Protein AF-0000000076605198 (afdb_homodimer)

Radius of gyration: 36.1 Å; Cα contacts (8 Å, |Δi|>4): 2608; chains: 2; bounding box: 58×107×82 Å

pLDDT: mean 95.4, std 4.05, range [66.5, 98.88]

Solvent-accessible surface area (backbone atoms only — not comparable to full-atom values): 48923 Å² total; per-residue (Å²): 120,60,28,26,26,6,28,26,37,46,79,50,32,22,36,22,32,28,27,44,79,84,66,52,74,64,22,66,31,68,34,76,53,76,68,43,54,91,47,92,53,37,30,31,40,56,64,63,64,55,47,53,24,47,30,49,16,46,24,45,19,47,61,69,48,69,58,60,44,84,32,40,55,19,33,8,30,16,9,59,59,31,22,36,20,32,36,14,27,87,85,66,45,73,68,51,56,20,40,33,35,79,16,48,74,18,51,68,42,37,52,46,43,69,73,73,43,64,61,68,57,43,22,69,41,19,23,26,59,87,45,34,42,28,5,46,29,38,43,48,36,40,50,76,74,34,54,76,51,51,75,48,51,38,32,45,34,45,66,28,32,45,48,48,21,70,32,35,73,40,81,46,39,24,42,20,47,48,25,40,23,30,68,37,20,23,59,82,78,68,42,75,27,62,66,41,16,58,76,69,70,42,67,60,69,32,51,73,82,46,68,38,51,17,46,37,70,67,36,27,28,28,70,71,34,17,72,58,22,61,44,41,67,55,32,34,32,22,37,20,20,30,32,64,51,22,26,39,36,41,69,51,40,82,45,75,14,31,33,37,36,40,27,34,55,30,28,42,35,36,35,29,31,75,70,76,62,61,34,66,51,35,47,35,24,30,17,38,63,63,30,87,64,28,30,30,38,32,31,30,37,57,32,38,45,44,54,54,51,45,41,37,69,44,40,34,42,51,38,47,52,44,19,75,73,69,74,43,59,34,65,57,55,50,38,62,55,23,65,81,55,57,81,54,31,74,30,36,46,34,46,54,18,39,69,8,33,35,37,57,74,63,32,77,52,41,38,12,30,41,38,41,42,40,80,81,63,45,53,24,36,51,54,43,20,50,52,49,17,38,31,47,51,51,35,54,37,61,54,57,39,62,94,45,90,68,58,69,49,73,53,37,35,35,39,56,63,47,52,72,42,89,51,46,47,54,48,40,6,16,59,59,63,30,31,30,35,36,53,70,62,92,72,46,32,21,61,24,12,17,50,32,17,21,42,47,63,58,73,30,89,54,78,67,56,44,56,73,70,60,50,66,50,78,72,39,68,43,48,69,71,44,24,56,54,39,54,56,52,45,56,49,52,56,48,50,47,73,53,38,50,68,56,35,42,51,38,50,55,58,56,75,103,121,59,26,24,27,5,27,25,37,49,81,50,31,21,36,22,31,26,25,44,78,84,65,51,73,64,22,66,31,70,32,76,54,76,68,44,54,92,46,94,53,36,31,30,41,55,64,62,64,56,46,52,24,48,30,49,16,47,24,47,19,46,60,70,47,67,58,61,44,84,32,40,55,17,35,7,29,16,9,59,62,26,24,35,20,33,35,15,27,89,84,66,45,74,68,51,56,20,41,32,34,79,16,48,74,17,52,68,42,36,52,47,42,69,73,72,44,66,60,68,58,41,23,68,41,16,22,26,58,88,46,35,42,28,5,45,30,39,45,49,35,40,49,74,74,33,51,76,52,52,74,47,50,39,30,46,33,44,65,31,33,46,48,48,21,71,32,35,74,40,80,48,39,22,41,20,46,49,25,39,22,30,66,37,20,22,59,82,78,68,40,74,28,60,67,40,16,58,75,68,70,42,69,60,70,31,51,74,83,46,67,40,50,16,44,36,70,68,36,27,28,28,68,70,34,18,71,58,22,63,44,39,66,55,32,36,33,20,37,22,20,29,31,66,52,22,25,39,37,42,71,50,40,82,44,73,14,31,34,37,35,41,27,35,56,30,28,41,36,37,33,29,33,75,69,78,63,63,33,67,51,36,46,36,22,29,18,38,63,63,28,88,64,28,31,30,38,34,29,30,37,58,33,38,45,45,55,55,50,45,41,37,68,44,41,33,42,52,39,47,50,44,19,74,73,69,73,43,59,34,66,58,53,49,39,64,57,22,64,81,56,57,80,52,30,75,30,36,46,34,45,55,18,37,72,8,32,35,36,59,72,62,31,77,53,40,38,12,32,43,38,41,42,38,78,84,63,44,53,24,37,53,52,44,18,50,52,49,17,38,32,47,52,50,36,56,37,60,54,54,40,61,94,46,89,68,56,71,48,74,52,36,36,37,39,55,64,46,54,70,42,88,51,45,47,53,49,41,6,15,57,61,62,29,31,29,35,36,54,70,62,92,70,46,31,20,61,24,12,18,49,32,17,21,43,47,62,58,74,31,86,56,78,67,56,44,56,74,70,59,50,67,51,78,72,39,67,44,46,68,71,45,25,59,54,39,54,56,51,45,56,47,54,56,48,51,49,72,53,38,49,67,56,35,43,50,36,50,53,58,55,75,104

Secondary structure (DSSP, 8-state):
--EEEEEEE-SSEEEEEEE-TTS-EEEEEEEE-PPB--STT--EE-HHHHHHHHHHHHHHHHHHHT--GGGEEEEEEEE--SB--EEE-TT--B-S-EEBTT---THHHHHHHHHHS-HHHHHHHHS----TTSHHHHHHHHHHH-HHHHTT-SEEE-HHHHHHHHHHS---EEHHHHHHH-SSEETTTTEE-HHHHHHHT--GGGS-S-EE-TTSEEEE--HHHHHHH-PPTT-EEEEEEEHHHHHHHHTT--STT-EEEEESSSEEEEEEES-----TTSEEEE-SSSTTT-EEEEEEES-SHHHHHHHHHHT-HHHHHHHHHH---HHHHHHHHHTTSPTTGGG-EEE--BTBB-TTT-BTT--EEEEEE-TT--HHHHHHHHHHHHHHHHHHHHGGGTTSS----S-EEEESGGGGSSSHHHHHHHHH-S-EEEBSS---HHHHHHHHHHHHHTSSS-TTHHHHH--BPPPBPPPHHHHHHHHHHHHHHHHHHHHHHHHHHHHHHHHT-/--EEEEEEE-SSEEEEEEE-TT--EEEEEEEE-PPB--STT--EE-HHHHHHHHHHHHHHHHHHHT--GGGEEEEEEEE--S---EEE-TT--B-S-EE-TT---THHHHHHHHHHS-HHHHHHHHS----TTSHHHHHHHHHHH-HHHHTT-SEEE-HHHHHHHHHHS---EEHHHHHHH-SSEETTTTEE-HHHHHHHT--GGGS-S-EE-TTSEEEE--HHHHHHH-PPTT-EEEEEEEHHHHHHHHTT--STT-EEEEESSSEEEEEEES-----TTSEEEE-SSSTTT-EEEEEEES-SHHHHHHHHHHT-HHHHHHHHHH---HHHHHHHHHTTSPTTGGG-EEE--BTBB-TTT-BTT--EEEEEE-TT--HHHHHHHHHHHHHHHHHHHHGGGTTSS----S-EEEESGGGGSSSHHHHHHHHH-S-EEEBSS---HHHHHHHHHHHHHTSSS-TTHHHHH--BPPPBPPPHHHHHHHHHHHHHHHHHHHHHHHHHHHHHHHHT-

Organism: NCBI:txid33932

Sequence (1026 aa):
MEYLIGVDIGTQGTKAVLIDPKGKVLAHSYKGYDVETPKPSWAQQWPGPWEEATNFTIRSVVEKSNVDPEQIKGVAISSLYGGSGIPVDKNMKPLAPCLIWMDRRAEEEVKWVKENIDLDKLFHVTGNSVNSYFGFTKMLWIKNNLPKVWEQIEYFLPPAPYIVYTLTGEVAVDYSSAGNVGGVFDLKERKWSEEMCENLGIPFKFMPERLVECTDIVGGITEEASEKTGLKVGTPVICGGVDAPVATMGAGALAEGNHVAMLGTSMCWGFITEKPNLSPNLVSMPHCVDSSDIIYTFGGAATAGAILRWFRDVIGTEELEVEEKLDINAYTLLDLKAKDIPAGSNGLLVLPYFMGERSPIWDSNARGLILGLSLVHTKGHLYKAFMEGVAYSLRHNMEMVLGTEAKLDKELIIVGGGSKSMNWPQIYADVTGYPVRIIKNDVEAPLGDAVLAGIATGVISDPNVLKDWLEFDEVIQPNVENKLKYDQYYEQYINLYENTQQIMKTVTAIENKMEYLIGVDIGTQGTKAVLIDPKGKVLAHSYKGYDVETPKPSWAQQWPGPWEEATNFTIRSVVEKSNVDPEQIKGVAISSLYGGSGIPVDKNMKPLAPCLIWMDRRAEEEVKWVKENIDLDKLFHVTGNSVNSYFGFTKMLWIKNNLPKVWEQIEYFLPPAPYIVYTLTGEVAVDYSSAGNVGGVFDLKERKWSEEMCENLGIPFKFMPERLVECTDIVGGITEEASEKTGLKVGTPVICGGVDAPVATMGAGALAEGNHVAMLGTSMCWGFITEKPNLSPNLVSMPHCVDSSDIIYTFGGAATAGAILRWFRDVIGTEELEVEEKLDINAYTLLDLKAKDIPAGSNGLLVLPYFMGERSPIWDSNARGLILGLSLVHTKGHLYKAFMEGVAYSLRHNMEMVLGTEAKLDKELIIVGGGSKSMNWPQIYADVTGYPVRIIKNDVEAPLGDAVLAGIATGVISDPNVLKDWLEFDEVIQPNVENKLKYDQYYEQYINLYENTQQIMKTVTAIENK

Structure (mmCIF, N/CA/C/O backbone):
data_AF-0000000076605198-model_v1
#
loop_
_entity.id
_entity.type
_entity.pdbx_description
1 polymer Xylulokinase
#
loop_
_atom_site.group_PDB
_atom_site.id
_atom_site.type_symbol
_atom_site.label_atom_id
_atom_site.label_alt_id
_atom_site.label_comp_id
_atom_site.label_asym_id
_atom_site.label_entity_id
_atom_site.label_seq_id
_atom_site.pdbx_PDB_ins_code
_atom_site.Cartn_x
_atom_site.Cartn_y
_atom_site.Cartn_z
_atom_site.occupancy
_atom_site.B_iso_or_equiv
_atom_site.auth_seq_id
_atom_site.auth_comp_id
_atom_site.auth_asym_id
_atom_site.auth_atom_id
_atom_site.pdbx_PDB_model_num
ATOM 1 N N . MET A 1 1 ? 10.203 40.969 40.531 1 86.19 1 MET A N 1
ATOM 2 C CA . MET A 1 1 ? 10.516 40.281 39.281 1 86.19 1 MET A CA 1
ATOM 3 C C . MET A 1 1 ? 9.414 40.5 38.25 1 86.19 1 MET A C 1
ATOM 5 O O . MET A 1 1 ? 8.312 40.938 38.594 1 86.19 1 MET A O 1
ATOM 9 N N . GLU A 1 2 ? 9.711 40.562 36.906 1 96.38 2 GLU A N 1
ATOM 10 C CA . GLU A 1 2 ? 8.773 40.812 35.812 1 96.38 2 GLU A CA 1
ATOM 11 C C . GLU A 1 2 ? 8.445 39.562 35.031 1 96.38 2 GLU A C 1
ATOM 13 O O . GLU A 1 2 ? 9.25 39.094 34.219 1 96.38 2 GLU A O 1
ATOM 18 N N . TYR A 1 3 ? 7.266 39.062 35.281 1 98.19 3 TYR A N 1
ATOM 19 C CA . TYR A 1 3 ? 6.883 37.781 34.688 1 98.19 3 TYR A CA 1
ATOM 20 C C . TYR A 1 3 ? 6.031 38 33.438 1 98.19 3 TYR A C 1
ATOM 22 O O . TYR A 1 3 ? 5.465 39.094 33.25 1 98.19 3 TYR A O 1
ATOM 30 N N . LEU A 1 4 ? 6.051 37.031 32.625 1 98.44 4 LEU A N 1
ATOM 31 C CA . LEU A 1 4 ? 5.309 37.062 31.375 1 98.44 4 LEU A CA 1
ATOM 32 C C . LEU A 1 4 ? 4.508 35.781 31.188 1 98.44 4 LEU A C 1
ATOM 34 O O . LEU A 1 4 ? 4.961 34.688 31.562 1 98.44 4 LEU A O 1
ATOM 38 N N . ILE A 1 5 ? 3.336 35.906 30.562 1 98.62 5 ILE A N 1
ATOM 39 C CA . ILE A 1 5 ? 2.512 34.719 30.266 1 98.62 5 ILE A CA 1
ATOM 40 C C . ILE A 1 5 ? 2.318 34.594 28.75 1 98.62 5 ILE A C 1
ATOM 42 O O . ILE A 1 5 ? 2.053 35.594 28.078 1 98.62 5 ILE A O 1
ATOM 46 N N . GLY A 1 6 ? 2.551 33.438 28.234 1 98.44 6 GLY A N 1
ATOM 47 C CA . GLY A 1 6 ? 2.199 33.094 26.875 1 98.44 6 GLY A CA 1
ATOM 48 C C . GLY A 1 6 ? 1.084 32.062 26.797 1 98.44 6 GLY A C 1
ATOM 49 O O . GLY A 1 6 ? 1.073 31.094 27.562 1 98.44 6 GLY A O 1
ATOM 50 N N . VAL A 1 7 ? 0.078 32.281 25.875 1 98.5 7 VAL A N 1
ATOM 51 C CA . VAL A 1 7 ? -1.073 31.406 25.719 1 98.5 7 VAL A CA 1
ATOM 52 C C . VAL A 1 7 ? -1.227 31.031 24.234 1 98.5 7 VAL A C 1
ATOM 54 O O . VAL A 1 7 ? -1.158 31.891 23.359 1 98.5 7 VAL A O 1
ATOM 57 N N . ASP A 1 8 ? -1.41 29.766 23.969 1 97.75 8 ASP A N 1
ATOM 58 C CA . ASP A 1 8 ? -1.65 29.281 22.609 1 97.75 8 ASP A CA 1
ATOM 59 C C . ASP A 1 8 ? -2.977 28.531 22.516 1 97.75 8 ASP A C 1
ATOM 61 O O . ASP A 1 8 ? -3.139 27.469 23.141 1 97.75 8 ASP A O 1
ATOM 65 N N . ILE A 1 9 ? -3.918 29.078 21.75 1 97.31 9 ILE A N 1
ATOM 66 C CA . ILE A 1 9 ? -5.18 28.422 21.469 1 97.31 9 ILE A CA 1
ATOM 67 C C . ILE A 1 9 ? -5.012 27.5 20.25 1 97.31 9 ILE A C 1
ATOM 69 O O . ILE A 1 9 ? -5.102 27.938 19.109 1 97.31 9 ILE A O 1
ATOM 73 N N . GLY A 1 10 ? -4.867 26.219 20.547 1 94.12 10 GLY A N 1
ATOM 74 C CA . GLY A 1 10 ? -4.734 25.25 19.484 1 94.12 10 GLY A CA 1
ATOM 75 C C . GLY A 1 10 ? -6.062 24.656 19.047 1 94.12 10 GLY A C 1
ATOM 76 O O . GLY A 1 10 ? -7.117 25.062 19.531 1 94.12 10 GLY A O 1
ATOM 77 N N . THR A 1 11 ? -5.992 23.688 18.125 1 90 11 THR A N 1
ATOM 78 C CA . THR A 1 11 ? -7.184 23.062 17.578 1 90 11 THR A CA 1
ATOM 79 C C . THR A 1 11 ? -7.871 22.188 18.609 1 90 11 THR A C 1
ATOM 81 O O . THR A 1 11 ? -9.102 22.125 18.672 1 90 11 THR A O 1
ATOM 84 N N . GLN A 1 12 ? -7.145 21.594 19.531 1 89.19 12 GLN A N 1
ATOM 85 C CA . GLN A 1 12 ? -7.742 20.625 20.453 1 89.19 12 GLN A CA 1
ATOM 86 C C . GLN A 1 12 ? -7.574 21.078 21.906 1 89.19 12 GLN A C 1
ATOM 88 O O . GLN A 1 12 ? -7.961 20.359 22.828 1 89.19 12 GLN A O 1
ATOM 93 N N . GLY A 1 13 ? -6.871 22.156 22.047 1 93.56 13 GLY A N 1
ATOM 94 C CA . GLY A 1 13 ? -6.68 22.641 23.406 1 93.56 13 GLY A CA 1
ATOM 95 C C . GLY A 1 13 ? -5.887 23.938 23.469 1 93.56 13 GLY A C 1
ATOM 96 O O . GLY A 1 13 ? -5.309 24.359 22.469 1 93.56 13 GLY A O 1
ATOM 97 N N . THR A 1 14 ? -5.902 24.484 24.688 1 97 14 THR A N 1
ATOM 98 C CA . THR A 1 14 ? -5.176 25.719 24.969 1 97 14 THR A CA 1
ATOM 99 C C . THR A 1 14 ? -4.055 25.469 25.969 1 97 14 THR A C 1
ATOM 101 O O . THR A 1 14 ? -4.242 24.75 26.953 1 97 14 THR A O 1
ATOM 104 N N . LYS A 1 15 ? -2.848 26.031 25.625 1 96.44 15 LYS A N 1
ATOM 105 C CA . LYS A 1 15 ? -1.674 25.938 26.484 1 96.44 15 LYS A CA 1
ATOM 106 C C . LYS A 1 15 ? -1.238 27.312 26.984 1 96.44 15 LYS A C 1
ATOM 108 O O . LYS A 1 15 ? -1.313 28.297 26.25 1 96.44 15 LYS A O 1
ATOM 113 N N . ALA A 1 16 ? -0.753 27.312 28.266 1 98.12 16 ALA A N 1
ATOM 114 C CA . ALA A 1 16 ? -0.191 28.547 28.812 1 98.12 16 ALA A CA 1
ATOM 115 C C . ALA A 1 16 ? 1.103 28.266 29.578 1 98.12 16 ALA A C 1
ATOM 117 O O . ALA A 1 16 ? 1.269 27.188 30.156 1 98.12 16 ALA A O 1
ATOM 118 N N . VAL A 1 17 ? 2 29.219 29.531 1 97.62 17 VAL A N 1
ATOM 119 C CA . VAL A 1 17 ? 3.211 29.172 30.344 1 97.62 17 VAL A CA 1
ATOM 120 C C . VAL A 1 17 ? 3.434 30.516 31.016 1 97.62 17 VAL A C 1
ATOM 122 O O . VAL A 1 17 ? 3.006 31.562 30.516 1 97.62 17 VAL A O 1
ATOM 125 N N . LEU A 1 18 ? 3.973 30.484 32.156 1 98.38 18 LEU A N 1
ATOM 126 C CA . LEU A 1 18 ? 4.5 31.672 32.844 1 98.38 18 LEU A CA 1
ATOM 127 C C . LEU A 1 18 ? 6.02 31.594 32.969 1 98.38 18 LEU A C 1
ATOM 129 O O . LEU A 1 18 ? 6.562 30.594 33.438 1 98.38 18 LEU A O 1
ATOM 133 N N . ILE A 1 19 ? 6.68 32.625 32.469 1 96.94 19 ILE A N 1
ATOM 134 C CA . ILE A 1 19 ? 8.141 32.594 32.469 1 96.94 19 ILE A CA 1
ATOM 135 C C . ILE A 1 19 ? 8.695 33.781 33.219 1 96.94 19 ILE A C 1
ATOM 137 O O . ILE A 1 19 ? 8.008 34.812 33.375 1 96.94 19 ILE A O 1
ATOM 141 N N . ASP A 1 20 ? 9.922 33.688 33.625 1 96.81 20 ASP A N 1
ATOM 142 C CA . ASP A 1 20 ? 10.664 34.844 34.125 1 96.81 20 ASP A CA 1
ATOM 143 C C . ASP A 1 20 ? 11.398 35.531 33 1 96.81 20 ASP A C 1
ATOM 145 O O . ASP A 1 20 ? 11.359 35.094 31.844 1 96.81 20 ASP A O 1
ATOM 149 N N . PRO A 1 21 ? 11.953 36.688 33.25 1 94.06 21 PRO A N 1
ATOM 150 C CA . PRO A 1 21 ? 12.57 37.469 32.156 1 94.06 21 PRO A CA 1
ATOM 151 C C . PRO A 1 21 ? 13.742 36.75 31.5 1 94.06 21 PRO A C 1
ATOM 153 O O . PRO A 1 21 ? 14.203 37.188 30.438 1 94.06 21 PRO A O 1
ATOM 156 N N . LYS A 1 22 ? 14.25 35.688 32.125 1 93 22 LYS A N 1
ATOM 157 C CA . LYS A 1 22 ? 15.383 34.938 31.594 1 93 22 LYS A CA 1
ATOM 158 C C . LYS A 1 22 ? 14.906 33.719 30.797 1 93 22 LYS A C 1
ATOM 160 O O . LYS A 1 22 ? 15.719 32.938 30.312 1 93 22 LYS A O 1
ATOM 165 N N . GLY A 1 23 ? 13.633 33.625 30.688 1 92.25 23 GLY A N 1
ATOM 166 C CA . GLY A 1 23 ? 13.102 32.562 29.828 1 92.25 23 GLY A CA 1
ATOM 167 C C . GLY A 1 23 ? 12.797 31.281 30.562 1 92.25 23 GLY A C 1
ATOM 168 O O . GLY A 1 23 ? 12.344 30.312 29.953 1 92.25 23 GLY A O 1
ATOM 169 N N . LYS A 1 24 ? 13.016 31.219 31.844 1 94 24 LYS A N 1
ATOM 170 C CA . LYS A 1 24 ? 12.711 30.016 32.625 1 94 24 LYS A CA 1
ATOM 171 C C . LYS A 1 24 ? 11.203 29.844 32.781 1 94 24 LYS A C 1
ATOM 173 O O . LYS A 1 24 ? 10.516 30.766 33.25 1 94 24 LYS A O 1
ATOM 178 N N . VAL A 1 25 ? 10.695 28.719 32.469 1 94.81 25 VAL A N 1
ATOM 179 C CA . VAL A 1 25 ? 9.281 28.406 32.656 1 94.81 25 VAL A CA 1
ATOM 180 C C . VAL A 1 25 ? 9.008 28.047 34.125 1 94.81 25 VAL A C 1
ATOM 182 O O . VAL A 1 25 ? 9.586 27.094 34.656 1 94.81 25 VAL A O 1
ATOM 185 N N . LEU A 1 26 ? 8.164 28.734 34.719 1 96.69 26 LEU A N 1
ATOM 186 C CA . LEU A 1 26 ? 7.859 28.531 36.156 1 96.69 26 LEU A CA 1
ATOM 187 C C . LEU A 1 26 ? 6.594 27.703 36.312 1 96.69 26 LEU A C 1
ATOM 189 O O . LEU A 1 26 ? 6.422 27.031 37.344 1 96.69 26 LEU A O 1
ATOM 193 N N . ALA A 1 27 ? 5.727 27.844 35.375 1 97 27 ALA A N 1
ATOM 194 C CA . ALA A 1 27 ? 4.473 27.109 35.406 1 97 27 ALA A CA 1
ATOM 195 C C . ALA A 1 27 ? 3.934 26.844 34 1 97 27 ALA A C 1
ATOM 197 O O . ALA A 1 27 ? 4.18 27.641 33.094 1 97 27 ALA A O 1
ATOM 198 N N . HIS A 1 28 ? 3.303 25.828 33.844 1 96.44 28 HIS A N 1
ATOM 199 C CA . HIS A 1 28 ? 2.623 25.438 32.594 1 96.44 28 HIS A CA 1
ATOM 200 C C . HIS A 1 28 ? 1.229 24.891 32.875 1 96.44 28 HIS A C 1
ATOM 202 O O . HIS A 1 28 ? 0.963 24.406 33.969 1 96.44 28 HIS A O 1
ATOM 208 N N . SER A 1 29 ? 0.311 25.047 31.953 1 97.31 29 SER A N 1
ATOM 209 C CA . SER A 1 29 ? -1.059 24.547 32.094 1 97.31 29 SER A CA 1
ATOM 210 C C . SER A 1 29 ? -1.644 24.188 30.719 1 97.31 29 SER A C 1
ATOM 212 O O . SER A 1 29 ? -1.18 24.672 29.688 1 97.31 29 SER A O 1
ATOM 214 N N . TYR A 1 30 ? -2.564 23.328 30.734 1 96.62 30 TYR A N 1
ATOM 215 C CA . TYR A 1 30 ? -3.24 22.859 29.531 1 96.62 30 TYR A CA 1
ATOM 216 C C . TYR A 1 30 ? -4.703 22.531 29.812 1 96.62 30 TYR A C 1
ATOM 218 O O . TYR A 1 30 ? -5.035 22.016 30.875 1 96.62 30 TYR A O 1
ATOM 226 N N . LYS A 1 31 ? -5.59 22.875 28.906 1 97.19 31 LYS A N 1
ATOM 227 C CA . LYS A 1 31 ? -6.996 22.484 28.938 1 97.19 31 LYS A CA 1
ATOM 228 C C . LYS A 1 31 ? -7.48 22.078 27.547 1 97.19 31 LYS A C 1
ATOM 230 O O . LYS A 1 31 ? -7.406 22.875 26.609 1 97.19 31 LYS A O 1
ATOM 235 N N . GLY A 1 32 ? -8.062 20.906 27.484 1 94.75 32 GLY A N 1
ATOM 236 C CA . GLY A 1 32 ? -8.5 20.375 26.203 1 94.75 32 GLY A CA 1
ATOM 237 C C . GLY A 1 32 ? -9.961 20.656 25.906 1 94.75 32 GLY A C 1
ATOM 238 O O . GLY A 1 32 ? -10.734 20.984 26.812 1 94.75 32 GLY A O 1
ATOM 239 N N . TYR A 1 33 ? -10.383 20.703 24.609 1 95.06 33 TYR A N 1
ATOM 240 C CA . TYR A 1 33 ? -11.75 20.781 24.109 1 95.06 33 TYR A CA 1
ATOM 241 C C . TYR A 1 33 ? -11.883 20.062 22.781 1 95.06 33 TYR A C 1
ATOM 243 O O . TYR A 1 33 ? -10.891 19.641 22.188 1 95.06 33 TYR A O 1
ATOM 251 N N . ASP A 1 34 ? -13.125 19.906 22.297 1 90.62 34 ASP A N 1
ATOM 252 C CA . ASP A 1 34 ? -13.391 19.094 21.125 1 90.62 34 ASP A CA 1
ATOM 253 C C . ASP A 1 34 ? -13.57 19.953 19.875 1 90.62 34 ASP A C 1
ATOM 255 O O . ASP A 1 34 ? -13.93 21.125 19.984 1 90.62 34 ASP A O 1
ATOM 259 N N . VAL A 1 35 ? -13.211 19.328 18.719 1 90.69 35 VAL A N 1
ATOM 260 C CA . VAL A 1 35 ? -13.602 19.859 17.422 1 90.69 35 VAL A CA 1
ATOM 261 C C . VAL A 1 35 ? -14.914 19.234 16.969 1 90.69 35 VAL A C 1
ATOM 263 O O . VAL A 1 35 ? -15.07 18.016 17 1 90.69 35 VAL A O 1
ATOM 266 N N . GLU A 1 36 ? -15.875 20.078 16.641 1 93.19 36 GLU A N 1
ATOM 267 C CA . GLU A 1 36 ? -17.141 19.562 16.141 1 93.19 36 GLU A CA 1
ATOM 268 C C . GLU A 1 36 ? -17.047 19.188 14.656 1 93.19 36 GLU A C 1
ATOM 270 O O . GLU A 1 36 ? -16.578 19.984 13.844 1 93.19 36 GLU A O 1
ATOM 275 N N . THR A 1 37 ? -17.391 18.031 14.312 1 88.94 37 THR A N 1
ATOM 276 C CA . THR A 1 37 ? -17.438 17.562 12.93 1 88.94 37 THR A CA 1
ATOM 277 C C . THR A 1 37 ? -18.828 17.031 12.586 1 88.94 37 THR A C 1
ATOM 279 O O . THR A 1 37 ? -19 15.836 12.336 1 88.94 37 THR A O 1
ATOM 282 N N . PRO A 1 38 ? -19.781 17.828 12.445 1 89.56 38 PRO A N 1
ATOM 283 C CA . PRO A 1 38 ? -21.156 17.391 12.273 1 89.56 38 PRO A CA 1
ATOM 284 C C . PRO A 1 38 ? -21.375 16.625 10.977 1 89.56 38 PRO A C 1
ATOM 286 O O . PRO A 1 38 ? -22.297 15.805 10.883 1 89.56 38 PRO A O 1
ATOM 289 N N . LYS A 1 39 ? -20.719 16.953 9.883 1 81.69 39 LYS A N 1
ATOM 290 C CA . LYS A 1 39 ? -20.75 16.281 8.586 1 81.69 39 LYS A CA 1
ATOM 291 C C . LYS A 1 39 ? -19.344 15.938 8.109 1 81.69 39 LYS A C 1
ATOM 293 O O . LYS A 1 39 ? -18.359 16.484 8.617 1 81.69 39 LYS A O 1
ATOM 298 N N . PRO A 1 40 ? -19.312 15.023 7.203 1 74.38 40 PRO A N 1
ATOM 299 C CA . PRO A 1 40 ? -17.984 14.758 6.633 1 74.38 40 PRO A CA 1
ATOM 300 C C . PRO A 1 40 ? -17.312 16.016 6.094 1 74.38 40 PRO A C 1
ATOM 302 O O . PRO A 1 40 ? -17.953 16.812 5.406 1 74.38 40 PRO A O 1
ATOM 305 N N . SER A 1 41 ? -16.109 16.25 6.484 1 81.44 41 SER A N 1
ATOM 306 C CA . SER A 1 41 ? -15.242 17.328 6.008 1 81.44 41 SER A CA 1
ATOM 307 C C . SER A 1 41 ? -15.547 18.641 6.715 1 81.44 41 SER A C 1
ATOM 309 O O . SER A 1 41 ? -14.938 19.672 6.414 1 81.44 41 SER A O 1
ATOM 311 N N . TRP A 1 42 ? -16.516 18.484 7.688 1 90 42 TRP A N 1
ATOM 312 C CA . TRP A 1 42 ? -16.828 19.672 8.469 1 90 42 TRP A CA 1
ATOM 313 C C . TRP A 1 42 ? -16 19.719 9.75 1 90 42 TRP A C 1
ATOM 315 O O . TRP A 1 42 ? -15.805 18.688 10.398 1 90 42 TRP A O 1
ATOM 325 N N . ALA A 1 43 ? -15.484 20.781 10.047 1 92.25 43 ALA A N 1
ATOM 326 C CA . ALA A 1 43 ? -14.773 21.031 11.297 1 92.25 43 ALA A CA 1
ATOM 327 C C . ALA A 1 43 ? -15.039 22.438 11.805 1 92.25 43 ALA A C 1
ATOM 329 O O . ALA A 1 43 ? -14.75 23.422 11.109 1 92.25 43 ALA A O 1
ATOM 330 N N . GLN A 1 44 ? -15.625 22.547 12.977 1 96.19 44 GLN A N 1
ATOM 331 C CA . GLN A 1 44 ? -16.016 23.859 13.508 1 96.19 44 GLN A CA 1
ATOM 332 C C . GLN A 1 44 ? -15.867 23.906 15.023 1 96.19 44 GLN A C 1
ATOM 334 O O . GLN A 1 44 ? -15.82 22.859 15.68 1 96.19 44 GLN A O 1
ATOM 339 N N . GLN A 1 45 ? -15.734 25.078 15.555 1 96.56 45 GLN A N 1
ATOM 340 C CA . GLN A 1 45 ? -15.625 25.266 17 1 96.56 45 GLN A CA 1
ATOM 341 C C . GLN A 1 45 ? -16.266 26.594 17.422 1 96.56 45 GLN A C 1
ATOM 343 O O . GLN A 1 45 ? -16.109 27.609 16.734 1 96.56 45 GLN A O 1
ATOM 348 N N . TRP A 1 46 ? -17.031 26.531 18.484 1 96.94 46 TRP A N 1
ATOM 349 C CA . TRP A 1 46 ? -17.547 27.75 19.109 1 96.94 46 TRP A CA 1
ATOM 350 C C . TRP A 1 46 ? -16.484 28.375 20 1 96.94 46 TRP A C 1
ATOM 352 O O . TRP A 1 46 ? -15.625 27.688 20.547 1 96.94 46 TRP A O 1
ATOM 362 N N . PRO A 1 47 ? -16.531 29.688 20.156 1 97.25 47 PRO A N 1
ATOM 363 C CA . PRO A 1 47 ? -15.469 30.359 20.906 1 97.25 47 PRO A CA 1
ATOM 364 C C . PRO A 1 47 ? -15.578 30.109 22.406 1 97.25 47 PRO A C 1
ATOM 366 O O . PRO A 1 47 ? -14.602 30.297 23.141 1 97.25 47 PRO A O 1
ATOM 369 N N . GLY A 1 48 ? -16.703 29.656 22.875 1 97.5 48 GLY A N 1
ATOM 370 C CA . GLY A 1 48 ? -16.891 29.406 24.297 1 97.5 48 GLY A CA 1
ATOM 371 C C . GLY A 1 48 ? -15.805 28.531 24.891 1 97.5 48 GLY A C 1
ATOM 372 O O . GLY A 1 48 ? -15.141 28.938 25.859 1 97.5 48 GLY A O 1
ATOM 373 N N . PRO A 1 49 ? -15.656 27.391 24.344 1 97.75 49 PRO A N 1
ATOM 374 C CA . PRO A 1 49 ? -14.609 26.5 24.859 1 97.75 49 PRO A CA 1
ATOM 375 C C . PRO A 1 49 ? -13.219 27.141 24.812 1 97.75 49 PRO A C 1
ATOM 377 O O . PRO A 1 49 ? -12.414 26.922 25.719 1 97.75 49 PRO A O 1
ATOM 380 N N . TRP A 1 50 ? -12.93 27.906 23.797 1 98 50 TRP A N 1
ATOM 381 C CA . TRP A 1 50 ? -11.648 28.609 23.719 1 98 50 TRP A CA 1
ATOM 382 C C . TRP A 1 50 ? -11.516 29.609 24.875 1 98 50 TRP A C 1
ATOM 384 O O . TRP A 1 50 ? -10.453 29.703 25.5 1 98 50 TRP A O 1
ATOM 394 N N . GLU A 1 51 ? -12.562 30.344 25.125 1 98.25 51 GLU A N 1
ATOM 395 C CA . GLU A 1 51 ? -12.562 31.328 26.203 1 98.25 51 GLU A CA 1
ATOM 396 C C . GLU A 1 51 ? -12.375 30.672 27.562 1 98.25 51 GLU A C 1
ATOM 398 O O . GLU A 1 51 ? -11.547 31.109 28.359 1 98.25 51 GLU A O 1
ATOM 403 N N . GLU A 1 52 ? -13.148 29.672 27.75 1 98.5 52 GLU A N 1
ATOM 404 C CA . GLU A 1 52 ? -13.055 28.938 29.016 1 98.5 52 GLU A CA 1
ATOM 405 C C . GLU A 1 52 ? -11.656 28.391 29.219 1 98.5 52 GLU A C 1
ATOM 407 O O . GLU A 1 52 ? -11.086 28.516 30.312 1 98.5 52 GLU A O 1
ATOM 412 N N . ALA A 1 53 ? -11.109 27.781 28.25 1 98.62 53 ALA A N 1
ATOM 413 C CA . ALA A 1 53 ? -9.781 27.172 28.344 1 98.62 53 ALA A CA 1
ATOM 414 C C . ALA A 1 53 ? -8.703 28.219 28.562 1 98.62 53 ALA A C 1
ATOM 416 O O . ALA A 1 53 ? -7.75 28 29.312 1 98.62 53 ALA A O 1
ATOM 417 N N . THR A 1 54 ? -8.82 29.312 27.906 1 98.62 54 THR A N 1
ATOM 418 C CA . THR A 1 54 ? -7.855 30.406 28.062 1 98.62 54 THR A CA 1
ATOM 419 C C . THR A 1 54 ? -7.883 30.938 29.5 1 98.62 54 THR A C 1
ATOM 421 O O . THR A 1 54 ? -6.84 31.078 30.125 1 98.62 54 THR A O 1
ATOM 424 N N . ASN A 1 55 ? -9.07 31.219 30 1 98.81 55 ASN A N 1
ATOM 425 C CA . ASN A 1 55 ? -9.203 31.688 31.375 1 98.81 55 ASN A CA 1
ATOM 426 C C . ASN A 1 55 ? -8.641 30.688 32.375 1 98.81 55 ASN A C 1
ATOM 428 O O . ASN A 1 55 ? -7.914 31.062 33.281 1 98.81 55 ASN A O 1
ATOM 432 N N . PHE A 1 56 ? -9.008 29.5 32.125 1 98.75 56 PHE A N 1
ATOM 433 C CA . PHE A 1 56 ? -8.578 28.438 33 1 98.75 56 PHE A CA 1
ATOM 434 C C . PHE A 1 56 ? -7.055 28.328 33.031 1 98.75 56 PHE A C 1
ATOM 436 O O . PHE A 1 56 ? -6.445 28.25 34.094 1 98.75 56 PHE A O 1
ATOM 443 N N . THR A 1 57 ? -6.422 28.297 31.875 1 98.75 57 THR A N 1
ATOM 444 C CA . THR A 1 57 ? -4.988 28.062 31.797 1 98.75 57 THR A CA 1
ATOM 445 C C . THR A 1 57 ? -4.211 29.25 32.375 1 98.75 57 THR A C 1
ATOM 447 O O . THR A 1 57 ? -3.174 29.078 33 1 98.75 57 THR A O 1
ATOM 450 N N . ILE A 1 58 ? -4.664 30.453 32.125 1 98.69 58 ILE A N 1
ATOM 451 C CA . ILE A 1 58 ? -4.027 31.641 32.688 1 98.69 58 ILE A CA 1
ATOM 452 C C . ILE A 1 58 ? -4.117 31.578 34.219 1 98.69 58 ILE A C 1
ATOM 454 O O . ILE A 1 58 ? -3.111 31.75 34.906 1 98.69 58 ILE A O 1
ATOM 458 N N . ARG A 1 59 ? -5.285 31.328 34.75 1 98.69 59 ARG A N 1
ATOM 459 C CA . ARG A 1 59 ? -5.461 31.234 36.188 1 98.69 59 ARG A CA 1
ATOM 460 C C . ARG A 1 59 ? -4.555 30.172 36.781 1 98.69 59 ARG A C 1
ATOM 462 O O . ARG A 1 59 ? -3.922 30.391 37.812 1 98.69 59 ARG A O 1
ATOM 469 N N . SER A 1 60 ? -4.555 29.062 36.125 1 98.62 60 SER A N 1
ATOM 470 C CA . SER A 1 60 ? -3.773 27.922 36.594 1 98.62 60 SER A CA 1
ATOM 471 C C . SER A 1 60 ? -2.293 28.281 36.719 1 98.62 60 SER A C 1
ATOM 473 O O . SER A 1 60 ? -1.651 27.969 37.719 1 98.62 60 SER A O 1
ATOM 475 N N . VAL A 1 61 ? -1.686 28.953 35.688 1 98.31 61 VAL A N 1
ATOM 476 C CA . VAL A 1 61 ? -0.258 29.25 35.75 1 98.31 61 VAL A CA 1
ATOM 477 C C . VAL A 1 61 ? 0.004 30.344 36.781 1 98.31 61 VAL A C 1
ATOM 479 O O . VAL A 1 61 ? 1.05 30.344 37.438 1 98.31 61 VAL A O 1
ATOM 482 N N . VAL A 1 62 ? -0.924 31.25 37 1 97.88 62 VAL A N 1
ATOM 483 C CA . VAL A 1 62 ? -0.794 32.281 38.031 1 97.88 62 VAL A CA 1
ATOM 484 C C . VAL A 1 62 ? -0.776 31.641 39.406 1 97.88 62 VAL A C 1
ATOM 486 O O . VAL A 1 62 ? 0.09 31.938 40.25 1 97.88 62 VAL A O 1
ATOM 489 N N . GLU A 1 63 ? -1.698 30.719 39.625 1 97.88 63 GLU A N 1
ATOM 490 C CA . GLU A 1 63 ? -1.816 30.062 40.906 1 97.88 63 GLU A CA 1
ATOM 491 C C . GLU A 1 63 ? -0.633 29.125 41.156 1 97.88 63 GLU A C 1
ATOM 493 O O . GLU A 1 63 ? -0.043 29.141 42.25 1 97.88 63 GLU A O 1
ATOM 498 N N . LYS A 1 64 ? -0.275 28.344 40.188 1 97.56 64 LYS A N 1
ATOM 499 C CA . LYS A 1 64 ? 0.775 27.344 40.312 1 97.56 64 LYS A CA 1
ATOM 500 C C . LYS A 1 64 ? 2.135 28 40.562 1 97.56 64 LYS A C 1
ATOM 502 O O . LYS A 1 64 ? 2.986 27.438 41.25 1 97.56 64 LYS A O 1
ATOM 507 N N . SER A 1 65 ? 2.377 29.141 39.969 1 95.94 65 SER A N 1
ATOM 508 C CA . SER A 1 65 ? 3.67 29.797 40.062 1 95.94 65 SER A CA 1
ATOM 509 C C . SER A 1 65 ? 3.824 30.5 41.406 1 95.94 65 SER A C 1
ATOM 511 O O . SER A 1 65 ? 4.941 30.797 41.844 1 95.94 65 SER A O 1
ATOM 513 N N . ASN A 1 66 ? 2.777 30.844 42.062 1 95.19 66 ASN A N 1
ATOM 514 C CA . ASN A 1 66 ? 2.742 31.562 43.344 1 95.19 66 ASN A CA 1
ATOM 515 C C . ASN A 1 66 ? 3.385 32.938 43.219 1 95.19 66 ASN A C 1
ATOM 517 O O . ASN A 1 66 ? 3.979 33.438 44.188 1 95.19 66 ASN A O 1
ATOM 521 N N . VAL A 1 67 ? 3.383 33.5 42.094 1 95.56 67 VAL A N 1
ATOM 522 C CA . VAL A 1 67 ? 3.918 34.844 41.906 1 95.56 67 VAL A CA 1
ATOM 523 C C . VAL A 1 67 ? 2.834 35.875 42.188 1 95.56 67 VAL A C 1
ATOM 525 O O . VAL A 1 67 ? 1.641 35.562 42.094 1 95.56 67 VAL A O 1
ATOM 528 N N . ASP A 1 68 ? 3.279 37.062 42.562 1 96.62 68 ASP A N 1
ATOM 529 C CA . ASP A 1 68 ? 2.359 38.188 42.719 1 96.62 68 ASP A CA 1
ATOM 530 C C . ASP A 1 68 ? 1.817 38.656 41.375 1 96.62 68 ASP A C 1
ATOM 532 O O . ASP A 1 68 ? 2.584 39.031 40.5 1 96.62 68 ASP A O 1
ATOM 536 N N . PRO A 1 69 ? 0.504 38.625 41.25 1 96.81 69 PRO A N 1
ATOM 537 C CA . PRO A 1 69 ? -0.08 39.062 39.969 1 96.81 69 PRO A CA 1
ATOM 538 C C . PRO A 1 69 ? 0.38 40.438 39.531 1 96.81 69 PRO A C 1
ATOM 540 O O . PRO A 1 69 ? 0.419 40.75 38.344 1 96.81 69 PRO A O 1
ATOM 543 N N . GLU A 1 70 ? 0.757 41.25 40.469 1 96.62 70 GLU A N 1
ATOM 544 C CA . GLU A 1 70 ? 1.239 42.594 40.188 1 96.62 70 GLU A CA 1
ATOM 545 C C . GLU A 1 70 ? 2.557 42.562 39.406 1 96.62 70 GLU A C 1
ATOM 547 O O . GLU A 1 70 ? 2.92 43.531 38.75 1 96.62 70 GLU A O 1
ATOM 552 N N . GLN A 1 71 ? 3.168 41.5 39.531 1 98 71 GLN A N 1
ATOM 553 C CA . GLN A 1 71 ? 4.484 41.344 38.906 1 98 71 GLN A CA 1
ATOM 554 C C . GLN A 1 71 ? 4.371 40.75 37.5 1 98 71 GLN A C 1
ATOM 556 O O . GLN A 1 71 ? 5.375 40.594 36.812 1 98 71 GLN A O 1
ATOM 561 N N . ILE A 1 72 ? 3.219 40.375 37.094 1 98.5 72 ILE A N 1
ATOM 562 C CA . ILE A 1 72 ? 2.996 39.906 35.719 1 98.5 72 ILE A CA 1
ATOM 563 C C . ILE A 1 72 ? 2.799 41.094 34.781 1 98.5 72 ILE A C 1
ATOM 565 O O . ILE A 1 72 ? 1.816 41.844 34.906 1 98.5 72 ILE A O 1
ATOM 569 N N . LYS A 1 73 ? 3.664 41.219 33.812 1 98.5 73 LYS A N 1
ATOM 570 C CA . LYS A 1 73 ? 3.76 42.469 33.062 1 98.5 73 LYS A CA 1
ATOM 571 C C . LYS A 1 73 ? 2.945 42.375 31.766 1 98.5 73 LYS A C 1
ATOM 573 O O . LYS A 1 73 ? 2.648 43.406 31.141 1 98.5 73 LYS A O 1
ATOM 578 N N . GLY A 1 74 ? 2.605 41.156 31.391 1 98.5 74 GLY A N 1
ATOM 579 C CA . GLY A 1 74 ? 1.81 41.031 30.172 1 98.5 74 GLY A CA 1
ATOM 580 C C . GLY A 1 74 ? 1.466 39.594 29.812 1 98.5 74 GLY A C 1
ATOM 581 O O . GLY A 1 74 ? 2.088 38.656 30.328 1 98.5 74 GLY A O 1
ATOM 582 N N . VAL A 1 75 ? 0.477 39.438 29.016 1 98.69 75 VAL A N 1
ATOM 583 C CA . VAL A 1 75 ? 0.032 38.156 28.484 1 98.69 75 VAL A CA 1
ATOM 584 C C . VAL A 1 75 ? -0.21 38.281 26.984 1 98.69 75 VAL A C 1
ATOM 586 O O . VAL A 1 75 ? -0.819 39.25 26.516 1 98.69 75 VAL A O 1
ATOM 589 N N . ALA A 1 76 ? 0.346 37.375 26.203 1 98.69 76 ALA A N 1
ATOM 590 C CA . ALA A 1 76 ? 0.108 37.344 24.766 1 98.69 76 ALA A CA 1
ATOM 591 C C . ALA A 1 76 ? -0.626 36.062 24.375 1 98.69 76 ALA A C 1
ATOM 593 O O . ALA A 1 76 ? -0.385 35 24.953 1 98.69 76 ALA A O 1
ATOM 594 N N . ILE A 1 77 ? -1.473 36.156 23.359 1 98.25 77 ILE A N 1
ATOM 595 C CA . ILE A 1 77 ? -2.338 35.031 22.969 1 98.25 77 ILE A CA 1
ATOM 596 C C . ILE A 1 77 ? -2.193 34.781 21.469 1 98.25 77 ILE A C 1
ATOM 598 O O . ILE A 1 77 ? -2.424 35.688 20.656 1 98.25 77 ILE A O 1
ATOM 602 N N . SER A 1 78 ? -1.797 33.594 21.125 1 97.69 78 SER A N 1
ATOM 603 C CA . SER A 1 78 ? -1.85 33.125 19.734 1 97.69 78 SER A CA 1
ATOM 604 C C . SER A 1 78 ? -2.945 32.094 19.547 1 97.69 78 SER A C 1
ATOM 606 O O . SER A 1 78 ? -3.535 31.609 20.531 1 97.69 78 SER A O 1
ATOM 608 N N . SER A 1 79 ? -3.266 31.797 18.312 1 96.81 79 SER A N 1
ATOM 609 C CA . SER A 1 79 ? -4.324 30.828 18.078 1 96.81 79 SER A CA 1
ATOM 610 C C . SER A 1 79 ? -4.086 30.047 16.797 1 96.81 79 SER A C 1
ATOM 612 O O . SER A 1 79 ? -3.168 30.375 16.031 1 96.81 79 SER A O 1
ATOM 614 N N . LEU A 1 80 ? -4.926 29.047 16.594 1 92.88 80 LEU A N 1
ATOM 615 C CA . LEU A 1 80 ? -4.922 28.234 15.383 1 92.88 80 LEU A CA 1
ATOM 616 C C . LEU A 1 80 ? -5.223 29.078 14.148 1 92.88 80 LEU A C 1
ATOM 618 O O . LEU A 1 80 ? -5.848 30.125 14.25 1 92.88 80 LEU A O 1
ATOM 622 N N . TYR A 1 81 ? -4.652 28.609 13 1 81.25 81 TYR A N 1
ATOM 623 C CA . TYR A 1 81 ? -4.801 29.328 11.75 1 81.25 81 TYR A CA 1
ATOM 624 C C . TYR A 1 81 ? -5.996 28.812 10.961 1 81.25 81 TYR A C 1
ATOM 626 O O . TYR A 1 81 ? -6.562 27.766 11.289 1 81.25 81 TYR A O 1
ATOM 634 N N . GLY A 1 82 ? -6.242 29.344 9.93 1 66.5 82 GLY A N 1
ATOM 635 C CA . GLY A 1 82 ? -7.137 28.891 8.875 1 66.5 82 GLY A CA 1
ATOM 636 C C . GLY A 1 82 ? -8.594 28.859 9.305 1 66.5 82 GLY A C 1
ATOM 637 O O . GLY A 1 82 ? -8.898 28.625 10.469 1 66.5 82 GLY A O 1
ATOM 638 N N . GLY A 1 83 ? -9.414 29.859 9.078 1 86.56 83 GLY A N 1
ATOM 639 C CA . GLY A 1 83 ? -10.828 29.828 9.414 1 86.56 83 GLY A CA 1
ATOM 640 C C . GLY A 1 83 ? -11.57 31.094 9.008 1 86.56 83 GLY A C 1
ATOM 641 O O . GLY A 1 83 ? -10.945 32.094 8.656 1 86.56 83 GLY A O 1
ATOM 642 N N . SER A 1 84 ? -12.773 30.891 9.156 1 93.19 84 SER A N 1
ATOM 643 C CA . SER A 1 84 ? -13.641 32 8.789 1 93.19 84 SER A CA 1
ATOM 644 C C . SER A 1 84 ? -13.539 33.156 9.797 1 93.19 84 SER A C 1
ATOM 646 O O . SER A 1 84 ? -13.906 34.281 9.492 1 93.19 84 SER A O 1
ATOM 648 N N . GLY A 1 85 ? -13 32.844 10.953 1 95.88 85 GLY A N 1
ATOM 649 C CA . GLY A 1 85 ? -13.273 33.719 12.086 1 95.88 85 GLY A CA 1
ATOM 650 C C . GLY A 1 85 ? -14.641 33.5 12.695 1 95.88 85 GLY A C 1
ATOM 651 O O . GLY A 1 85 ? -15.445 32.719 12.164 1 95.88 85 GLY A O 1
ATOM 652 N N . ILE A 1 86 ? -14.844 34.125 13.766 1 97.62 86 ILE A N 1
ATOM 653 C CA . ILE A 1 86 ? -16.125 34.062 14.461 1 97.62 86 ILE A CA 1
ATOM 654 C C . ILE A 1 86 ? -17.016 35.219 14.008 1 97.62 86 ILE A C 1
ATOM 656 O O . ILE A 1 86 ? -16.688 36.406 14.203 1 97.62 86 ILE A O 1
ATOM 660 N N . PRO A 1 87 ? -18.125 34.844 13.312 1 98.31 87 PRO A N 1
ATOM 661 C CA . PRO A 1 87 ? -19.078 35.938 13.055 1 98.31 87 PRO A CA 1
ATOM 662 C C . PRO A 1 87 ? -19.75 36.438 14.328 1 98.31 87 PRO A C 1
ATOM 664 O O . PRO A 1 87 ? -20.359 35.656 15.062 1 98.31 87 PRO A O 1
ATOM 667 N N . VAL A 1 88 ? -19.594 37.75 14.586 1 98.44 88 VAL A N 1
ATOM 668 C CA . VAL A 1 88 ? -20.203 38.344 15.781 1 98.44 88 VAL A CA 1
ATOM 669 C C . VAL A 1 88 ? -21.172 39.438 15.383 1 98.44 88 VAL A C 1
ATOM 671 O O . VAL A 1 88 ? -21.031 40.031 14.312 1 98.44 88 VAL A O 1
ATOM 674 N N . ASP A 1 89 ? -22.125 39.688 16.25 1 98.5 89 ASP A N 1
ATOM 675 C CA . ASP A 1 89 ? -23.062 40.781 16.016 1 98.5 89 ASP A CA 1
ATOM 676 C C . ASP A 1 89 ? -22.562 42.062 16.656 1 98.5 89 ASP A C 1
ATOM 678 O O . ASP A 1 89 ? -21.422 42.156 17.094 1 98.5 89 ASP A O 1
ATOM 682 N N . LYS A 1 90 ? -23.375 43.094 16.625 1 97.25 90 LYS A N 1
ATOM 683 C CA . LYS A 1 90 ? -23 44.438 17.109 1 97.25 90 LYS A CA 1
ATOM 684 C C . LYS A 1 90 ? -22.672 44.375 18.594 1 97.25 90 LYS A C 1
ATOM 686 O O . LYS A 1 90 ? -21.953 45.25 19.109 1 97.25 90 LYS A O 1
ATOM 691 N N . ASN A 1 91 ? -23.203 43.375 19.344 1 97.69 91 ASN A N 1
ATOM 692 C CA . ASN A 1 91 ? -22.938 43.219 20.766 1 97.69 91 ASN A CA 1
ATOM 693 C C . ASN A 1 91 ? -21.797 42.219 21.016 1 97.69 91 ASN A C 1
ATOM 695 O O . ASN A 1 91 ? -21.578 41.781 22.141 1 97.69 91 ASN A O 1
ATOM 699 N N . MET A 1 92 ? -21.172 41.812 19.969 1 97.56 92 MET A N 1
ATOM 700 C CA . MET A 1 92 ? -20 40.938 20 1 97.56 92 MET A CA 1
ATOM 701 C C . MET A 1 92 ? -20.391 39.5 20.422 1 97.56 92 MET A C 1
ATOM 703 O O . MET A 1 92 ? -19.562 38.75 20.938 1 97.56 92 MET A O 1
ATOM 707 N N . LYS A 1 93 ? -21.672 39.25 20.234 1 97.88 93 LYS A N 1
ATOM 708 C CA . LYS A 1 93 ? -22.156 37.906 20.469 1 97.88 93 LYS A CA 1
ATOM 709 C C . LYS A 1 93 ? -21.891 37 19.281 1 97.88 93 LYS A C 1
ATOM 711 O O . LYS A 1 93 ? -22.219 37.344 18.141 1 97.88 93 LYS A O 1
ATOM 716 N N . PRO A 1 94 ? -21.25 35.812 19.516 1 98.25 94 PRO A N 1
ATOM 717 C CA . PRO A 1 94 ? -21.047 34.906 18.406 1 98.25 94 PRO A CA 1
ATOM 718 C C . PRO A 1 94 ? -22.359 34.438 17.766 1 98.25 94 PRO A C 1
ATOM 720 O O . PRO A 1 94 ? -23.297 34.094 18.469 1 98.25 94 PRO A O 1
ATOM 723 N N . LEU A 1 95 ? -22.438 34.438 16.453 1 98.5 95 LEU A N 1
ATOM 724 C CA . LEU A 1 95 ? -23.656 34.125 15.703 1 98.5 95 LEU A CA 1
ATOM 725 C C . LEU A 1 95 ? -23.594 32.719 15.148 1 98.5 95 LEU A C 1
ATOM 727 O O . LEU A 1 95 ? -24.641 32.125 14.898 1 98.5 95 LEU A O 1
ATOM 731 N N . ALA A 1 96 ? -22.5 32.188 14.891 1 97.62 96 ALA A N 1
ATOM 732 C CA . ALA A 1 96 ? -22.203 30.875 14.344 1 97.62 96 ALA A CA 1
ATOM 733 C C . ALA A 1 96 ? -20.812 30.406 14.758 1 97.62 96 ALA A C 1
ATOM 735 O O . ALA A 1 96 ? -20 31.203 15.234 1 97.62 96 ALA A O 1
ATOM 736 N N . PRO A 1 97 ? -20.562 29.109 14.734 1 97.38 97 PRO A N 1
ATOM 737 C CA . PRO A 1 97 ? -19.219 28.641 15.062 1 97.38 97 PRO A CA 1
ATOM 738 C C . PRO A 1 97 ? -18.172 29.094 14.039 1 97.38 97 PRO A C 1
ATOM 740 O O . PRO A 1 97 ? -18.516 29.422 12.898 1 97.38 97 PRO A O 1
ATOM 743 N N . CYS A 1 98 ? -16.969 29.203 14.492 1 97.38 98 CYS A N 1
ATOM 744 C CA . CYS A 1 98 ? -15.844 29.391 13.586 1 97.38 98 CYS A CA 1
ATOM 745 C C . CYS A 1 98 ? -15.602 28.156 12.734 1 97.38 98 CYS A C 1
ATOM 747 O O . CYS A 1 98 ? -15.469 27.047 13.266 1 97.38 98 CYS A O 1
ATOM 749 N N . LEU A 1 99 ? -15.656 28.281 11.445 1 97.06 99 LEU A N 1
ATOM 750 C CA . LEU A 1 99 ? -15.219 27.219 10.547 1 97.06 99 LEU A CA 1
ATOM 751 C C . LEU A 1 99 ? -13.695 27.188 10.445 1 97.06 99 LEU A C 1
ATOM 753 O O . LEU A 1 99 ? -13.094 28.047 9.797 1 97.06 99 LEU A O 1
ATOM 757 N N . ILE A 1 100 ? -13.078 26.203 11.047 1 94.88 100 ILE A N 1
ATOM 758 C CA . ILE A 1 100 ? -11.641 26.281 11.305 1 94.88 100 ILE A CA 1
ATOM 759 C C . ILE A 1 100 ? -10.883 25.703 10.109 1 94.88 100 ILE A C 1
ATOM 761 O O . ILE A 1 100 ? -11.477 25.359 9.094 1 94.88 100 ILE A O 1
ATOM 765 N N . TRP A 1 101 ? -9.578 25.656 10.172 1 90.75 101 TRP A N 1
ATOM 766 C CA . TRP A 1 101 ? -8.688 25.391 9.047 1 90.75 101 TRP A CA 1
ATOM 767 C C . TRP A 1 101 ? -8.922 24 8.469 1 90.75 101 TRP A C 1
ATOM 769 O O . TRP A 1 101 ? -8.734 23.781 7.273 1 90.75 101 TRP A O 1
ATOM 779 N N . MET A 1 102 ? -9.383 23.062 9.297 1 87.5 102 MET A N 1
ATOM 780 C CA . MET A 1 102 ? -9.594 21.672 8.898 1 87.5 102 MET A CA 1
ATOM 781 C C . MET A 1 102 ? -10.852 21.531 8.047 1 87.5 102 MET A C 1
ATOM 783 O O . MET A 1 102 ? -11.023 20.516 7.367 1 87.5 102 MET A O 1
ATOM 787 N N . ASP A 1 103 ? -11.695 22.516 8.102 1 91.69 103 ASP A N 1
ATOM 788 C CA . ASP A 1 103 ? -13 22.438 7.438 1 91.69 103 ASP A CA 1
ATOM 789 C C . ASP A 1 103 ? -12.852 22.578 5.922 1 91.69 103 ASP A C 1
ATOM 791 O O . ASP A 1 103 ? -12.117 23.453 5.441 1 91.69 103 ASP A O 1
ATOM 795 N N . ARG A 1 104 ? -13.539 21.719 5.168 1 88.81 104 ARG A N 1
ATOM 796 C CA . ARG A 1 104 ? -13.445 21.734 3.713 1 88.81 104 ARG A CA 1
ATOM 797 C C . ARG A 1 104 ? -14.82 21.859 3.074 1 88.81 104 ARG A C 1
ATOM 799 O O . ARG A 1 104 ? -15.031 21.406 1.945 1 88.81 104 ARG A O 1
ATOM 806 N N . ARG A 1 105 ? -15.758 22.406 3.707 1 92.62 105 ARG A N 1
ATOM 807 C CA . ARG A 1 105 ? -17.141 22.406 3.242 1 92.62 105 ARG A CA 1
ATOM 808 C C . ARG A 1 105 ? -17.344 23.422 2.113 1 92.62 105 ARG A C 1
ATOM 810 O O . ARG A 1 105 ? -18.312 23.328 1.362 1 92.62 105 ARG A O 1
ATOM 817 N N . ALA A 1 106 ? -16.406 24.312 1.98 1 95.38 106 ALA A N 1
ATOM 818 C CA . ALA A 1 106 ? -16.625 25.438 1.085 1 95.38 106 ALA A CA 1
ATOM 819 C C . ALA A 1 106 ? -16.141 25.125 -0.327 1 95.38 106 ALA A C 1
ATOM 821 O O . ALA A 1 106 ? -15.547 25.969 -0.993 1 95.38 106 ALA A O 1
ATOM 822 N N . GLU A 1 107 ? -16.375 23.969 -0.803 1 90.69 107 GLU A N 1
ATOM 823 C CA . GLU A 1 107 ? -15.867 23.562 -2.113 1 90.69 107 GLU A CA 1
ATOM 824 C C . GLU A 1 107 ? -16.625 24.25 -3.236 1 90.69 107 GLU A C 1
ATOM 826 O O . GLU A 1 107 ? -16.047 24.578 -4.273 1 90.69 107 GLU A O 1
ATOM 831 N N . GLU A 1 108 ? -17.953 24.453 -3.08 1 95 108 GLU A N 1
ATOM 832 C CA . GLU A 1 108 ? -18.734 25.172 -4.082 1 95 108 GLU A CA 1
ATOM 833 C C . GLU A 1 108 ? -18.266 26.625 -4.195 1 95 108 GLU A C 1
ATOM 835 O O . GLU A 1 108 ? -18.25 27.188 -5.293 1 95 108 GLU A O 1
ATOM 840 N N . GLU A 1 109 ? -17.938 27.188 -3.09 1 97.38 109 GLU A N 1
ATOM 841 C CA . GLU A 1 109 ? -17.453 28.562 -3.082 1 97.38 109 GLU A CA 1
ATOM 842 C C . GLU A 1 109 ? -16.078 28.656 -3.752 1 97.38 109 GLU A C 1
ATOM 844 O O . GLU A 1 109 ? -15.789 29.625 -4.453 1 97.38 109 GLU A O 1
ATOM 849 N N . VAL A 1 110 ? -15.25 27.703 -3.512 1 96.19 110 VAL A N 1
ATOM 850 C CA . VAL A 1 110 ? -13.953 27.656 -4.176 1 96.19 110 VAL A CA 1
ATOM 851 C C . VAL A 1 110 ? -14.141 27.594 -5.688 1 96.19 110 VAL A C 1
ATOM 853 O O . VAL A 1 110 ? -13.477 28.328 -6.43 1 96.19 110 VAL A O 1
ATOM 856 N N . LYS A 1 111 ? -15.07 26.75 -6.172 1 95.06 111 LYS A N 1
ATOM 857 C CA . LYS A 1 111 ? -15.391 26.641 -7.594 1 95.06 111 LYS A CA 1
ATOM 858 C C . LYS A 1 111 ? -15.883 27.984 -8.141 1 95.06 111 LYS A C 1
ATOM 860 O O . LYS A 1 111 ? -15.477 28.406 -9.227 1 95.06 111 LYS A O 1
ATOM 865 N N . TRP A 1 112 ? -16.719 28.562 -7.367 1 97.69 112 TRP A N 1
ATOM 866 C CA . TRP A 1 112 ? -17.25 29.859 -7.781 1 97.69 112 TRP A CA 1
ATOM 867 C C . TRP A 1 112 ? -16.109 30.875 -7.93 1 97.69 112 TRP A C 1
ATOM 869 O O . TRP A 1 112 ? -16.078 31.641 -8.891 1 97.69 112 TRP A O 1
ATOM 879 N N . VAL A 1 113 ? -15.203 30.953 -6.98 1 98 113 VAL A N 1
ATOM 880 C CA . VAL A 1 113 ? -14.086 31.891 -7.023 1 98 113 VAL A CA 1
ATOM 881 C C . VAL A 1 113 ? -13.242 31.625 -8.266 1 98 113 VAL A C 1
ATOM 883 O O . VAL A 1 113 ? -12.859 32.562 -8.977 1 98 113 VAL A O 1
ATOM 886 N N . LYS A 1 114 ? -12.969 30.391 -8.531 1 96.69 114 LYS A N 1
ATOM 887 C CA . LYS A 1 114 ? -12.164 30.016 -9.68 1 96.69 114 LYS A CA 1
ATOM 888 C C . LYS A 1 114 ? -12.812 30.484 -10.984 1 96.69 114 LYS A C 1
ATOM 890 O O . LYS A 1 114 ? -12.117 30.828 -11.938 1 96.69 114 LYS A O 1
ATOM 895 N N . GLU A 1 115 ? -14.102 30.531 -10.961 1 97.38 115 GLU A N 1
ATOM 896 C CA . GLU A 1 115 ? -14.852 30.844 -12.172 1 97.38 115 GLU A CA 1
ATOM 897 C C . GLU A 1 115 ? -15.117 32.344 -12.305 1 97.38 115 GLU A C 1
ATOM 899 O O . GLU A 1 115 ? -15.312 32.844 -13.406 1 97.38 115 GLU A O 1
ATOM 904 N N . ASN A 1 116 ? -15.078 33.031 -11.227 1 97.5 116 ASN A N 1
ATOM 905 C CA . ASN A 1 116 ? -15.617 34.406 -11.273 1 97.5 116 ASN A CA 1
ATOM 906 C C . ASN A 1 116 ? -14.578 35.438 -10.852 1 97.5 116 ASN A C 1
ATOM 908 O O . ASN A 1 116 ? -14.766 36.625 -11.078 1 97.5 116 ASN A O 1
ATOM 912 N N . ILE A 1 117 ? -13.539 34.969 -10.25 1 97.25 117 ILE A N 1
ATOM 913 C CA . ILE A 1 117 ? -12.539 35.906 -9.734 1 97.25 117 ILE A CA 1
ATOM 914 C C . ILE A 1 117 ? -11.234 35.75 -10.508 1 97.25 117 ILE A C 1
ATOM 916 O O . ILE A 1 117 ? -10.852 34.625 -10.867 1 97.25 117 ILE A O 1
ATOM 920 N N . ASP A 1 118 ? -10.547 36.875 -10.812 1 97.06 118 ASP A N 1
ATOM 921 C CA . ASP A 1 118 ? -9.211 36.844 -11.391 1 97.06 118 ASP A CA 1
ATOM 922 C C . ASP A 1 118 ? -8.203 36.25 -10.398 1 97.06 118 ASP A C 1
ATOM 924 O O . ASP A 1 118 ? -7.73 36.938 -9.5 1 97.06 118 ASP A O 1
ATOM 928 N N . LEU A 1 119 ? -7.801 35.062 -10.586 1 96.62 119 LEU A N 1
ATOM 929 C CA . LEU A 1 119 ? -6.957 34.344 -9.641 1 96.62 119 LEU A CA 1
ATOM 930 C C . LEU A 1 119 ? -5.555 34.938 -9.602 1 96.62 119 LEU A C 1
ATOM 932 O O . LEU A 1 119 ? -4.879 34.875 -8.57 1 96.62 119 LEU A O 1
ATOM 936 N N . ASP A 1 120 ? -5.109 35.438 -10.719 1 96.44 120 ASP A N 1
ATOM 937 C CA . ASP A 1 120 ? -3.812 36.125 -10.727 1 96.44 120 ASP A CA 1
ATOM 938 C C . ASP A 1 120 ? -3.828 37.344 -9.82 1 96.44 120 ASP A C 1
ATOM 940 O O . ASP A 1 120 ? -2.871 37.594 -9.086 1 96.44 120 ASP A O 1
ATOM 944 N N . LYS A 1 121 ? -4.859 38.062 -9.93 1 96.12 121 LYS A N 1
ATOM 945 C CA . LYS A 1 121 ? -5.016 39.25 -9.07 1 96.12 121 LYS A CA 1
ATOM 946 C C . LYS A 1 121 ? -5.133 38.844 -7.605 1 96.12 121 LYS A C 1
ATOM 948 O O . LYS A 1 121 ? -4.527 39.469 -6.734 1 96.12 121 LYS A O 1
ATOM 953 N N . LEU A 1 122 ? -5.957 37.812 -7.387 1 97.12 122 LEU A N 1
ATOM 954 C CA . LEU A 1 122 ? -6.105 37.312 -6.027 1 97.12 122 LEU A CA 1
ATOM 955 C C . LEU A 1 122 ? -4.746 36.938 -5.43 1 97.12 122 LEU A C 1
ATOM 957 O O . LEU A 1 122 ? -4.43 37.375 -4.316 1 97.12 122 LEU A O 1
ATOM 961 N N . PHE A 1 123 ? -3.963 36.25 -6.164 1 96.75 123 PHE A N 1
ATOM 962 C CA . PHE A 1 123 ? -2.646 35.812 -5.691 1 96.75 123 PHE A CA 1
ATOM 963 C C . PHE A 1 123 ? -1.725 37.031 -5.535 1 96.75 123 PHE A C 1
ATOM 965 O O . PHE A 1 123 ? -0.978 37.125 -4.559 1 96.75 123 PHE A O 1
ATOM 972 N N . HIS A 1 124 ? -1.792 37.906 -6.445 1 96.12 124 HIS A N 1
ATOM 973 C CA . HIS A 1 124 ? -0.94 39.094 -6.41 1 96.12 124 HIS A CA 1
ATOM 974 C C . HIS A 1 124 ? -1.216 39.938 -5.172 1 96.12 124 HIS A C 1
ATOM 976 O O . HIS A 1 124 ? -0.286 40.469 -4.551 1 96.12 124 HIS A O 1
ATOM 982 N N . VAL A 1 125 ? -2.434 40.062 -4.793 1 96.81 125 VAL A N 1
ATOM 983 C CA . VAL A 1 125 ? -2.834 40.906 -3.686 1 96.81 125 VAL A CA 1
ATOM 984 C C . VAL A 1 125 ? -2.57 40.219 -2.359 1 96.81 125 VAL A C 1
ATOM 986 O O . VAL A 1 125 ? -2.006 40.781 -1.435 1 96.81 125 VAL A O 1
ATOM 989 N N . THR A 1 126 ? -2.945 39 -2.318 1 95.69 126 THR A N 1
ATOM 990 C CA . THR A 1 126 ? -3.025 38.375 -1.006 1 95.69 126 THR A CA 1
ATOM 991 C C . THR A 1 126 ? -1.819 37.469 -0.765 1 95.69 126 THR A C 1
ATOM 993 O O . THR A 1 126 ? -1.549 37.062 0.371 1 95.69 126 THR A O 1
ATOM 996 N N . GLY A 1 127 ? -1.084 37.125 -1.848 1 95.38 127 GLY A N 1
ATOM 997 C CA . GLY A 1 127 ? 0.01 36.156 -1.74 1 95.38 127 GLY A CA 1
ATOM 998 C C . GLY A 1 127 ? -0.459 34.719 -1.606 1 95.38 127 GLY A C 1
ATOM 999 O O . GLY A 1 127 ? 0.353 33.812 -1.428 1 95.38 127 GLY A O 1
ATOM 1000 N N . ASN A 1 128 ? -1.786 34.469 -1.688 1 95.62 128 ASN A N 1
ATOM 1001 C CA . ASN A 1 128 ? -2.381 33.156 -1.488 1 95.62 128 ASN A CA 1
ATOM 1002 C C . ASN A 1 128 ? -3.348 32.781 -2.613 1 95.62 128 ASN A C 1
ATOM 1004 O O . ASN A 1 128 ? -3.895 33.688 -3.271 1 95.62 128 ASN A O 1
ATOM 1008 N N . SER A 1 129 ? -3.494 31.562 -2.896 1 94.5 129 SER A N 1
ATOM 1009 C CA . SER A 1 129 ? -4.445 31.078 -3.891 1 94.5 129 SER A CA 1
ATOM 1010 C C . SER A 1 129 ? -5.809 30.797 -3.262 1 94.5 129 SER A C 1
ATOM 1012 O O . SER A 1 129 ? -6.117 31.312 -2.186 1 94.5 129 SER A O 1
ATOM 1014 N N . VAL A 1 130 ? -6.68 30.125 -4.07 1 95.31 130 VAL A N 1
ATOM 1015 C CA . VAL A 1 130 ? -8.016 29.812 -3.568 1 95.31 130 VAL A CA 1
ATOM 1016 C C . VAL A 1 130 ? -8.094 28.344 -3.166 1 95.31 130 VAL A C 1
ATOM 1018 O O . VAL A 1 130 ? -7.66 27.469 -3.912 1 95.31 130 VAL A O 1
ATOM 1021 N N . ASN A 1 131 ? -8.547 28.172 -1.906 1 92.38 131 ASN A N 1
ATOM 1022 C CA . ASN A 1 131 ? -8.797 26.859 -1.326 1 92.38 131 ASN A CA 1
ATOM 1023 C C . ASN A 1 131 ? -9.758 26.938 -0.143 1 92.38 131 ASN A C 1
ATOM 1025 O O . ASN A 1 131 ? -9.883 27.984 0.49 1 92.38 131 ASN A O 1
ATOM 1029 N N . SER A 1 132 ? -10.406 25.766 0.097 1 92 132 SER A N 1
ATOM 1030 C CA . SER A 1 132 ? -11.367 25.766 1.197 1 92 132 SER A CA 1
ATOM 1031 C C . SER A 1 132 ? -10.656 25.859 2.545 1 92 132 SER A C 1
ATOM 1033 O O . SER A 1 132 ? -11.297 26.125 3.568 1 92 132 SER A O 1
ATOM 1035 N N . TYR A 1 133 ? -9.359 25.812 2.533 1 90.19 133 TYR A N 1
ATOM 1036 C CA . TYR A 1 133 ? -8.531 26.047 3.713 1 90.19 133 TYR A CA 1
ATOM 1037 C C . TYR A 1 133 ? -8.703 27.469 4.23 1 90.19 133 TYR A C 1
ATOM 1039 O O . TYR A 1 133 ? -8.773 27.688 5.441 1 90.19 133 TYR A O 1
ATOM 1047 N N . PHE A 1 134 ? -8.836 28.391 3.383 1 94.75 134 PHE A N 1
ATOM 1048 C CA . PHE A 1 134 ? -8.773 29.812 3.73 1 94.75 134 PHE A CA 1
ATOM 1049 C C . PHE A 1 134 ? -10.109 30.281 4.293 1 94.75 134 PHE A C 1
ATOM 1051 O O . PHE A 1 134 ? -11.172 29.812 3.885 1 94.75 134 PHE A O 1
ATOM 1058 N N . GLY A 1 135 ? -10.031 31.266 5.109 1 95.81 135 GLY A N 1
ATOM 1059 C CA . GLY A 1 135 ? -11.18 31.812 5.812 1 95.81 135 GLY A CA 1
ATOM 1060 C C . GLY A 1 135 ? -12.172 32.5 4.887 1 95.81 135 GLY A C 1
ATOM 1061 O O . GLY A 1 135 ? -13.383 32.406 5.086 1 95.81 135 GLY A O 1
ATOM 1062 N N . PHE A 1 136 ? -11.672 33.125 3.809 1 97.5 136 PHE A N 1
ATOM 1063 C CA . PHE A 1 136 ? -12.57 33.906 2.967 1 97.5 136 PHE A CA 1
ATOM 1064 C C . PHE A 1 136 ? -13.555 33.031 2.23 1 97.5 136 PHE A C 1
ATOM 1066 O O . PHE A 1 136 ? -14.703 33.406 2.004 1 97.5 136 PHE A O 1
ATOM 1073 N N . THR A 1 137 ? -13.125 31.828 1.819 1 97.31 137 THR A N 1
ATOM 1074 C CA . THR A 1 137 ? -14.055 30.922 1.155 1 97.31 137 THR A CA 1
ATOM 1075 C C . THR A 1 137 ? -15.109 30.422 2.135 1 97.31 137 THR A C 1
ATOM 1077 O O . THR A 1 137 ? -16.266 30.203 1.752 1 97.31 137 THR A O 1
ATOM 1080 N N . LYS A 1 138 ? -14.727 30.281 3.357 1 97.56 138 LYS A N 1
ATOM 1081 C CA . LYS A 1 138 ? -15.664 29.875 4.406 1 97.56 138 LYS A CA 1
ATOM 1082 C C . LYS A 1 138 ? -16.625 31 4.75 1 97.56 138 LYS A C 1
ATOM 1084 O O . LYS A 1 138 ? -17.781 30.75 5.094 1 97.56 138 LYS A O 1
ATOM 1089 N N . MET A 1 139 ? -16.172 32.219 4.676 1 98.06 139 MET A N 1
ATOM 1090 C CA . MET A 1 139 ? -17.078 33.375 4.801 1 98.06 139 MET A CA 1
ATOM 1091 C C . MET A 1 139 ? -18.141 33.344 3.705 1 98.06 139 MET A C 1
ATOM 1093 O O . MET A 1 139 ? -19.328 33.562 3.979 1 98.06 139 MET A O 1
ATOM 1097 N N . LEU A 1 140 ? -17.688 33 2.494 1 98.25 140 LEU A N 1
ATOM 1098 C CA . LEU A 1 140 ? -18.625 32.906 1.38 1 98.25 140 LEU A CA 1
ATOM 1099 C C . LEU A 1 140 ? -19.625 31.781 1.618 1 98.25 140 LEU A C 1
ATOM 1101 O O . LEU A 1 140 ? -20.797 31.906 1.259 1 98.25 140 LEU A O 1
ATOM 1105 N N . TRP A 1 141 ? -19.141 30.734 2.193 1 98.19 141 TRP A N 1
ATOM 1106 C CA . TRP A 1 141 ? -20.047 29.656 2.525 1 98.19 141 TRP A CA 1
ATOM 1107 C C . TRP A 1 141 ? -21.125 30.125 3.506 1 98.19 141 TRP A C 1
ATOM 1109 O O . TRP A 1 141 ? -22.297 29.812 3.342 1 98.19 141 TRP A O 1
ATOM 1119 N N . ILE A 1 142 ? -20.734 30.875 4.543 1 98.25 142 ILE A N 1
ATOM 1120 C CA . ILE A 1 142 ? -21.672 31.406 5.535 1 98.25 142 ILE A CA 1
ATOM 1121 C C . ILE A 1 142 ? -22.672 32.344 4.855 1 98.25 142 ILE A C 1
ATOM 1123 O O . ILE A 1 142 ? -23.875 32.281 5.145 1 98.25 142 ILE A O 1
ATOM 1127 N N . LYS A 1 143 ? -22.188 33.094 3.982 1 98.19 143 LYS A N 1
ATOM 1128 C CA . LYS A 1 143 ? -23.031 34 3.199 1 98.19 143 LYS A CA 1
ATOM 1129 C C . LYS A 1 143 ? -24.125 33.219 2.475 1 98.19 143 LYS A C 1
ATOM 1131 O O . LYS A 1 143 ? -25.297 33.562 2.545 1 98.19 143 LYS A O 1
ATOM 1136 N N . ASN A 1 144 ? -23.75 32.156 1.851 1 97.94 144 ASN A N 1
ATOM 1137 C CA . ASN A 1 144 ? -24.625 31.406 0.961 1 97.94 144 ASN A CA 1
ATOM 1138 C C . ASN A 1 144 ? -25.531 30.453 1.74 1 97.94 144 ASN A C 1
ATOM 1140 O O . ASN A 1 144 ? -26.641 30.141 1.291 1 97.94 144 ASN A O 1
ATOM 1144 N N . ASN A 1 145 ? -25.125 30.031 2.916 1 97.88 145 ASN A N 1
ATOM 1145 C CA . ASN A 1 145 ? -25.812 28.922 3.562 1 97.88 145 ASN A CA 1
ATOM 1146 C C . ASN A 1 145 ? -26.469 29.359 4.867 1 97.88 145 ASN A C 1
ATOM 1148 O O . ASN A 1 145 ? -27.344 28.672 5.391 1 97.88 145 ASN A O 1
ATOM 1152 N N . LEU A 1 146 ? -26.031 30.5 5.391 1 97.75 146 LEU A N 1
ATOM 1153 C CA . LEU A 1 146 ? -26.609 31.016 6.625 1 97.75 146 LEU A CA 1
ATOM 1154 C C . LEU A 1 146 ? -27.016 32.469 6.461 1 97.75 146 LEU A C 1
ATOM 1156 O O . LEU A 1 146 ? -26.516 33.344 7.184 1 97.75 146 LEU A O 1
ATOM 1160 N N . PRO A 1 147 ? -27.938 32.719 5.641 1 97.5 147 PRO A N 1
ATOM 1161 C CA . PRO A 1 147 ? -28.281 34.094 5.312 1 97.5 147 PRO A CA 1
ATOM 1162 C C . PRO A 1 147 ? -28.766 34.906 6.523 1 97.5 147 PRO A C 1
ATOM 1164 O O . PRO A 1 147 ? -28.5 36.094 6.637 1 97.5 147 PRO A O 1
ATOM 1167 N N . LYS A 1 148 ? -29.484 34.281 7.48 1 97.94 148 LYS A N 1
ATOM 1168 C CA . LYS A 1 148 ? -29.953 34.969 8.672 1 97.94 148 LYS A CA 1
ATOM 1169 C C . LYS A 1 148 ? -28.781 35.406 9.555 1 97.94 148 LYS A C 1
ATOM 1171 O O . LYS A 1 148 ? -28.828 36.469 10.164 1 97.94 148 LYS A O 1
ATOM 1176 N N . VAL A 1 149 ? -27.828 34.625 9.633 1 98.12 149 VAL A N 1
ATOM 1177 C CA . VAL A 1 149 ? -26.609 34.938 10.367 1 98.12 149 VAL A CA 1
ATOM 1178 C C . VAL A 1 149 ? -25.875 36.062 9.664 1 98.12 149 VAL A C 1
ATOM 1180 O O . VAL A 1 149 ? -25.453 37.031 10.312 1 98.12 149 VAL A O 1
ATOM 1183 N N . TRP A 1 150 ? -25.781 35.938 8.367 1 98.25 150 TRP A N 1
ATOM 1184 C CA . TRP A 1 150 ? -25.031 36.906 7.555 1 98.25 150 TRP A CA 1
ATOM 1185 C C . TRP A 1 150 ? -25.531 38.312 7.758 1 98.25 150 TRP A C 1
ATOM 1187 O O . TRP A 1 150 ? -24.734 39.25 7.832 1 98.25 150 TRP A O 1
ATOM 1197 N N . GLU A 1 151 ? -26.781 38.438 7.926 1 97.88 151 GLU A N 1
ATOM 1198 C CA . GLU A 1 151 ? -27.406 39.75 8.023 1 97.88 151 GLU A CA 1
ATOM 1199 C C . GLU A 1 151 ? -27.094 40.406 9.359 1 97.88 151 GLU A C 1
ATOM 1201 O O . GLU A 1 151 ? -27.234 41.625 9.492 1 97.88 151 GLU A O 1
ATOM 1206 N N . GLN A 1 152 ? -26.641 39.688 10.281 1 98.44 152 GLN A N 1
ATOM 1207 C CA . GLN A 1 152 ? -26.469 40.188 11.633 1 98.44 152 GLN A CA 1
ATOM 1208 C C . GLN A 1 152 ? -24.984 40.438 11.945 1 98.44 152 GLN A C 1
ATOM 1210 O O . GLN A 1 152 ? -24.656 40.969 13 1 98.44 152 GLN A O 1
ATOM 1215 N N . ILE A 1 153 ? -24.125 40.156 11 1 98.5 153 ILE A N 1
ATOM 1216 C CA . ILE A 1 153 ? -22.703 40.156 11.281 1 98.5 153 ILE A CA 1
ATOM 1217 C C . ILE A 1 153 ? -22.188 41.594 11.375 1 98.5 153 ILE A C 1
ATOM 1219 O O . ILE A 1 153 ? -22.484 42.438 10.516 1 98.5 153 ILE A O 1
ATOM 1223 N N . GLU A 1 154 ? -21.531 41.875 12.453 1 98.5 154 GLU A N 1
ATOM 1224 C CA . GLU A 1 154 ? -20.75 43.094 12.594 1 98.5 154 GLU A CA 1
ATOM 1225 C C . GLU A 1 154 ? -19.312 42.906 12.156 1 98.5 154 GLU A C 1
ATOM 1227 O O . GLU A 1 154 ? -18.766 43.688 11.383 1 98.5 154 GLU A O 1
ATOM 1232 N N . TYR A 1 155 ? -18.688 41.812 12.664 1 98.06 155 TYR A N 1
ATOM 1233 C CA . TYR A 1 155 ? -17.312 41.469 12.32 1 98.06 155 TYR A CA 1
ATOM 1234 C C . TYR A 1 155 ? -17.156 39.969 12.141 1 98.06 155 TYR A C 1
ATOM 1236 O O . TYR A 1 155 ? -17.969 39.188 12.656 1 98.06 155 TYR A O 1
ATOM 1244 N N . PHE A 1 156 ? -16.188 39.562 11.336 1 97.94 156 PHE A N 1
ATOM 1245 C CA . PHE A 1 156 ? -15.531 38.281 11.492 1 97.94 156 PHE A CA 1
ATOM 1246 C C . PHE A 1 156 ? -14.258 38.406 12.312 1 97.94 156 PHE A C 1
ATOM 1248 O O . PHE A 1 156 ? -13.312 39.094 11.898 1 97.94 156 PHE A O 1
ATOM 1255 N N . LEU A 1 157 ? -14.188 37.812 13.453 1 97.44 157 LEU A N 1
ATOM 1256 C CA . LEU A 1 157 ? -13 37.938 14.297 1 97.44 157 LEU A CA 1
ATOM 1257 C C . LEU A 1 157 ? -12.227 36.625 14.328 1 97.44 157 LEU A C 1
ATOM 1259 O O . LEU A 1 157 ? -12.797 35.562 14.633 1 97.44 157 LEU A O 1
ATOM 1263 N N . PRO A 1 158 ? -10.922 36.656 14.031 1 97.12 158 PRO A N 1
ATOM 1264 C CA . PRO A 1 158 ? -10.117 35.469 14.266 1 97.12 158 PRO A CA 1
ATOM 1265 C C . PRO A 1 158 ? -10.102 35.031 15.734 1 97.12 158 PRO A C 1
ATOM 1267 O O . PRO A 1 158 ? -10.453 35.844 16.609 1 97.12 158 PRO A O 1
ATOM 1270 N N . PRO A 1 159 ? -9.719 33.844 16.016 1 97 159 PRO A N 1
ATOM 1271 C CA . PRO A 1 159 ? -9.836 33.281 17.359 1 97 159 PRO A CA 1
ATOM 1272 C C . PRO A 1 159 ? -9.07 34.094 18.406 1 97 159 PRO A C 1
ATOM 1274 O O . PRO A 1 159 ? -9.641 34.5 19.422 1 97 159 PRO A O 1
ATOM 1277 N N . ALA A 1 160 ? -7.809 34.344 18.203 1 97.06 160 ALA A N 1
ATOM 1278 C CA . ALA A 1 160 ? -7.023 35.062 19.188 1 97.06 160 ALA A CA 1
ATOM 1279 C C . ALA A 1 160 ? -7.578 36.469 19.406 1 97.06 160 ALA A C 1
ATOM 1281 O O . ALA A 1 160 ? -7.781 36.906 20.531 1 97.06 160 ALA A O 1
ATOM 1282 N N . PRO A 1 161 ? -7.871 37.188 18.344 1 97.5 161 PRO A N 1
ATOM 1283 C CA . PRO A 1 161 ? -8.477 38.5 18.484 1 97.5 161 PRO A CA 1
ATOM 1284 C C . PRO A 1 161 ? -9.773 38.469 19.297 1 97.5 161 PRO A C 1
ATOM 1286 O O . PRO A 1 161 ? -10.016 39.375 20.094 1 97.5 161 PRO A O 1
ATOM 1289 N N . TYR A 1 162 ? -10.594 37.469 19.047 1 98 162 TYR A N 1
ATOM 1290 C CA . TYR A 1 162 ? -11.836 37.375 19.812 1 98 162 TYR A CA 1
ATOM 1291 C C . TYR A 1 162 ? -11.547 37.188 21.297 1 98 162 TYR A C 1
ATOM 1293 O O . TYR A 1 162 ? -12.18 37.812 22.141 1 98 162 TYR A O 1
ATOM 1301 N N . ILE A 1 163 ? -10.672 36.344 21.594 1 98.31 163 ILE A N 1
ATOM 1302 C CA . ILE A 1 163 ? -10.367 36.062 23 1 98.31 163 ILE A CA 1
ATOM 1303 C C . ILE A 1 163 ? -9.727 37.281 23.641 1 98.31 163 ILE A C 1
ATOM 1305 O O . ILE A 1 163 ? -9.977 37.594 24.812 1 98.31 163 ILE A O 1
ATOM 1309 N N . VAL A 1 164 ? -8.883 37.969 22.922 1 98.44 164 VAL A N 1
ATOM 1310 C CA . VAL A 1 164 ? -8.305 39.219 23.422 1 98.44 164 VAL A CA 1
ATOM 1311 C C . VAL A 1 164 ? -9.414 40.219 23.734 1 98.44 164 VAL A C 1
ATOM 1313 O O . VAL A 1 164 ? -9.359 40.938 24.734 1 98.44 164 VAL A O 1
ATOM 1316 N N . TYR A 1 165 ? -10.406 40.281 22.859 1 98.38 165 TYR A N 1
ATOM 1317 C CA . TYR A 1 165 ? -11.57 41.156 23.109 1 98.38 165 TYR A CA 1
ATOM 1318 C C . TYR A 1 165 ? -12.242 40.781 24.438 1 98.38 165 TYR A C 1
ATOM 1320 O O . TYR A 1 165 ? -12.617 41.625 25.219 1 98.38 165 TYR A O 1
ATOM 1328 N N . THR A 1 166 ? -12.398 39.469 24.703 1 98.44 166 THR A N 1
ATOM 1329 C CA . THR A 1 166 ? -13.078 39.031 25.922 1 98.44 166 THR A CA 1
ATOM 1330 C C . THR A 1 166 ? -12.258 39.406 27.156 1 98.44 166 THR A C 1
ATOM 1332 O O . THR A 1 166 ? -12.82 39.594 28.234 1 98.44 166 THR A O 1
ATOM 1335 N N . LEU A 1 167 ? -11.008 39.594 27 1 98.69 167 LEU A N 1
ATOM 1336 C CA . LEU A 1 167 ? -10.125 39.906 28.125 1 98.69 167 LEU A CA 1
ATOM 1337 C C . LEU A 1 167 ? -10.008 41.406 28.328 1 98.69 167 LEU A C 1
ATOM 1339 O O . LEU A 1 167 ? -9.758 41.875 29.438 1 98.69 167 LEU A O 1
ATOM 1343 N N . THR A 1 168 ? -10.195 42.219 27.25 1 98.62 168 THR A N 1
ATOM 1344 C CA . THR A 1 168 ? -9.789 43.625 27.312 1 98.62 168 THR A CA 1
ATOM 1345 C C . THR A 1 168 ? -10.969 44.562 26.984 1 98.62 168 THR A C 1
ATOM 1347 O O . THR A 1 168 ? -10.938 45.75 27.281 1 98.62 168 THR A O 1
ATOM 1350 N N . GLY A 1 169 ? -11.883 44 26.219 1 98.06 169 GLY A N 1
ATOM 1351 C CA . GLY A 1 169 ? -12.969 44.812 25.703 1 98.06 169 GLY A CA 1
ATOM 1352 C C . GLY A 1 169 ? -12.609 45.531 24.422 1 98.06 169 GLY A C 1
ATOM 1353 O O . GLY A 1 169 ? -13.445 46.25 23.859 1 98.06 169 GLY A O 1
ATOM 1354 N N . GLU A 1 170 ? -11.406 45.344 23.875 1 98.19 170 GLU A N 1
ATOM 1355 C CA . GLU A 1 170 ? -10.938 46.062 22.688 1 98.19 170 GLU A CA 1
ATOM 1356 C C . GLU A 1 170 ? -10.93 45.125 21.469 1 98.19 170 GLU A C 1
ATOM 1358 O O . GLU A 1 170 ? -10.484 44 21.562 1 98.19 170 GLU A O 1
ATOM 1363 N N . VAL A 1 171 ? -11.406 45.656 20.344 1 97.94 171 VAL A N 1
ATOM 1364 C CA . VAL A 1 171 ? -11.383 44.906 19.094 1 97.94 171 VAL A CA 1
ATOM 1365 C C . VAL A 1 171 ? -10.164 45.312 18.281 1 97.94 171 VAL A C 1
ATOM 1367 O O . VAL A 1 171 ? -10.008 46.469 17.922 1 97.94 171 VAL A O 1
ATOM 1370 N N . ALA A 1 172 ? -9.297 44.438 18.062 1 97.81 172 ALA A N 1
ATOM 1371 C CA . ALA A 1 172 ? -8.117 44.562 17.203 1 97.81 172 ALA A CA 1
ATOM 1372 C C . ALA A 1 172 ? -7.727 43.25 16.578 1 97.81 172 ALA A C 1
ATOM 1374 O O . ALA A 1 172 ? -7.965 42.188 17.172 1 97.81 172 ALA A O 1
ATOM 1375 N N . VAL A 1 173 ? -7.207 43.281 15.375 1 97.38 173 VAL A N 1
ATOM 1376 C CA . VAL A 1 173 ? -6.734 42.094 14.703 1 97.38 173 VAL A CA 1
ATOM 1377 C C . VAL A 1 173 ? -5.25 42.219 14.383 1 97.38 173 VAL A C 1
ATOM 1379 O O . VAL A 1 173 ? -4.82 43.219 13.805 1 97.38 173 VAL A O 1
ATOM 1382 N N . ASP A 1 174 ? -4.461 41.25 14.836 1 97.06 174 ASP A N 1
ATOM 1383 C CA . ASP A 1 174 ? -3.043 41.25 14.492 1 97.06 174 ASP A CA 1
ATOM 1384 C C . ASP A 1 174 ? -2.834 40.938 13.008 1 97.06 174 ASP A C 1
ATOM 1386 O O . ASP A 1 174 ? -3.643 40.25 12.391 1 97.06 174 ASP A O 1
ATOM 1390 N N . TYR A 1 175 ? -1.732 41.406 12.438 1 97 175 TYR A N 1
ATOM 1391 C CA . TYR A 1 175 ? -1.442 41.25 11.016 1 97 175 TYR A CA 1
ATOM 1392 C C . TYR A 1 175 ? -1.357 39.781 10.625 1 97 175 TYR A C 1
ATOM 1394 O O . TYR A 1 175 ? -1.77 39.406 9.523 1 97 175 TYR A O 1
ATOM 1402 N N . SER A 1 176 ? -0.793 38.969 11.461 1 96.5 176 SER A N 1
ATOM 1403 C CA . SER A 1 176 ? -0.636 37.562 11.164 1 96.5 176 SER A CA 1
ATOM 1404 C C . SER A 1 176 ? -1.987 36.875 10.961 1 96.5 176 SER A C 1
ATOM 1406 O O . SER A 1 176 ? -2.191 36.188 9.961 1 96.5 176 SER A O 1
ATOM 1408 N N . SER A 1 177 ? -2.891 37.125 11.836 1 96.25 177 SER A N 1
ATOM 1409 C CA . SER A 1 177 ? -4.234 36.562 11.734 1 96.25 177 SER A CA 1
ATOM 1410 C C . SER A 1 177 ? -4.984 37.125 10.539 1 96.25 177 SER A C 1
ATOM 1412 O O . SER A 1 177 ? -5.727 36.406 9.867 1 96.25 177 SER A O 1
ATOM 1414 N N . ALA A 1 178 ? -4.844 38.406 10.336 1 96.44 178 ALA A N 1
ATOM 1415 C CA . ALA A 1 178 ? -5.5 39.031 9.195 1 96.44 178 ALA A CA 1
ATOM 1416 C C . ALA A 1 178 ? -5.055 38.406 7.883 1 96.44 178 ALA A C 1
ATOM 1418 O O . ALA A 1 178 ? -5.887 38.094 7.023 1 96.44 178 ALA A O 1
ATOM 1419 N N . GLY A 1 179 ? -3.807 38.25 7.754 1 95.25 179 GLY A N 1
ATOM 1420 C CA . GLY A 1 179 ? -3.268 37.656 6.535 1 95.25 179 GLY A CA 1
ATOM 1421 C C . GLY A 1 179 ? -3.709 36.219 6.316 1 95.25 179 GLY A C 1
ATOM 1422 O O . GLY A 1 179 ? -3.865 35.781 5.176 1 95.25 179 GLY A O 1
ATOM 1423 N N . ASN A 1 180 ? -3.871 35.531 7.387 1 94.81 180 ASN A N 1
ATOM 1424 C CA . ASN A 1 180 ? -4.176 34.094 7.309 1 94.81 180 ASN A CA 1
ATOM 1425 C C . ASN A 1 180 ? -5.605 33.875 6.824 1 94.81 180 ASN A C 1
ATOM 1427 O O . ASN A 1 180 ? -5.938 32.75 6.379 1 94.81 180 ASN A O 1
ATOM 1431 N N . VAL A 1 181 ? -6.473 34.875 6.895 1 94.25 181 VAL A N 1
ATOM 1432 C CA . VAL A 1 181 ? -7.832 34.75 6.379 1 94.25 181 VAL A CA 1
ATOM 1433 C C . VAL A 1 181 ? -7.793 34.531 4.867 1 94.25 181 VAL A C 1
ATOM 1435 O O . VAL A 1 181 ? -8.648 33.844 4.312 1 94.25 181 VAL A O 1
ATOM 1438 N N . GLY A 1 182 ? -6.836 35.094 4.227 1 92 182 GLY A N 1
ATOM 1439 C CA . GLY A 1 182 ? -6.707 35.031 2.779 1 92 182 GLY A CA 1
ATOM 1440 C C . GLY A 1 182 ? -7.727 35.875 2.045 1 92 182 GLY A C 1
ATOM 1441 O O . GLY A 1 182 ? -8.617 36.469 2.666 1 92 182 GLY A O 1
ATOM 1442 N N . GLY A 1 183 ? -7.598 36.031 0.842 1 94.81 183 GLY A N 1
ATOM 1443 C CA . GLY A 1 183 ? -8.539 36.594 -0.129 1 94.81 183 GLY A CA 1
ATOM 1444 C C . GLY A 1 183 ? -8.836 38.062 0.088 1 94.81 183 GLY A C 1
ATOM 1445 O O . GLY A 1 183 ? -9.062 38.781 -0.871 1 94.81 183 GLY A O 1
ATOM 1446 N N . VAL A 1 184 ? -8.867 38.438 1.43 1 96.81 184 VAL A N 1
ATOM 1447 C CA . VAL A 1 184 ? -9.391 39.781 1.679 1 96.81 184 VAL A CA 1
ATOM 1448 C C . VAL A 1 184 ? -8.305 40.656 2.334 1 96.81 184 VAL A C 1
ATOM 1450 O O . VAL A 1 184 ? -8.602 41.719 2.871 1 96.81 184 VAL A O 1
ATOM 1453 N N . PHE A 1 185 ? -7.156 40.188 2.436 1 97.38 185 PHE A N 1
ATOM 1454 C CA . PHE A 1 185 ? -6.039 40.906 3.027 1 97.38 185 PHE A CA 1
ATOM 1455 C C . PHE A 1 185 ? -4.926 41.125 2.008 1 97.38 185 PHE A C 1
ATOM 1457 O O . PHE A 1 185 ? -4.527 40.188 1.314 1 97.38 185 PHE A O 1
ATOM 1464 N N . ASP A 1 186 ? -4.473 42.375 1.869 1 97.62 186 ASP A N 1
ATOM 1465 C CA . ASP A 1 186 ? -3.342 42.719 1.008 1 97.62 186 ASP A CA 1
ATOM 1466 C C . ASP A 1 186 ? -2.016 42.469 1.726 1 97.62 186 ASP A C 1
ATOM 1468 O O . ASP A 1 186 ? -1.642 43.219 2.617 1 97.62 186 ASP A O 1
ATOM 1472 N N . LEU A 1 187 ? -1.324 41.469 1.29 1 96.88 187 LEU A N 1
ATOM 1473 C CA . LEU A 1 187 ? -0.118 41 1.979 1 96.88 187 LEU A CA 1
ATOM 1474 C C . LEU A 1 187 ? 0.982 42.062 1.882 1 96.88 187 LEU A C 1
ATOM 1476 O O . LEU A 1 187 ? 1.743 42.281 2.832 1 96.88 187 LEU A O 1
ATOM 1480 N N . LYS A 1 188 ? 1.084 42.781 0.806 1 93.5 188 LYS A N 1
ATOM 1481 C CA . LYS A 1 188 ? 2.125 43.781 0.578 1 93.5 188 LYS A CA 1
ATOM 1482 C C . LYS A 1 188 ? 1.826 45.062 1.334 1 93.5 188 LYS A C 1
ATOM 1484 O O . LYS A 1 188 ? 2.709 45.625 1.982 1 93.5 188 LYS A O 1
ATOM 1489 N N . GLU A 1 189 ? 0.605 45.5 1.284 1 95.19 189 GLU A N 1
ATOM 1490 C CA . GLU A 1 189 ? 0.227 46.781 1.876 1 95.19 189 GLU A CA 1
ATOM 1491 C C . GLU A 1 189 ? -0.14 46.594 3.35 1 95.19 189 GLU A C 1
ATOM 1493 O O . GLU A 1 189 ? -0.234 47.594 4.082 1 95.19 189 GLU A O 1
ATOM 1498 N N . ARG A 1 190 ? -0.335 45.469 3.809 1 96.5 190 ARG A N 1
ATOM 1499 C CA . ARG A 1 190 ? -0.662 45.125 5.191 1 96.5 190 ARG A CA 1
ATOM 1500 C C . ARG A 1 190 ? -1.953 45.812 5.629 1 96.5 190 ARG A C 1
ATOM 1502 O O . ARG A 1 190 ? -1.996 46.469 6.68 1 96.5 190 ARG A O 1
ATOM 1509 N N . LYS A 1 191 ? -2.926 45.625 4.852 1 97.31 191 LYS A N 1
ATOM 1510 C CA . LYS A 1 191 ? -4.266 46.125 5.16 1 97.31 191 LYS A CA 1
ATOM 1511 C C . LYS A 1 191 ? -5.336 45.219 4.527 1 97.31 191 LYS A C 1
ATOM 1513 O O . LYS A 1 191 ? -5.047 44.438 3.617 1 97.31 191 LYS A O 1
ATOM 1518 N N . TRP A 1 192 ? -6.527 45.375 5.035 1 97.94 192 TRP A N 1
ATOM 1519 C CA . TRP A 1 192 ? -7.641 44.719 4.359 1 97.94 192 TRP A CA 1
ATOM 1520 C C . TRP A 1 192 ? -7.805 45.25 2.939 1 97.94 192 TRP A C 1
ATOM 1522 O O . TRP A 1 192 ? -7.648 46.469 2.697 1 97.94 192 TRP A O 1
ATOM 1532 N N . SER A 1 193 ? -8.109 44.406 2.045 1 98 193 SER A N 1
ATOM 1533 C CA . SER A 1 193 ? -8.273 44.812 0.651 1 98 193 SER A CA 1
ATOM 1534 C C . SER A 1 193 ? -9.727 45.094 0.328 1 98 193 SER A C 1
ATOM 1536 O O . SER A 1 193 ? -10.523 44.188 0.121 1 98 193 SER A O 1
ATOM 1538 N N . GLU A 1 194 ? -10 46.375 0.202 1 97.44 194 GLU A N 1
ATOM 1539 C CA . GLU A 1 194 ? -11.352 46.75 -0.176 1 97.44 194 GLU A CA 1
ATOM 1540 C C . GLU A 1 194 ? -11.727 46.219 -1.55 1 97.44 194 GLU A C 1
ATOM 1542 O O . GLU A 1 194 ? -12.852 45.75 -1.756 1 97.44 194 GLU A O 1
ATOM 1547 N N . GLU A 1 195 ? -10.805 46.25 -2.416 1 96.75 195 GLU A N 1
ATOM 1548 C CA . GLU A 1 195 ? -11.016 45.781 -3.777 1 96.75 195 GLU A CA 1
ATOM 1549 C C . GLU A 1 195 ? -11.383 44.281 -3.783 1 96.75 195 GLU A C 1
ATOM 1551 O O . GLU A 1 195 ? -12.328 43.875 -4.457 1 96.75 195 GLU A O 1
ATOM 1556 N N . MET A 1 196 ? -10.633 43.531 -3.07 1 97.44 196 MET A N 1
ATOM 1557 C CA . MET A 1 196 ? -10.898 42.094 -3.039 1 97.44 196 MET A CA 1
ATOM 1558 C C . MET A 1 196 ? -12.219 41.812 -2.334 1 97.44 196 MET A C 1
ATOM 1560 O O . MET A 1 196 ? -12.953 40.875 -2.725 1 97.44 196 MET A O 1
ATOM 1564 N N . CYS A 1 197 ? -12.5 42.562 -1.263 1 97.88 197 CYS A N 1
ATOM 1565 C CA . CYS A 1 197 ? -13.797 42.406 -0.605 1 97.88 197 CYS A CA 1
ATOM 1566 C C . CYS A 1 197 ? -14.938 42.625 -1.591 1 97.88 197 CYS A C 1
ATOM 1568 O O . CYS A 1 197 ? -15.883 41.844 -1.637 1 97.88 197 CYS A O 1
ATOM 1570 N N . GLU A 1 198 ? -14.773 43.625 -2.365 1 97.62 198 GLU A N 1
ATOM 1571 C CA . GLU A 1 198 ? -15.789 43.938 -3.359 1 97.62 198 GLU A CA 1
ATOM 1572 C C . GLU A 1 198 ? -15.922 42.844 -4.398 1 97.62 198 GLU A C 1
ATOM 1574 O O . GLU A 1 198 ? -17.031 42.406 -4.711 1 97.62 198 GLU A O 1
ATOM 1579 N N . ASN A 1 199 ? -14.812 42.406 -4.922 1 97.19 199 ASN A N 1
ATOM 1580 C CA . ASN A 1 199 ? -14.812 41.375 -5.93 1 97.19 199 ASN A CA 1
ATOM 1581 C C . ASN A 1 199 ? -15.453 40.094 -5.406 1 97.19 199 ASN A C 1
ATOM 1583 O O . ASN A 1 199 ? -16.125 39.375 -6.156 1 97.19 199 ASN A O 1
ATOM 1587 N N . LEU A 1 200 ? -15.281 39.812 -4.141 1 97.69 200 LEU A N 1
ATOM 1588 C CA . LEU A 1 200 ? -15.734 38.562 -3.555 1 97.69 200 LEU A CA 1
ATOM 1589 C C . LEU A 1 200 ? -17.141 38.688 -2.99 1 97.69 200 LEU A C 1
ATOM 1591 O O . LEU A 1 200 ? -17.75 37.688 -2.604 1 97.69 200 LEU A O 1
ATOM 1595 N N . GLY A 1 201 ? -17.625 39.875 -2.971 1 97.38 201 GLY A N 1
ATOM 1596 C CA . GLY A 1 201 ? -18.938 40.094 -2.404 1 97.38 201 GLY A CA 1
ATOM 1597 C C . GLY A 1 201 ? -18.969 40 -0.892 1 97.38 201 GLY A C 1
ATOM 1598 O O . GLY A 1 201 ? -19.953 39.531 -0.315 1 97.38 201 GLY A O 1
ATOM 1599 N N . ILE A 1 202 ? -17.922 40.312 -0.261 1 98 202 ILE A N 1
ATOM 1600 C CA . ILE A 1 202 ? -17.828 40.344 1.194 1 98 202 ILE A CA 1
ATOM 1601 C C . ILE A 1 202 ? -17.828 41.781 1.68 1 98 202 ILE A C 1
ATOM 1603 O O . ILE A 1 202 ? -16.938 42.562 1.319 1 98 202 ILE A O 1
ATOM 1607 N N . PRO A 1 203 ? -18.797 42.156 2.469 1 98.25 203 PRO A N 1
ATOM 1608 C CA . PRO A 1 203 ? -18.812 43.562 2.949 1 98.25 203 PRO A CA 1
ATOM 1609 C C . PRO A 1 203 ? -17.531 43.938 3.686 1 98.25 203 PRO A C 1
ATOM 1611 O O . PRO A 1 203 ? -17.109 43.25 4.617 1 98.25 203 PRO A O 1
ATOM 1614 N N . PHE A 1 204 ? -17.016 45.031 3.312 1 97.88 204 PHE A N 1
ATOM 1615 C CA . PHE A 1 204 ? -15.758 45.5 3.879 1 97.88 204 PHE A CA 1
ATOM 1616 C C . PHE A 1 204 ? -15.914 45.781 5.371 1 97.88 204 PHE A C 1
ATOM 1618 O O . PHE A 1 204 ? -14.969 45.594 6.137 1 97.88 204 PHE A O 1
ATOM 1625 N N . LYS A 1 205 ? -17.078 46.125 5.812 1 97.31 205 LYS A N 1
ATOM 1626 C CA . LYS A 1 205 ? -17.359 46.469 7.203 1 97.31 205 LYS A CA 1
ATOM 1627 C C . LYS A 1 205 ? -17.172 45.281 8.125 1 97.31 205 LYS A C 1
ATOM 1629 O O . LYS A 1 205 ? -17.047 45.438 9.344 1 97.31 205 LYS A O 1
ATOM 1634 N N . PHE A 1 206 ? -17.188 44.094 7.543 1 98.12 206 PHE A N 1
ATOM 1635 C CA . PHE A 1 206 ? -17.016 42.875 8.352 1 98.12 206 PHE A CA 1
ATOM 1636 C C . PHE A 1 206 ? -15.586 42.812 8.875 1 98.12 206 PHE A C 1
ATOM 1638 O O . PHE A 1 206 ? -15.297 42 9.773 1 98.12 206 PHE A O 1
ATOM 1645 N N . MET A 1 207 ? -14.633 43.562 8.328 1 97.69 207 MET A N 1
ATOM 1646 C CA . MET A 1 207 ? -13.227 43.531 8.695 1 97.69 207 MET A CA 1
ATOM 1647 C C . MET A 1 207 ? -12.906 44.625 9.711 1 97.69 207 MET A C 1
ATOM 1649 O O . MET A 1 207 ? -12.984 45.812 9.391 1 97.69 207 MET A O 1
ATOM 1653 N N . PRO A 1 208 ? -12.484 44.188 10.898 1 97.25 208 PRO A N 1
ATOM 1654 C CA . PRO A 1 208 ? -12.164 45.25 11.883 1 97.25 208 PRO A CA 1
ATOM 1655 C C . PRO A 1 208 ? -11.102 46.219 11.383 1 97.25 208 PRO A C 1
ATOM 1657 O O . PRO A 1 208 ? -10.102 45.812 10.797 1 97.25 208 PRO A O 1
ATOM 1660 N N . GLU A 1 209 ? -11.258 47.406 11.672 1 96.56 209 GLU A N 1
ATOM 1661 C CA . GLU A 1 209 ? -10.398 48.469 11.148 1 96.56 209 GLU A CA 1
ATOM 1662 C C . GLU A 1 209 ? -9.047 48.469 11.852 1 96.56 209 GLU A C 1
ATOM 1664 O O . GLU A 1 209 ? -8.023 48.75 11.227 1 96.56 209 GLU A O 1
ATOM 1669 N N . ARG A 1 210 ? -9 48.156 13.133 1 98 210 ARG A N 1
ATOM 1670 C CA . ARG A 1 210 ? -7.77 48.25 13.906 1 98 210 ARG A CA 1
ATOM 1671 C C . ARG A 1 210 ? -6.895 47.031 13.695 1 98 210 ARG A C 1
ATOM 1673 O O . ARG A 1 210 ? -7.133 45.969 14.305 1 98 210 ARG A O 1
ATOM 1680 N N . LEU A 1 211 ? -5.922 47.25 12.844 1 97.31 211 LEU A N 1
ATOM 1681 C CA . LEU A 1 211 ? -4.879 46.25 12.664 1 97.31 211 LEU A CA 1
ATOM 1682 C C . LEU A 1 211 ? -3.65 46.562 13.508 1 97.31 211 LEU A C 1
ATOM 1684 O O . LEU A 1 211 ? -3.266 47.75 13.617 1 97.31 211 LEU A O 1
ATOM 1688 N N . VAL A 1 212 ? -3.064 45.562 14.141 1 97.5 212 VAL A N 1
ATOM 1689 C CA . VAL A 1 212 ? -1.964 45.812 15.055 1 97.5 212 VAL A CA 1
ATOM 1690 C C . VAL A 1 212 ? -0.823 44.844 14.797 1 97.5 212 VAL A C 1
ATOM 1692 O O . VAL A 1 212 ? -1.033 43.781 14.211 1 97.5 212 VAL A O 1
ATOM 1695 N N . GLU A 1 213 ? 0.378 45.281 15.219 1 96.88 213 GLU A N 1
ATOM 1696 C CA . GLU A 1 213 ? 1.501 44.344 15.297 1 96.88 213 GLU A CA 1
ATOM 1697 C C . GLU A 1 213 ? 1.277 43.281 16.391 1 96.88 213 GLU A C 1
ATOM 1699 O O . GLU A 1 213 ? 0.542 43.531 17.344 1 96.88 213 GLU A O 1
ATOM 1704 N N . CYS A 1 214 ? 1.961 42.156 16.234 1 96.56 214 CYS A N 1
ATOM 1705 C CA . CYS A 1 214 ? 1.854 41.125 17.25 1 96.56 214 CYS A CA 1
ATOM 1706 C C . CYS A 1 214 ? 2.598 41.531 18.516 1 96.56 214 CYS A C 1
ATOM 1708 O O . CYS A 1 214 ? 2.598 40.781 19.5 1 96.56 214 CYS A O 1
ATOM 1710 N N . THR A 1 215 ? 3.205 42.688 18.562 1 96.06 215 THR A N 1
ATOM 1711 C CA . THR A 1 215 ? 3.92 43.188 19.719 1 96.06 215 THR A CA 1
ATOM 1712 C C . THR A 1 215 ? 3.264 44.469 20.25 1 96.06 215 THR A C 1
ATOM 1714 O O . THR A 1 215 ? 3.869 45.219 21.031 1 96.06 215 THR A O 1
ATOM 1717 N N . ASP A 1 216 ? 2.113 44.75 19.781 1 97.25 216 ASP A N 1
ATOM 1718 C CA . ASP A 1 216 ? 1.363 45.906 20.281 1 97.25 216 ASP A CA 1
ATOM 1719 C C . ASP A 1 216 ? 0.455 45.5 21.438 1 97.25 216 ASP A C 1
ATOM 1721 O O . ASP A 1 216 ? -0.131 44.406 21.438 1 97.25 216 ASP A O 1
ATOM 1725 N N . ILE A 1 217 ? 0.394 46.375 22.406 1 98.5 217 ILE A N 1
ATOM 1726 C CA . ILE A 1 217 ? -0.596 46.188 23.469 1 98.5 217 ILE A CA 1
ATOM 1727 C C . ILE A 1 217 ? -1.981 46.562 22.938 1 98.5 217 ILE A C 1
ATOM 1729 O O . ILE A 1 217 ? -2.191 47.688 22.469 1 98.5 217 ILE A O 1
ATOM 1733 N N . VAL A 1 218 ? -2.865 45.625 23 1 98.56 218 VAL A N 1
ATOM 1734 C CA . VAL A 1 218 ? -4.219 45.844 22.5 1 98.56 218 VAL A CA 1
ATOM 1735 C C . VAL A 1 218 ? -5.059 46.531 23.578 1 98.56 218 VAL A C 1
ATOM 1737 O O . VAL A 1 218 ? -5.848 47.438 23.281 1 98.56 218 VAL A O 1
ATOM 1740 N N . GLY A 1 219 ? -4.906 46.062 24.75 1 98.62 219 GLY A N 1
ATOM 1741 C CA . GLY A 1 219 ? -5.613 46.594 25.906 1 98.62 219 GLY A CA 1
ATOM 1742 C C . GLY A 1 219 ? -5.141 45.969 27.203 1 98.62 219 GLY A C 1
ATOM 1743 O O . GLY A 1 219 ? -4.07 45.344 27.266 1 98.62 219 GLY A O 1
ATOM 1744 N N . GLY A 1 220 ? -5.93 46.25 28.25 1 98.62 220 GLY A N 1
ATOM 1745 C CA . GLY A 1 220 ? -5.633 45.688 29.547 1 98.62 220 GLY A CA 1
ATOM 1746 C C . GLY A 1 220 ? -6.738 44.781 30.078 1 98.62 220 GLY A C 1
ATOM 1747 O O . GLY A 1 220 ? -7.902 44.969 29.719 1 98.62 220 GLY A O 1
ATOM 1748 N N . ILE A 1 221 ? -6.293 43.938 30.969 1 98.81 221 ILE A N 1
ATOM 1749 C CA . ILE A 1 221 ? -7.238 43.031 31.609 1 98.81 221 ILE A CA 1
ATOM 1750 C C . ILE A 1 221 ? -8.359 43.844 32.281 1 98.81 221 ILE A C 1
ATOM 1752 O O . ILE A 1 221 ? -8.094 44.75 33.062 1 98.81 221 ILE A O 1
ATOM 1756 N N . THR A 1 222 ? -9.609 43.438 31.984 1 98.75 222 THR A N 1
ATOM 1757 C CA . THR A 1 222 ? -10.766 44.094 32.594 1 98.75 222 THR A CA 1
ATOM 1758 C C . THR A 1 222 ? -11.016 43.531 34 1 98.75 222 THR A C 1
ATOM 1760 O O . THR A 1 222 ? -10.375 42.562 34.406 1 98.75 222 THR A O 1
ATOM 1763 N N . GLU A 1 223 ? -11.969 44.156 34.656 1 98.5 223 GLU A N 1
ATOM 1764 C CA . GLU A 1 223 ? -12.352 43.656 36 1 98.5 223 GLU A CA 1
ATOM 1765 C C . GLU A 1 223 ? -12.922 42.25 35.906 1 98.5 223 GLU A C 1
ATOM 1767 O O . GLU A 1 223 ? -12.562 41.375 36.688 1 98.5 223 GLU A O 1
ATOM 1772 N N . GLU A 1 224 ? -13.734 42.094 34.969 1 98.12 224 GLU A N 1
ATOM 1773 C CA . GLU A 1 224 ? -14.352 40.781 34.781 1 98.12 224 GLU A CA 1
ATOM 1774 C C . GLU A 1 224 ? -13.305 39.719 34.469 1 98.12 224 GLU A C 1
ATOM 1776 O O . GLU A 1 224 ? -13.336 38.625 35.031 1 98.12 224 GLU A O 1
ATOM 1781 N N . ALA A 1 225 ? -12.422 40.062 33.562 1 98.44 225 ALA A N 1
ATOM 1782 C CA . ALA A 1 225 ? -11.375 39.125 33.156 1 98.44 225 ALA A CA 1
ATOM 1783 C C . ALA A 1 225 ? -10.422 38.844 34.312 1 98.44 225 ALA A C 1
ATOM 1785 O O . ALA A 1 225 ? -9.914 37.719 34.469 1 98.44 225 ALA A O 1
ATOM 1786 N N . SER A 1 226 ? -10.195 39.812 35.094 1 98.56 226 SER A N 1
ATOM 1787 C CA . SER A 1 226 ? -9.344 39.656 36.281 1 98.56 226 SER A CA 1
ATOM 1788 C C . SER A 1 226 ? -9.906 38.594 37.219 1 98.56 226 SER A C 1
ATOM 1790 O O . SER A 1 226 ? -9.156 37.812 37.781 1 98.56 226 SER A O 1
ATOM 1792 N N . GLU A 1 227 ? -11.18 38.625 37.406 1 98.25 227 GLU A N 1
ATOM 1793 C CA . GLU A 1 227 ? -11.836 37.656 38.25 1 98.25 227 GLU A CA 1
ATOM 1794 C C . GLU A 1 227 ? -11.695 36.219 37.688 1 98.25 227 GLU A C 1
ATOM 1796 O O . GLU A 1 227 ? -11.516 35.281 38.438 1 98.25 227 GLU A O 1
ATOM 1801 N N . LYS A 1 228 ? -11.727 36.125 36.406 1 98.38 228 LYS A N 1
ATOM 1802 C CA . LYS A 1 228 ? -11.695 34.812 35.75 1 98.38 228 LYS A CA 1
ATOM 1803 C C . LYS A 1 228 ? -10.273 34.281 35.656 1 98.38 228 LYS A C 1
ATOM 1805 O O . LYS A 1 228 ? -10.047 33.094 35.719 1 98.38 228 LYS A O 1
ATOM 1810 N N . THR A 1 229 ? -9.25 35.156 35.5 1 98.56 229 THR A N 1
ATOM 1811 C CA . THR A 1 229 ? -7.906 34.719 35.156 1 98.56 229 THR A CA 1
ATOM 1812 C C . THR A 1 229 ? -6.965 34.844 36.344 1 98.56 229 THR A C 1
ATOM 1814 O O . THR A 1 229 ? -5.883 34.25 36.344 1 98.56 229 THR A O 1
ATOM 1817 N N . GLY A 1 230 ? -7.312 35.656 37.281 1 98.06 230 GLY A N 1
ATOM 1818 C CA . GLY A 1 230 ? -6.43 35.938 38.406 1 98.06 230 GLY A CA 1
ATOM 1819 C C . GLY A 1 230 ? -5.383 37 38.125 1 98.06 230 GLY A C 1
ATOM 1820 O O . GLY A 1 230 ? -4.527 37.281 38.969 1 98.06 230 GLY A O 1
ATOM 1821 N N . LEU A 1 231 ? -5.422 37.625 37 1 98.62 231 LEU A N 1
ATOM 1822 C CA . LEU A 1 231 ? -4.488 38.688 36.656 1 98.62 231 LEU A CA 1
ATOM 1823 C C . LEU A 1 231 ? -4.945 40.031 37.219 1 98.62 231 LEU A C 1
ATOM 1825 O O . LEU A 1 231 ? -6.137 40.219 37.469 1 98.62 231 LEU A O 1
ATOM 1829 N N . LYS A 1 232 ? -4.004 40.938 37.344 1 98.31 232 LYS A N 1
ATOM 1830 C CA . LYS A 1 232 ? -4.34 42.281 37.812 1 98.31 232 LYS A CA 1
ATOM 1831 C C . LYS A 1 232 ? -5.059 43.062 36.719 1 98.31 232 LYS A C 1
ATOM 1833 O O . LYS A 1 232 ? -4.688 42.969 35.531 1 98.31 232 LYS A O 1
ATOM 1838 N N . VAL A 1 233 ? -6.094 43.844 37.156 1 98.38 233 VAL A N 1
ATOM 1839 C CA . VAL A 1 233 ? -6.762 44.75 36.219 1 98.38 233 VAL A CA 1
ATOM 1840 C C . VAL A 1 233 ? -5.738 45.688 35.594 1 98.38 233 VAL A C 1
ATOM 1842 O O . VAL A 1 233 ? -4.871 46.219 36.281 1 98.38 233 VAL A O 1
ATOM 1845 N N . GLY A 1 234 ? -5.82 45.781 34.281 1 98.44 234 GLY A N 1
ATOM 1846 C CA . GLY A 1 234 ? -4.914 46.656 33.562 1 98.44 234 GLY A CA 1
ATOM 1847 C C . GLY A 1 234 ? -3.693 45.969 33 1 98.44 234 GLY A C 1
ATOM 1848 O O . GLY A 1 234 ? -2.947 46.531 32.219 1 98.44 234 GLY A O 1
ATOM 1849 N N . THR A 1 235 ? -3.447 44.719 33.438 1 98.62 235 THR A N 1
ATOM 1850 C CA . THR A 1 235 ? -2.332 43.969 32.875 1 98.62 235 THR A CA 1
ATOM 1851 C C . THR A 1 235 ? -2.398 43.969 31.359 1 98.62 235 THR A C 1
ATOM 1853 O O . THR A 1 235 ? -3.436 43.656 30.766 1 98.62 235 THR A O 1
ATOM 1856 N N . PRO A 1 236 ? -1.319 44.344 30.641 1 98.81 236 PRO A N 1
ATOM 1857 C CA . PRO A 1 236 ? -1.326 44.406 29.188 1 98.81 236 PRO A CA 1
ATOM 1858 C C . PRO A 1 236 ? -1.633 43.094 28.516 1 98.81 236 PRO A C 1
ATOM 1860 O O . PRO A 1 236 ? -1.13 42.031 28.938 1 98.81 236 PRO A O 1
ATOM 1863 N N . VAL A 1 237 ? -2.49 43.125 27.516 1 98.88 237 VAL A N 1
ATOM 1864 C CA . VAL A 1 237 ? -2.832 41.969 26.719 1 98.88 237 VAL A CA 1
ATOM 1865 C C . VAL A 1 237 ? -2.41 42.188 25.266 1 98.88 237 VAL A C 1
ATOM 1867 O O . VAL A 1 237 ? -2.715 43.25 24.688 1 98.88 237 VAL A O 1
ATOM 1870 N N . ILE A 1 238 ? -1.676 41.219 24.703 1 98.19 238 ILE A N 1
ATOM 1871 C CA . ILE A 1 238 ? -1.127 41.312 23.344 1 98.19 238 ILE A CA 1
ATOM 1872 C C . ILE A 1 238 ? -1.742 40.188 22.484 1 98.19 238 ILE A C 1
ATOM 1874 O O . ILE A 1 238 ? -1.965 39.094 22.953 1 98.19 238 ILE A O 1
ATOM 1878 N N . CYS A 1 239 ? -2.09 40.531 21.266 1 96.12 239 CYS A N 1
ATOM 1879 C CA . CYS A 1 239 ? -2.467 39.531 20.281 1 96.12 239 CYS A CA 1
ATOM 1880 C C . CYS A 1 239 ? -1.234 38.938 19.609 1 96.12 239 CYS A C 1
ATOM 1882 O O . CYS A 1 239 ? -0.665 39.562 18.703 1 96.12 239 CYS A O 1
ATOM 1884 N N . GLY A 1 240 ? -0.799 37.781 19.969 1 91.44 240 GLY A N 1
ATOM 1885 C CA . GLY A 1 240 ? 0.459 37.156 19.578 1 91.44 240 GLY A CA 1
ATOM 1886 C C . GLY A 1 240 ? 0.481 36.688 18.141 1 91.44 240 GLY A C 1
ATOM 1887 O O . GLY A 1 240 ? 1.55 36.438 17.578 1 91.44 240 GLY A O 1
ATOM 1888 N N . GLY A 1 241 ? -0.804 36.469 17.547 1 94.94 241 GLY A N 1
ATOM 1889 C CA . GLY A 1 241 ? -0.839 36.062 16.156 1 94.94 241 GLY A CA 1
ATOM 1890 C C . GLY A 1 241 ? -1.291 34.625 15.961 1 94.94 241 GLY A C 1
ATOM 1891 O O . GLY A 1 241 ? -2.037 34.094 16.781 1 94.94 241 GLY A O 1
ATOM 1892 N N . VAL A 1 242 ? -0.913 34.094 14.75 1 96.12 242 VAL A N 1
ATOM 1893 C CA . VAL A 1 242 ? -1.193 32.719 14.414 1 96.12 242 VAL A CA 1
ATOM 1894 C C . VAL A 1 242 ? -0.159 31.797 15.078 1 96.12 242 VAL A C 1
ATOM 1896 O O . VAL A 1 242 ? 1.018 32.156 15.172 1 96.12 242 VAL A O 1
ATOM 1899 N N . ASP A 1 243 ? -0.543 30.672 15.555 1 94.94 243 ASP A N 1
ATOM 1900 C CA . ASP A 1 243 ? 0.303 29.828 16.375 1 94.94 243 ASP A CA 1
ATOM 1901 C C . ASP A 1 243 ? 1.507 29.312 15.594 1 94.94 243 ASP A C 1
ATOM 1903 O O . ASP A 1 243 ? 2.6 29.172 16.141 1 94.94 243 ASP A O 1
ATOM 1907 N N . ALA A 1 244 ? 1.37 29.109 14.242 1 93.06 244 ALA A N 1
ATOM 1908 C CA . ALA A 1 244 ? 2.449 28.531 13.453 1 93.06 244 ALA A CA 1
ATOM 1909 C C . ALA A 1 244 ? 3.652 29.469 13.391 1 93.06 244 ALA A C 1
ATOM 1911 O O . ALA A 1 244 ? 4.77 29.078 13.734 1 93.06 244 ALA A O 1
ATOM 1912 N N . PRO A 1 245 ? 3.471 30.719 12.945 1 95.44 245 PRO A N 1
ATOM 1913 C CA . PRO A 1 245 ? 4.625 31.625 12.969 1 95.44 245 PRO A CA 1
ATOM 1914 C C . PRO A 1 245 ? 5.152 31.859 14.383 1 95.44 245 PRO A C 1
ATOM 1916 O O . PRO A 1 245 ? 6.359 32.031 14.578 1 95.44 245 PRO A O 1
ATOM 1919 N N . VAL A 1 246 ? 4.305 31.844 15.414 1 95.94 246 VAL A N 1
ATOM 1920 C CA . VAL A 1 246 ? 4.746 32.062 16.781 1 95.94 246 VAL A CA 1
ATOM 1921 C C . VAL A 1 246 ? 5.602 30.875 17.234 1 95.94 246 VAL A C 1
ATOM 1923 O O . VAL A 1 246 ? 6.641 31.047 17.875 1 95.94 246 VAL A O 1
ATOM 1926 N N . ALA A 1 247 ? 5.113 29.734 16.906 1 93.5 247 ALA A N 1
ATOM 1927 C CA . ALA A 1 247 ? 5.883 28.531 17.234 1 93.5 247 ALA A CA 1
ATOM 1928 C C . ALA A 1 247 ? 7.223 28.531 16.5 1 93.5 247 ALA A C 1
ATOM 1930 O O . ALA A 1 247 ? 8.242 28.141 17.062 1 93.5 247 ALA A O 1
ATOM 1931 N N . THR A 1 248 ? 7.23 28.922 15.25 1 93.81 248 THR A N 1
ATOM 1932 C CA . THR A 1 248 ? 8.453 29 14.453 1 93.81 248 THR A CA 1
ATOM 1933 C C . THR A 1 248 ? 9.43 30 15.07 1 93.81 248 THR A C 1
ATOM 1935 O O . THR A 1 248 ? 10.633 29.75 15.133 1 93.81 248 THR A O 1
ATOM 1938 N N . MET A 1 249 ? 8.906 31.078 15.484 1 94.38 249 MET A N 1
ATOM 1939 C CA . MET A 1 249 ? 9.719 32.062 16.203 1 94.38 249 MET A CA 1
ATOM 1940 C C . MET A 1 249 ? 10.305 31.453 17.484 1 94.38 249 MET A C 1
ATOM 1942 O O . MET A 1 249 ? 11.484 31.625 17.766 1 94.38 249 MET A O 1
ATOM 1946 N N . GLY A 1 250 ? 9.461 30.766 18.203 1 93.38 250 GLY A N 1
ATOM 1947 C CA . GLY A 1 250 ? 9.914 30.109 19.422 1 93.38 250 GLY A CA 1
ATOM 1948 C C . GLY A 1 250 ? 11.055 29.141 19.172 1 93.38 250 GLY A C 1
ATOM 1949 O O . GLY A 1 250 ? 11.859 28.891 20.078 1 93.38 250 GLY A O 1
ATOM 1950 N N . ALA A 1 251 ? 11.102 28.672 17.969 1 93.06 251 ALA A N 1
ATOM 1951 C CA . ALA A 1 251 ? 12.148 27.734 17.594 1 93.06 251 ALA A CA 1
ATOM 1952 C C . ALA A 1 251 ? 13.398 28.469 17.109 1 93.06 251 ALA A C 1
ATOM 1954 O O . ALA A 1 251 ? 14.359 27.828 16.672 1 93.06 251 ALA A O 1
ATOM 1955 N N . GLY A 1 252 ? 13.336 29.766 17.125 1 91.06 252 GLY A N 1
ATOM 1956 C CA . GLY A 1 252 ? 14.531 30.547 16.859 1 91.06 252 GLY A CA 1
ATOM 1957 C C . GLY A 1 252 ? 14.562 31.141 15.469 1 91.06 252 GLY A C 1
ATOM 1958 O O . GLY A 1 252 ? 15.57 31.719 15.055 1 91.06 252 GLY A O 1
ATOM 1959 N N . ALA A 1 253 ? 13.57 30.953 14.727 1 92.81 253 ALA A N 1
ATOM 1960 C CA . ALA A 1 253 ? 13.5 31.562 13.398 1 92.81 253 ALA A CA 1
ATOM 1961 C C . ALA A 1 253 ? 13.055 33.031 13.477 1 92.81 253 ALA A C 1
ATOM 1963 O O . ALA A 1 253 ? 11.906 33.312 13.828 1 92.81 253 ALA A O 1
ATOM 1964 N N . LEU A 1 254 ? 13.961 33.969 13.086 1 92.81 254 LEU A N 1
ATOM 1965 C CA . LEU A 1 254 ? 13.688 35.375 13.328 1 92.81 254 LEU A CA 1
ATOM 1966 C C . LEU A 1 254 ? 14.086 36.219 12.125 1 92.81 254 LEU A C 1
ATOM 1968 O O . LEU A 1 254 ? 13.734 37.406 12.047 1 92.81 254 LEU A O 1
ATOM 1972 N N . ALA A 1 255 ? 14.773 35.562 11.266 1 91.94 255 ALA A N 1
ATOM 1973 C CA . ALA A 1 255 ? 15.312 36.344 10.156 1 91.94 255 ALA A CA 1
ATOM 1974 C C . ALA A 1 255 ? 15.039 35.656 8.82 1 91.94 255 ALA A C 1
ATOM 1976 O O . ALA A 1 255 ? 14.719 34.469 8.781 1 91.94 255 ALA A O 1
ATOM 1977 N N . GLU A 1 256 ? 15.219 36.469 7.809 1 94.31 256 GLU A N 1
ATOM 1978 C CA . GLU A 1 256 ? 15.07 35.938 6.453 1 94.31 256 GLU A CA 1
ATOM 1979 C C . GLU A 1 256 ? 15.875 34.656 6.27 1 94.31 256 GLU A C 1
ATOM 1981 O O . GLU A 1 256 ? 17.047 34.594 6.656 1 94.31 256 GLU A O 1
ATOM 1986 N N . GLY A 1 257 ? 15.164 33.656 5.715 1 95.38 257 GLY A N 1
ATOM 1987 C CA . GLY A 1 257 ? 15.852 32.406 5.383 1 95.38 257 GLY A CA 1
ATOM 1988 C C . GLY A 1 257 ? 15.695 31.344 6.445 1 95.38 257 GLY A C 1
ATOM 1989 O O . GLY A 1 257 ? 15.805 30.156 6.156 1 95.38 257 GLY A O 1
ATOM 1990 N N . ASN A 1 258 ? 15.492 31.781 7.727 1 96.12 258 ASN A N 1
ATOM 1991 C CA . ASN A 1 258 ? 15.242 30.781 8.766 1 96.12 258 ASN A CA 1
ATOM 1992 C C . ASN A 1 258 ? 14.023 29.922 8.438 1 96.12 258 ASN A C 1
ATOM 1994 O O . ASN A 1 258 ? 13.008 30.438 7.961 1 96.12 258 ASN A O 1
ATOM 1998 N N . HIS A 1 259 ? 14.156 28.656 8.547 1 96.75 259 HIS A N 1
ATOM 1999 C CA . HIS A 1 259 ? 13.016 27.766 8.297 1 96.75 259 HIS A CA 1
ATOM 2000 C C . HIS A 1 259 ? 13.008 26.594 9.258 1 96.75 259 HIS A C 1
ATOM 2002 O O . HIS A 1 259 ? 14.07 26.109 9.672 1 96.75 259 HIS A O 1
ATOM 2008 N N . VAL A 1 260 ? 11.812 26.266 9.711 1 96.56 260 VAL A N 1
ATOM 2009 C CA . VAL A 1 260 ? 11.57 25.266 10.742 1 96.56 260 VAL A CA 1
ATOM 2010 C C . VAL A 1 260 ? 10.492 24.281 10.273 1 96.56 260 VAL A C 1
ATOM 2012 O O . VAL A 1 260 ? 9.492 24.688 9.672 1 96.56 260 VAL A O 1
ATOM 2015 N N . ALA A 1 261 ? 10.719 23 10.484 1 96.25 261 ALA A N 1
ATOM 2016 C CA . ALA A 1 261 ? 9.695 21.984 10.305 1 96.25 261 ALA A CA 1
ATOM 2017 C C . ALA A 1 261 ? 9.219 21.438 11.648 1 96.25 261 ALA A C 1
ATOM 2019 O O . ALA A 1 261 ? 10.016 20.891 12.422 1 96.25 261 ALA A O 1
ATOM 2020 N N . MET A 1 262 ? 8.016 21.656 11.938 1 93.56 262 MET A N 1
ATOM 2021 C CA . MET A 1 262 ? 7.371 21.078 13.125 1 93.56 262 MET A CA 1
ATOM 2022 C C . MET A 1 262 ? 6.746 19.734 12.797 1 93.56 262 MET A C 1
ATOM 2024 O O . MET A 1 262 ? 5.738 19.656 12.094 1 93.56 262 MET A O 1
ATOM 2028 N N . LEU A 1 263 ? 7.297 18.703 13.391 1 92.25 263 LEU A N 1
ATOM 2029 C CA . LEU A 1 263 ? 6.922 17.328 13.055 1 92.25 263 LEU A CA 1
ATOM 2030 C C . LEU A 1 263 ? 6.117 16.703 14.188 1 92.25 263 LEU A C 1
ATOM 2032 O O . LEU A 1 263 ? 6.648 15.906 14.969 1 92.25 263 LEU A O 1
ATOM 2036 N N . GLY A 1 264 ? 4.82 16.922 14.312 1 88.81 264 GLY A N 1
ATOM 2037 C CA . GLY A 1 264 ? 3.898 16.312 15.25 1 88.81 264 GLY A CA 1
ATOM 2038 C C . GLY A 1 264 ? 2.955 15.32 14.609 1 88.81 264 GLY A C 1
ATOM 2039 O O . GLY A 1 264 ? 3.381 14.484 13.812 1 88.81 264 GLY A O 1
ATOM 2040 N N . THR A 1 265 ? 1.613 15.484 15.039 1 86.75 265 THR A N 1
ATOM 2041 C CA . THR A 1 265 ? 0.589 14.672 14.383 1 86.75 265 THR A CA 1
ATOM 2042 C C . THR A 1 265 ? 0.555 14.945 12.883 1 86.75 265 THR A C 1
ATOM 2044 O O . THR A 1 265 ? 0.435 14.023 12.078 1 86.75 265 THR A O 1
ATOM 2047 N N . SER A 1 266 ? 0.68 16.188 12.562 1 91.38 266 SER A N 1
ATOM 2048 C CA . SER A 1 266 ? 0.842 16.688 11.195 1 91.38 266 SER A CA 1
ATOM 2049 C C . SER A 1 266 ? 2.197 17.359 11.016 1 91.38 266 SER A C 1
ATOM 2051 O O . SER A 1 266 ? 3.045 17.328 11.906 1 91.38 266 SER A O 1
ATOM 2053 N N . MET A 1 267 ? 2.494 17.781 9.867 1 94.25 267 MET A N 1
ATOM 2054 C CA . MET A 1 267 ? 3.742 18.469 9.586 1 94.25 267 MET A CA 1
ATOM 2055 C C . MET A 1 267 ? 3.471 19.891 9.102 1 94.25 267 MET A C 1
ATOM 2057 O O . MET A 1 267 ? 2.572 20.109 8.281 1 94.25 267 MET A O 1
ATOM 2061 N N . CYS A 1 268 ? 4.195 20.859 9.664 1 94.75 268 CYS A N 1
ATOM 2062 C CA . CYS A 1 268 ? 4.188 22.25 9.219 1 94.75 268 CYS A CA 1
ATOM 2063 C C . CYS A 1 268 ? 5.605 22.75 8.992 1 94.75 268 CYS A C 1
ATOM 2065 O O . CYS A 1 268 ? 6.426 22.75 9.914 1 94.75 268 CYS A O 1
ATOM 2067 N N . TRP A 1 269 ? 5.891 23.047 7.809 1 97.25 269 TRP A N 1
ATOM 2068 C CA . TRP A 1 269 ? 7.152 23.688 7.461 1 97.25 269 TRP A CA 1
ATOM 2069 C C . TRP A 1 269 ? 6.934 25.156 7.09 1 97.25 269 TRP A C 1
ATOM 2071 O O . TRP A 1 269 ? 6.082 25.469 6.258 1 97.25 269 TRP A O 1
ATOM 2081 N N . GLY A 1 270 ? 7.668 26.016 7.715 1 96.81 270 GLY A N 1
ATOM 2082 C CA . GLY A 1 270 ? 7.562 27.438 7.414 1 96.81 270 GLY A CA 1
ATOM 2083 C C . GLY A 1 270 ? 8.906 28.141 7.391 1 96.81 270 GLY A C 1
ATOM 2084 O O . GLY A 1 270 ? 9.883 27.641 7.957 1 96.81 270 GLY A O 1
ATOM 2085 N N . PHE A 1 271 ? 8.953 29.203 6.707 1 96.62 271 PHE A N 1
ATOM 2086 C CA . PHE A 1 271 ? 10.164 30.016 6.648 1 96.62 271 PHE A CA 1
ATOM 2087 C C . PHE A 1 271 ? 9.828 31.5 6.613 1 96.62 271 PHE A C 1
ATOM 2089 O O . PHE A 1 271 ? 8.695 31.875 6.312 1 96.62 271 PHE A O 1
ATOM 2096 N N . ILE A 1 272 ? 10.805 32.281 7.004 1 96.88 272 ILE A N 1
ATOM 2097 C CA . ILE A 1 272 ? 10.68 33.75 7.043 1 96.88 272 ILE A CA 1
ATOM 2098 C C . ILE A 1 272 ? 11.242 34.344 5.758 1 96.88 272 ILE A C 1
ATOM 2100 O O . ILE A 1 272 ? 12.328 33.969 5.316 1 96.88 272 ILE A O 1
ATOM 2104 N N . THR A 1 273 ? 10.484 35.25 5.199 1 96.06 273 THR A N 1
ATOM 2105 C CA . THR A 1 273 ? 10.93 35.906 3.965 1 96.06 273 THR A CA 1
ATOM 2106 C C . THR A 1 273 ? 10.438 37.344 3.902 1 96.06 273 THR A C 1
ATOM 2108 O O . THR A 1 273 ? 9.445 37.688 4.543 1 96.06 273 THR A O 1
ATOM 2111 N N . GLU A 1 274 ? 11.156 38.125 3.156 1 93.62 274 GLU A N 1
ATOM 2112 C CA . GLU A 1 274 ? 10.727 39.5 2.885 1 93.62 274 GLU A CA 1
ATOM 2113 C C . GLU A 1 274 ? 10.016 39.594 1.535 1 93.62 274 GLU A C 1
ATOM 2115 O O . GLU A 1 274 ? 9.523 40.656 1.167 1 93.62 274 GLU A O 1
ATOM 2120 N N . LYS A 1 275 ? 9.961 38.438 0.854 1 92.44 275 LYS A N 1
ATOM 2121 C CA . LYS A 1 275 ? 9.43 38.406 -0.505 1 92.44 275 LYS A CA 1
ATOM 2122 C C . LYS A 1 275 ? 8 37.875 -0.532 1 92.44 275 LYS A C 1
ATOM 2124 O O . LYS A 1 275 ? 7.762 36.75 -0.105 1 92.44 275 LYS A O 1
ATOM 2129 N N . PRO A 1 276 ? 7.059 38.656 -1.104 1 91.94 276 PRO A N 1
ATOM 2130 C CA . PRO A 1 276 ? 5.695 38.125 -1.267 1 91.94 276 PRO A CA 1
ATOM 2131 C C . PRO A 1 276 ? 5.523 37.312 -2.543 1 91.94 276 PRO A C 1
ATOM 2133 O O . PRO A 1 276 ? 6.375 37.344 -3.434 1 91.94 276 PRO A O 1
ATOM 2136 N N . ASN A 1 277 ? 4.441 36.531 -2.666 1 93.19 277 ASN A N 1
ATOM 2137 C CA . ASN A 1 277 ? 3.965 35.875 -3.877 1 93.19 277 ASN A CA 1
ATOM 2138 C C . ASN A 1 277 ? 4.992 34.875 -4.426 1 93.19 277 ASN A C 1
ATOM 2140 O O . ASN A 1 277 ? 5.301 34.906 -5.617 1 93.19 277 ASN A O 1
ATOM 2144 N N . LEU A 1 27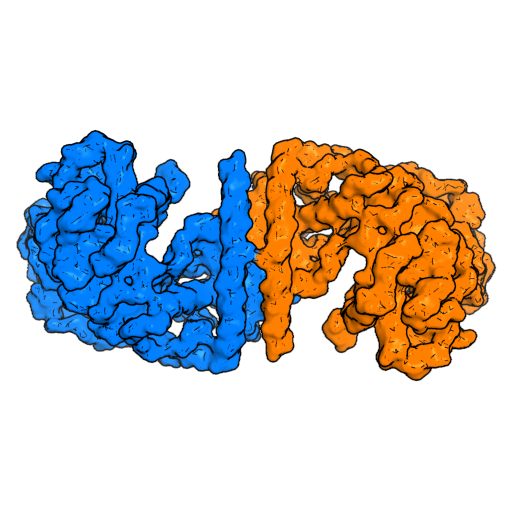8 ? 5.52 34.125 -3.506 1 93.06 278 LEU A N 1
ATOM 2145 C CA . LEU A 1 278 ? 6.555 33.188 -3.879 1 93.06 278 LEU A CA 1
ATOM 2146 C C . LEU A 1 278 ? 5.938 31.922 -4.5 1 93.06 278 LEU A C 1
ATOM 2148 O O . LEU A 1 278 ? 6.488 31.375 -5.453 1 93.06 278 LEU A O 1
ATOM 2152 N N . SER A 1 279 ? 4.844 31.422 -3.969 1 93.88 279 SER A N 1
ATOM 2153 C CA . SER A 1 279 ? 4.227 30.203 -4.449 1 93.88 279 SER A CA 1
ATOM 2154 C C . SER A 1 279 ? 2.734 30.172 -4.141 1 93.88 279 SER A C 1
ATOM 2156 O O . SER A 1 279 ? 2.33 30.328 -2.986 1 93.88 279 SER A O 1
ATOM 2158 N N . PRO A 1 280 ? 1.939 29.906 -5.152 1 93.31 280 PRO A N 1
ATOM 2159 C CA . PRO A 1 280 ? 0.5 29.781 -4.914 1 93.31 280 PRO A CA 1
ATOM 2160 C C . PRO A 1 280 ? 0.124 28.484 -4.207 1 93.31 280 PRO A C 1
ATOM 2162 O O . PRO A 1 280 ? -1.025 28.312 -3.793 1 93.31 280 PRO A O 1
ATOM 2165 N N . ASN A 1 281 ? 1.09 27.578 -4.027 1 94.56 281 ASN A N 1
ATOM 2166 C CA . ASN A 1 281 ? 0.813 26.281 -3.422 1 94.56 281 ASN A CA 1
ATOM 2167 C C . ASN A 1 281 ? 1.08 26.297 -1.919 1 94.56 281 ASN A C 1
ATOM 2169 O O . ASN A 1 281 ? 0.853 25.297 -1.233 1 94.56 281 ASN A O 1
ATOM 2173 N N . LEU A 1 282 ? 1.593 27.359 -1.428 1 96.19 282 LEU A N 1
ATOM 2174 C CA . LEU A 1 282 ? 1.866 27.531 -0.006 1 96.19 282 LEU A CA 1
ATOM 2175 C C . LEU A 1 282 ? 0.973 28.625 0.585 1 96.19 282 LEU A C 1
ATOM 2177 O O . LEU A 1 282 ? 0.191 29.25 -0.134 1 96.19 282 LEU A O 1
ATOM 2181 N N . VAL A 1 283 ? 1.02 28.797 1.862 1 96 283 VAL A N 1
ATOM 2182 C CA . VAL A 1 283 ? 0.237 29.812 2.564 1 96 283 VAL A CA 1
ATOM 2183 C C . VAL A 1 283 ? 1.161 30.906 3.096 1 96 283 VAL A C 1
ATOM 2185 O O . VAL A 1 283 ? 2.168 30.609 3.744 1 96 283 VAL A O 1
ATOM 2188 N N . SER A 1 284 ? 0.847 32.094 2.797 1 96.38 284 SER A N 1
ATOM 2189 C CA . SER A 1 284 ? 1.649 33.219 3.252 1 96.38 284 SER A CA 1
ATOM 2190 C C . SER A 1 284 ? 0.833 34.156 4.137 1 96.38 284 SER A C 1
ATOM 2192 O O . SER A 1 284 ? -0.356 34.375 3.891 1 96.38 284 SER A O 1
ATOM 2194 N N . MET A 1 285 ? 1.453 34.656 5.152 1 96.62 285 MET A N 1
ATOM 2195 C CA . MET A 1 285 ? 0.889 35.688 6.051 1 96.62 285 MET A CA 1
ATOM 2196 C C . MET A 1 285 ? 1.989 36.531 6.672 1 96.62 285 MET A C 1
ATOM 2198 O O . MET A 1 285 ? 3.162 36.156 6.652 1 96.62 285 MET A O 1
ATOM 2202 N N . PRO A 1 286 ? 1.624 37.656 7.215 1 96.62 286 PRO A N 1
ATOM 2203 C CA . PRO A 1 286 ? 2.646 38.406 7.949 1 96.62 286 PRO A CA 1
ATOM 2204 C C . PRO A 1 286 ? 3.225 37.625 9.125 1 96.62 286 PRO A C 1
ATOM 2206 O O . PRO A 1 286 ? 2.498 36.906 9.797 1 96.62 286 PRO A O 1
ATOM 2209 N N . HIS A 1 287 ? 4.469 37.781 9.359 1 95.94 287 HIS A N 1
ATOM 2210 C CA . HIS A 1 287 ? 5.121 37.125 10.492 1 95.94 287 HIS A CA 1
ATOM 2211 C C . HIS A 1 287 ? 4.676 37.75 11.812 1 95.94 287 HIS A C 1
ATOM 2213 O O . HIS A 1 287 ? 4.035 38.812 11.812 1 95.94 287 HIS A O 1
ATOM 2219 N N . CYS A 1 288 ? 4.984 37.125 12.961 1 94.44 288 CYS A N 1
ATOM 2220 C CA . CYS A 1 288 ? 4.555 37.594 14.266 1 94.44 288 CYS A CA 1
ATOM 2221 C C . CYS A 1 288 ? 5.512 38.656 14.797 1 94.44 288 CYS A C 1
ATOM 2223 O O . CYS A 1 288 ? 5.172 39.406 15.727 1 94.44 288 CYS A O 1
ATOM 2225 N N . VAL A 1 289 ? 6.699 38.719 14.352 1 92.94 289 VAL A N 1
ATOM 2226 C CA . VAL A 1 289 ? 7.625 39.781 14.672 1 92.94 289 VAL A CA 1
ATOM 2227 C C . VAL A 1 289 ? 7.879 40.656 13.422 1 92.94 289 VAL A C 1
ATOM 2229 O O . VAL A 1 289 ? 8 40.094 12.32 1 92.94 289 VAL A O 1
ATOM 2232 N N . ASP A 1 290 ? 7.902 41.938 13.555 1 91.62 290 ASP A N 1
ATOM 2233 C CA . ASP A 1 290 ? 8.039 42.844 12.43 1 91.62 290 ASP A CA 1
ATOM 2234 C C . ASP A 1 290 ? 7.047 42.5 11.32 1 91.62 290 ASP A C 1
ATOM 2236 O O . ASP A 1 290 ? 7.43 42.344 10.164 1 91.62 290 ASP A O 1
ATOM 2240 N N . SER A 1 291 ? 5.797 42.312 11.711 1 92.19 291 SER A N 1
ATOM 2241 C CA . SER A 1 291 ? 4.73 41.844 10.836 1 92.19 291 SER A CA 1
ATOM 2242 C C . SER A 1 291 ? 4.535 42.781 9.641 1 92.19 291 SER A C 1
ATOM 2244 O O . SER A 1 291 ? 4.07 42.375 8.586 1 92.19 291 SER A O 1
ATOM 2246 N N . SER A 1 292 ? 4.93 44.031 9.789 1 88.5 292 SER A N 1
ATOM 2247 C CA . SER A 1 292 ? 4.75 45 8.727 1 88.5 292 SER A CA 1
ATOM 2248 C C . SER A 1 292 ? 5.73 44.781 7.582 1 88.5 292 SER A C 1
ATOM 2250 O O . SER A 1 292 ? 5.496 45.219 6.457 1 88.5 292 SER A O 1
ATOM 2252 N N . ASP A 1 293 ? 6.789 44 7.906 1 89.62 293 ASP A N 1
ATOM 2253 C CA . ASP A 1 293 ? 7.836 43.906 6.895 1 89.62 293 ASP A CA 1
ATOM 2254 C C . ASP A 1 293 ? 8.141 42.469 6.551 1 89.62 293 ASP A C 1
ATOM 2256 O O . ASP A 1 293 ? 8.672 42.156 5.473 1 89.62 293 ASP A O 1
ATOM 2260 N N . ILE A 1 294 ? 7.891 41.656 7.492 1 94.12 294 ILE A N 1
ATOM 2261 C CA . ILE A 1 294 ? 8.367 40.281 7.363 1 94.12 294 ILE A CA 1
ATOM 2262 C C . ILE A 1 294 ? 7.176 39.344 7.168 1 94.12 294 ILE A C 1
ATOM 2264 O O . ILE A 1 294 ? 6.125 39.531 7.781 1 94.12 294 ILE A O 1
ATOM 2268 N N . ILE A 1 295 ? 7.367 38.375 6.203 1 96.5 295 ILE A N 1
ATOM 2269 C CA . ILE A 1 295 ? 6.328 37.406 5.844 1 96.5 295 ILE A CA 1
ATOM 2270 C C . ILE A 1 295 ? 6.715 36.031 6.34 1 96.5 295 ILE A C 1
ATOM 2272 O O . ILE A 1 295 ? 7.895 35.656 6.344 1 96.5 295 ILE A O 1
ATOM 2276 N N . TYR A 1 296 ? 5.746 35.312 6.863 1 96.69 296 TYR A N 1
ATOM 2277 C CA . TYR A 1 296 ? 5.84 33.875 7.141 1 96.69 296 TYR A CA 1
ATOM 2278 C C . TYR A 1 296 ? 5.121 33.062 6.066 1 96.69 296 TYR A C 1
ATOM 2280 O O . TYR A 1 296 ? 3.934 33.281 5.816 1 96.69 296 TYR A O 1
ATOM 2288 N N . THR A 1 297 ? 5.84 32.219 5.344 1 96.75 297 THR A N 1
ATOM 2289 C CA . THR A 1 297 ? 5.262 31.312 4.355 1 96.75 297 THR A CA 1
ATOM 2290 C C . THR A 1 297 ? 5.426 29.859 4.789 1 96.75 297 THR A C 1
ATOM 2292 O O . THR A 1 297 ? 6.5 29.469 5.246 1 96.75 297 THR A O 1
ATOM 2295 N N . PHE A 1 298 ? 4.305 29.125 4.637 1 96.12 298 PHE A N 1
ATOM 2296 C CA . PHE A 1 298 ? 4.434 27.766 5.141 1 96.12 298 PHE A CA 1
ATOM 2297 C C . PHE A 1 298 ? 3.598 26.797 4.312 1 96.12 298 PHE A C 1
ATOM 2299 O O . PHE A 1 298 ? 2.744 27.219 3.529 1 96.12 298 PHE A O 1
ATOM 2306 N N . GLY A 1 299 ? 3.928 25.562 4.375 1 95.69 299 GLY A N 1
ATOM 2307 C CA . GLY A 1 299 ? 3.186 24.406 3.91 1 95.69 299 GLY A CA 1
ATOM 2308 C C . GLY A 1 299 ? 3.18 23.266 4.906 1 95.69 299 GLY A C 1
ATOM 2309 O O . GLY A 1 299 ? 3.949 23.266 5.871 1 95.69 299 GLY A O 1
ATOM 2310 N N . GLY A 1 300 ? 2.244 22.422 4.695 1 93.81 300 GLY A N 1
ATOM 2311 C CA . GLY A 1 300 ? 2.17 21.344 5.668 1 93.81 300 GLY A CA 1
ATOM 2312 C C . GLY A 1 300 ? 1.493 20.094 5.125 1 93.81 300 GLY A C 1
ATOM 2313 O O . GLY A 1 300 ? 0.771 20.156 4.129 1 93.81 300 GLY A O 1
ATOM 2314 N N . ALA A 1 301 ? 1.809 19 5.789 1 94.5 301 ALA A N 1
ATOM 2315 C CA . ALA A 1 301 ? 1.177 17.703 5.504 1 94.5 301 ALA A CA 1
ATOM 2316 C C . ALA A 1 301 ? 0.09 17.391 6.527 1 94.5 301 ALA A C 1
ATOM 2318 O O . ALA A 1 301 ? 0.246 17.672 7.715 1 94.5 301 ALA A O 1
ATOM 2319 N N . ALA A 1 302 ? -0.997 16.828 6.098 1 92 302 ALA A N 1
ATOM 2320 C CA . ALA A 1 302 ? -2.119 16.5 6.973 1 92 302 ALA A CA 1
ATOM 2321 C C . ALA A 1 302 ? -1.72 15.445 8.008 1 92 302 ALA A C 1
ATOM 2323 O O . ALA A 1 302 ? -2.26 15.422 9.117 1 92 302 ALA A O 1
ATOM 2324 N N . THR A 1 303 ? -0.788 14.586 7.59 1 92.88 303 THR A N 1
ATOM 2325 C CA . THR A 1 303 ? -0.322 13.562 8.523 1 92.88 303 THR A CA 1
ATOM 2326 C C . THR A 1 303 ? 1.199 13.445 8.484 1 92.88 303 THR A C 1
ATOM 2328 O O . THR A 1 303 ? 1.816 13.664 7.434 1 92.88 303 THR A O 1
ATOM 2331 N N . ALA A 1 304 ? 1.814 13.211 9.609 1 95.19 304 ALA A N 1
ATOM 2332 C CA . ALA A 1 304 ? 3.225 12.891 9.812 1 95.19 304 ALA A CA 1
ATOM 2333 C C . ALA A 1 304 ? 3.406 11.875 10.938 1 95.19 304 ALA A C 1
ATOM 2335 O O . ALA A 1 304 ? 3.342 10.664 10.711 1 95.19 304 ALA A O 1
ATOM 2336 N N . GLY A 1 305 ? 3.455 12.383 12.195 1 93.06 305 GLY A N 1
ATOM 2337 C CA . GLY A 1 305 ? 3.492 11.469 13.32 1 93.06 305 GLY A CA 1
ATOM 2338 C C . GLY A 1 305 ? 2.266 10.578 13.414 1 93.06 305 GLY A C 1
ATOM 2339 O O . GLY A 1 305 ? 2.344 9.445 13.891 1 93.06 305 GLY A O 1
ATOM 2340 N N . ALA A 1 306 ? 1.153 11.055 12.945 1 90.56 306 ALA A N 1
ATOM 2341 C CA . ALA A 1 306 ? -0.109 10.32 13.008 1 90.56 306 ALA A CA 1
ATOM 2342 C C . ALA A 1 306 ? -0.009 8.992 12.266 1 90.56 306 ALA A C 1
ATOM 2344 O O . ALA A 1 306 ? -0.605 7.996 12.68 1 90.56 306 ALA A O 1
ATOM 2345 N N . ILE A 1 307 ? 0.707 8.93 11.141 1 95.25 307 ILE A N 1
ATOM 2346 C CA . ILE A 1 307 ? 0.728 7.688 10.375 1 95.25 307 ILE A CA 1
ATOM 2347 C C . ILE A 1 307 ? 1.657 6.684 11.055 1 95.25 307 ILE A C 1
ATOM 2349 O O . ILE A 1 307 ? 1.446 5.473 10.953 1 95.25 307 ILE A O 1
ATOM 2353 N N . LEU A 1 308 ? 2.732 7.156 11.773 1 96.12 308 LEU A N 1
ATOM 2354 C CA . LEU A 1 308 ? 3.559 6.227 12.531 1 96.12 308 LEU A CA 1
ATOM 2355 C C . LEU A 1 308 ? 2.793 5.68 13.734 1 96.12 308 LEU A C 1
ATOM 2357 O O . LEU A 1 308 ? 2.996 4.531 14.141 1 96.12 308 LEU A O 1
ATOM 2361 N N . ARG A 1 309 ? 1.983 6.57 14.32 1 92.81 309 ARG A N 1
ATOM 2362 C CA . ARG A 1 309 ? 1.108 6.07 15.375 1 92.81 309 ARG A CA 1
ATOM 2363 C C . ARG A 1 309 ? 0.161 5.004 14.836 1 92.81 309 ARG A C 1
ATOM 2365 O O . ARG A 1 309 ? -0.049 3.973 15.484 1 92.81 309 ARG A O 1
ATOM 2372 N N . TRP A 1 310 ? -0.446 5.277 13.695 1 95.88 310 TRP A N 1
ATOM 2373 C CA . TRP A 1 310 ? -1.277 4.277 13.039 1 95.88 310 TRP A CA 1
ATOM 2374 C C . TRP A 1 310 ? -0.498 2.984 12.812 1 95.88 310 TRP A C 1
ATOM 2376 O O . TRP A 1 310 ? -0.992 1.894 13.102 1 95.88 310 TRP A O 1
ATOM 2386 N N . PHE A 1 311 ? 0.732 3.107 12.25 1 98.19 311 PHE A N 1
ATOM 2387 C CA . PHE A 1 311 ? 1.591 1.954 12.008 1 98.19 311 PHE A CA 1
ATOM 2388 C C . PHE A 1 311 ? 1.799 1.152 13.289 1 98.19 311 PHE A C 1
ATOM 2390 O O . PHE A 1 311 ? 1.661 -0.073 13.289 1 98.19 311 PHE A O 1
ATOM 2397 N N . ARG A 1 312 ? 2.172 1.833 14.375 1 96.31 312 ARG A N 1
ATOM 2398 C CA . ARG A 1 312 ? 2.391 1.205 15.68 1 96.31 312 ARG A CA 1
ATOM 2399 C C . ARG A 1 312 ? 1.145 0.46 16.141 1 96.31 312 ARG A C 1
ATOM 2401 O O . ARG A 1 312 ? 1.228 -0.694 16.562 1 96.31 312 ARG A O 1
ATOM 2408 N N . ASP A 1 313 ? 0.012 1.077 15.984 1 94.69 313 ASP A N 1
ATOM 2409 C CA . ASP A 1 313 ? -1.233 0.553 16.531 1 94.69 313 ASP A CA 1
ATOM 2410 C C . ASP A 1 313 ? -1.775 -0.591 15.688 1 94.69 313 ASP A C 1
ATOM 2412 O O . ASP A 1 313 ? -2.457 -1.482 16.188 1 94.69 313 ASP A O 1
ATOM 2416 N N . VAL A 1 314 ? -1.506 -0.59 14.391 1 96.12 314 VAL A N 1
ATOM 2417 C CA . VAL A 1 314 ? -2.115 -1.54 13.461 1 96.12 314 VAL A CA 1
ATOM 2418 C C . VAL A 1 314 ? -1.112 -2.635 13.109 1 96.12 314 VAL A C 1
ATOM 2420 O O . VAL A 1 314 ? -1.467 -3.814 13.047 1 96.12 314 VAL A O 1
ATOM 2423 N N . ILE A 1 315 ? 0.147 -2.281 12.852 1 97.25 315 ILE A N 1
ATOM 2424 C CA . ILE A 1 315 ? 1.162 -3.201 12.344 1 97.25 315 ILE A CA 1
ATOM 2425 C C . ILE A 1 315 ? 2.143 -3.547 13.469 1 97.25 315 ILE A C 1
ATOM 2427 O O . ILE A 1 315 ? 2.564 -4.699 13.594 1 97.25 315 ILE A O 1
ATOM 2431 N N . GLY A 1 316 ? 2.508 -2.564 14.305 1 96.44 316 GLY A N 1
ATOM 2432 C CA . GLY A 1 316 ? 3.51 -2.729 15.344 1 96.44 316 GLY A CA 1
ATOM 2433 C C . GLY A 1 316 ? 2.93 -3.199 16.656 1 96.44 316 GLY A C 1
ATOM 2434 O O . GLY A 1 316 ? 3.379 -2.775 17.734 1 96.44 316 GLY A O 1
ATOM 2435 N N . THR A 1 317 ? 1.921 -3.996 16.656 1 93.88 317 THR A N 1
ATOM 2436 C CA . THR A 1 317 ? 1.213 -4.395 17.875 1 93.88 317 THR A CA 1
ATOM 2437 C C . THR A 1 317 ? 2.125 -5.199 18.781 1 93.88 317 THR A C 1
ATOM 2439 O O . THR A 1 317 ? 2.004 -5.125 20.016 1 93.88 317 THR A O 1
ATOM 2442 N N . GLU A 1 318 ? 3.006 -6 18.203 1 92.81 318 GLU A N 1
ATOM 2443 C CA . GLU A 1 318 ? 3.971 -6.738 19.016 1 92.81 318 GLU A CA 1
ATOM 2444 C C . GLU A 1 318 ? 4.867 -5.789 19.797 1 92.81 318 GLU A C 1
ATOM 2446 O O . GLU A 1 318 ? 5.125 -6.008 20.984 1 92.81 318 GLU A O 1
ATOM 2451 N N . GLU A 1 319 ? 5.367 -4.754 19.234 1 94.38 319 GLU A N 1
ATOM 2452 C CA . GLU A 1 319 ? 6.207 -3.748 19.875 1 94.38 319 GLU A CA 1
ATOM 2453 C C . GLU A 1 319 ? 5.438 -3 20.953 1 94.38 319 GLU A C 1
ATOM 2455 O O . GLU A 1 319 ? 5.996 -2.666 22 1 94.38 319 GLU A O 1
ATOM 2460 N N . LEU A 1 320 ? 4.156 -2.672 20.672 1 92.31 320 LEU A N 1
ATOM 2461 C CA . LEU A 1 320 ? 3.314 -2.025 21.672 1 92.31 320 LEU A CA 1
ATOM 2462 C C . LEU A 1 320 ? 3.164 -2.906 22.906 1 92.31 320 LEU A C 1
ATOM 2464 O O . LEU A 1 320 ? 3.162 -2.406 24.031 1 92.31 320 LEU A O 1
ATOM 2468 N N . GLU A 1 321 ? 3.051 -4.199 22.656 1 90.69 321 GLU A N 1
ATOM 2469 C CA . GLU A 1 321 ? 2.961 -5.137 23.781 1 90.69 321 GLU A CA 1
ATOM 2470 C C . GLU A 1 321 ? 4.25 -5.152 24.594 1 90.69 321 GLU A C 1
ATOM 2472 O O . GLU A 1 321 ? 4.215 -5.242 25.812 1 90.69 321 GLU A O 1
ATOM 2477 N N . VAL A 1 322 ? 5.324 -5.168 23.938 1 90.69 322 VAL A N 1
ATOM 2478 C CA . VAL A 1 322 ? 6.625 -5.184 24.609 1 90.69 322 VAL A CA 1
ATOM 2479 C C . VAL A 1 322 ? 6.801 -3.904 25.422 1 90.69 322 VAL A C 1
ATOM 2481 O O . VAL A 1 322 ? 7.367 -3.934 26.516 1 90.69 322 VAL A O 1
ATOM 2484 N N . GLU A 1 323 ? 6.395 -2.762 24.828 1 90.62 323 GLU A N 1
ATOM 2485 C CA . GLU A 1 323 ? 6.438 -1.495 25.562 1 90.62 323 GLU A CA 1
ATOM 2486 C C . GLU A 1 323 ? 5.715 -1.604 26.906 1 90.62 323 GLU A C 1
ATOM 2488 O O . GLU A 1 323 ? 6.223 -1.146 27.922 1 90.62 323 GLU A O 1
ATOM 2493 N N . GLU A 1 324 ? 4.582 -2.24 26.922 1 86.38 324 GLU A N 1
ATOM 2494 C CA . GLU A 1 324 ? 3.781 -2.396 28.125 1 86.38 324 GLU A CA 1
ATOM 2495 C C . GLU A 1 324 ? 4.484 -3.299 29.141 1 86.38 324 GLU A C 1
ATOM 2497 O O . GLU A 1 324 ? 4.367 -3.09 30.344 1 86.38 324 GLU A O 1
ATOM 2502 N N . LYS A 1 325 ? 5.297 -4.285 28.656 1 88.06 325 LYS A N 1
ATOM 2503 C CA . LYS A 1 325 ? 5.91 -5.289 29.516 1 88.06 325 LYS A CA 1
ATOM 2504 C C . LYS A 1 325 ? 7.277 -4.832 30.016 1 88.06 325 LYS A C 1
ATOM 2506 O O . LYS A 1 325 ? 7.656 -5.109 31.156 1 88.06 325 LYS A O 1
ATOM 2511 N N . LEU A 1 326 ? 8.07 -4.16 29.125 1 89.69 326 LEU A N 1
ATOM 2512 C CA . LEU A 1 326 ? 9.477 -3.898 29.438 1 89.69 326 LEU A CA 1
ATOM 2513 C C . LEU A 1 326 ? 9.734 -2.402 29.562 1 89.69 326 LEU A C 1
ATOM 2515 O O . LEU A 1 326 ? 10.844 -1.986 29.891 1 89.69 326 LEU A O 1
ATOM 2519 N N . ASP A 1 327 ? 8.703 -1.546 29.312 1 91.06 327 ASP A N 1
ATOM 2520 C CA . ASP A 1 327 ? 8.805 -0.092 29.406 1 91.06 327 ASP A CA 1
ATOM 2521 C C . ASP A 1 327 ? 9.812 0.455 28.391 1 91.06 327 ASP A C 1
ATOM 2523 O O . ASP A 1 327 ? 10.672 1.269 28.734 1 91.06 327 ASP A O 1
ATOM 2527 N N . ILE A 1 328 ? 9.914 -0.208 27.297 1 90.94 328 ILE A N 1
ATOM 2528 C CA . ILE A 1 328 ? 10.664 0.299 26.156 1 90.94 328 ILE A CA 1
ATOM 2529 C C . ILE A 1 328 ? 9.703 0.858 25.109 1 90.94 328 ILE A C 1
ATOM 2531 O O . ILE A 1 328 ? 8.797 0.161 24.656 1 90.94 328 ILE A O 1
ATOM 2535 N N . ASN A 1 329 ? 9.938 2.086 24.734 1 93.06 329 ASN A N 1
ATOM 2536 C CA . ASN A 1 329 ? 9.039 2.766 23.797 1 93.06 329 ASN A CA 1
ATOM 2537 C C . ASN A 1 329 ? 8.906 1.995 22.484 1 93.06 329 ASN A C 1
ATOM 2539 O O . ASN A 1 329 ? 9.906 1.593 21.891 1 93.06 329 ASN A O 1
ATOM 2543 N N . ALA A 1 330 ? 7.691 1.729 22.094 1 94.75 330 ALA A N 1
ATOM 2544 C CA . ALA A 1 330 ? 7.414 0.956 20.875 1 94.75 330 ALA A CA 1
ATOM 2545 C C . ALA A 1 330 ? 8.094 1.578 19.656 1 94.75 330 ALA A C 1
ATOM 2547 O O . ALA A 1 330 ? 8.547 0.865 18.766 1 94.75 330 ALA A O 1
ATOM 2548 N N . TYR A 1 331 ? 8.164 2.891 19.625 1 95.5 331 TYR A N 1
ATOM 2549 C CA . TYR A 1 331 ? 8.805 3.57 18.5 1 95.5 331 TYR A CA 1
ATOM 2550 C C . TYR A 1 331 ? 10.297 3.271 18.469 1 95.5 331 TYR A C 1
ATOM 2552 O O . TYR A 1 331 ? 10.883 3.15 17.391 1 95.5 331 TYR A O 1
ATOM 2560 N N . THR A 1 332 ? 10.898 3.195 19.609 1 95.69 332 THR A N 1
ATOM 2561 C CA . THR A 1 332 ? 12.312 2.85 19.688 1 95.69 332 THR A CA 1
ATOM 2562 C C . THR A 1 332 ? 12.562 1.453 19.125 1 95.69 332 THR A C 1
ATOM 2564 O O . THR A 1 332 ? 13.523 1.235 18.391 1 95.69 332 THR A O 1
ATOM 2567 N N . LEU A 1 333 ? 11.711 0.539 19.5 1 96.25 333 LEU A N 1
ATOM 2568 C CA . LEU A 1 333 ? 11.82 -0.827 19 1 96.25 333 LEU A CA 1
ATOM 2569 C C . LEU A 1 333 ? 11.664 -0.863 17.484 1 96.25 333 LEU A C 1
ATOM 2571 O O . LEU A 1 333 ? 12.406 -1.575 16.797 1 96.25 333 LEU A O 1
ATOM 2575 N N . LEU A 1 334 ? 10.719 -0.133 16.953 1 97.31 334 LEU A N 1
ATOM 2576 C CA . LEU A 1 334 ? 10.5 -0.057 15.508 1 97.31 334 LEU A CA 1
ATOM 2577 C C . LEU A 1 334 ? 11.68 0.615 14.812 1 97.31 334 LEU A C 1
ATOM 2579 O O . LEU A 1 334 ? 12.094 0.186 13.734 1 97.31 334 LEU A O 1
ATOM 2583 N N . ASP A 1 335 ? 12.234 1.64 15.43 1 97.25 335 ASP A N 1
ATOM 2584 C CA . ASP A 1 335 ? 13.414 2.307 14.898 1 97.25 335 ASP A CA 1
ATOM 2585 C C . ASP A 1 335 ? 14.586 1.332 14.773 1 97.25 335 ASP A C 1
ATOM 2587 O O . ASP A 1 335 ? 15.32 1.359 13.781 1 97.25 335 ASP A O 1
ATOM 2591 N N . LEU A 1 336 ? 14.734 0.53 15.781 1 96.88 336 LEU A N 1
ATOM 2592 C CA . LEU A 1 336 ? 15.828 -0.439 15.789 1 96.88 336 LEU A CA 1
ATOM 2593 C C . LEU A 1 336 ? 15.68 -1.431 14.641 1 96.88 336 LEU A C 1
ATOM 2595 O O . LEU A 1 336 ? 16.672 -1.836 14.023 1 96.88 336 LEU A O 1
ATOM 2599 N N . LYS A 1 337 ? 14.477 -1.795 14.297 1 96.56 337 LYS A N 1
ATOM 2600 C CA . LYS A 1 337 ? 14.219 -2.729 13.203 1 96.56 337 LYS A CA 1
ATOM 2601 C C . LYS A 1 337 ? 14.531 -2.096 11.852 1 96.56 337 LYS A C 1
ATOM 2603 O O . LYS A 1 337 ? 14.859 -2.795 10.891 1 96.56 337 LYS A O 1
ATOM 2608 N N . ALA A 1 338 ? 14.438 -0.759 11.766 1 97.69 338 ALA A N 1
ATOM 2609 C CA . ALA A 1 338 ? 14.547 -0.049 10.492 1 97.69 338 ALA A CA 1
ATOM 2610 C C . ALA A 1 338 ? 15.953 0.497 10.289 1 97.69 338 ALA A C 1
ATOM 2612 O O . ALA A 1 338 ? 16.328 0.868 9.172 1 97.69 338 ALA A O 1
ATOM 2613 N N . LYS A 1 339 ? 16.797 0.547 11.32 1 96.38 339 LYS A N 1
ATOM 2614 C CA . LYS A 1 339 ? 18.031 1.328 11.383 1 96.38 339 LYS A CA 1
ATOM 2615 C C . LYS A 1 339 ? 19.016 0.891 10.297 1 96.38 339 LYS A C 1
ATOM 2617 O O . LYS A 1 339 ? 19.703 1.724 9.711 1 96.38 339 LYS A O 1
ATOM 2622 N N . ASP A 1 340 ? 19.016 -0.414 9.938 1 96.31 340 ASP A N 1
ATOM 2623 C CA . ASP A 1 340 ? 20.047 -0.916 9.023 1 96.31 340 ASP A CA 1
ATOM 2624 C C . ASP A 1 340 ? 19.484 -1.118 7.625 1 96.31 340 ASP A C 1
ATOM 2626 O O . ASP A 1 340 ? 20.188 -1.582 6.723 1 96.31 340 ASP A O 1
ATOM 2630 N N . ILE A 1 341 ? 18.281 -0.819 7.438 1 96.62 341 ILE A N 1
ATOM 2631 C CA . ILE A 1 341 ? 17.672 -0.917 6.117 1 96.62 341 ILE A CA 1
ATOM 2632 C C . ILE A 1 341 ? 18.156 0.228 5.234 1 96.62 341 ILE A C 1
ATOM 2634 O O . ILE A 1 341 ? 18.172 1.386 5.656 1 96.62 341 ILE A O 1
ATOM 2638 N N . PRO A 1 342 ? 18.562 0.001 4.016 1 96.38 342 PRO A N 1
ATOM 2639 C CA . PRO A 1 342 ? 19.109 1.044 3.143 1 96.38 342 PRO A CA 1
ATOM 2640 C C . PRO A 1 342 ? 18.062 2.064 2.711 1 96.38 342 PRO A C 1
ATOM 2642 O O . PRO A 1 342 ? 16.859 1.787 2.785 1 96.38 342 PRO A O 1
ATOM 2645 N N . ALA A 1 343 ? 18.531 3.258 2.232 1 97.69 343 ALA A N 1
ATOM 2646 C CA . ALA A 1 343 ? 17.656 4.293 1.679 1 97.69 343 ALA A CA 1
ATOM 2647 C C . ALA A 1 343 ? 16.781 3.73 0.564 1 97.69 343 ALA A C 1
ATOM 2649 O O . ALA A 1 343 ? 17.266 2.998 -0.304 1 97.69 343 ALA A O 1
ATOM 2650 N N . GLY A 1 344 ? 15.555 4 0.651 1 97.56 344 GLY A N 1
ATOM 2651 C CA . GLY A 1 344 ? 14.609 3.514 -0.342 1 97.56 344 GLY A CA 1
ATOM 2652 C C . GLY A 1 344 ? 13.883 2.256 0.093 1 97.56 344 GLY A C 1
ATOM 2653 O O . GLY A 1 344 ? 13.008 1.756 -0.625 1 97.56 344 GLY A O 1
ATOM 2654 N N . SER A 1 345 ? 14.289 1.709 1.256 1 97.69 345 SER A N 1
ATOM 2655 C CA . SER A 1 345 ? 13.594 0.604 1.903 1 97.69 345 SER A CA 1
ATOM 2656 C C . SER A 1 345 ? 13.398 -0.566 0.945 1 97.69 345 SER A C 1
ATOM 2658 O O . SER A 1 345 ? 12.328 -1.169 0.897 1 97.69 345 SER A O 1
ATOM 2660 N N . ASN A 1 346 ? 14.359 -0.798 0.099 1 95.25 346 ASN A N 1
ATOM 2661 C CA . ASN A 1 346 ? 14.383 -1.911 -0.844 1 95.25 346 ASN A CA 1
ATOM 2662 C C . ASN A 1 346 ? 13.203 -1.855 -1.806 1 95.25 346 ASN A C 1
ATOM 2664 O O . ASN A 1 346 ? 12.508 -2.854 -2.002 1 95.25 346 ASN A O 1
ATOM 2668 N N . GLY A 1 347 ? 12.898 -0.657 -2.283 1 96.25 347 GLY A N 1
ATOM 2669 C CA . GLY A 1 347 ? 11.953 -0.524 -3.381 1 96.25 347 GLY A CA 1
ATOM 2670 C C . GLY A 1 347 ? 10.57 -0.093 -2.928 1 96.25 347 GLY A C 1
ATOM 2671 O O . GLY A 1 347 ? 9.664 0.076 -3.75 1 96.25 347 GLY A O 1
ATOM 2672 N N . LEU A 1 348 ? 10.375 0.167 -1.605 1 97.94 348 LEU A N 1
ATOM 2673 C CA . LEU A 1 348 ? 9.07 0.593 -1.102 1 97.94 348 LEU A CA 1
ATOM 2674 C C . LEU A 1 348 ? 8.898 2.1 -1.256 1 97.94 348 LEU A C 1
ATOM 2676 O O . LEU A 1 348 ? 9.844 2.863 -1.061 1 97.94 348 LEU A O 1
ATOM 2680 N N . LEU A 1 349 ? 7.766 2.525 -1.644 1 98.44 349 LEU A N 1
ATOM 2681 C CA . LEU A 1 349 ? 7.371 3.926 -1.763 1 98.44 349 LEU A CA 1
ATOM 2682 C C . LEU A 1 349 ? 6.016 4.164 -1.106 1 98.44 349 LEU A C 1
ATOM 2684 O O . LEU A 1 349 ? 5.043 3.467 -1.405 1 98.44 349 LEU A O 1
ATOM 2688 N N . VAL A 1 350 ? 5.945 5.164 -0.208 1 98.75 350 VAL A N 1
ATOM 2689 C CA . VAL A 1 350 ? 4.719 5.414 0.539 1 98.75 350 VAL A CA 1
ATOM 2690 C C . VAL A 1 350 ? 4.223 6.832 0.261 1 98.75 350 VAL A C 1
ATOM 2692 O O . VAL A 1 350 ? 4.996 7.789 0.332 1 98.75 350 VAL A O 1
ATOM 2695 N N . LEU A 1 351 ? 2.967 6.992 -0.174 1 98.81 351 LEU A N 1
ATOM 2696 C CA . LEU A 1 351 ? 2.273 8.273 -0.076 1 98.81 351 LEU A CA 1
ATOM 2697 C C . LEU A 1 351 ? 1.61 8.43 1.289 1 98.81 351 LEU A C 1
ATOM 2699 O O . LEU A 1 351 ? 0.718 7.652 1.643 1 98.81 351 LEU A O 1
ATOM 2703 N N . PRO A 1 352 ? 2.035 9.398 2.051 1 98.38 352 PRO A N 1
ATOM 2704 C CA . PRO A 1 352 ? 1.608 9.484 3.449 1 98.38 352 PRO A CA 1
ATOM 2705 C C . PRO A 1 352 ? 0.287 10.234 3.617 1 98.38 352 PRO A C 1
ATOM 2707 O O . PRO A 1 352 ? 0.109 10.961 4.594 1 98.38 352 PRO A O 1
ATOM 2710 N N . TYR A 1 353 ? -0.725 10.117 2.715 1 97.31 353 TYR A N 1
ATOM 2711 C CA . TYR A 1 353 ? -1.935 10.93 2.676 1 97.31 353 TYR A CA 1
ATOM 2712 C C . TYR A 1 353 ? -3.092 10.227 3.369 1 97.31 353 TYR A C 1
ATOM 2714 O O . TYR A 1 353 ? -4.137 9.984 2.76 1 97.31 353 TYR A O 1
ATOM 2722 N N . PHE A 1 354 ? -2.977 9.961 4.684 1 96 354 PHE A N 1
ATOM 2723 C CA . PHE A 1 354 ? -3.92 9.125 5.422 1 96 354 PHE A CA 1
ATOM 2724 C C . PHE A 1 354 ? -5.133 9.938 5.855 1 96 354 PHE A C 1
ATOM 2726 O O . PHE A 1 354 ? -6.086 9.391 6.418 1 96 354 PHE A O 1
ATOM 2733 N N . MET A 1 355 ? -5.168 11.273 5.613 1 90.25 355 MET A N 1
ATOM 2734 C CA . MET A 1 355 ? -6.309 12.148 5.879 1 90.25 355 MET A CA 1
ATOM 2735 C C . MET A 1 355 ? -6.5 13.148 4.742 1 90.25 355 MET A C 1
ATOM 2737 O O . MET A 1 355 ? -6.781 14.32 4.988 1 90.25 355 MET A O 1
ATOM 2741 N N . GLY A 1 356 ? -6.359 12.672 3.5 1 91.44 356 GLY A N 1
ATOM 2742 C CA . GLY A 1 356 ? -6.18 13.672 2.457 1 91.44 356 GLY A CA 1
ATOM 2743 C C . GLY A 1 356 ? -4.859 14.414 2.561 1 91.44 356 GLY A C 1
ATOM 2744 O O . GLY A 1 356 ? -3.998 14.047 3.367 1 91.44 356 GLY A O 1
ATOM 2745 N N . GLU A 1 357 ? -4.723 15.352 1.706 1 93.62 357 GLU A N 1
ATOM 2746 C CA . GLU A 1 357 ? -3.453 16.062 1.793 1 93.62 357 GLU A CA 1
ATOM 2747 C C . GLU A 1 357 ? -3.643 17.562 1.536 1 93.62 357 GLU A C 1
ATOM 2749 O O . GLU A 1 357 ? -4.551 17.953 0.804 1 93.62 357 GLU A O 1
ATOM 2754 N N . ARG A 1 358 ? -2.883 18.344 2.305 1 91.31 358 ARG A N 1
ATOM 2755 C CA . ARG A 1 358 ? -2.824 19.797 2.141 1 91.31 358 ARG A CA 1
ATOM 2756 C C . ARG A 1 358 ? -1.753 20.188 1.128 1 91.31 358 ARG A C 1
ATOM 2758 O O . ARG A 1 358 ? -1.635 19.562 0.069 1 91.31 358 ARG A O 1
ATOM 2765 N N . SER A 1 359 ? -0.991 21.344 1.498 1 93.88 359 SER A N 1
ATOM 2766 C CA . SER A 1 359 ? 0.059 21.812 0.601 1 93.88 359 SER A CA 1
ATOM 2767 C C . SER A 1 359 ? 1.083 20.719 0.326 1 93.88 359 SER A C 1
ATOM 2769 O O . SER A 1 359 ? 1.339 19.875 1.185 1 93.88 359 SER A O 1
ATOM 2771 N N . PRO A 1 360 ? 1.563 20.547 -0.82 1 95.56 360 PRO A N 1
ATOM 2772 C CA . PRO A 1 360 ? 1.294 21.5 -1.899 1 95.56 360 PRO A CA 1
ATOM 2773 C C . PRO A 1 360 ? 0.223 21 -2.869 1 95.56 360 PRO A C 1
ATOM 2775 O O . PRO A 1 360 ? -0.071 21.672 -3.863 1 95.56 360 PRO A O 1
ATOM 2778 N N . ILE A 1 361 ? -0.407 19.781 -2.555 1 94.38 361 ILE A N 1
ATOM 2779 C CA . ILE A 1 361 ? -1.28 19.219 -3.582 1 94.38 361 ILE A CA 1
ATOM 2780 C C . ILE A 1 361 ? -2.727 19.625 -3.301 1 94.38 361 ILE A C 1
ATOM 2782 O O . ILE A 1 361 ? -3.561 19.641 -4.211 1 94.38 361 ILE A O 1
ATOM 2786 N N . TRP A 1 362 ? -3.055 19.953 -2.127 1 92.69 362 TRP A N 1
ATOM 2787 C CA . TRP A 1 362 ? -4.391 20.375 -1.725 1 92.69 362 TRP A CA 1
ATOM 2788 C C . TRP A 1 362 ? -5.453 19.438 -2.295 1 92.69 362 TRP A C 1
ATOM 2790 O O . TRP A 1 362 ? -6.344 19.875 -3.031 1 92.69 362 TRP A O 1
ATOM 2800 N N . ASP A 1 363 ? -5.52 18.156 -1.837 1 92.75 363 ASP A N 1
ATOM 2801 C CA . ASP A 1 363 ? -6.438 17.141 -2.34 1 92.75 363 ASP A CA 1
ATOM 2802 C C . ASP A 1 363 ? -7.074 16.359 -1.191 1 92.75 363 ASP A C 1
ATOM 2804 O O . ASP A 1 363 ? -6.434 15.492 -0.591 1 92.75 363 ASP A O 1
ATOM 2808 N N . SER A 1 364 ? -8.32 16.625 -0.977 1 88 364 SER A N 1
ATOM 2809 C CA . SER A 1 364 ? -9.023 15.992 0.135 1 88 364 SER A CA 1
ATOM 2810 C C . SER A 1 364 ? -9.289 14.516 -0.145 1 88 364 SER A C 1
ATOM 2812 O O . SER A 1 364 ? -9.586 13.75 0.773 1 88 364 SER A O 1
ATOM 2814 N N . ASN A 1 365 ? -9.156 14.094 -1.418 1 90.69 365 ASN A N 1
ATOM 2815 C CA . ASN A 1 365 ? -9.414 12.703 -1.79 1 90.69 365 ASN A CA 1
ATOM 2816 C C . ASN A 1 365 ? -8.133 11.883 -1.812 1 90.69 365 ASN A C 1
ATOM 2818 O O . ASN A 1 365 ? -8.172 10.664 -2.016 1 90.69 365 ASN A O 1
ATOM 2822 N N . ALA A 1 366 ? -6.996 12.562 -1.641 1 95.62 366 ALA A N 1
ATOM 2823 C CA . ALA A 1 366 ? -5.75 11.805 -1.582 1 95.62 366 ALA A CA 1
ATOM 2824 C C . ALA A 1 366 ? -5.785 10.773 -0.455 1 95.62 366 ALA A C 1
ATOM 2826 O O . ALA A 1 366 ? -6.391 11.008 0.592 1 95.62 366 ALA A O 1
ATOM 2827 N N . ARG A 1 367 ? -5.227 9.617 -0.664 1 96.88 367 ARG A N 1
ATOM 2828 C CA . ARG A 1 367 ? -5.191 8.523 0.3 1 96.88 367 ARG A CA 1
ATOM 2829 C C . ARG A 1 367 ? -3.791 7.918 0.396 1 96.88 367 ARG A C 1
ATOM 2831 O O . ARG A 1 367 ? -2.973 8.094 -0.508 1 96.88 367 ARG A O 1
ATOM 2838 N N . GLY A 1 368 ? -3.582 7.277 1.532 1 98.19 368 GLY A N 1
ATOM 2839 C CA . GLY A 1 368 ? -2.322 6.566 1.695 1 98.19 368 GLY A CA 1
ATOM 2840 C C . GLY A 1 368 ? -2.133 5.449 0.689 1 98.19 368 GLY A C 1
ATOM 2841 O O . GLY A 1 368 ? -3.104 4.816 0.265 1 98.19 368 GLY A O 1
ATOM 2842 N N . LEU A 1 369 ? -0.905 5.223 0.33 1 98.75 369 LEU A N 1
ATOM 2843 C CA . LEU A 1 369 ? -0.543 4.234 -0.681 1 98.75 369 LEU A CA 1
ATOM 2844 C C . LEU A 1 369 ? 0.832 3.639 -0.392 1 98.75 369 LEU A C 1
ATOM 2846 O O . LEU A 1 369 ? 1.758 4.359 -0.015 1 98.75 369 LEU A O 1
ATOM 2850 N N . ILE A 1 370 ? 0.999 2.338 -0.436 1 98.81 370 ILE A N 1
ATOM 2851 C CA . ILE A 1 370 ? 2.275 1.636 -0.379 1 98.81 370 ILE A CA 1
ATOM 2852 C C . ILE A 1 370 ? 2.521 0.905 -1.696 1 98.81 370 ILE A C 1
ATOM 2854 O O . ILE A 1 370 ? 1.696 0.097 -2.129 1 98.81 370 ILE A O 1
ATOM 2858 N N . LEU A 1 371 ? 3.553 1.14 -2.385 1 98.69 371 LEU A N 1
ATOM 2859 C CA . LEU A 1 371 ? 3.928 0.468 -3.625 1 98.69 371 LEU A CA 1
ATOM 2860 C C . LEU A 1 371 ? 5.266 -0.243 -3.477 1 98.69 371 LEU A C 1
ATOM 2862 O O . LEU A 1 371 ? 6.172 0.261 -2.805 1 98.69 371 LEU A O 1
ATOM 2866 N N . GLY A 1 372 ? 5.398 -1.348 -4.086 1 97.88 372 GLY A N 1
ATOM 2867 C CA . GLY A 1 372 ? 6.691 -2 -4.191 1 97.88 372 GLY A CA 1
ATOM 2868 C C . GLY A 1 372 ? 6.805 -3.244 -3.33 1 97.88 372 GLY A C 1
ATOM 2869 O O . GLY A 1 372 ? 7.887 -3.828 -3.215 1 97.88 372 GLY A O 1
ATOM 2870 N N . LEU A 1 373 ? 5.719 -3.689 -2.744 1 97.38 373 LEU A N 1
ATOM 2871 C CA . LEU A 1 373 ? 5.715 -4.773 -1.769 1 97.38 373 LEU A CA 1
ATOM 2872 C C . LEU A 1 373 ? 6.145 -6.086 -2.414 1 97.38 373 LEU A C 1
ATOM 2874 O O . LEU A 1 373 ? 5.758 -6.383 -3.547 1 97.38 373 LEU A O 1
ATOM 2878 N N . SER A 1 374 ? 6.957 -6.816 -1.769 1 94.31 374 SER A N 1
ATOM 2879 C CA . SER A 1 374 ? 7.375 -8.18 -2.094 1 94.31 374 SER A CA 1
ATOM 2880 C C . SER A 1 374 ? 7.469 -9.039 -0.839 1 94.31 374 SER A C 1
ATOM 2882 O O . SER A 1 374 ? 7.375 -8.531 0.28 1 94.31 374 SER A O 1
ATOM 2884 N N . LEU A 1 375 ? 7.695 -10.352 -0.954 1 92 375 LEU A N 1
ATOM 2885 C CA . LEU A 1 375 ? 7.68 -11.289 0.163 1 92 375 LEU A CA 1
ATOM 2886 C C . LEU A 1 375 ? 8.906 -11.102 1.05 1 92 375 LEU A C 1
ATOM 2888 O O . LEU A 1 375 ? 8.945 -11.609 2.174 1 92 375 LEU A O 1
ATOM 2892 N N . VAL A 1 376 ? 9.883 -10.305 0.614 1 90.31 376 VAL A N 1
ATOM 2893 C CA . VAL A 1 376 ? 11.125 -10.172 1.369 1 90.31 376 VAL A CA 1
ATOM 2894 C C . VAL A 1 376 ? 10.992 -9.047 2.393 1 90.31 376 VAL A C 1
ATOM 2896 O O . VAL A 1 376 ? 11.805 -8.93 3.309 1 90.31 376 VAL A O 1
ATOM 2899 N N . HIS A 1 377 ? 10.016 -8.156 2.201 1 95.94 377 HIS A N 1
ATOM 2900 C CA . HIS A 1 377 ? 9.891 -6.973 3.045 1 95.94 377 HIS A CA 1
ATOM 2901 C C . HIS A 1 377 ? 9.43 -7.344 4.453 1 95.94 377 HIS A C 1
ATOM 2903 O O . HIS A 1 377 ? 8.539 -8.18 4.617 1 95.94 377 HIS A O 1
ATOM 2909 N N . THR A 1 378 ? 10.055 -6.785 5.402 1 96.12 378 THR A N 1
ATOM 2910 C CA . THR A 1 378 ? 9.766 -6.98 6.816 1 96.12 378 THR A CA 1
ATOM 2911 C C . THR A 1 378 ? 9.047 -5.762 7.395 1 96.12 378 THR A C 1
ATOM 2913 O O . THR A 1 378 ? 8.859 -4.762 6.703 1 96.12 378 THR A O 1
ATOM 2916 N N . LYS A 1 379 ? 8.742 -5.914 8.633 1 97.81 379 LYS A N 1
ATOM 2917 C CA . LYS A 1 379 ? 8.148 -4.801 9.367 1 97.81 379 LYS A CA 1
ATOM 2918 C C . LYS A 1 379 ? 9.07 -3.59 9.383 1 97.81 379 LYS A C 1
ATOM 2920 O O . LYS A 1 379 ? 8.617 -2.451 9.258 1 97.81 379 LYS A O 1
ATOM 2925 N N . GLY A 1 380 ? 10.328 -3.787 9.562 1 98.06 380 GLY A N 1
ATOM 2926 C CA . GLY A 1 380 ? 11.312 -2.711 9.539 1 98.06 380 GLY A CA 1
ATOM 2927 C C . GLY A 1 380 ? 11.344 -1.96 8.219 1 98.06 380 GLY A C 1
ATOM 2928 O O . GLY A 1 380 ? 11.438 -0.73 8.203 1 98.06 380 GLY A O 1
ATOM 2929 N N . HIS A 1 381 ? 11.234 -2.705 7.074 1 98.12 381 HIS A N 1
ATOM 2930 C CA . HIS A 1 381 ? 11.188 -2.072 5.762 1 98.12 381 HIS A CA 1
ATOM 2931 C C . HIS A 1 381 ? 9.992 -1.138 5.641 1 98.12 381 HIS A C 1
ATOM 2933 O O . HIS A 1 381 ? 10.117 -0.013 5.152 1 98.12 381 HIS A O 1
ATOM 2939 N N . LEU A 1 382 ? 8.852 -1.647 6.109 1 98.56 382 LEU A N 1
ATOM 2940 C CA . LEU A 1 382 ? 7.633 -0.854 6.035 1 98.56 382 LEU A CA 1
ATOM 2941 C C . LEU A 1 382 ? 7.75 0.407 6.883 1 98.56 382 LEU A C 1
ATOM 2943 O O . LEU A 1 382 ? 7.422 1.504 6.426 1 98.56 382 LEU A O 1
ATOM 2947 N N . TYR A 1 383 ? 8.227 0.243 8.094 1 98.56 383 TYR A N 1
ATOM 2948 C CA . TYR A 1 383 ? 8.336 1.365 9.016 1 98.56 383 TYR A CA 1
ATOM 2949 C C . TYR A 1 383 ? 9.234 2.455 8.445 1 98.56 383 TYR A C 1
ATOM 2951 O O . TYR A 1 383 ? 8.883 3.637 8.469 1 98.56 383 TYR A O 1
ATOM 2959 N N . LYS A 1 384 ? 10.375 2.107 7.91 1 98.5 384 LYS A N 1
ATOM 2960 C CA . LYS A 1 384 ? 11.273 3.08 7.309 1 98.5 384 LYS A CA 1
ATOM 2961 C C . LYS A 1 384 ? 10.625 3.768 6.109 1 98.5 384 LYS A C 1
ATOM 2963 O O . LYS A 1 384 ? 10.781 4.977 5.918 1 98.5 384 LYS A O 1
ATOM 2968 N N . ALA A 1 385 ? 9.961 2.967 5.27 1 98.75 385 ALA A N 1
ATOM 2969 C CA . ALA A 1 385 ? 9.297 3.539 4.102 1 98.75 385 ALA A CA 1
ATOM 2970 C C . ALA A 1 385 ? 8.273 4.594 4.512 1 98.75 385 ALA A C 1
ATOM 2972 O O . ALA A 1 385 ? 8.086 5.594 3.812 1 98.75 385 ALA A O 1
ATOM 2973 N N . PHE A 1 386 ? 7.543 4.355 5.629 1 98.69 386 PHE A N 1
ATOM 2974 C CA . PHE A 1 386 ? 6.605 5.34 6.156 1 98.69 386 PHE A CA 1
ATOM 2975 C C . PHE A 1 386 ? 7.328 6.625 6.539 1 98.69 386 PHE A C 1
ATOM 2977 O O . PHE A 1 386 ? 6.867 7.723 6.215 1 98.69 386 PHE A O 1
ATOM 2984 N N . MET A 1 387 ? 8.469 6.488 7.211 1 98.44 387 MET A N 1
ATOM 2985 C CA . MET A 1 387 ? 9.266 7.652 7.574 1 98.44 387 MET A CA 1
ATOM 2986 C C . MET A 1 387 ? 9.734 8.406 6.332 1 98.44 387 MET A C 1
ATOM 2988 O O . MET A 1 387 ? 9.648 9.633 6.277 1 98.44 387 MET A O 1
ATOM 2992 N N . GLU A 1 388 ? 10.188 7.684 5.348 1 98.81 388 GLU A N 1
ATOM 2993 C CA . GLU A 1 388 ? 10.641 8.289 4.102 1 98.81 388 GLU A CA 1
ATOM 2994 C C . GLU A 1 388 ? 9.508 9.023 3.396 1 98.81 388 GLU A C 1
ATOM 2996 O O . GLU A 1 388 ? 9.711 10.109 2.844 1 98.81 388 GLU A O 1
ATOM 3001 N N . GLY A 1 389 ? 8.297 8.398 3.406 1 98.69 389 GLY A N 1
ATOM 3002 C CA . GLY A 1 389 ? 7.141 9.039 2.795 1 98.69 389 GLY A CA 1
ATOM 3003 C C . GLY A 1 389 ? 6.848 10.414 3.367 1 98.69 389 GLY A C 1
ATOM 3004 O O . GLY A 1 389 ? 6.582 11.359 2.621 1 98.69 389 GLY A O 1
ATOM 3005 N N . VAL A 1 390 ? 6.914 10.547 4.648 1 98.19 390 VAL A N 1
ATOM 3006 C CA . VAL A 1 390 ? 6.684 11.828 5.309 1 98.19 390 VAL A CA 1
ATOM 3007 C C . VAL A 1 390 ? 7.789 12.812 4.93 1 98.19 390 VAL A C 1
ATOM 3009 O O . VAL A 1 390 ? 7.523 13.992 4.695 1 98.19 390 VAL A O 1
ATOM 3012 N N . ALA A 1 391 ? 9.016 12.305 4.887 1 98.69 391 ALA A N 1
ATOM 3013 C CA . ALA A 1 391 ? 10.133 13.172 4.508 1 98.69 391 ALA A CA 1
ATOM 3014 C C . ALA A 1 391 ? 9.977 13.68 3.078 1 98.69 391 ALA A C 1
ATOM 3016 O O . ALA A 1 391 ? 10.328 14.828 2.779 1 98.69 391 ALA A O 1
ATOM 3017 N N . TYR A 1 392 ? 9.477 12.812 2.156 1 98.81 392 TYR A N 1
ATOM 3018 C CA . TYR A 1 392 ? 9.203 13.258 0.794 1 98.81 392 TYR A CA 1
ATOM 3019 C C . TYR A 1 392 ? 8.156 14.367 0.784 1 98.81 392 TYR A C 1
ATOM 3021 O O . TYR A 1 392 ? 8.227 15.297 -0.025 1 98.81 392 TYR A O 1
ATOM 3029 N N . SER A 1 393 ? 7.16 14.258 1.642 1 98.31 393 SER A N 1
ATOM 3030 C CA . SER A 1 393 ? 6.137 15.289 1.741 1 98.31 393 SER A CA 1
ATOM 3031 C C . SER A 1 393 ? 6.742 16.625 2.17 1 98.31 393 SER A C 1
ATOM 3033 O O . SER A 1 393 ? 6.371 17.672 1.647 1 98.31 393 SER A O 1
ATOM 3035 N N . LEU A 1 394 ? 7.66 16.578 3.105 1 98.31 394 LEU A N 1
ATOM 3036 C CA . LEU A 1 394 ? 8.367 17.781 3.518 1 98.31 394 LEU A CA 1
ATOM 3037 C C . LEU A 1 394 ? 9.133 18.391 2.35 1 98.31 394 LEU A C 1
ATOM 3039 O O . LEU A 1 394 ? 9.008 19.594 2.07 1 98.31 394 LEU A O 1
ATOM 3043 N N . ARG A 1 395 ? 9.883 17.594 1.695 1 98.5 395 ARG A N 1
ATOM 3044 C CA . ARG A 1 395 ? 10.648 18.062 0.549 1 98.5 395 ARG A CA 1
ATOM 3045 C C . ARG A 1 395 ? 9.727 18.672 -0.509 1 98.5 395 ARG A C 1
ATOM 3047 O O . ARG A 1 395 ? 10.055 19.688 -1.112 1 98.5 395 ARG A O 1
ATOM 3054 N N . HIS A 1 396 ? 8.648 17.953 -0.748 1 98.5 396 HIS A N 1
ATOM 3055 C CA . HIS A 1 396 ? 7.68 18.422 -1.73 1 98.5 396 HIS A CA 1
ATOM 3056 C C . HIS A 1 396 ? 7.227 19.844 -1.415 1 98.5 396 HIS A C 1
ATOM 3058 O O . HIS A 1 396 ? 7.098 20.672 -2.318 1 98.5 396 HIS A O 1
ATOM 3064 N N . ASN A 1 397 ? 6.984 20.172 -0.175 1 97.94 397 ASN A N 1
ATOM 3065 C CA . ASN A 1 397 ? 6.633 21.516 0.24 1 97.94 397 ASN A CA 1
ATOM 3066 C C . ASN A 1 397 ? 7.793 22.484 0.025 1 97.94 397 ASN A C 1
ATOM 3068 O O . ASN A 1 397 ? 7.602 23.578 -0.519 1 97.94 397 ASN A O 1
ATOM 3072 N N . MET A 1 398 ? 8.945 22.109 0.432 1 97.5 398 MET A N 1
ATOM 3073 C CA . MET A 1 398 ? 10.117 22.969 0.346 1 97.5 398 MET A CA 1
ATOM 3074 C C . MET A 1 398 ? 10.422 23.328 -1.104 1 97.5 398 MET A C 1
ATOM 3076 O O . MET A 1 398 ? 10.836 24.453 -1.396 1 97.5 398 MET A O 1
ATOM 3080 N N . GLU A 1 399 ? 10.164 22.438 -1.957 1 96.75 399 GLU A N 1
ATOM 3081 C CA . GLU A 1 399 ? 10.547 22.641 -3.352 1 96.75 399 GLU A CA 1
ATOM 3082 C C . GLU A 1 399 ? 9.578 23.578 -4.066 1 96.75 399 GLU A C 1
ATOM 3084 O O . GLU A 1 399 ? 9.828 23.969 -5.207 1 96.75 399 GLU A O 1
ATOM 3089 N N . MET A 1 400 ? 8.492 23.922 -3.391 1 95.94 400 MET A N 1
ATOM 3090 C CA . MET A 1 400 ? 7.527 24.844 -3.988 1 95.94 400 MET A CA 1
ATOM 3091 C C . MET A 1 400 ? 8.125 26.25 -4.121 1 95.94 400 MET A C 1
ATOM 3093 O O . MET A 1 400 ? 7.57 27.094 -4.816 1 95.94 400 MET A O 1
ATOM 3097 N N . VAL A 1 401 ? 9.273 26.5 -3.492 1 94.94 401 VAL A N 1
ATOM 3098 C CA . VAL A 1 401 ? 9.852 27.844 -3.578 1 94.94 401 VAL A CA 1
ATOM 3099 C C . VAL A 1 401 ? 11.195 27.781 -4.289 1 94.94 401 VAL A C 1
ATOM 3101 O O . VAL A 1 401 ? 11.914 28.781 -4.363 1 94.94 401 VAL A O 1
ATOM 3104 N N . LEU A 1 402 ? 11.547 26.578 -4.742 1 90.31 402 LEU A N 1
ATOM 3105 C CA . LEU A 1 402 ? 12.758 26.484 -5.555 1 90.31 402 LEU A CA 1
ATOM 3106 C C . LEU A 1 402 ? 12.617 27.312 -6.828 1 90.31 402 LEU A C 1
ATOM 3108 O O . LEU A 1 402 ? 11.57 27.297 -7.473 1 90.31 402 LEU A O 1
ATOM 3112 N N . GLY A 1 403 ? 13.625 28.016 -7.219 1 90.25 403 GLY A N 1
ATOM 3113 C CA . GLY A 1 403 ? 13.594 28.844 -8.414 1 90.25 403 GLY A CA 1
ATOM 3114 C C . GLY A 1 403 ? 12.984 30.219 -8.188 1 90.25 403 GLY A C 1
ATOM 3115 O O . GLY A 1 403 ? 12.977 31.047 -9.094 1 90.25 403 GLY A O 1
ATOM 3116 N N . THR A 1 404 ? 12.391 30.438 -7.023 1 93.56 404 THR A N 1
ATOM 3117 C CA . THR A 1 404 ? 11.891 31.766 -6.668 1 93.56 404 THR A CA 1
ATOM 3118 C C . THR A 1 404 ? 12.977 32.594 -5.984 1 93.56 404 THR A C 1
ATOM 3120 O O . THR A 1 404 ? 14.141 32.188 -5.934 1 93.56 404 THR A O 1
ATOM 3123 N N . GLU A 1 405 ? 12.648 33.75 -5.5 1 92.94 405 GLU A N 1
ATOM 3124 C CA . GLU A 1 405 ? 13.602 34.625 -4.824 1 92.94 405 GLU A CA 1
ATOM 3125 C C . GLU A 1 405 ? 13.742 34.25 -3.352 1 92.94 405 GLU A C 1
ATOM 3127 O O . GLU A 1 405 ? 14.453 34.938 -2.602 1 92.94 405 GLU A O 1
ATOM 3132 N N . ALA A 1 406 ? 13.078 33.188 -3 1 92 406 ALA A N 1
ATOM 3133 C CA . ALA A 1 406 ? 13.148 32.75 -1.604 1 92 406 ALA A CA 1
ATOM 3134 C C . ALA A 1 406 ? 14.586 32.406 -1.219 1 92 406 ALA A C 1
ATOM 3136 O O . ALA A 1 406 ? 15.305 31.797 -2.008 1 92 406 ALA A O 1
ATOM 3137 N N . LYS A 1 407 ? 15.016 32.875 -0.068 1 92.25 407 LYS A N 1
ATOM 3138 C CA . LYS A 1 407 ? 16.281 32.469 0.537 1 92.25 407 LYS A CA 1
ATOM 3139 C C . LYS A 1 407 ? 16.047 31.5 1.706 1 92.25 407 LYS A C 1
ATOM 3141 O O . LYS A 1 407 ? 15.328 31.844 2.652 1 92.25 407 LYS A O 1
ATOM 3146 N N . LEU A 1 408 ? 16.531 30.312 1.603 1 94.69 408 LEU A N 1
ATOM 3147 C CA . LEU A 1 408 ? 16.469 29.359 2.707 1 94.69 408 LEU A CA 1
ATOM 3148 C C . LEU A 1 408 ? 17.844 29.125 3.307 1 94.69 408 LEU A C 1
ATOM 3150 O O . LEU A 1 408 ? 18.828 28.953 2.578 1 94.69 408 LEU A O 1
ATOM 3154 N N . ASP A 1 409 ? 17.922 29.188 4.551 1 95.31 409 ASP A N 1
ATOM 3155 C CA . ASP A 1 409 ? 19.172 28.875 5.234 1 95.31 409 ASP A CA 1
ATOM 3156 C C . ASP A 1 409 ? 19.656 27.469 4.898 1 95.31 409 ASP A C 1
ATOM 3158 O O . ASP A 1 409 ? 18.859 26.609 4.508 1 95.31 409 ASP A O 1
ATOM 3162 N N . LYS A 1 410 ? 20.922 27.344 5.195 1 94.75 410 LYS A N 1
ATOM 3163 C CA . LYS A 1 410 ? 21.547 26.078 4.859 1 94.75 410 LYS A CA 1
ATOM 3164 C C . LYS A 1 410 ? 21.094 24.969 5.809 1 94.75 410 LYS A C 1
ATOM 3166 O O . LYS A 1 410 ? 21.156 23.797 5.465 1 94.75 410 LYS A O 1
ATOM 3171 N N . GLU A 1 411 ? 20.672 25.391 7.016 1 96.06 411 GLU A N 1
ATOM 3172 C CA . GLU A 1 411 ? 20.25 24.406 8 1 96.06 411 GLU A CA 1
ATOM 3173 C C . GLU A 1 411 ? 18.734 24.453 8.203 1 96.06 411 GLU A C 1
ATOM 3175 O O . GLU A 1 411 ? 18.141 25.516 8.188 1 96.06 411 GLU A O 1
ATOM 3180 N N . LEU A 1 412 ? 18.203 23.281 8.352 1 97.19 412 LEU A N 1
ATOM 3181 C CA . LEU A 1 412 ? 16.781 23.109 8.68 1 97.19 412 LEU A CA 1
ATOM 3182 C C . LEU A 1 412 ? 16.609 22.734 10.148 1 97.19 412 LEU A C 1
ATOM 3184 O O . LEU A 1 412 ? 17.219 21.75 10.617 1 97.19 412 LEU A O 1
ATOM 3188 N N . ILE A 1 413 ? 15.859 23.5 10.859 1 96.06 413 ILE A N 1
ATOM 3189 C CA . ILE A 1 413 ? 15.539 23.141 12.234 1 96.06 413 ILE A CA 1
ATOM 3190 C C . ILE A 1 413 ? 14.297 22.266 12.266 1 96.06 413 ILE A C 1
ATOM 3192 O O . ILE A 1 413 ? 13.289 22.562 11.617 1 96.06 413 ILE A O 1
ATOM 3196 N N . ILE A 1 414 ? 14.383 21.172 12.945 1 94.69 414 ILE A N 1
ATOM 3197 C CA . ILE A 1 414 ? 13.195 20.344 13.117 1 94.69 414 ILE A CA 1
ATOM 3198 C C . ILE A 1 414 ? 12.859 20.234 14.602 1 94.69 414 ILE A C 1
ATOM 3200 O O . ILE A 1 414 ? 13.75 20.156 15.445 1 94.69 414 ILE A O 1
ATOM 3204 N N . VAL A 1 415 ? 11.578 20.25 14.93 1 91.12 415 VAL A N 1
ATOM 3205 C CA . VAL A 1 415 ? 11.078 20.109 16.297 1 91.12 415 VAL A CA 1
ATOM 3206 C C . VAL A 1 415 ? 9.883 19.156 16.312 1 91.12 415 VAL A C 1
ATOM 3208 O O . VAL A 1 415 ? 9.336 18.812 15.258 1 91.12 415 VAL A O 1
ATOM 3211 N N . GLY A 1 416 ? 9.516 18.625 17.5 1 87.12 416 GLY A N 1
ATOM 3212 C CA . GLY A 1 416 ? 8.352 17.766 17.641 1 87.12 416 GLY A CA 1
ATOM 3213 C C . GLY A 1 416 ? 8.719 16.297 17.766 1 87.12 416 GLY A C 1
ATOM 3214 O O . GLY A 1 416 ? 9.898 15.945 17.859 1 87.12 416 GLY A O 1
ATOM 3215 N N . GLY A 1 417 ? 7.746 15.469 17.734 1 83.31 417 GLY A N 1
ATOM 3216 C CA . GLY A 1 417 ? 7.926 14.047 17.984 1 83.31 417 GLY A CA 1
ATOM 3217 C C . GLY A 1 417 ? 8.828 13.375 16.969 1 83.31 417 GLY A C 1
ATOM 3218 O O . GLY A 1 417 ? 9.602 12.477 17.297 1 83.31 417 GLY A O 1
ATOM 3219 N N . GLY A 1 418 ? 8.773 13.805 15.711 1 87.12 418 GLY A N 1
ATOM 3220 C CA . GLY A 1 418 ? 9.594 13.234 14.656 1 87.12 418 GLY A CA 1
ATOM 3221 C C . GLY A 1 418 ? 11.078 13.461 14.867 1 87.12 418 GLY A C 1
ATOM 3222 O O . GLY A 1 418 ? 11.906 12.734 14.32 1 87.12 418 GLY A O 1
ATOM 3223 N N . SER A 1 419 ? 11.414 14.422 15.664 1 89.38 419 SER A N 1
ATOM 3224 C CA . SER A 1 419 ? 12.812 14.742 15.922 1 89.38 419 SER A CA 1
ATOM 3225 C C . SER A 1 419 ? 13.406 13.828 16.984 1 89.38 419 SER A C 1
ATOM 3227 O O . SER A 1 419 ? 14.625 13.781 17.156 1 89.38 419 SER A O 1
ATOM 3229 N N . LYS A 1 420 ? 12.594 13.055 17.656 1 89.44 420 LYS A N 1
ATOM 3230 C CA . LYS A 1 420 ? 13.039 12.219 18.766 1 89.44 420 LYS A CA 1
ATOM 3231 C C . LYS A 1 420 ? 13.383 10.805 18.297 1 89.44 420 LYS A C 1
ATOM 3233 O O . LYS A 1 420 ? 13.938 10.008 19.047 1 89.44 420 LYS A O 1
ATOM 3238 N N . SER A 1 421 ? 13.031 10.578 17.078 1 91.88 421 SER A N 1
ATOM 3239 C CA . SER A 1 421 ? 13.344 9.281 16.484 1 91.88 421 SER A CA 1
ATOM 3240 C C . SER A 1 421 ? 14.844 9.102 16.312 1 91.88 421 SER A C 1
ATOM 3242 O O . SER A 1 421 ? 15.562 10.062 16.016 1 91.88 421 SER A O 1
ATOM 3244 N N . MET A 1 422 ? 15.219 7.848 16.406 1 91.44 422 MET A N 1
ATOM 3245 C CA . MET A 1 422 ? 16.625 7.492 16.219 1 91.44 422 MET A CA 1
ATOM 3246 C C . MET A 1 422 ? 17.031 7.641 14.75 1 91.44 422 MET A C 1
ATOM 3248 O O . MET A 1 422 ? 18.188 7.914 14.453 1 91.44 422 MET A O 1
ATOM 3252 N N . ASN A 1 423 ? 16.141 7.477 13.844 1 96.44 423 ASN A N 1
ATOM 3253 C CA . ASN A 1 423 ? 16.469 7.359 12.43 1 96.44 423 ASN A CA 1
ATOM 3254 C C . ASN A 1 423 ? 15.93 8.539 11.625 1 96.44 423 ASN A C 1
ATOM 3256 O O . ASN A 1 423 ? 16.531 8.953 10.633 1 96.44 423 ASN A O 1
ATOM 3260 N N . TRP A 1 424 ? 14.797 9.086 12.039 1 97.44 424 TRP A N 1
ATOM 3261 C CA . TRP A 1 424 ? 13.969 9.945 11.195 1 97.44 424 TRP A CA 1
ATOM 3262 C C . TRP A 1 424 ? 14.695 11.25 10.883 1 97.44 424 TRP A C 1
ATOM 3264 O O . TRP A 1 424 ? 14.641 11.742 9.75 1 97.44 424 TRP A O 1
ATOM 3274 N N . PRO A 1 425 ? 15.461 11.875 11.844 1 97.75 425 PRO A N 1
ATOM 3275 C CA . PRO A 1 425 ? 16.172 13.109 11.531 1 97.75 425 PRO A CA 1
ATOM 3276 C C . PRO A 1 425 ? 17.188 12.938 10.398 1 97.75 425 PRO A C 1
ATOM 3278 O O . PRO A 1 425 ? 17.312 13.805 9.539 1 97.75 425 PRO A O 1
ATOM 3281 N N . GLN A 1 426 ? 17.891 11.789 10.438 1 98.38 426 GLN A N 1
ATOM 3282 C CA . GLN A 1 426 ? 18.812 11.508 9.344 1 98.38 426 GLN A CA 1
ATOM 3283 C C . GLN A 1 426 ? 18.078 11.391 8.008 1 98.38 426 GLN A C 1
ATOM 3285 O O . GLN A 1 426 ? 18.562 11.875 6.984 1 98.38 426 GLN A O 1
ATOM 3290 N N . ILE A 1 427 ? 16.938 10.781 8.008 1 98.69 427 ILE A N 1
ATOM 3291 C CA . ILE A 1 427 ? 16.156 10.617 6.789 1 98.69 427 ILE A CA 1
ATOM 3292 C C . ILE A 1 427 ? 15.719 11.984 6.266 1 98.69 427 ILE A C 1
ATOM 3294 O O . ILE A 1 427 ? 15.781 12.242 5.062 1 98.69 427 ILE A O 1
ATOM 3298 N N . TYR A 1 428 ? 15.25 12.883 7.152 1 98.5 428 TYR A N 1
ATOM 3299 C CA . TYR A 1 428 ? 14.891 14.234 6.734 1 98.5 428 TYR A CA 1
ATOM 3300 C C . TYR A 1 428 ? 16.078 14.938 6.082 1 98.5 428 TYR A C 1
ATOM 3302 O O . TYR A 1 428 ? 15.93 15.578 5.039 1 98.5 428 TYR A O 1
ATOM 3310 N N . ALA A 1 429 ? 17.25 14.805 6.73 1 98.62 429 ALA A N 1
ATOM 3311 C CA . ALA A 1 429 ? 18.453 15.438 6.188 1 98.62 429 ALA A CA 1
ATOM 3312 C C . ALA A 1 429 ? 18.781 14.875 4.805 1 98.62 429 ALA A C 1
ATOM 3314 O O . ALA A 1 429 ? 19.031 15.641 3.865 1 98.62 429 ALA A O 1
ATOM 3315 N N . ASP A 1 430 ? 18.75 13.578 4.672 1 98.81 430 ASP A N 1
ATOM 3316 C CA . ASP A 1 430 ? 19.109 12.906 3.426 1 98.81 430 ASP A CA 1
ATOM 3317 C C . ASP A 1 430 ? 18.125 13.25 2.314 1 98.81 430 ASP A C 1
ATOM 3319 O O . ASP A 1 430 ? 18.531 13.484 1.172 1 98.81 430 ASP A O 1
ATOM 3323 N N . VAL A 1 431 ? 16.875 13.273 2.605 1 98.75 431 VAL A N 1
ATOM 3324 C CA . VAL A 1 431 ? 15.828 13.469 1.61 1 98.75 431 VAL A CA 1
ATOM 3325 C C . VAL A 1 431 ? 15.812 14.93 1.155 1 98.75 431 VAL A C 1
ATOM 3327 O O . VAL A 1 431 ? 15.68 15.211 -0.037 1 98.75 431 VAL A O 1
ATOM 3330 N N . THR A 1 432 ? 15.945 15.875 2.084 1 98.12 432 THR A N 1
ATOM 3331 C CA . TH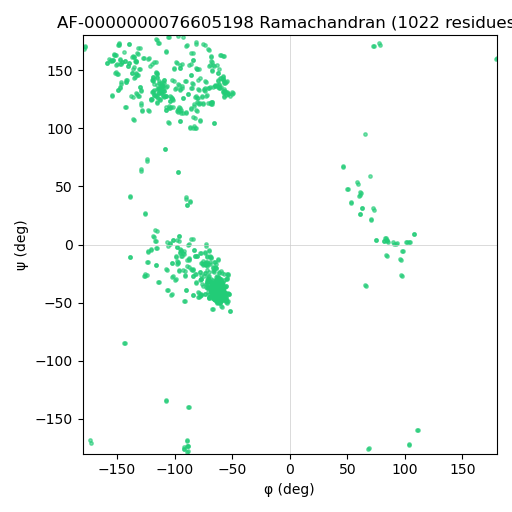R A 1 432 ? 15.844 17.297 1.755 1 98.12 432 THR A CA 1
ATOM 3332 C C . THR A 1 432 ? 17.172 17.828 1.253 1 98.12 432 THR A C 1
ATOM 3334 O O . THR A 1 432 ? 17.219 18.812 0.515 1 98.12 432 THR A O 1
ATOM 3337 N N . GLY A 1 433 ? 18.25 17.172 1.71 1 97.75 433 GLY A N 1
ATOM 3338 C CA . GLY A 1 433 ? 19.578 17.641 1.378 1 97.75 433 GLY A CA 1
ATOM 3339 C C . GLY A 1 433 ? 20.078 18.75 2.299 1 97.75 433 GLY A C 1
ATOM 3340 O O . GLY A 1 433 ? 21.172 19.281 2.117 1 97.75 433 GLY A O 1
ATOM 3341 N N . TYR A 1 434 ? 19.328 19.141 3.344 1 97.88 434 TYR A N 1
ATOM 3342 C CA . TYR A 1 434 ? 19.703 20.156 4.309 1 97.88 434 TYR A CA 1
ATOM 3343 C C . TYR A 1 434 ? 20.25 19.531 5.582 1 97.88 434 TYR A C 1
ATOM 3345 O O . TYR A 1 434 ? 19.688 18.578 6.105 1 97.88 434 TYR A O 1
ATOM 3353 N N . PRO A 1 435 ? 21.359 20.047 6.098 1 98.25 435 PRO A N 1
ATOM 3354 C CA . PRO A 1 435 ? 21.688 19.688 7.48 1 98.25 435 PRO A CA 1
ATOM 3355 C C . PRO A 1 435 ? 20.562 20 8.461 1 98.25 435 PRO A C 1
ATOM 3357 O O . PRO A 1 435 ? 19.891 21.047 8.328 1 98.25 435 PRO A O 1
ATOM 3360 N N . VAL A 1 436 ? 20.344 19.094 9.414 1 97.56 436 VAL A N 1
ATOM 3361 C CA . VAL A 1 436 ? 19.203 19.219 10.328 1 97.56 436 VAL A CA 1
ATOM 3362 C C . VAL A 1 436 ? 19.703 19.531 11.734 1 97.56 436 VAL A C 1
ATOM 3364 O O . VAL A 1 436 ? 20.641 18.891 12.227 1 97.56 436 VAL A O 1
ATOM 3367 N N . ARG A 1 437 ? 19.109 20.516 12.336 1 95.81 437 ARG A N 1
ATOM 3368 C CA . ARG A 1 437 ? 19.344 20.859 13.734 1 95.81 437 ARG A CA 1
ATOM 3369 C C . ARG A 1 437 ? 18.109 20.547 14.586 1 95.81 437 ARG A C 1
ATOM 3371 O O . ARG A 1 437 ? 16.984 20.891 14.211 1 95.81 437 ARG A O 1
ATOM 3378 N N . ILE A 1 438 ? 18.359 19.891 15.695 1 95.5 438 ILE A N 1
ATOM 3379 C CA . ILE A 1 438 ? 17.266 19.516 16.594 1 95.5 438 ILE A CA 1
ATOM 3380 C C . ILE A 1 438 ? 17.375 20.297 17.891 1 95.5 438 ILE A C 1
ATOM 3382 O O . ILE A 1 438 ? 18.438 20.344 18.516 1 95.5 438 ILE A O 1
ATOM 3386 N N . ILE A 1 439 ? 16.344 20.891 18.312 1 92.62 439 ILE A N 1
ATOM 3387 C CA . ILE A 1 439 ? 16.281 21.578 19.594 1 92.62 439 ILE A CA 1
ATOM 3388 C C . ILE A 1 439 ? 16.094 20.578 20.719 1 92.62 439 ILE A C 1
ATOM 3390 O O . ILE A 1 439 ? 15.195 19.719 20.656 1 92.62 439 ILE A O 1
ATOM 3394 N N . LYS A 1 440 ? 16.828 20.688 21.734 1 87 440 LYS A N 1
ATOM 3395 C CA . LYS A 1 440 ? 16.844 19.719 22.828 1 87 440 LYS A CA 1
ATOM 3396 C C . LYS A 1 440 ? 15.547 19.781 23.641 1 87 440 LYS A C 1
ATOM 3398 O O . LYS A 1 440 ? 14.969 18.75 23.969 1 87 440 LYS A O 1
ATOM 3403 N N . ASN A 1 441 ? 15.117 20.969 23.891 1 80.75 441 ASN A N 1
ATOM 3404 C CA . ASN A 1 441 ? 13.93 21.156 24.719 1 80.75 441 ASN A CA 1
ATOM 3405 C C . ASN A 1 441 ? 12.672 21.312 23.859 1 80.75 441 ASN A C 1
ATOM 3407 O O . ASN A 1 441 ? 12.75 21.703 22.703 1 80.75 441 ASN A O 1
ATOM 3411 N N . ASP A 1 442 ? 11.555 20.906 24.469 1 76.19 442 ASP A N 1
ATOM 3412 C CA . ASP A 1 442 ? 10.289 21.109 23.766 1 76.19 442 ASP A CA 1
ATOM 3413 C C . ASP A 1 442 ? 9.953 22.594 23.672 1 76.19 442 ASP A C 1
ATOM 3415 O O . ASP A 1 442 ? 10.078 23.328 24.656 1 76.19 442 ASP A O 1
ATOM 3419 N N . VAL A 1 443 ? 9.805 23 22.547 1 74.19 443 VAL A N 1
ATOM 3420 C CA . VAL A 1 443 ? 9.438 24.391 22.297 1 74.19 443 VAL A CA 1
ATOM 3421 C C . VAL A 1 443 ? 8.055 24.453 21.656 1 74.19 443 VAL A C 1
ATOM 3423 O O . VAL A 1 443 ? 7.766 23.719 20.719 1 74.19 443 VAL A O 1
ATOM 3426 N N . GLU A 1 444 ? 7.203 25.234 22.266 1 79.38 444 GLU A N 1
ATOM 3427 C CA . GLU A 1 444 ? 5.848 25.391 21.75 1 79.38 444 GLU A CA 1
ATOM 3428 C C . GLU A 1 444 ? 5.457 26.859 21.672 1 79.38 444 GLU A C 1
ATOM 3430 O O . GLU A 1 444 ? 6.238 27.734 22.047 1 79.38 444 GLU A O 1
ATOM 3435 N N . ALA A 1 445 ? 4.379 27.094 21.031 1 86.88 445 ALA A N 1
ATOM 3436 C CA . ALA A 1 445 ? 3.887 28.438 20.719 1 86.88 445 ALA A CA 1
ATOM 3437 C C . ALA A 1 445 ? 3.771 29.281 21.984 1 86.88 445 ALA A C 1
ATOM 3439 O O . ALA A 1 445 ? 4.078 30.469 21.969 1 86.88 445 ALA A O 1
ATOM 3440 N N . PRO A 1 446 ? 3.525 28.734 23.188 1 93.12 446 PRO A N 1
ATOM 3441 C CA . PRO A 1 446 ? 3.354 29.594 24.375 1 93.12 446 PRO A CA 1
ATOM 3442 C C . PRO A 1 446 ? 4.641 30.297 24.766 1 93.12 446 PRO A C 1
ATOM 3444 O O . PRO A 1 446 ? 4.594 31.438 25.266 1 93.12 446 PRO A O 1
ATOM 3447 N N . LEU A 1 447 ? 5.746 29.672 24.547 1 93.44 447 LEU A N 1
ATOM 3448 C CA . LEU A 1 447 ? 7.008 30.344 24.844 1 93.44 447 LEU A CA 1
ATOM 3449 C C . LEU A 1 447 ? 7.188 31.562 23.938 1 93.44 447 LEU A C 1
ATOM 3451 O O . LEU A 1 447 ? 7.594 32.625 24.406 1 93.44 447 LEU A O 1
ATOM 3455 N N . GLY A 1 448 ? 6.906 31.375 22.656 1 95.19 448 GLY A N 1
ATOM 3456 C CA . GLY A 1 448 ? 6.938 32.5 21.734 1 95.19 448 GLY A CA 1
ATOM 3457 C C . GLY A 1 448 ? 6 33.625 22.141 1 95.19 448 GLY A C 1
ATOM 3458 O O . GLY A 1 448 ? 6.359 34.781 22.047 1 95.19 448 GLY A O 1
ATOM 3459 N N . ASP A 1 449 ? 4.859 33.25 22.578 1 97.62 449 ASP A N 1
ATOM 3460 C CA . ASP A 1 449 ? 3.875 34.25 23.031 1 97.62 449 ASP A CA 1
ATOM 3461 C C . ASP A 1 449 ? 4.398 35.031 24.219 1 97.62 449 ASP A C 1
ATOM 3463 O O . ASP A 1 449 ? 4.23 36.25 24.266 1 97.62 449 ASP A O 1
ATOM 3467 N N . ALA A 1 450 ? 5 34.375 25.141 1 97.5 450 ALA A N 1
ATOM 3468 C CA . ALA A 1 450 ? 5.555 35.062 26.297 1 97.5 450 ALA A CA 1
ATOM 3469 C C . ALA A 1 450 ? 6.613 36.062 25.875 1 97.5 450 ALA A C 1
ATOM 3471 O O . ALA A 1 450 ? 6.691 37.156 26.438 1 97.5 450 ALA A O 1
ATOM 3472 N N . VAL A 1 451 ? 7.363 35.688 24.953 1 96.88 451 VAL A N 1
ATOM 3473 C CA . VAL A 1 451 ? 8.398 36.594 24.453 1 96.88 451 VAL A CA 1
ATOM 3474 C C . VAL A 1 451 ? 7.754 37.812 23.781 1 96.88 451 VAL A C 1
ATOM 3476 O O . VAL A 1 451 ? 8.211 38.938 23.953 1 96.88 451 VAL A O 1
ATOM 3479 N N . LEU A 1 452 ? 6.715 37.562 23 1 97.5 452 LEU A N 1
ATOM 3480 C CA . LEU A 1 452 ? 5.992 38.688 22.375 1 97.5 452 LEU A CA 1
ATOM 3481 C C . LEU A 1 452 ? 5.449 39.625 23.422 1 97.5 452 LEU A C 1
ATOM 3483 O O . LEU A 1 452 ? 5.523 40.844 23.25 1 97.5 452 LEU A O 1
ATOM 3487 N N . ALA A 1 453 ? 4.887 39.094 24.5 1 98.19 453 ALA A N 1
ATOM 3488 C CA . ALA A 1 453 ? 4.422 39.938 25.594 1 98.19 453 ALA A CA 1
ATOM 3489 C C . ALA A 1 453 ? 5.57 40.75 26.203 1 98.19 453 ALA A C 1
ATOM 3491 O O . ALA A 1 453 ? 5.398 41.906 26.547 1 98.19 453 ALA A O 1
ATOM 3492 N N . GLY A 1 454 ? 6.695 40.125 26.359 1 98.12 454 GLY A N 1
ATOM 3493 C CA . GLY A 1 454 ? 7.879 40.781 26.875 1 98.12 454 GLY A CA 1
ATOM 3494 C C . GLY A 1 454 ? 8.344 41.938 26.016 1 98.12 454 GLY A C 1
ATOM 3495 O O . GLY A 1 454 ? 8.719 43 26.531 1 98.12 454 GLY A O 1
ATOM 3496 N N . ILE A 1 455 ? 8.344 41.75 24.766 1 97.06 455 ILE A N 1
ATOM 3497 C CA . ILE A 1 455 ? 8.742 42.812 23.828 1 97.06 455 ILE A CA 1
ATOM 3498 C C . ILE A 1 455 ? 7.762 43.969 23.922 1 97.06 455 ILE A C 1
ATOM 3500 O O . ILE A 1 455 ? 8.172 45.125 24.016 1 97.06 455 ILE A O 1
ATOM 3504 N N . ALA A 1 456 ? 6.488 43.656 23.891 1 97.62 456 ALA A N 1
ATOM 3505 C CA . ALA A 1 456 ? 5.445 44.688 23.938 1 97.62 456 ALA A CA 1
ATOM 3506 C C . ALA A 1 456 ? 5.555 45.531 25.203 1 97.62 456 ALA A C 1
ATOM 3508 O O . ALA A 1 456 ? 5.281 46.719 25.172 1 97.62 456 ALA A O 1
ATOM 3509 N N . THR A 1 457 ? 5.984 44.938 26.312 1 97.88 457 THR A N 1
ATOM 3510 C CA . THR A 1 457 ? 5.98 45.594 27.609 1 97.88 457 THR A CA 1
ATOM 3511 C C . THR A 1 457 ? 7.363 46.156 27.938 1 97.88 457 THR A C 1
ATOM 3513 O O . THR A 1 457 ? 7.551 46.812 28.969 1 97.88 457 THR A O 1
ATOM 3516 N N . GLY A 1 458 ? 8.297 45.781 27.156 1 97.19 458 GLY A N 1
ATOM 3517 C CA . GLY A 1 458 ? 9.648 46.281 27.359 1 97.19 458 GLY A CA 1
ATOM 3518 C C . GLY A 1 458 ? 10.477 45.406 28.281 1 97.19 458 GLY A C 1
ATOM 3519 O O . GLY A 1 458 ? 11.641 45.719 28.562 1 97.19 458 GLY A O 1
ATOM 3520 N N . VAL A 1 459 ? 9.914 44.344 28.766 1 97.56 459 VAL A N 1
ATOM 3521 C CA . VAL A 1 459 ? 10.633 43.438 29.641 1 97.56 459 VAL A CA 1
ATOM 3522 C C . VAL A 1 459 ? 11.742 42.719 28.859 1 97.56 459 VAL A C 1
ATOM 3524 O O . VAL A 1 459 ? 12.812 42.438 29.406 1 97.56 459 VAL A O 1
ATOM 3527 N N . ILE A 1 460 ? 11.453 42.406 27.594 1 96.31 460 ILE A N 1
ATOM 3528 C CA . ILE A 1 460 ? 12.414 41.812 26.672 1 96.31 460 ILE A CA 1
ATOM 3529 C C . ILE A 1 460 ? 12.719 42.781 25.547 1 96.31 460 ILE A C 1
ATOM 3531 O O . ILE A 1 460 ? 11.805 43.375 24.938 1 96.31 460 ILE A O 1
ATOM 3535 N N . SER A 1 461 ? 13.984 43 25.281 1 93.62 461 SER A N 1
ATOM 3536 C CA . SER A 1 461 ? 14.398 44.062 24.344 1 93.62 461 SER A CA 1
ATOM 3537 C C . SER A 1 461 ? 14.18 43.625 22.906 1 93.62 461 SER A C 1
ATOM 3539 O O . SER A 1 461 ? 13.789 44.438 22.062 1 93.62 461 SER A O 1
ATOM 3541 N N . ASP A 1 462 ? 14.539 42.438 22.672 1 92.31 462 ASP A N 1
ATOM 3542 C CA . ASP A 1 462 ? 14.352 41.938 21.312 1 92.31 462 ASP A CA 1
ATOM 3543 C C . ASP A 1 462 ? 14.195 40.438 21.281 1 92.31 462 ASP A C 1
ATOM 3545 O O . ASP A 1 462 ? 14.586 39.75 22.234 1 92.31 462 ASP A O 1
ATOM 3549 N N . PRO A 1 463 ? 13.602 39.969 20.188 1 92.38 463 PRO A N 1
ATOM 3550 C CA . PRO A 1 463 ? 13.266 38.531 20.125 1 92.38 463 PRO A CA 1
ATOM 3551 C C . PRO A 1 463 ? 14.5 37.656 20.016 1 92.38 463 PRO A C 1
ATOM 3553 O O . PRO A 1 463 ? 14.406 36.438 20.203 1 92.38 463 PRO A O 1
ATOM 3556 N N . ASN A 1 464 ? 15.672 38.094 19.781 1 92.81 464 ASN A N 1
ATOM 3557 C CA . ASN A 1 464 ? 16.891 37.312 19.641 1 92.81 464 ASN A CA 1
ATOM 3558 C C . ASN A 1 464 ? 17.266 36.625 20.938 1 92.81 464 ASN A C 1
ATOM 3560 O O . ASN A 1 464 ? 18.078 35.688 20.938 1 92.81 464 ASN A O 1
ATOM 3564 N N . VAL A 1 465 ? 16.703 37 22.031 1 93.31 465 VAL A N 1
ATOM 3565 C CA . VAL A 1 465 ? 16.938 36.375 23.312 1 93.31 465 VAL A CA 1
ATOM 3566 C C . VAL A 1 465 ? 16.609 34.875 23.203 1 93.31 465 VAL A C 1
ATOM 3568 O O . VAL A 1 465 ? 17.203 34.031 23.891 1 93.31 465 VAL A O 1
ATOM 3571 N N . LEU A 1 466 ? 15.664 34.562 22.344 1 92.56 466 LEU A N 1
ATOM 3572 C CA . LEU A 1 466 ? 15.273 33.156 22.141 1 92.56 466 LEU A CA 1
ATOM 3573 C C . LEU A 1 466 ? 16.469 32.312 21.719 1 92.56 466 LEU A C 1
ATOM 3575 O O . LEU A 1 466 ? 16.594 31.156 22.141 1 92.56 466 LEU A O 1
ATOM 3579 N N . LYS A 1 467 ? 17.281 32.844 20.891 1 89.56 467 LYS A N 1
ATOM 3580 C CA . LYS A 1 467 ? 18.453 32.094 20.422 1 89.56 467 LYS A CA 1
ATOM 3581 C C . LYS A 1 467 ? 19.375 31.719 21.594 1 89.56 467 LYS A C 1
ATOM 3583 O O . LYS A 1 467 ? 20.031 30.672 21.562 1 89.56 467 LYS A O 1
ATOM 3588 N N . ASP A 1 468 ? 19.359 32.562 22.594 1 90.81 468 ASP A N 1
ATOM 3589 C CA . ASP A 1 468 ? 20.188 32.312 23.766 1 90.81 468 ASP A CA 1
ATOM 3590 C C . ASP A 1 468 ? 19.562 31.234 24.641 1 90.81 468 ASP A C 1
ATOM 3592 O O . ASP A 1 468 ? 20.281 30.562 25.406 1 90.81 468 ASP A O 1
ATOM 3596 N N . TRP A 1 469 ? 18.297 31.125 24.531 1 91.56 469 TRP A N 1
ATOM 3597 C CA . TRP A 1 469 ? 17.594 30.172 25.391 1 91.56 469 TRP A CA 1
ATOM 3598 C C . TRP A 1 469 ? 17.609 28.781 24.797 1 91.56 469 TRP A C 1
ATOM 3600 O O . TRP A 1 469 ? 17.406 27.797 25.516 1 91.56 469 TRP A O 1
ATOM 3610 N N . LEU A 1 470 ? 17.812 28.688 23.469 1 90.94 470 LEU A N 1
ATOM 3611 C CA . LEU A 1 470 ? 17.688 27.422 22.766 1 90.94 470 LEU A CA 1
ATOM 3612 C C . LEU A 1 470 ? 18.984 26.625 22.828 1 90.94 470 LEU A C 1
ATOM 3614 O O . LEU A 1 470 ? 20.062 27.203 22.75 1 90.94 470 LEU A O 1
ATOM 3618 N N . GLU A 1 471 ? 18.875 25.375 23.109 1 91.56 471 GLU A N 1
ATOM 3619 C CA . GLU A 1 471 ? 19.969 24.422 23.016 1 91.56 471 GLU A CA 1
ATOM 3620 C C . GLU A 1 471 ? 19.734 23.422 21.875 1 91.56 471 GLU A C 1
ATOM 3622 O O . GLU A 1 471 ? 18.625 22.953 21.688 1 91.56 471 GLU A O 1
ATOM 3627 N N . PHE A 1 472 ? 20.812 23.188 21.141 1 93.19 472 PHE A N 1
ATOM 3628 C CA . PHE A 1 472 ? 20.688 22.312 19.984 1 93.19 472 PHE A CA 1
ATOM 3629 C C . PHE A 1 472 ? 21.531 21.062 20.172 1 93.19 472 PHE A C 1
ATOM 3631 O O . PHE A 1 472 ? 22.594 21.094 20.797 1 93.19 472 PHE A O 1
ATOM 3638 N N . ASP A 1 473 ? 21.047 19.984 19.594 1 93.44 473 ASP A N 1
ATOM 3639 C CA . ASP A 1 473 ? 21.859 18.797 19.438 1 93.44 473 ASP A CA 1
ATOM 3640 C C . ASP A 1 473 ? 22.875 18.984 18.312 1 93.44 473 ASP A C 1
ATOM 3642 O O . ASP A 1 473 ? 22.922 20.031 17.672 1 93.44 473 ASP A O 1
ATOM 3646 N N . GLU A 1 474 ? 23.75 18 18.219 1 94.56 474 GLU A N 1
ATOM 3647 C CA . GLU A 1 474 ? 24.703 18.031 17.109 1 94.56 474 GLU A CA 1
ATOM 3648 C C . GLU A 1 474 ? 23.969 18.062 15.766 1 94.56 474 GLU A C 1
ATOM 3650 O O . GLU A 1 474 ? 22.953 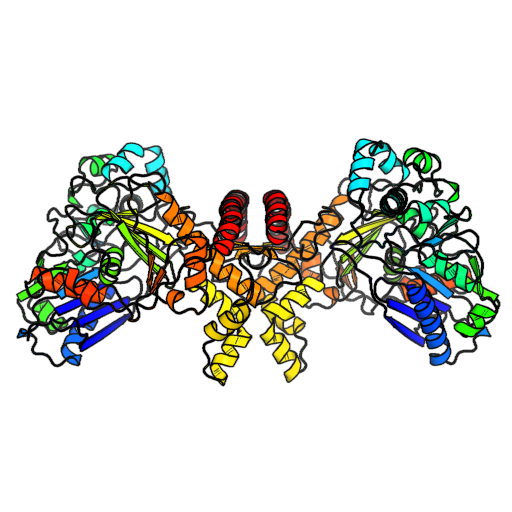17.406 15.594 1 94.56 474 GLU A O 1
ATOM 3655 N N . VAL A 1 475 ? 24.594 18.781 14.844 1 97 475 VAL A N 1
ATOM 3656 C CA . VAL A 1 475 ? 24 18.906 13.516 1 97 475 VAL A CA 1
ATOM 3657 C C . VAL A 1 475 ? 24.062 17.562 12.797 1 97 475 VAL A C 1
ATOM 3659 O O . VAL A 1 475 ? 25.078 16.875 12.852 1 97 475 VAL A O 1
ATOM 3662 N N . ILE A 1 476 ? 23.016 17.156 12.164 1 97.88 476 ILE A N 1
ATOM 3663 C CA . ILE A 1 476 ? 22.953 15.938 11.367 1 97.88 476 ILE A CA 1
ATOM 3664 C C . ILE A 1 476 ? 23.156 16.281 9.891 1 97.88 476 ILE A C 1
ATOM 3666 O O . ILE A 1 476 ? 22.328 16.953 9.281 1 97.88 476 ILE A O 1
ATOM 3670 N N . GLN A 1 477 ? 24.234 15.805 9.359 1 98.44 477 GLN A N 1
ATOM 3671 C CA . GLN A 1 477 ? 24.562 16.094 7.973 1 98.44 477 GLN A CA 1
ATOM 3672 C C . GLN A 1 477 ? 23.891 15.102 7.027 1 98.44 477 GLN A C 1
ATOM 3674 O O . GLN A 1 477 ? 23.797 13.914 7.34 1 98.44 477 GLN A O 1
ATOM 3679 N N . PRO A 1 478 ? 23.484 15.578 5.816 1 98.38 478 PRO A N 1
ATOM 3680 C CA . PRO A 1 478 ? 22.984 14.625 4.828 1 98.38 478 PRO A CA 1
ATOM 3681 C C . PRO A 1 478 ? 24.047 13.617 4.379 1 98.38 478 PRO A C 1
ATOM 3683 O O . PRO A 1 478 ? 25.203 13.984 4.215 1 98.38 478 PRO A O 1
ATOM 3686 N N . ASN A 1 479 ? 23.641 12.398 4.27 1 98.25 479 ASN A N 1
ATOM 3687 C CA . ASN A 1 479 ? 24.469 11.391 3.607 1 98.25 479 ASN A CA 1
ATOM 3688 C C . ASN A 1 479 ? 24.344 11.484 2.088 1 98.25 479 ASN A C 1
ATOM 3690 O O . ASN A 1 479 ? 23.266 11.289 1.532 1 98.25 479 ASN A O 1
ATOM 3694 N N . VAL A 1 480 ? 25.438 11.68 1.383 1 97.81 480 VAL A N 1
ATOM 3695 C CA . VAL A 1 480 ? 25.453 11.984 -0.043 1 97.81 480 VAL A CA 1
ATOM 3696 C C . VAL A 1 480 ? 24.875 10.812 -0.833 1 97.81 480 VAL A C 1
ATOM 3698 O O . VAL A 1 480 ? 24.094 11.016 -1.764 1 97.81 480 VAL A O 1
ATOM 3701 N N . GLU A 1 481 ? 25.266 9.617 -0.532 1 97.12 481 GLU A N 1
ATOM 3702 C CA . GLU A 1 481 ? 24.781 8.438 -1.241 1 97.12 481 GLU A CA 1
ATOM 3703 C C . GLU A 1 481 ? 23.281 8.266 -1.045 1 97.12 481 GLU A C 1
ATOM 3705 O O . GLU A 1 481 ? 22.547 7.957 -1.994 1 97.12 481 GLU A O 1
ATOM 3710 N N . ASN A 1 482 ? 22.828 8.414 0.157 1 97.94 482 ASN A N 1
ATOM 3711 C CA . ASN A 1 482 ? 21.406 8.336 0.432 1 97.94 482 ASN A CA 1
ATOM 3712 C C . ASN A 1 482 ? 20.625 9.398 -0.335 1 97.94 482 ASN A C 1
ATOM 3714 O O . ASN A 1 482 ? 19.562 9.125 -0.889 1 97.94 482 ASN A O 1
ATOM 3718 N N . LYS A 1 483 ? 21.141 10.625 -0.337 1 98.38 483 LYS A N 1
ATOM 3719 C CA . LYS A 1 483 ? 20.453 11.719 -1.021 1 98.38 483 LYS A CA 1
ATOM 3720 C C . LYS A 1 483 ? 20.266 11.406 -2.5 1 98.38 483 LYS A C 1
ATOM 3722 O O . LYS A 1 483 ? 19.188 11.641 -3.051 1 98.38 483 LYS A O 1
ATOM 3727 N N . LEU A 1 484 ? 21.297 10.891 -3.131 1 97.62 484 LEU A N 1
ATOM 3728 C CA . LEU A 1 484 ? 21.219 10.547 -4.547 1 97.62 484 LEU A CA 1
ATOM 3729 C C . LEU A 1 484 ? 20.109 9.508 -4.785 1 97.62 484 LEU A C 1
ATOM 3731 O O . LEU A 1 484 ? 19.359 9.617 -5.75 1 97.62 484 LEU A O 1
ATOM 3735 N N . LYS A 1 485 ? 20.062 8.531 -3.984 1 97.5 485 LYS A N 1
ATOM 3736 C CA . LYS A 1 485 ? 19.031 7.508 -4.086 1 97.5 485 LYS A CA 1
ATOM 3737 C C . LYS A 1 485 ? 17.641 8.094 -3.816 1 97.5 485 LYS A C 1
ATOM 3739 O O . LYS A 1 485 ? 16.688 7.82 -4.555 1 97.5 485 LYS A O 1
ATOM 3744 N N . TYR A 1 486 ? 17.5 8.898 -2.738 1 98.5 486 TYR A N 1
ATOM 3745 C CA . TYR A 1 486 ? 16.219 9.508 -2.383 1 98.5 486 TYR A CA 1
ATOM 3746 C C . TYR A 1 486 ? 15.742 10.453 -3.48 1 98.5 486 TYR A C 1
ATOM 3748 O O . TYR A 1 486 ? 14.539 10.594 -3.703 1 98.5 486 TYR A O 1
ATOM 3756 N N . ASP A 1 487 ? 16.719 11.078 -4.215 1 98.62 487 ASP A N 1
ATOM 3757 C CA . ASP A 1 487 ? 16.328 11.938 -5.328 1 98.62 487 ASP A CA 1
ATOM 3758 C C . ASP A 1 487 ? 15.578 11.148 -6.395 1 98.62 487 ASP A C 1
ATOM 3760 O O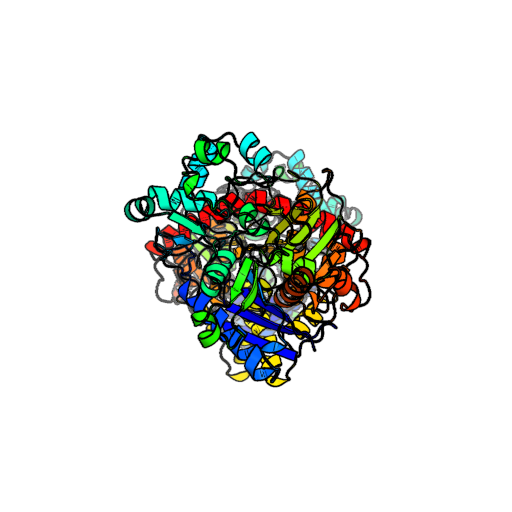 . ASP A 1 487 ? 14.586 11.641 -6.953 1 98.62 487 ASP A O 1
ATOM 3764 N N . GLN A 1 488 ? 15.984 9.969 -6.664 1 98.38 488 GLN A N 1
ATOM 3765 C CA . GLN A 1 488 ? 15.328 9.125 -7.652 1 98.38 488 GLN A CA 1
ATOM 3766 C C . GLN A 1 488 ? 13.961 8.656 -7.152 1 98.38 488 GLN A C 1
ATOM 3768 O O . GLN A 1 488 ? 12.977 8.688 -7.895 1 98.38 488 GLN A O 1
ATOM 3773 N N . TYR A 1 489 ? 13.891 8.211 -5.938 1 98.44 489 TYR A N 1
ATOM 3774 C CA . TYR A 1 489 ? 12.625 7.77 -5.355 1 98.44 489 TYR A CA 1
ATOM 3775 C C . TYR A 1 489 ? 11.641 8.922 -5.262 1 98.44 489 TYR A C 1
ATOM 3777 O O . TYR A 1 489 ? 10.438 8.734 -5.441 1 98.44 489 TYR A O 1
ATOM 3785 N N . TYR A 1 490 ? 12.156 10.133 -4.961 1 98.62 490 TYR A N 1
ATOM 3786 C CA . TYR A 1 490 ? 11.305 11.305 -4.848 1 98.62 490 TYR A CA 1
ATOM 3787 C C . TYR A 1 490 ? 10.602 11.594 -6.168 1 98.62 490 TYR A C 1
ATOM 3789 O O . TYR A 1 490 ? 9.414 11.945 -6.184 1 98.62 490 TYR A O 1
ATOM 3797 N N . GLU A 1 491 ? 11.32 11.477 -7.238 1 98.62 491 GLU A N 1
ATOM 3798 C CA . GLU A 1 491 ? 10.695 11.641 -8.547 1 98.62 491 GLU A CA 1
ATOM 3799 C C . GLU A 1 491 ? 9.523 10.672 -8.727 1 98.62 491 GLU A C 1
ATOM 3801 O O . GLU A 1 491 ? 8.484 11.047 -9.266 1 98.62 491 GLU A O 1
ATOM 3806 N N . GLN A 1 492 ? 9.664 9.445 -8.305 1 98.62 492 GLN A N 1
ATOM 3807 C CA . GLN A 1 492 ? 8.602 8.445 -8.414 1 98.62 492 GLN A CA 1
ATOM 3808 C C . GLN A 1 492 ? 7.477 8.734 -7.43 1 98.62 492 GLN A C 1
ATOM 3810 O O . GLN A 1 492 ? 6.309 8.453 -7.711 1 98.62 492 GLN A O 1
ATOM 3815 N N . TYR A 1 493 ? 7.855 9.305 -6.285 1 98.62 493 TYR A N 1
ATOM 3816 C CA . TYR A 1 493 ? 6.859 9.75 -5.316 1 98.62 493 TYR A CA 1
ATOM 3817 C C . TYR A 1 493 ? 5.875 10.727 -5.953 1 98.62 493 TYR A C 1
ATOM 3819 O O . TYR A 1 493 ? 4.66 10.562 -5.824 1 98.62 493 TYR A O 1
ATOM 3827 N N . ILE A 1 494 ? 6.367 11.688 -6.641 1 98.62 494 ILE A N 1
ATOM 3828 C CA . ILE A 1 494 ? 5.547 12.68 -7.32 1 98.62 494 ILE A CA 1
ATOM 3829 C C . ILE A 1 494 ? 4.727 12.016 -8.422 1 98.62 494 ILE A C 1
ATOM 3831 O O . ILE A 1 494 ? 3.512 12.219 -8.516 1 98.62 494 ILE A O 1
ATOM 3835 N N . ASN A 1 495 ? 5.355 11.156 -9.219 1 98.56 495 ASN A N 1
ATOM 3836 C CA . ASN A 1 495 ? 4.695 10.461 -10.32 1 98.56 495 ASN A CA 1
ATOM 3837 C C . ASN A 1 495 ? 3.582 9.547 -9.82 1 98.56 495 ASN A C 1
ATOM 3839 O O . ASN A 1 495 ? 2.551 9.398 -10.477 1 98.56 495 ASN A O 1
ATOM 3843 N N . LEU A 1 496 ? 3.83 8.875 -8.75 1 98.75 496 LEU A N 1
ATOM 3844 C CA . LEU A 1 496 ? 2.875 7.926 -8.195 1 98.75 496 LEU A CA 1
ATOM 3845 C C . LEU A 1 496 ? 1.549 8.609 -7.883 1 98.75 496 LEU A C 1
ATOM 3847 O O . LEU A 1 496 ? 0.484 8.102 -8.242 1 98.75 496 LEU A O 1
ATOM 3851 N N . TYR A 1 497 ? 1.616 9.758 -7.215 1 98.56 497 TYR A N 1
ATOM 3852 C CA . TYR A 1 497 ? 0.388 10.492 -6.926 1 98.56 497 TYR A CA 1
ATOM 3853 C C . TYR A 1 497 ? -0.301 10.93 -8.211 1 98.56 497 TYR A C 1
ATOM 3855 O O . TYR A 1 497 ? -1.514 10.758 -8.359 1 98.56 497 TYR A O 1
ATOM 3863 N N . GLU A 1 498 ? 0.442 11.469 -9.094 1 98.38 498 GLU A N 1
ATOM 3864 C CA . GLU A 1 498 ? -0.132 11.977 -10.336 1 98.38 498 GLU A CA 1
ATOM 3865 C C . GLU A 1 498 ? -0.848 10.875 -11.109 1 98.38 498 GLU A C 1
ATOM 3867 O O . GLU A 1 498 ? -1.872 11.125 -11.75 1 98.38 498 GLU A O 1
ATOM 3872 N N . ASN A 1 499 ? -0.371 9.656 -11.039 1 98.56 499 ASN A N 1
ATOM 3873 C CA . ASN A 1 499 ? -0.928 8.547 -11.805 1 98.56 499 ASN A CA 1
ATOM 3874 C C . ASN A 1 499 ? -2.078 7.875 -11.062 1 98.56 499 ASN A C 1
ATOM 3876 O O . ASN A 1 499 ? -2.814 7.074 -11.641 1 98.56 499 ASN A O 1
ATOM 3880 N N . THR A 1 500 ? -2.281 8.164 -9.773 1 98.62 500 THR A N 1
ATOM 3881 C CA . THR A 1 500 ? -3.252 7.375 -9.023 1 98.62 500 THR A CA 1
ATOM 3882 C C . THR A 1 500 ? -4.328 8.273 -8.422 1 98.62 500 THR A C 1
ATOM 3884 O O . THR A 1 500 ? -5.293 7.785 -7.832 1 98.62 500 THR A O 1
ATOM 3887 N N . GLN A 1 501 ? -4.211 9.664 -8.523 1 97.69 501 GLN A N 1
ATOM 3888 C CA . GLN A 1 501 ? -5.125 10.586 -7.859 1 97.69 501 GLN A CA 1
ATOM 3889 C C . GLN A 1 501 ? -6.562 10.359 -8.312 1 97.69 501 GLN A C 1
ATOM 3891 O O . GLN A 1 501 ? -7.496 10.469 -7.512 1 97.69 501 GLN A O 1
ATOM 3896 N N . GLN A 1 502 ? -6.801 10.016 -9.625 1 97.62 502 GLN A N 1
ATOM 3897 C CA . GLN A 1 502 ? -8.156 9.773 -10.109 1 97.62 502 GLN A CA 1
ATOM 3898 C C . GLN A 1 502 ? -8.711 8.469 -9.547 1 97.62 502 GLN A C 1
ATOM 3900 O O . GLN A 1 502 ? -9.906 8.359 -9.273 1 97.62 502 GLN A O 1
ATOM 3905 N N . ILE A 1 503 ? -7.863 7.449 -9.414 1 98.12 503 ILE A N 1
ATOM 3906 C CA . ILE A 1 503 ? -8.281 6.172 -8.836 1 98.12 503 ILE A CA 1
ATOM 3907 C C . ILE A 1 503 ? -8.664 6.367 -7.371 1 98.12 503 ILE A C 1
ATOM 3909 O O . ILE A 1 503 ? -9.664 5.809 -6.906 1 98.12 503 ILE A O 1
ATOM 3913 N N . MET A 1 504 ? -7.859 7.203 -6.625 1 97.12 504 MET A N 1
ATOM 3914 C CA . MET A 1 504 ? -8.188 7.516 -5.238 1 97.12 504 MET A CA 1
ATOM 3915 C C . MET A 1 504 ? -9.562 8.156 -5.133 1 97.12 504 MET A C 1
ATOM 3917 O O . MET A 1 504 ? -10.359 7.801 -4.262 1 97.12 504 MET A O 1
ATOM 3921 N N . LYS A 1 505 ? -9.859 9.086 -6.02 1 94.44 505 LYS A N 1
ATOM 3922 C CA . LYS A 1 505 ? -11.164 9.758 -6.039 1 94.44 505 LYS A CA 1
ATOM 3923 C C . LYS A 1 505 ? -12.289 8.758 -6.293 1 94.44 505 LYS A C 1
ATOM 3925 O O . LYS A 1 505 ? -13.32 8.797 -5.621 1 94.44 505 LYS A O 1
ATOM 3930 N N . THR A 1 506 ? -12.109 7.848 -7.25 1 96.44 506 THR A N 1
ATOM 3931 C CA . THR A 1 506 ? -13.125 6.871 -7.621 1 96.44 506 THR A CA 1
ATOM 3932 C C . THR A 1 506 ? -13.367 5.879 -6.484 1 96.44 506 THR A C 1
ATOM 3934 O O . THR A 1 506 ? -14.516 5.566 -6.16 1 96.44 506 THR A O 1
ATOM 3937 N N . VAL A 1 507 ? -12.336 5.375 -5.891 1 95 507 VAL A N 1
ATOM 3938 C CA . VAL A 1 507 ? -12.438 4.402 -4.809 1 95 507 VAL A CA 1
ATOM 3939 C C . VAL A 1 507 ? -13.156 5.027 -3.613 1 95 507 VAL A C 1
ATOM 3941 O O . VAL A 1 507 ? -13.984 4.379 -2.967 1 95 507 VAL A O 1
ATOM 3944 N N . THR A 1 508 ? -12.797 6.281 -3.336 1 88.25 508 THR A N 1
ATOM 3945 C CA . THR A 1 508 ? -13.469 7 -2.26 1 88.25 508 THR A CA 1
ATOM 3946 C C . THR A 1 508 ? -14.961 7.145 -2.551 1 88.25 508 THR A C 1
ATOM 3948 O O . THR A 1 508 ? -15.789 7.016 -1.648 1 88.25 508 THR A O 1
ATOM 3951 N N . ALA A 1 509 ? -15.297 7.43 -3.758 1 91 509 ALA A N 1
ATOM 3952 C CA . ALA A 1 509 ? -16.703 7.578 -4.16 1 91 509 ALA A CA 1
ATOM 3953 C C . ALA A 1 509 ? -17.453 6.262 -4.004 1 91 509 ALA A C 1
ATOM 3955 O O . ALA A 1 509 ? -18.625 6.258 -3.615 1 91 509 ALA A O 1
ATOM 3956 N N . ILE A 1 510 ? -16.875 5.082 -4.324 1 92.56 510 ILE A N 1
ATOM 3957 C CA . ILE A 1 510 ? -17.484 3.768 -4.188 1 92.56 510 ILE A CA 1
ATOM 3958 C C . ILE A 1 510 ? -17.781 3.484 -2.715 1 92.56 510 ILE A C 1
ATOM 3960 O O . ILE A 1 510 ? -18.844 2.982 -2.371 1 92.56 510 ILE A O 1
ATOM 3964 N N . GLU A 1 511 ? -16.797 3.795 -1.849 1 85.88 511 GLU A N 1
ATOM 3965 C CA . GLU A 1 511 ? -16.922 3.547 -0.414 1 85.88 511 GLU A CA 1
ATOM 3966 C C . GLU A 1 511 ? -18.094 4.309 0.187 1 85.88 511 GLU A C 1
ATOM 3968 O O . GLU A 1 511 ? -18.766 3.811 1.09 1 85.88 511 GLU A O 1
ATOM 3973 N N . ASN A 1 512 ? -18.312 5.488 -0.319 1 75.25 512 ASN A N 1
ATOM 3974 C CA . ASN A 1 512 ? -19.344 6.359 0.233 1 75.25 512 ASN A CA 1
ATOM 3975 C C . ASN A 1 512 ? -20.734 5.98 -0.279 1 75.25 512 ASN A C 1
ATOM 3977 O O . ASN A 1 512 ? -21.734 6.535 0.167 1 75.25 512 ASN A O 1
ATOM 3981 N N . LYS A 1 513 ? -20.828 5.102 -1.255 1 74.62 513 LYS A N 1
ATOM 3982 C CA . LYS A 1 513 ? -22.109 4.602 -1.742 1 74.62 513 LYS A CA 1
ATOM 3983 C C . LYS A 1 513 ? -22.562 3.365 -0.962 1 74.62 513 LYS A C 1
ATOM 3985 O O . LYS A 1 513 ? -23.75 3.174 -0.713 1 74.62 513 LYS A O 1
ATOM 3990 N N . MET B 1 1 ? -6.176 -58.188 -3.877 1 86.25 1 MET B N 1
ATOM 3991 C CA . MET B 1 1 ? -6.633 -56.812 -4.094 1 86.25 1 MET B CA 1
ATOM 3992 C C . MET B 1 1 ? -5.734 -56.094 -5.09 1 86.25 1 MET B C 1
ATOM 3994 O O . MET B 1 1 ? -4.625 -56.531 -5.379 1 86.25 1 MET B O 1
ATOM 3998 N N . GLU B 1 2 ? -6.242 -55.125 -5.945 1 96.44 2 GLU B N 1
ATOM 3999 C CA . GLU B 1 2 ? -5.52 -54.406 -6.988 1 96.44 2 GLU B CA 1
ATOM 4000 C C . GLU B 1 2 ? -5.227 -52.969 -6.57 1 96.44 2 GLU B C 1
ATOM 4002 O O . GLU B 1 2 ? -6.117 -52.125 -6.582 1 96.44 2 GLU B O 1
ATOM 4007 N N . TYR B 1 3 ? -3.988 -52.75 -6.238 1 98.19 3 TYR B N 1
ATOM 4008 C CA . TYR B 1 3 ? -3.605 -51.438 -5.715 1 98.19 3 TYR B CA 1
ATOM 4009 C C . TYR B 1 3 ? -2.992 -50.594 -6.805 1 98.19 3 TYR B C 1
ATOM 4011 O O . TYR B 1 3 ? -2.555 -51.094 -7.84 1 98.19 3 TYR B O 1
ATOM 4019 N N . LEU B 1 4 ? -3.061 -49.312 -6.566 1 98.44 4 LEU B N 1
ATOM 4020 C CA . LEU B 1 4 ? -2.537 -48.344 -7.508 1 98.44 4 LEU B CA 1
ATOM 4021 C C . LEU B 1 4 ? -1.68 -47.312 -6.793 1 98.44 4 LEU B C 1
ATOM 4023 O O . LEU B 1 4 ? -1.975 -46.938 -5.656 1 98.44 4 LEU B O 1
ATOM 4027 N N . ILE B 1 5 ? -0.643 -46.844 -7.473 1 98.62 5 ILE B N 1
ATOM 4028 C CA . ILE B 1 5 ? 0.212 -45.781 -6.914 1 98.62 5 ILE B CA 1
ATOM 4029 C C . ILE B 1 5 ? 0.165 -44.562 -7.801 1 98.62 5 ILE B C 1
ATOM 4031 O O . ILE B 1 5 ? 0.231 -44.656 -9.031 1 98.62 5 ILE B O 1
ATOM 4035 N N . GLY B 1 6 ? -0.056 -43.438 -7.219 1 98.38 6 GLY B N 1
ATOM 4036 C CA . GLY B 1 6 ? 0.092 -42.125 -7.859 1 98.38 6 GLY B CA 1
ATOM 4037 C C . GLY B 1 6 ? 1.258 -41.344 -7.316 1 98.38 6 GLY B C 1
ATOM 4038 O O . GLY B 1 6 ? 1.468 -41.281 -6.102 1 98.38 6 GLY B O 1
ATOM 4039 N N . VAL B 1 7 ? 2.08 -40.688 -8.227 1 98.5 7 VAL B N 1
ATOM 4040 C CA . VAL B 1 7 ? 3.252 -39.906 -7.859 1 98.5 7 VAL B CA 1
ATOM 4041 C C . VAL B 1 7 ? 3.186 -38.531 -8.531 1 98.5 7 VAL B C 1
ATOM 4043 O O . VAL B 1 7 ? 2.9 -38.438 -9.727 1 98.5 7 VAL B O 1
ATOM 4046 N N . ASP B 1 8 ? 3.43 -37.5 -7.781 1 97.75 8 ASP B N 1
ATOM 4047 C CA . ASP B 1 8 ? 3.479 -36.156 -8.305 1 97.75 8 ASP B CA 1
ATOM 4048 C C . ASP B 1 8 ? 4.828 -35.5 -8.008 1 97.75 8 ASP B C 1
ATOM 4050 O O . ASP B 1 8 ? 5.168 -35.25 -6.852 1 97.75 8 ASP B O 1
ATOM 4054 N N . ILE B 1 9 ? 5.578 -35.188 -9.062 1 97.31 9 ILE B N 1
ATOM 4055 C CA . ILE B 1 9 ? 6.828 -34.438 -8.953 1 97.31 9 ILE B CA 1
ATOM 4056 C C . ILE B 1 9 ? 6.535 -32.938 -8.984 1 97.31 9 ILE B C 1
ATOM 4058 O O . ILE B 1 9 ? 6.395 -32.375 -10.062 1 97.31 9 ILE B O 1
ATOM 4062 N N . GLY B 1 10 ? 6.543 -32.375 -7.824 1 94.12 10 GLY B N 1
ATOM 4063 C CA . GLY B 1 10 ? 6.312 -30.938 -7.73 1 94.12 10 GLY B CA 1
ATOM 4064 C C . GLY B 1 10 ? 7.594 -30.125 -7.777 1 94.12 10 GLY B C 1
ATOM 4065 O O . GLY B 1 10 ? 8.68 -30.672 -7.957 1 94.12 10 GLY B O 1
ATOM 4066 N N . THR B 1 11 ? 7.453 -28.812 -7.609 1 89.88 11 THR B N 1
ATOM 4067 C CA . THR B 1 11 ? 8.578 -27.875 -7.672 1 89.88 11 THR B CA 1
ATOM 4068 C C . THR B 1 11 ? 9.492 -28.062 -6.465 1 89.88 11 THR B C 1
ATOM 4070 O O . THR B 1 11 ? 10.719 -27.969 -6.586 1 89.88 11 THR B O 1
ATOM 4073 N N . GLN B 1 12 ? 8.969 -28.438 -5.316 1 89.12 12 GLN B N 1
ATOM 4074 C CA . GLN B 1 12 ? 9.781 -28.469 -4.102 1 89.12 12 GLN B CA 1
ATOM 4075 C C . GLN B 1 12 ? 9.82 -29.859 -3.504 1 89.12 12 GLN B C 1
ATOM 4077 O O . GLN B 1 12 ? 10.414 -30.078 -2.441 1 89.12 12 GLN B O 1
ATOM 4082 N N . GLY B 1 13 ? 9.078 -30.719 -4.117 1 93.5 13 GLY B N 1
ATOM 4083 C CA . GLY B 1 13 ? 9.07 -32.062 -3.596 1 93.5 13 GLY B CA 1
ATOM 4084 C C . GLY B 1 13 ? 8.195 -33.031 -4.402 1 93.5 13 GLY B C 1
ATOM 4085 O O . GLY B 1 13 ? 7.434 -32.594 -5.266 1 93.5 13 GLY B O 1
ATOM 4086 N N . THR B 1 14 ? 8.383 -34.312 -4.074 1 97 14 THR B N 1
ATOM 4087 C CA . THR B 1 14 ? 7.617 -35.375 -4.711 1 97 14 THR B CA 1
ATOM 4088 C C . THR B 1 14 ? 6.695 -36.062 -3.701 1 97 14 THR B C 1
ATOM 4090 O O . THR B 1 14 ? 7.102 -36.312 -2.566 1 97 14 THR B O 1
ATOM 4093 N N . LYS B 1 15 ? 5.406 -36.25 -4.141 1 96.44 15 LYS B N 1
ATOM 4094 C CA . LYS B 1 15 ? 4.402 -36.906 -3.328 1 96.44 15 LYS B CA 1
ATOM 4095 C C . LYS B 1 15 ? 3.949 -38.219 -3.986 1 96.44 15 LYS B C 1
ATOM 4097 O O . LYS B 1 15 ? 3.83 -38.281 -5.211 1 96.44 15 LYS B O 1
ATOM 4102 N N . ALA B 1 16 ? 3.686 -39.219 -3.098 1 98.12 16 ALA B N 1
ATOM 4103 C CA . ALA B 1 16 ? 3.125 -40.469 -3.598 1 98.12 16 ALA B CA 1
ATOM 4104 C C . ALA B 1 16 ? 2 -40.969 -2.691 1 98.12 16 ALA B C 1
ATOM 4106 O O . ALA B 1 16 ? 2.018 -40.719 -1.482 1 98.12 16 ALA B O 1
ATOM 4107 N N . VAL B 1 17 ? 1.032 -41.625 -3.299 1 97.62 17 VAL B N 1
ATOM 4108 C CA . VAL B 1 17 ? -0.02 -42.312 -2.547 1 97.62 17 VAL B CA 1
ATOM 4109 C C . VAL B 1 17 ? -0.232 -43.719 -3.104 1 97.62 17 VAL B C 1
ATOM 4111 O O . VAL B 1 17 ? 0.026 -43.969 -4.281 1 97.62 17 VAL B O 1
ATOM 4114 N N . LEU B 1 18 ? -0.574 -44.594 -2.27 1 98.38 18 LEU B N 1
ATOM 4115 C CA . LEU B 1 18 ? -1.075 -45.906 -2.641 1 98.38 18 LEU B CA 1
ATOM 4116 C C . LEU B 1 18 ? -2.543 -46.062 -2.256 1 98.38 18 LEU B C 1
ATOM 4118 O O . LEU B 1 18 ? -2.916 -45.812 -1.105 1 98.38 18 LEU B O 1
ATOM 4122 N N . ILE B 1 19 ? -3.35 -46.406 -3.24 1 96.94 19 ILE B N 1
ATOM 4123 C CA . ILE B 1 19 ? -4.781 -46.469 -2.965 1 96.94 19 ILE B CA 1
ATOM 4124 C C . ILE B 1 19 ? -5.301 -47.875 -3.307 1 96.94 19 ILE B C 1
ATOM 4126 O O . ILE B 1 19 ? -4.68 -48.594 -4.086 1 96.94 19 ILE B O 1
ATOM 4130 N N . ASP B 1 20 ? -6.426 -48.219 -2.752 1 96.75 20 ASP B N 1
ATOM 4131 C CA . ASP B 1 20 ? -7.16 -49.406 -3.188 1 96.75 20 ASP B CA 1
ATOM 4132 C C . ASP B 1 20 ? -8.125 -49.062 -4.32 1 96.75 20 ASP B C 1
ATOM 4134 O O . ASP B 1 20 ? -8.242 -47.906 -4.711 1 96.75 20 ASP B O 1
ATOM 4138 N N . PRO B 1 21 ? -8.734 -50.031 -4.941 1 94.06 21 PRO B N 1
ATOM 4139 C CA . PRO B 1 21 ? -9.578 -49.781 -6.109 1 94.06 21 PRO B CA 1
ATOM 4140 C C . PRO B 1 21 ? -10.781 -48.906 -5.785 1 94.06 21 PRO B C 1
ATOM 4142 O O . PRO B 1 21 ? -11.438 -48.375 -6.695 1 94.06 21 PRO B O 1
ATOM 4145 N N . LYS B 1 22 ? -11.086 -48.688 -4.48 1 92.88 22 LYS B N 1
ATOM 4146 C CA . LYS B 1 22 ? -12.227 -47.875 -4.07 1 92.88 22 LYS B CA 1
ATOM 4147 C C . LYS B 1 22 ? -11.797 -46.469 -3.734 1 92.88 22 LYS B C 1
ATOM 4149 O O . LYS B 1 22 ? -12.617 -45.625 -3.305 1 92.88 22 LYS B O 1
ATOM 4154 N N . GLY B 1 23 ? -10.555 -46.219 -3.934 1 92.19 23 GLY B N 1
ATOM 4155 C CA . GLY B 1 23 ? -10.086 -44.844 -3.781 1 92.19 23 GLY B CA 1
ATOM 4156 C C . GLY B 1 23 ? -9.57 -44.562 -2.389 1 92.19 23 GLY B C 1
ATOM 4157 O O . GLY B 1 23 ? -9.141 -43.438 -2.111 1 92.19 23 GLY B O 1
ATOM 4158 N N . LYS B 1 24 ? -9.562 -45.5 -1.498 1 94 24 LYS B N 1
ATOM 4159 C CA . LYS B 1 24 ? -9.031 -45.281 -0.152 1 94 24 LYS B CA 1
ATOM 4160 C C . LYS B 1 24 ? -7.512 -45.188 -0.164 1 94 24 LYS B C 1
ATOM 4162 O O . LYS B 1 24 ? -6.836 -46.094 -0.679 1 94 24 LYS B O 1
ATOM 4167 N N . VAL B 1 25 ? -6.977 -44.188 0.393 1 94.75 25 VAL B N 1
ATOM 4168 C CA . VAL B 1 25 ? -5.531 -44 0.511 1 94.75 25 VAL B CA 1
ATOM 4169 C C . VAL B 1 25 ? -5 -44.875 1.655 1 94.75 25 VAL B C 1
ATOM 4171 O O . VAL B 1 25 ? -5.402 -44.688 2.809 1 94.75 25 VAL B O 1
ATOM 4174 N N . LEU B 1 26 ? -4.125 -45.719 1.382 1 96.69 26 LEU B N 1
ATOM 4175 C CA . LEU B 1 26 ? -3.58 -46.625 2.369 1 96.69 26 LEU B CA 1
ATOM 4176 C C . LEU B 1 26 ? -2.238 -46.125 2.898 1 96.69 26 LEU B C 1
ATOM 4178 O O . LEU B 1 26 ? -1.846 -46.469 4.02 1 96.69 26 LEU B O 1
ATOM 4182 N N . ALA B 1 27 ? -1.562 -45.438 2.051 1 97 27 ALA B N 1
ATOM 4183 C CA . ALA B 1 27 ? -0.258 -44.906 2.432 1 97 27 ALA B CA 1
ATOM 4184 C C . ALA B 1 27 ? 0.062 -43.625 1.646 1 97 27 ALA B C 1
ATOM 4186 O O . ALA B 1 27 ? -0.391 -43.469 0.512 1 97 27 ALA B O 1
ATOM 4187 N N . HIS B 1 28 ? 0.729 -42.781 2.203 1 96.5 28 HIS B N 1
ATOM 4188 C CA . HIS B 1 28 ? 1.225 -41.562 1.599 1 96.5 28 HIS B CA 1
ATOM 4189 C C . HIS B 1 28 ? 2.688 -41.312 1.958 1 96.5 28 HIS B C 1
ATOM 4191 O O . HIS B 1 28 ? 3.168 -41.812 2.982 1 96.5 28 HIS B O 1
ATOM 4197 N N . SER B 1 29 ? 3.422 -40.625 1.121 1 97.31 29 SER B N 1
ATOM 4198 C CA . SER B 1 29 ? 4.828 -40.312 1.341 1 97.31 29 SER B CA 1
ATOM 4199 C C . SER B 1 29 ? 5.207 -39 0.666 1 97.31 29 SER B C 1
ATOM 4201 O O . SER B 1 29 ? 4.535 -38.562 -0.272 1 97.31 29 SER B O 1
ATOM 4203 N N . TYR B 1 30 ? 6.18 -38.375 1.168 1 96.62 30 TYR B N 1
ATOM 4204 C CA . TYR B 1 30 ? 6.684 -37.125 0.656 1 96.62 30 TYR B CA 1
ATOM 4205 C C . TYR B 1 30 ? 8.195 -37 0.834 1 96.62 30 TYR B C 1
ATOM 4207 O O . TYR B 1 30 ? 8.734 -37.469 1.847 1 96.62 30 TYR B O 1
ATOM 4215 N N . LYS B 1 31 ? 8.891 -36.5 -0.142 1 97.25 31 LYS B N 1
ATOM 4216 C CA . LYS B 1 31 ? 10.312 -36.156 -0.058 1 97.25 31 LYS B CA 1
ATOM 4217 C C . LYS B 1 31 ? 10.594 -34.781 -0.709 1 97.25 31 LYS B C 1
ATOM 4219 O O . LYS B 1 31 ? 10.312 -34.594 -1.894 1 97.25 31 LYS B O 1
ATOM 4224 N N . GLY B 1 32 ? 11.234 -33.938 0.046 1 94.88 32 GLY B N 1
ATOM 4225 C CA . GLY B 1 32 ? 11.508 -32.594 -0.424 1 94.88 32 GLY B CA 1
ATOM 4226 C C . GLY B 1 32 ? 12.875 -32.469 -1.069 1 94.88 32 GLY B C 1
ATOM 4227 O O . GLY B 1 32 ? 13.75 -33.312 -0.875 1 94.88 32 GLY B O 1
ATOM 4228 N N . TYR B 1 33 ? 13.07 -31.469 -1.98 1 95 33 TYR B N 1
ATOM 4229 C CA . TYR B 1 33 ? 14.328 -31.031 -2.58 1 95 33 TYR B CA 1
ATOM 4230 C C . TYR B 1 33 ? 14.305 -29.547 -2.896 1 95 33 TYR B C 1
ATOM 4232 O O . TYR B 1 33 ? 13.258 -28.906 -2.801 1 95 33 TYR B O 1
ATOM 4240 N N . ASP B 1 34 ? 15.453 -29 -3.289 1 90.56 34 ASP B N 1
ATOM 4241 C CA . ASP B 1 34 ? 15.586 -27.562 -3.447 1 90.56 34 ASP B CA 1
ATOM 4242 C C . ASP B 1 34 ? 15.484 -27.156 -4.914 1 90.56 34 ASP B C 1
ATOM 4244 O O . ASP B 1 34 ? 15.75 -27.969 -5.809 1 90.56 34 ASP B O 1
ATOM 4248 N N . VAL B 1 35 ? 15 -25.906 -5.109 1 90.5 35 VAL B N 1
ATOM 4249 C CA . VAL B 1 35 ? 15.117 -25.219 -6.395 1 90.5 35 VAL B CA 1
ATOM 4250 C C . VAL B 1 35 ? 16.391 -24.375 -6.418 1 90.5 35 VAL B C 1
ATOM 4252 O O . VAL B 1 35 ? 16.641 -23.578 -5.508 1 90.5 35 VAL B O 1
ATOM 4255 N N . GLU B 1 36 ? 17.203 -24.594 -7.434 1 93.19 36 GLU B N 1
ATOM 4256 C CA . GLU B 1 36 ? 18.406 -23.797 -7.574 1 93.19 36 GLU B CA 1
ATOM 4257 C C . GLU B 1 36 ? 18.094 -22.438 -8.203 1 93.19 36 GLU B C 1
ATOM 4259 O O . GLU B 1 36 ? 17.438 -22.375 -9.242 1 93.19 36 GLU B O 1
ATOM 4264 N N . THR B 1 37 ? 18.469 -21.391 -7.598 1 88.75 37 THR B N 1
ATOM 4265 C CA . THR B 1 37 ? 18.328 -20.047 -8.133 1 88.75 37 THR B CA 1
ATOM 4266 C C . THR B 1 37 ? 19.688 -19.328 -8.172 1 88.75 37 THR B C 1
ATOM 4268 O O . THR B 1 37 ? 19.891 -18.359 -7.457 1 88.75 37 THR B O 1
ATOM 4271 N N . PRO B 1 38 ? 20.516 -19.672 -9.031 1 89.56 38 PRO B N 1
ATOM 4272 C CA . PRO B 1 38 ? 21.891 -19.156 -9.039 1 89.56 38 PRO B CA 1
ATOM 4273 C C . PRO B 1 38 ? 21.953 -17.656 -9.312 1 89.56 38 PRO B C 1
ATOM 4275 O O . PRO B 1 38 ? 22.906 -16.984 -8.898 1 89.56 38 PRO B O 1
ATOM 4278 N N . LYS B 1 39 ? 21.094 -17.078 -10.148 1 81.62 39 LYS B N 1
ATOM 4279 C CA . LYS B 1 39 ? 20.969 -15.664 -10.453 1 81.62 39 LYS B CA 1
ATOM 4280 C C . LYS B 1 39 ? 19.531 -15.18 -10.266 1 81.62 39 LYS B C 1
ATOM 4282 O O . LYS B 1 39 ? 18.609 -15.984 -10.195 1 81.62 39 LYS B O 1
ATOM 4287 N N . PRO B 1 40 ? 19.422 -13.906 -10.125 1 74.12 40 PRO B N 1
ATOM 4288 C CA . PRO B 1 40 ? 18.047 -13.398 -10.062 1 74.12 40 PRO B CA 1
ATOM 4289 C C . PRO B 1 40 ? 17.203 -13.852 -11.25 1 74.12 40 PRO B C 1
ATOM 4291 O O . PRO B 1 40 ? 17.656 -13.805 -12.391 1 74.12 40 PRO B O 1
ATOM 4294 N N . SER B 1 41 ? 16.062 -14.383 -10.984 1 81.19 41 SER B N 1
ATOM 4295 C CA . SER B 1 41 ? 15.039 -14.781 -11.953 1 81.19 41 SER B CA 1
ATOM 4296 C C . SER B 1 41 ? 15.352 -16.141 -12.555 1 81.19 41 SER B C 1
ATOM 4298 O O . SER B 1 41 ? 14.617 -16.641 -13.414 1 81.19 41 SER B O 1
ATOM 4300 N N . TRP B 1 42 ? 16.484 -16.703 -11.984 1 89.88 42 TRP B N 1
ATOM 4301 C CA . TRP B 1 42 ? 16.812 -18.047 -12.445 1 89.88 42 TRP B CA 1
ATOM 4302 C C . TRP B 1 42 ? 16.203 -19.109 -11.531 1 89.88 42 TRP B C 1
ATOM 4304 O O . TRP B 1 42 ? 16.203 -18.953 -10.312 1 89.88 42 TRP B O 1
ATOM 4314 N N . ALA B 1 43 ? 15.672 -20.062 -12.055 1 92.06 43 ALA B N 1
ATOM 4315 C CA . ALA B 1 43 ? 15.164 -21.234 -11.336 1 92.06 43 ALA B CA 1
ATOM 4316 C C . ALA B 1 43 ? 15.391 -22.516 -12.133 1 92.06 43 ALA B C 1
ATOM 4318 O O . ALA B 1 43 ? 14.914 -22.641 -13.266 1 92.06 43 ALA B O 1
ATOM 4319 N N . GLN B 1 44 ? 16.156 -23.422 -11.578 1 96.06 44 GLN B N 1
ATOM 4320 C CA . GLN B 1 44 ? 16.516 -24.641 -12.297 1 96.06 44 GLN B CA 1
ATOM 4321 C C . GLN B 1 44 ? 16.625 -25.844 -11.352 1 96.06 44 GLN B C 1
ATOM 4323 O O . GLN B 1 44 ? 16.766 -25.672 -10.141 1 96.06 44 GLN B O 1
ATOM 4328 N N . GLN B 1 45 ? 16.484 -27.016 -11.891 1 96.56 45 GLN B N 1
ATOM 4329 C CA . GLN B 1 45 ? 16.609 -28.25 -11.117 1 96.56 45 GLN B CA 1
ATOM 4330 C C . GLN B 1 45 ? 17.188 -29.375 -11.961 1 96.56 45 GLN B C 1
ATOM 4332 O O . GLN B 1 45 ? 16.859 -29.516 -13.141 1 96.56 45 GLN B O 1
ATOM 4337 N N . TRP B 1 46 ? 18.141 -30.078 -11.367 1 96.94 46 TRP B N 1
ATOM 4338 C CA . TRP B 1 46 ? 18.641 -31.297 -11.969 1 96.94 46 TRP B CA 1
ATOM 4339 C C . TRP B 1 46 ? 17.688 -32.469 -11.719 1 96.94 46 TRP B C 1
ATOM 4341 O O . TRP B 1 46 ? 17 -32.5 -10.703 1 96.94 46 TRP B O 1
ATOM 4351 N N . PRO B 1 47 ? 17.672 -33.438 -12.633 1 97.25 47 PRO B N 1
ATOM 4352 C CA . PRO B 1 47 ? 16.688 -34.5 -12.477 1 97.25 47 PRO B CA 1
ATOM 4353 C C . PRO B 1 47 ? 17.062 -35.5 -11.367 1 97.25 47 PRO B C 1
ATOM 4355 O O . PRO B 1 47 ? 16.203 -36.25 -10.883 1 97.25 47 PRO B O 1
ATOM 4358 N N . GLY B 1 48 ? 18.297 -35.469 -10.914 1 97.5 48 GLY B N 1
ATOM 4359 C CA . GLY B 1 48 ? 18.734 -36.375 -9.859 1 97.5 48 GLY B CA 1
ATOM 4360 C C . GLY B 1 48 ? 17.828 -36.344 -8.641 1 97.5 48 GLY B C 1
ATOM 4361 O O . GLY B 1 48 ? 17.312 -37.375 -8.227 1 97.5 48 GLY B O 1
ATOM 4362 N N . PRO B 1 49 ? 17.688 -35.188 -8.102 1 97.75 49 PRO B N 1
ATOM 4363 C CA . PRO B 1 49 ? 16.812 -35.094 -6.93 1 97.75 49 PRO B CA 1
ATOM 4364 C C . PRO B 1 49 ? 15.391 -35.562 -7.207 1 97.75 49 PRO B C 1
ATOM 4366 O O . PRO B 1 49 ? 14.758 -36.156 -6.332 1 97.75 49 PRO B O 1
ATOM 4369 N N . TRP B 1 50 ? 14.867 -35.312 -8.391 1 98 50 TRP B N 1
ATOM 4370 C CA . TRP B 1 50 ? 13.547 -35.812 -8.75 1 98 50 TRP B CA 1
ATOM 4371 C C . TRP B 1 50 ? 13.523 -37.344 -8.75 1 98 50 TRP B C 1
ATOM 4373 O O . TRP B 1 50 ? 12.57 -37.938 -8.258 1 98 50 TRP B O 1
ATOM 4383 N N . GLU B 1 51 ? 14.539 -37.906 -9.328 1 98.25 51 GLU B N 1
ATOM 4384 C CA . GLU B 1 51 ? 14.633 -39.375 -9.406 1 98.25 51 GLU B CA 1
ATOM 4385 C C . GLU B 1 51 ? 14.727 -40 -8.016 1 98.25 51 GLU B C 1
ATOM 4387 O O . GLU B 1 51 ? 14.008 -40.938 -7.711 1 98.25 51 GLU B O 1
ATOM 4392 N N . GLU B 1 52 ? 15.602 -39.438 -7.27 1 98.5 52 GLU B N 1
ATOM 4393 C CA . GLU B 1 52 ? 15.773 -39.938 -5.906 1 98.5 52 GLU B CA 1
ATOM 4394 C C . GLU B 1 52 ? 14.477 -39.844 -5.117 1 98.5 52 GLU B C 1
ATOM 4396 O O . GLU B 1 52 ? 14.078 -40.781 -4.438 1 98.5 52 GLU B O 1
ATOM 4401 N N . ALA B 1 53 ? 13.812 -38.75 -5.188 1 98.62 53 ALA B N 1
ATOM 4402 C CA . ALA B 1 53 ? 12.578 -38.531 -4.445 1 98.62 53 ALA B CA 1
ATOM 4403 C C . ALA B 1 53 ? 11.469 -39.469 -4.93 1 98.62 53 ALA B C 1
ATOM 4405 O O . ALA B 1 53 ? 10.672 -39.938 -4.129 1 98.62 53 ALA B O 1
ATOM 4406 N N . THR B 1 54 ? 11.383 -39.656 -6.195 1 98.62 54 THR B N 1
ATOM 4407 C CA . THR B 1 54 ? 10.383 -40.562 -6.758 1 98.62 54 THR B CA 1
ATOM 4408 C C . THR B 1 54 ? 10.602 -41.969 -6.27 1 98.62 54 THR B C 1
ATOM 4410 O O . THR B 1 54 ? 9.672 -42.625 -5.789 1 98.62 54 THR B O 1
ATOM 4413 N N . ASN B 1 55 ? 11.844 -42.469 -6.352 1 98.81 55 ASN B N 1
ATOM 4414 C CA . ASN B 1 55 ? 12.164 -43.781 -5.863 1 98.81 55 ASN B CA 1
ATOM 4415 C C . ASN B 1 55 ? 11.852 -43.938 -4.379 1 98.81 55 ASN B C 1
ATOM 4417 O O . ASN B 1 55 ? 11.25 -44.938 -3.957 1 98.81 55 ASN B O 1
ATOM 4421 N N . PHE B 1 56 ? 12.258 -42.969 -3.699 1 98.75 56 PHE B N 1
ATOM 4422 C CA . PHE B 1 56 ? 12.062 -42.969 -2.254 1 98.75 56 PHE B CA 1
ATOM 4423 C C . PHE B 1 56 ? 10.578 -43.031 -1.91 1 98.75 56 PHE B C 1
ATOM 4425 O O . PHE B 1 56 ? 10.164 -43.812 -1.073 1 98.75 56 PHE B O 1
ATOM 4432 N N . THR B 1 57 ? 9.773 -42.188 -2.514 1 98.75 57 THR B N 1
ATOM 4433 C CA . THR B 1 57 ? 8.359 -42.062 -2.145 1 98.75 57 THR B CA 1
ATOM 4434 C C . THR B 1 57 ? 7.598 -43.312 -2.561 1 98.75 57 THR B C 1
ATOM 4436 O O . THR B 1 57 ? 6.699 -43.781 -1.847 1 98.75 57 THR B O 1
ATOM 4439 N N . ILE B 1 58 ? 7.91 -43.906 -3.701 1 98.69 58 ILE B N 1
ATOM 4440 C CA . ILE B 1 58 ? 7.281 -45.156 -4.129 1 98.69 58 ILE B CA 1
ATOM 4441 C C . ILE B 1 58 ? 7.625 -46.25 -3.139 1 98.69 58 ILE B C 1
ATOM 4443 O O . ILE B 1 58 ? 6.734 -46.969 -2.66 1 98.69 58 ILE B O 1
ATOM 4447 N N . ARG B 1 59 ? 8.883 -46.406 -2.826 1 98.69 59 ARG B N 1
ATOM 4448 C CA . ARG B 1 59 ? 9.305 -47.406 -1.877 1 98.69 59 ARG B CA 1
ATOM 4449 C C . ARG B 1 59 ? 8.602 -47.25 -0.536 1 98.69 59 ARG B C 1
ATOM 4451 O O . ARG B 1 59 ? 8.133 -48.219 0.059 1 98.69 59 ARG B O 1
ATOM 4458 N N . SER B 1 60 ? 8.57 -46.031 -0.112 1 98.62 60 SER B N 1
ATOM 4459 C CA . SER B 1 60 ? 7.969 -45.719 1.178 1 98.62 60 SER B CA 1
ATOM 4460 C C . SER B 1 60 ? 6.508 -46.156 1.231 1 98.62 60 SER B C 1
ATOM 4462 O O . SER B 1 60 ? 6.066 -46.75 2.211 1 98.62 60 SER B O 1
ATOM 4464 N N . VAL B 1 61 ? 5.688 -45.844 0.167 1 98.31 61 VAL B N 1
ATOM 4465 C CA . VAL B 1 61 ? 4.27 -46.188 0.22 1 98.31 61 VAL B CA 1
ATOM 4466 C C . VAL B 1 61 ? 4.098 -47.719 0.092 1 98.31 61 VAL B C 1
ATOM 4468 O O . VAL B 1 61 ? 3.176 -48.281 0.673 1 98.31 61 VAL B O 1
ATOM 4471 N N . VAL B 1 62 ? 4.977 -48.406 -0.612 1 97.88 62 VAL B N 1
ATOM 4472 C CA . VAL B 1 62 ? 4.934 -49.844 -0.727 1 97.88 62 VAL B CA 1
ATOM 4473 C C . VAL B 1 62 ? 5.195 -50.469 0.637 1 97.88 62 VAL B C 1
ATOM 4475 O O . VAL B 1 62 ? 4.453 -51.375 1.068 1 97.88 62 VAL B O 1
ATOM 4478 N N . GLU B 1 63 ? 6.211 -49.969 1.298 1 97.94 63 GLU B N 1
ATOM 4479 C CA . GLU B 1 63 ? 6.594 -50.531 2.598 1 97.94 63 GLU B CA 1
ATOM 4480 C C . GLU B 1 63 ? 5.543 -50.188 3.66 1 97.94 63 GLU B C 1
ATOM 4482 O O . GLU B 1 63 ? 5.141 -51.094 4.426 1 97.94 63 GLU B O 1
ATOM 4487 N N . LYS B 1 64 ? 5.098 -48.969 3.693 1 97.56 64 LYS B N 1
ATOM 4488 C CA . LYS B 1 64 ? 4.168 -48.531 4.723 1 97.56 64 LYS B CA 1
ATOM 4489 C C . LYS B 1 64 ? 2.82 -49.219 4.598 1 97.56 64 LYS B C 1
ATOM 4491 O O . LYS B 1 64 ? 2.143 -49.469 5.602 1 97.56 64 LYS B O 1
ATOM 4496 N N . SER B 1 65 ? 2.391 -49.531 3.402 1 96 65 SER B N 1
ATOM 4497 C CA . SER B 1 65 ? 1.083 -50.125 3.18 1 96 65 SER B CA 1
ATOM 4498 C C . SER B 1 65 ? 1.103 -51.625 3.523 1 96 65 SER B C 1
ATOM 4500 O O . SER B 1 65 ? 0.051 -52.219 3.736 1 96 65 SER B O 1
ATOM 4502 N N . ASN B 1 66 ? 2.219 -52.25 3.494 1 95.25 66 ASN B N 1
ATOM 4503 C CA . ASN B 1 66 ? 2.406 -53.688 3.746 1 95.25 66 ASN B CA 1
ATOM 4504 C C . ASN B 1 66 ? 1.646 -54.531 2.734 1 95.25 66 ASN B C 1
ATOM 4506 O O . ASN B 1 66 ? 1.181 -55.625 3.062 1 95.25 66 ASN B O 1
ATOM 4510 N N . VAL B 1 67 ? 1.416 -54.031 1.616 1 95.56 67 VAL B N 1
ATOM 4511 C CA . VAL B 1 67 ? 0.75 -54.781 0.567 1 95.56 67 VAL B CA 1
ATOM 4512 C C . VAL B 1 67 ? 1.779 -55.594 -0.212 1 95.56 67 VAL B C 1
ATOM 4514 O O . VAL B 1 67 ? 2.959 -55.25 -0.253 1 95.56 67 VAL B O 1
ATOM 4517 N N . ASP B 1 68 ? 1.291 -56.656 -0.814 1 96.56 68 ASP B N 1
ATOM 4518 C CA . ASP B 1 68 ? 2.133 -57.469 -1.712 1 96.56 68 ASP B CA 1
ATOM 4519 C C . ASP B 1 68 ? 2.41 -56.688 -3.008 1 96.56 68 ASP B C 1
ATOM 4521 O O . ASP B 1 68 ? 1.48 -56.344 -3.742 1 96.56 68 ASP B O 1
ATOM 4525 N N . PRO B 1 69 ? 3.689 -56.469 -3.293 1 96.88 69 PRO B N 1
ATOM 4526 C CA . PRO B 1 69 ? 4.02 -55.75 -4.516 1 96.88 69 PRO B CA 1
ATOM 4527 C C . PRO B 1 69 ? 3.385 -56.375 -5.762 1 96.88 69 PRO B C 1
ATOM 4529 O O . PRO B 1 69 ? 3.123 -55.656 -6.738 1 96.88 69 PRO B O 1
ATOM 4532 N N . GLU B 1 70 ? 3.098 -57.625 -5.734 1 96.62 70 GLU B N 1
ATOM 4533 C CA . GLU B 1 70 ? 2.465 -58.312 -6.859 1 96.62 70 GLU B CA 1
ATOM 4534 C C . GLU B 1 70 ? 1.047 -57.812 -7.09 1 96.62 70 GLU B C 1
ATOM 4536 O O . GLU B 1 70 ? 0.501 -57.938 -8.188 1 96.62 70 GLU B O 1
ATOM 4541 N N . GLN B 1 71 ? 0.547 -57.219 -6.098 1 98 71 GLN B N 1
ATOM 4542 C CA . GLN B 1 71 ? -0.835 -56.781 -6.16 1 98 71 GLN B CA 1
ATOM 4543 C C . GLN B 1 71 ? -0.908 -55.312 -6.602 1 98 71 GLN B C 1
ATOM 4545 O O . GLN B 1 71 ? -1.999 -54.75 -6.773 1 98 71 GLN B O 1
ATOM 4550 N N . ILE B 1 72 ? 0.185 -54.656 -6.781 1 98.5 72 ILE B N 1
ATOM 4551 C CA . ILE B 1 72 ? 0.218 -53.312 -7.316 1 98.5 72 ILE B CA 1
ATOM 4552 C C . ILE B 1 72 ? 0.162 -53.375 -8.844 1 98.5 72 ILE B C 1
ATOM 4554 O O . ILE B 1 72 ? 1.086 -53.875 -9.492 1 98.5 72 ILE B O 1
ATOM 4558 N N . LYS B 1 73 ? -0.862 -52.75 -9.406 1 98.5 73 LYS B N 1
ATOM 4559 C CA . LYS B 1 73 ? -1.181 -53 -10.812 1 98.5 73 LYS B CA 1
ATOM 4560 C C . LYS B 1 73 ? -0.588 -51.906 -11.703 1 98.5 73 LYS B C 1
ATOM 4562 O O . LYS B 1 73 ? -0.481 -52.094 -12.922 1 98.5 73 LYS B O 1
ATOM 4567 N N . GLY B 1 74 ? -0.209 -50.781 -11.062 1 98.5 74 GLY B N 1
ATOM 4568 C CA . GLY B 1 74 ? 0.381 -49.75 -11.875 1 98.5 74 GLY B CA 1
ATOM 4569 C C . GLY B 1 74 ? 0.773 -48.5 -11.07 1 98.5 74 GLY B C 1
ATOM 4570 O O . GLY B 1 74 ? 0.32 -48.344 -9.93 1 98.5 74 GLY B O 1
ATOM 4571 N N . VAL B 1 75 ? 1.625 -47.75 -11.617 1 98.69 75 VAL B N 1
ATOM 4572 C CA . VAL B 1 75 ? 2.078 -46.469 -11.055 1 98.69 75 VAL B CA 1
ATOM 4573 C C . VAL B 1 75 ? 2.057 -45.375 -12.125 1 98.69 75 VAL B C 1
ATOM 4575 O O . VAL B 1 75 ? 2.498 -45.625 -13.258 1 98.69 75 VAL B O 1
ATOM 4578 N N . ALA B 1 76 ? 1.464 -44.25 -11.852 1 98.69 76 ALA B N 1
ATOM 4579 C CA . ALA B 1 76 ? 1.466 -43.125 -12.758 1 98.69 76 ALA B CA 1
ATOM 4580 C C . ALA B 1 76 ? 2.227 -41.938 -12.148 1 98.69 76 ALA B C 1
ATOM 4582 O O . ALA B 1 76 ? 2.174 -41.719 -10.938 1 98.69 76 ALA B O 1
ATOM 4583 N N . ILE B 1 77 ? 2.881 -41.156 -13 1 98.19 77 ILE B N 1
ATOM 4584 C CA . ILE B 1 77 ? 3.756 -40.094 -12.555 1 98.19 77 ILE B CA 1
ATOM 4585 C C . ILE B 1 77 ? 3.391 -38.781 -13.281 1 98.19 77 ILE B C 1
ATOM 4587 O O . ILE B 1 77 ? 3.422 -38.719 -14.508 1 98.19 77 ILE B O 1
ATOM 4591 N N . SER B 1 78 ? 3.027 -37.781 -12.539 1 97.69 78 SER B N 1
ATOM 4592 C CA . SER B 1 78 ? 2.891 -36.438 -13.055 1 97.69 78 SER B CA 1
ATOM 4593 C C . SER B 1 78 ? 4.023 -35.531 -12.57 1 97.69 78 SER B C 1
ATOM 4595 O O . SER B 1 78 ? 4.797 -35.938 -11.695 1 97.69 78 SER B O 1
ATOM 4597 N N . SER B 1 79 ? 4.16 -34.406 -13.188 1 96.81 79 SER B N 1
ATOM 4598 C CA . SER B 1 79 ? 5.242 -33.5 -12.766 1 96.81 79 SER B CA 1
ATOM 4599 C C . SER B 1 79 ? 4.859 -32.031 -12.961 1 96.81 79 SER B C 1
ATOM 4601 O O . SER B 1 79 ? 3.811 -31.734 -13.531 1 96.81 79 SER B O 1
ATOM 4603 N N . LEU B 1 80 ? 5.738 -31.172 -12.477 1 92.81 80 LEU B N 1
ATOM 4604 C CA . LEU B 1 80 ? 5.609 -29.734 -12.625 1 92.81 80 LEU B CA 1
ATOM 4605 C C . LEU B 1 80 ? 5.656 -29.328 -14.094 1 92.81 80 LEU B C 1
ATOM 4607 O O . LEU B 1 80 ? 6.203 -30.062 -14.922 1 92.81 80 LEU B O 1
ATOM 4611 N N . TYR B 1 81 ? 5.016 -28.125 -14.414 1 81.94 81 TYR B N 1
ATOM 4612 C CA . TYR B 1 81 ? 4.91 -27.641 -15.789 1 81.94 81 TYR B CA 1
ATOM 4613 C C . TYR B 1 81 ? 6 -26.625 -16.094 1 81.94 81 TYR B C 1
ATOM 4615 O O . TYR B 1 81 ? 6.672 -26.125 -15.18 1 81.94 81 TYR B O 1
ATOM 4623 N N . GLY B 1 82 ? 6.074 -26.094 -17.281 1 66.81 82 GLY B N 1
ATOM 4624 C CA . GLY B 1 82 ? 6.719 -24.891 -17.781 1 66.81 82 GLY B CA 1
ATOM 4625 C C . GLY B 1 82 ? 8.234 -24.984 -17.781 1 66.81 82 GLY B C 1
ATOM 4626 O O . GLY B 1 82 ? 8.922 -23.953 -17.719 1 66.81 82 GLY B O 1
ATOM 4627 N N . GLY B 1 83 ? 8.812 -25.859 -18.422 1 86.56 83 GLY B N 1
ATOM 4628 C CA . GLY B 1 83 ? 10.266 -25.938 -18.422 1 86.56 83 GLY B CA 1
ATOM 4629 C C . GLY B 1 83 ? 10.844 -26.375 -19.75 1 86.56 83 GLY B C 1
ATOM 4630 O O . GLY B 1 83 ? 10.109 -26.797 -20.641 1 86.56 83 GLY B O 1
ATOM 4631 N N . SER B 1 84 ? 12.086 -26.156 -19.828 1 93.31 84 SER B N 1
ATOM 4632 C CA . SER B 1 84 ? 12.797 -26.531 -21.047 1 93.31 84 SER B CA 1
ATOM 4633 C C . SER B 1 84 ? 12.773 -28.031 -21.266 1 93.31 84 SER B C 1
ATOM 4635 O O . SER B 1 84 ? 13 -28.516 -22.375 1 93.31 84 SER B O 1
ATOM 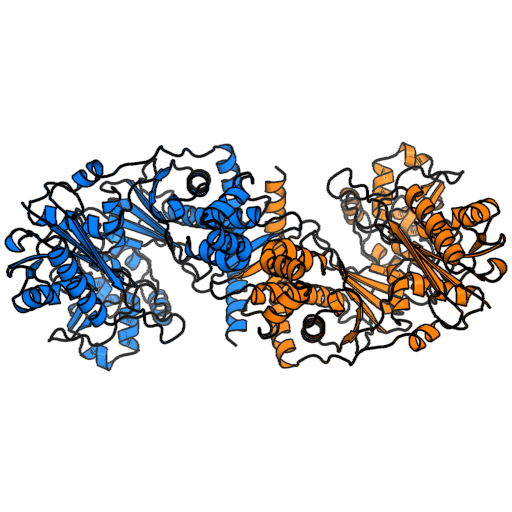4637 N N . GLY B 1 85 ? 12.453 -28.75 -20.234 1 95.88 85 GLY B N 1
ATOM 4638 C CA . GLY B 1 85 ? 12.836 -30.156 -20.219 1 95.88 85 GLY B CA 1
ATOM 4639 C C . GLY B 1 85 ? 14.297 -30.375 -19.891 1 95.88 85 GLY B C 1
ATOM 4640 O O . GLY B 1 85 ? 15.062 -29.406 -19.766 1 95.88 85 GLY B O 1
ATOM 4641 N N . ILE B 1 86 ? 14.625 -31.594 -19.75 1 97.62 86 ILE B N 1
ATOM 4642 C CA . ILE B 1 86 ? 16 -31.984 -19.469 1 97.62 86 ILE B CA 1
ATOM 4643 C C . ILE B 1 86 ? 16.719 -32.312 -20.781 1 97.62 86 ILE B C 1
ATOM 4645 O O . ILE B 1 86 ? 16.328 -33.25 -21.5 1 97.62 86 ILE B O 1
ATOM 4649 N N . PRO B 1 87 ? 17.719 -31.453 -21.125 1 98.31 87 PRO B N 1
ATOM 4650 C CA . PRO B 1 87 ? 18.531 -31.891 -22.266 1 98.31 87 PRO B CA 1
ATOM 4651 C C . PRO B 1 87 ? 19.359 -33.125 -21.953 1 98.31 87 PRO B C 1
ATOM 4653 O O . PRO B 1 87 ? 20.141 -33.125 -21 1 98.31 87 PRO B O 1
ATOM 4656 N N . VAL B 1 88 ? 19.141 -34.188 -22.781 1 98.44 88 VAL B N 1
ATOM 4657 C CA . VAL B 1 88 ? 19.891 -35.438 -22.562 1 98.44 88 VAL B CA 1
ATOM 4658 C C . VAL B 1 88 ? 20.688 -35.781 -23.812 1 98.44 88 VAL B C 1
ATOM 4660 O O . VAL B 1 88 ? 20.344 -35.344 -24.922 1 98.44 88 VAL B O 1
ATOM 4663 N N . ASP B 1 89 ? 21.75 -36.5 -23.594 1 98.5 89 ASP B N 1
ATOM 4664 C CA . ASP B 1 89 ? 22.547 -36.969 -24.734 1 98.5 89 ASP B CA 1
ATOM 4665 C C . ASP B 1 89 ? 22.062 -38.312 -25.234 1 98.5 89 ASP B C 1
ATOM 4667 O O . ASP B 1 89 ? 21 -38.812 -24.828 1 98.5 89 ASP B O 1
ATOM 4671 N N . LYS B 1 90 ? 22.766 -38.906 -26.172 1 97.19 90 LYS B N 1
ATOM 4672 C CA . LYS B 1 90 ? 22.391 -40.156 -26.812 1 97.19 90 LYS B CA 1
ATOM 4673 C C . LYS B 1 90 ? 22.312 -41.281 -25.781 1 97.19 90 LYS B C 1
ATOM 4675 O O . LYS B 1 90 ? 21.609 -42.281 -26 1 97.19 90 LYS B O 1
ATOM 4680 N N . ASN B 1 91 ? 23.031 -41.156 -24.625 1 97.62 91 ASN B N 1
ATOM 4681 C CA . ASN B 1 91 ? 23 -42.156 -23.562 1 97.62 91 ASN B CA 1
ATOM 4682 C C . ASN B 1 91 ? 22 -41.781 -22.484 1 97.62 91 ASN B C 1
ATOM 4684 O O . ASN B 1 91 ? 22.016 -42.375 -21.391 1 97.62 91 ASN B O 1
ATOM 4688 N N . MET B 1 92 ? 21.25 -40.781 -22.703 1 97.56 92 MET B N 1
ATOM 4689 C CA . MET B 1 92 ? 20.188 -40.312 -21.828 1 97.56 92 MET B CA 1
ATOM 4690 C C . MET B 1 92 ? 20.75 -39.688 -20.547 1 97.56 92 MET B C 1
ATOM 4692 O O . MET B 1 92 ? 20.078 -39.656 -19.516 1 97.56 92 MET B O 1
ATOM 4696 N N . LYS B 1 93 ? 22 -39.281 -20.688 1 97.81 93 LYS B N 1
ATOM 4697 C CA . LYS B 1 93 ? 22.625 -38.562 -19.594 1 97.81 93 LYS B CA 1
ATOM 4698 C C . LYS B 1 93 ? 22.234 -37.062 -19.625 1 97.81 93 LYS B C 1
ATOM 4700 O O . LYS B 1 93 ? 22.344 -36.406 -20.656 1 97.81 93 LYS B O 1
ATOM 4705 N N . PRO B 1 94 ? 21.719 -36.562 -18.469 1 98.25 94 PRO B N 1
ATOM 4706 C CA . PRO B 1 94 ? 21.422 -35.125 -18.422 1 98.25 94 PRO B CA 1
ATOM 4707 C C . PRO B 1 94 ? 22.641 -34.25 -18.719 1 98.25 94 PRO B C 1
ATOM 4709 O O . PRO B 1 94 ? 23.703 -34.5 -18.141 1 98.25 94 PRO B O 1
ATOM 4712 N N . LEU B 1 95 ? 22.5 -33.25 -19.562 1 98.44 95 LEU B N 1
ATOM 4713 C CA . LEU B 1 95 ? 23.594 -32.375 -20 1 98.44 95 LEU B CA 1
ATOM 4714 C C . LEU B 1 95 ? 23.562 -31.047 -19.266 1 98.44 95 LEU B C 1
ATOM 4716 O O . LEU B 1 95 ? 24.594 -30.391 -19.125 1 98.44 95 LEU B O 1
ATOM 4720 N N . ALA B 1 96 ? 22.484 -30.594 -18.828 1 97.56 96 ALA B N 1
ATOM 4721 C CA . ALA B 1 96 ? 22.203 -29.359 -18.125 1 97.56 96 ALA B CA 1
ATOM 4722 C C . ALA B 1 96 ? 20.938 -29.484 -17.281 1 97.56 96 ALA B C 1
ATOM 4724 O O . ALA B 1 96 ? 20.156 -30.422 -17.453 1 97.56 96 ALA B O 1
ATOM 4725 N N . PRO B 1 97 ? 20.797 -28.625 -16.266 1 97.31 97 PRO B N 1
ATOM 4726 C CA . PRO B 1 97 ? 19.562 -28.688 -15.484 1 97.31 97 PRO B CA 1
ATOM 4727 C C . PRO B 1 97 ? 18.328 -28.281 -16.297 1 97.31 97 PRO B C 1
ATOM 4729 O O . PRO B 1 97 ? 18.453 -27.609 -17.312 1 97.31 97 PRO B O 1
ATOM 4732 N N . CYS B 1 98 ? 17.219 -28.781 -15.883 1 97.38 98 CYS B N 1
ATOM 4733 C CA . CYS B 1 98 ? 15.945 -28.297 -16.422 1 97.38 98 CYS B CA 1
ATOM 4734 C C . CYS B 1 98 ? 15.672 -26.875 -15.977 1 97.38 98 CYS B C 1
ATOM 4736 O O . CYS B 1 98 ? 15.703 -26.562 -14.781 1 97.38 98 CYS B O 1
ATOM 4738 N N . LEU B 1 99 ? 15.5 -25.969 -16.906 1 97 99 LEU B N 1
ATOM 4739 C CA . LEU B 1 99 ? 15.008 -24.641 -16.594 1 97 99 LEU B CA 1
ATOM 4740 C C . LEU B 1 99 ? 13.492 -24.656 -16.375 1 97 99 LEU B C 1
ATOM 4742 O O . LEU B 1 99 ? 12.727 -24.766 -17.344 1 97 99 LEU B O 1
ATOM 4746 N N . ILE B 1 100 ? 13.062 -24.531 -15.148 1 94.75 100 ILE B N 1
ATOM 4747 C CA . ILE B 1 100 ? 11.688 -24.875 -14.805 1 94.75 100 ILE B CA 1
ATOM 4748 C C . ILE B 1 100 ? 10.781 -23.672 -15 1 94.75 100 ILE B C 1
ATOM 4750 O O . ILE B 1 100 ? 11.227 -22.625 -15.484 1 94.75 100 ILE B O 1
ATOM 4754 N N . TRP B 1 101 ? 9.516 -23.781 -14.703 1 90.69 101 TRP B N 1
ATOM 4755 C CA . TRP B 1 101 ? 8.469 -22.828 -15.07 1 90.69 101 TRP B CA 1
ATOM 4756 C C . TRP B 1 101 ? 8.711 -21.469 -14.422 1 90.69 101 TRP B C 1
ATOM 4758 O O . TRP B 1 101 ? 8.352 -20.438 -14.977 1 90.69 101 TRP B O 1
ATOM 4768 N N . MET B 1 102 ? 9.367 -21.453 -13.258 1 87.38 102 MET B N 1
ATOM 4769 C CA . MET B 1 102 ? 9.609 -20.234 -12.492 1 87.38 102 MET B CA 1
ATOM 4770 C C . MET B 1 102 ? 10.719 -19.406 -13.125 1 87.38 102 MET B C 1
ATOM 4772 O O . MET B 1 102 ? 10.859 -18.219 -12.82 1 87.38 102 MET B O 1
ATOM 4776 N N . ASP B 1 103 ? 11.484 -20 -13.984 1 91.56 103 ASP B N 1
ATOM 4777 C CA . ASP B 1 103 ? 12.656 -19.359 -14.562 1 91.56 103 ASP B CA 1
ATOM 4778 C C . ASP B 1 103 ? 12.258 -18.312 -15.594 1 91.56 103 ASP B C 1
ATOM 4780 O O . ASP B 1 103 ? 11.398 -18.562 -16.438 1 91.56 103 ASP B O 1
ATOM 4784 N N . ARG B 1 104 ? 12.875 -17.125 -15.523 1 88.5 104 ARG B N 1
ATOM 4785 C CA . ARG B 1 104 ? 12.539 -16.047 -16.438 1 88.5 104 ARG B CA 1
ATOM 4786 C C . ARG B 1 104 ? 13.781 -15.531 -17.156 1 88.5 104 ARG B C 1
ATOM 4788 O O . ARG B 1 104 ? 13.828 -14.367 -17.562 1 88.5 104 ARG B O 1
ATOM 4795 N N . ARG B 1 105 ? 14.758 -16.297 -17.328 1 92.38 105 ARG B N 1
ATOM 4796 C CA . ARG B 1 105 ? 16.047 -15.828 -17.844 1 92.38 105 ARG B CA 1
ATOM 4797 C C . ARG B 1 105 ? 15.977 -15.609 -19.359 1 92.38 105 ARG B C 1
ATOM 4799 O O . ARG B 1 105 ? 16.812 -14.906 -19.922 1 92.38 105 ARG B O 1
ATOM 4806 N N . ALA B 1 106 ? 14.977 -16.156 -19.969 1 95.25 106 ALA B N 1
ATOM 4807 C CA . ALA B 1 106 ? 14.945 -16.203 -21.422 1 95.25 106 ALA B CA 1
ATOM 4808 C C . ALA B 1 106 ? 14.266 -14.961 -22 1 95.25 106 ALA B C 1
ATOM 4810 O O . ALA B 1 106 ? 13.5 -15.047 -22.953 1 95.25 106 ALA B O 1
ATOM 4811 N N . GLU B 1 107 ? 14.5 -13.836 -21.453 1 90.5 107 GLU B N 1
ATOM 4812 C CA . GLU B 1 107 ? 13.828 -12.609 -21.891 1 90.5 107 GLU B CA 1
ATOM 4813 C C . GLU B 1 107 ? 14.336 -12.156 -23.25 1 90.5 107 GLU B C 1
ATOM 4815 O O . GLU B 1 107 ? 13.57 -11.625 -24.062 1 90.5 107 GLU B O 1
ATOM 4820 N N . GLU B 1 108 ? 15.648 -12.305 -23.516 1 94.88 108 GLU B N 1
ATOM 4821 C CA . GLU B 1 108 ? 16.188 -11.945 -24.828 1 94.88 108 GLU B CA 1
ATOM 4822 C C . GLU B 1 108 ? 15.609 -12.836 -25.922 1 94.88 108 GLU B C 1
ATOM 4824 O O . GLU B 1 108 ? 15.367 -12.367 -27.047 1 94.88 108 GLU B O 1
ATOM 4829 N N . GLU B 1 109 ? 15.422 -14.062 -25.609 1 97.31 109 GLU B N 1
ATOM 4830 C CA . GLU B 1 109 ? 14.828 -14.992 -26.562 1 97.31 109 GLU B CA 1
ATOM 4831 C C . GLU B 1 109 ? 13.367 -14.656 -26.828 1 97.31 109 GLU B C 1
ATOM 4833 O O . GLU B 1 109 ? 12.891 -14.773 -27.969 1 97.31 109 GLU B O 1
ATOM 4838 N N . VAL B 1 110 ? 12.656 -14.281 -25.812 1 96.19 110 VAL B N 1
ATOM 4839 C CA . VAL B 1 110 ? 11.273 -13.844 -25.984 1 96.19 110 VAL B CA 1
ATOM 4840 C C . VAL B 1 110 ? 11.227 -12.641 -26.922 1 96.19 110 VAL B C 1
ATOM 4842 O O . VAL B 1 110 ? 10.391 -12.594 -27.828 1 96.19 110 VAL B O 1
ATOM 4845 N N . LYS B 1 111 ? 12.133 -11.656 -26.734 1 95 111 LYS B N 1
ATOM 4846 C CA . LYS B 1 111 ? 12.219 -10.492 -27.609 1 95 111 LYS B CA 1
ATOM 4847 C C . LYS B 1 111 ? 12.508 -10.898 -29.047 1 95 111 LYS B C 1
ATOM 4849 O O . LYS B 1 111 ? 11.898 -10.383 -29.984 1 95 111 LYS B O 1
ATOM 4854 N N . TRP B 1 112 ? 13.414 -11.789 -29.141 1 97.62 112 TRP B N 1
ATOM 4855 C CA . TRP B 1 112 ? 13.758 -12.281 -30.469 1 97.62 112 TRP B CA 1
ATOM 4856 C C . TRP B 1 112 ? 12.539 -12.906 -31.141 1 97.62 112 TRP B C 1
ATOM 4858 O O . TRP B 1 112 ? 12.297 -12.68 -32.344 1 97.62 112 TRP B O 1
ATOM 4868 N N . VAL B 1 113 ? 11.797 -13.75 -30.469 1 98 113 VAL B N 1
ATOM 4869 C CA . VAL B 1 113 ? 10.609 -14.398 -31.016 1 98 113 VAL B CA 1
ATOM 4870 C C . VAL B 1 113 ? 9.602 -13.352 -31.453 1 98 113 VAL B C 1
ATOM 4872 O O . VAL B 1 113 ? 9.039 -13.438 -32.562 1 98 113 VAL B O 1
ATOM 4875 N N . LYS B 1 114 ? 9.383 -12.383 -30.641 1 96.62 114 LYS B N 1
ATOM 4876 C CA . LYS B 1 114 ? 8.438 -11.32 -30.953 1 96.62 114 LYS B CA 1
ATOM 4877 C C . LYS B 1 114 ? 8.828 -10.578 -32.219 1 96.62 114 LYS B C 1
ATOM 4879 O O . LYS B 1 114 ? 7.957 -10.133 -32.969 1 96.62 114 LYS B O 1
ATOM 4884 N N . GLU B 1 115 ? 10.102 -10.539 -32.469 1 97.38 115 GLU B N 1
ATOM 4885 C CA . GLU B 1 115 ? 10.617 -9.758 -33.594 1 97.38 115 GLU B CA 1
ATOM 4886 C C . GLU B 1 115 ? 10.734 -10.609 -34.844 1 97.38 115 GLU B C 1
ATOM 4888 O O . GLU B 1 115 ? 10.711 -10.086 -35.969 1 97.38 115 GLU B O 1
ATOM 4893 N N . ASN B 1 116 ? 10.82 -11.891 -34.719 1 97.5 116 ASN B N 1
ATOM 4894 C CA . ASN B 1 116 ? 11.242 -12.688 -35.844 1 97.5 116 ASN B CA 1
ATOM 4895 C C . ASN B 1 116 ? 10.211 -13.758 -36.188 1 97.5 116 ASN B C 1
ATOM 4897 O O . ASN B 1 116 ? 10.266 -14.344 -37.281 1 97.5 116 ASN B O 1
ATOM 4901 N N . ILE B 1 117 ? 9.32 -14 -35.312 1 97.25 117 ILE B N 1
ATOM 4902 C CA . ILE B 1 117 ? 8.352 -15.07 -35.5 1 97.25 117 ILE B CA 1
ATOM 4903 C C . ILE B 1 117 ? 6.953 -14.477 -35.656 1 97.25 117 ILE B C 1
ATOM 4905 O O . ILE B 1 117 ? 6.605 -13.508 -35 1 97.25 117 ILE B O 1
ATOM 4909 N N . ASP B 1 118 ? 6.145 -15.031 -36.594 1 97.06 118 ASP B N 1
ATOM 4910 C CA . ASP B 1 118 ? 4.734 -14.672 -36.719 1 97.06 118 ASP B CA 1
ATOM 4911 C C . ASP B 1 118 ? 3.955 -15.117 -35.469 1 97.06 118 ASP B C 1
ATOM 4913 O O . ASP B 1 118 ? 3.582 -16.297 -35.375 1 97.06 118 ASP B O 1
ATOM 4917 N N . LEU B 1 119 ? 3.621 -14.242 -34.625 1 96.62 119 LEU B N 1
ATOM 4918 C CA . LEU B 1 119 ? 3.004 -14.555 -33.344 1 96.62 119 LEU B CA 1
ATOM 4919 C C . LEU B 1 119 ? 1.582 -15.07 -33.531 1 96.62 119 LEU B C 1
ATOM 4921 O O . LEU B 1 119 ? 1.092 -15.867 -32.75 1 96.62 119 LEU B O 1
ATOM 4925 N N . ASP B 1 120 ? 0.924 -14.586 -34.562 1 96.5 120 ASP B N 1
ATOM 4926 C CA . ASP B 1 120 ? -0.402 -15.117 -34.875 1 96.5 120 ASP B CA 1
ATOM 4927 C C . ASP B 1 120 ? -0.333 -16.594 -35.219 1 96.5 120 ASP B C 1
ATOM 4929 O O . ASP B 1 120 ? -1.174 -17.391 -34.812 1 96.5 120 ASP B O 1
ATOM 4933 N N . LYS B 1 121 ? 0.609 -16.906 -36.031 1 96.19 121 LYS B N 1
ATOM 4934 C CA . LYS B 1 121 ? 0.81 -18.312 -36.406 1 96.19 121 LYS B CA 1
ATOM 4935 C C . LYS B 1 121 ? 1.196 -19.141 -35.188 1 96.19 121 LYS B C 1
ATOM 4937 O O . LYS B 1 121 ? 0.696 -20.25 -35 1 96.19 121 LYS B O 1
ATOM 4942 N N . LEU B 1 122 ? 2.123 -18.578 -34.406 1 97.19 122 LEU B N 1
ATOM 4943 C CA . LEU B 1 122 ? 2.529 -19.266 -33.188 1 97.19 122 LEU B CA 1
ATOM 4944 C C . LEU B 1 122 ? 1.319 -19.609 -32.312 1 97.19 122 LEU B C 1
ATOM 4946 O O . LEU B 1 122 ? 1.157 -20.75 -31.875 1 97.19 122 LEU B O 1
ATOM 4950 N N . PHE B 1 123 ? 0.483 -18.656 -32.094 1 96.81 123 PHE B N 1
ATOM 4951 C CA . PHE B 1 123 ? -0.702 -18.844 -31.281 1 96.81 123 PHE B CA 1
ATOM 4952 C C . PHE B 1 123 ? -1.675 -19.812 -31.938 1 96.81 123 PHE B C 1
ATOM 4954 O O . PHE B 1 123 ? -2.252 -20.672 -31.266 1 96.81 123 PHE B O 1
ATOM 4961 N N . HIS B 1 124 ? -1.827 -19.688 -33.188 1 96.25 124 HIS B N 1
ATOM 4962 C CA . HIS B 1 124 ? -2.752 -20.531 -33.938 1 96.25 124 HIS B CA 1
ATOM 4963 C C . HIS B 1 124 ? -2.342 -22 -33.844 1 96.25 124 HIS B C 1
ATOM 4965 O O . HIS B 1 124 ? -3.195 -22.875 -33.688 1 96.25 124 HIS B O 1
ATOM 4971 N N . VAL B 1 125 ? -1.092 -22.266 -33.906 1 96.94 125 VAL B N 1
ATOM 4972 C CA . VAL B 1 125 ? -0.583 -23.641 -33.906 1 96.94 125 VAL B CA 1
ATOM 4973 C C . VAL B 1 125 ? -0.572 -24.203 -32.5 1 96.94 125 VAL B C 1
ATOM 4975 O O . VAL B 1 125 ? -1.028 -25.312 -32.25 1 96.94 125 VAL B O 1
ATOM 4978 N N . THR B 1 126 ? -0.105 -23.422 -31.594 1 95.75 126 THR B N 1
ATOM 4979 C CA . THR B 1 126 ? 0.238 -24 -30.297 1 95.75 126 THR B CA 1
ATOM 4980 C C . THR B 1 126 ? -0.84 -23.688 -29.266 1 95.75 126 THR B C 1
ATOM 4982 O O . THR B 1 126 ? -0.89 -24.312 -28.203 1 95.75 126 THR B O 1
ATOM 4985 N N . GLY B 1 127 ? -1.72 -22.703 -29.578 1 95.44 127 GLY B N 1
ATOM 4986 C CA . GLY B 1 127 ? -2.703 -22.25 -28.594 1 95.44 127 GLY B CA 1
ATOM 4987 C C . GLY B 1 127 ? -2.105 -21.391 -27.5 1 95.44 127 GLY B C 1
ATOM 4988 O O . GLY B 1 127 ? -2.801 -21 -26.562 1 95.44 127 GLY B O 1
ATOM 4989 N N . ASN B 1 128 ? -0.796 -21.062 -27.578 1 95.69 128 ASN B N 1
ATOM 4990 C CA . ASN B 1 128 ? -0.074 -20.312 -26.562 1 95.69 128 ASN B CA 1
ATOM 4991 C C . ASN B 1 128 ? 0.72 -19.156 -27.156 1 95.69 128 ASN B C 1
ATOM 4993 O O . ASN B 1 128 ? 1.077 -19.188 -28.328 1 95.69 128 ASN B O 1
ATOM 4997 N N . SER B 1 129 ? 0.916 -18.125 -26.422 1 94.56 129 SER B N 1
ATOM 4998 C CA . SER B 1 129 ? 1.726 -16.984 -26.844 1 94.56 129 SER B CA 1
ATOM 4999 C C . SER B 1 129 ? 3.189 -17.188 -26.469 1 94.56 129 SER B C 1
ATOM 5001 O O . SER B 1 129 ? 3.631 -18.312 -26.219 1 94.56 129 SER B O 1
ATOM 5003 N N . VAL B 1 130 ? 3.959 -16.062 -26.594 1 95.31 130 VAL B N 1
ATOM 5004 C CA . VAL B 1 130 ? 5.379 -16.156 -26.266 1 95.31 130 VAL B CA 1
ATOM 5005 C C . VAL B 1 130 ? 5.633 -15.5 -24.906 1 95.31 130 VAL B C 1
ATOM 5007 O O . VAL B 1 130 ? 5.145 -14.398 -24.641 1 95.31 130 VAL B O 1
ATOM 5010 N N . ASN B 1 131 ? 6.293 -16.312 -24.062 1 92.25 131 ASN B N 1
ATOM 5011 C CA . ASN B 1 131 ? 6.734 -15.875 -22.734 1 92.25 131 ASN B CA 1
ATOM 5012 C C . ASN B 1 131 ? 7.867 -16.75 -22.203 1 92.25 131 ASN B C 1
ATOM 5014 O O . ASN B 1 131 ? 8.008 -17.906 -22.625 1 92.25 131 ASN B O 1
ATOM 5018 N N . SER B 1 132 ? 8.633 -16.125 -21.266 1 91.75 132 SER B N 1
ATOM 5019 C CA . SER B 1 132 ? 9.758 -16.875 -20.734 1 91.75 132 SER B CA 1
ATOM 5020 C C . SER B 1 132 ? 9.281 -18.016 -19.844 1 91.75 132 SER B C 1
ATOM 5022 O O . SER B 1 132 ? 10.062 -18.922 -19.5 1 91.75 132 SER B O 1
ATOM 5024 N N . TYR B 1 133 ? 8.008 -18.094 -19.609 1 90 133 TYR B N 1
ATOM 5025 C CA . TYR B 1 133 ? 7.375 -19.203 -18.906 1 90 133 TYR B CA 1
ATOM 5026 C C . TYR B 1 133 ? 7.523 -20.5 -19.688 1 90 133 TYR B C 1
ATOM 5028 O O . TYR B 1 133 ? 7.781 -21.562 -19.109 1 90 133 TYR B O 1
ATOM 5036 N N . PHE B 1 134 ? 7.434 -20.453 -20.938 1 94.69 134 PHE B N 1
ATOM 5037 C CA . PHE B 1 134 ? 7.32 -21.625 -21.781 1 94.69 134 PHE B CA 1
ATOM 5038 C C . PHE B 1 134 ? 8.688 -22.266 -22.016 1 94.69 134 PHE B C 1
ATOM 5040 O O . PHE B 1 134 ? 9.695 -21.562 -22.094 1 94.69 134 PHE B O 1
ATOM 5047 N N . GLY B 1 135 ? 8.68 -23.531 -22.219 1 95.75 135 GLY B N 1
ATOM 5048 C CA . GLY B 1 135 ? 9.883 -24.328 -22.375 1 95.75 135 GLY B CA 1
ATOM 5049 C C . GLY B 1 135 ? 10.656 -23.984 -23.641 1 95.75 135 GLY B C 1
ATOM 5050 O O . GLY B 1 135 ? 11.891 -23.969 -23.641 1 95.75 135 GLY B O 1
ATOM 5051 N N . PHE B 1 136 ? 9.938 -23.625 -24.719 1 97.5 136 PHE B N 1
ATOM 5052 C CA . PHE B 1 136 ? 10.617 -23.422 -26 1 97.5 136 PHE B CA 1
ATOM 5053 C C . PHE B 1 136 ? 11.531 -22.203 -25.938 1 97.5 136 PHE B C 1
ATOM 5055 O O . PHE B 1 136 ? 12.594 -22.203 -26.562 1 97.5 136 PHE B O 1
ATOM 5062 N N . THR B 1 137 ? 11.141 -21.172 -25.234 1 97.31 137 THR B N 1
ATOM 5063 C CA . THR B 1 137 ? 12.008 -20 -25.109 1 97.31 137 THR B CA 1
ATOM 5064 C C . THR B 1 137 ? 13.25 -20.344 -24.281 1 97.31 137 THR B C 1
ATOM 5066 O O . THR B 1 137 ? 14.336 -19.828 -24.562 1 97.31 137 THR B O 1
ATOM 5069 N N . LYS B 1 138 ? 13.086 -21.203 -23.344 1 97.5 138 LYS B N 1
ATOM 5070 C CA . LYS B 1 138 ? 14.203 -21.656 -22.531 1 97.5 138 LYS B CA 1
ATOM 5071 C C . LYS B 1 138 ? 15.125 -22.578 -23.328 1 97.5 138 LYS B C 1
ATOM 5073 O O . LYS B 1 138 ? 16.344 -22.594 -23.125 1 97.5 138 LYS B O 1
ATOM 5078 N N . MET B 1 139 ? 14.578 -23.344 -24.219 1 98.06 139 MET B N 1
ATOM 5079 C CA . MET B 1 139 ? 15.391 -24.094 -25.172 1 98.06 139 MET B CA 1
ATOM 5080 C C . MET B 1 139 ? 16.266 -23.172 -26.016 1 98.06 139 MET B C 1
ATOM 5082 O O . MET B 1 139 ? 17.453 -23.422 -26.203 1 98.06 139 MET B O 1
ATOM 5086 N N . LEU B 1 140 ? 15.641 -22.078 -26.469 1 98.25 140 LEU B N 1
ATOM 5087 C CA . LEU B 1 140 ? 16.391 -21.094 -27.234 1 98.25 140 LEU B CA 1
ATOM 5088 C C . LEU B 1 140 ? 17.5 -20.469 -26.406 1 98.25 140 LEU B C 1
ATOM 5090 O O . LEU B 1 140 ? 18.578 -20.188 -26.922 1 98.25 140 LEU B O 1
ATOM 5094 N N . TRP B 1 141 ? 17.188 -20.281 -25.172 1 98.12 141 TRP B N 1
ATOM 5095 C CA . TRP B 1 141 ? 18.219 -19.75 -24.281 1 98.12 141 TRP B CA 1
ATOM 5096 C C . TRP B 1 141 ? 19.391 -20.719 -24.203 1 98.12 141 TRP B C 1
ATOM 5098 O O . TRP B 1 141 ? 20.562 -20.297 -24.266 1 98.12 141 TRP B O 1
ATOM 5108 N N . ILE B 1 142 ? 19.141 -22.016 -24.062 1 98.19 142 ILE B N 1
ATOM 5109 C CA . ILE B 1 142 ? 20.172 -23.047 -23.984 1 98.19 142 ILE B CA 1
ATOM 5110 C C . ILE B 1 142 ? 20.984 -23.062 -25.297 1 98.19 142 ILE B C 1
ATOM 5112 O O . ILE B 1 142 ? 22.203 -23.141 -25.266 1 98.19 142 ILE B O 1
ATOM 5116 N N . LYS B 1 143 ? 20.297 -22.938 -26.328 1 98.19 143 LYS B N 1
ATOM 5117 C CA . LYS B 1 143 ? 20.938 -22.844 -27.641 1 98.19 143 LYS B CA 1
ATOM 5118 C C . LYS B 1 143 ? 21.953 -21.703 -27.688 1 98.19 143 LYS B C 1
ATOM 5120 O O . LYS B 1 143 ? 23.094 -21.906 -28.109 1 98.19 143 LYS B O 1
ATOM 5125 N N . ASN B 1 144 ? 21.547 -20.578 -27.219 1 97.94 144 ASN B N 1
ATOM 5126 C CA . ASN B 1 144 ? 22.328 -19.359 -27.359 1 97.94 144 ASN B CA 1
ATOM 5127 C C . ASN B 1 144 ? 23.422 -19.266 -26.297 1 97.94 144 ASN B C 1
ATOM 5129 O O . ASN B 1 144 ? 24.453 -18.641 -26.516 1 97.94 144 ASN B O 1
ATOM 5133 N N . ASN B 1 145 ? 23.25 -19.922 -25.156 1 97.88 145 ASN B N 1
ATOM 5134 C CA . ASN B 1 145 ? 24.125 -19.641 -24.016 1 97.88 145 ASN B CA 1
ATOM 5135 C C . ASN B 1 145 ? 24.953 -20.859 -23.641 1 97.88 145 ASN B C 1
ATOM 5137 O O . ASN B 1 145 ? 25.953 -20.75 -22.922 1 97.88 145 ASN B O 1
ATOM 5141 N N . LEU B 1 146 ? 24.516 -22.016 -24.109 1 97.75 146 LEU B N 1
ATOM 5142 C CA . LEU B 1 146 ? 25.234 -23.25 -23.812 1 97.75 146 LEU B CA 1
ATOM 5143 C C . LEU B 1 146 ? 25.5 -24.047 -25.094 1 97.75 146 LEU B C 1
ATOM 5145 O O . LEU B 1 146 ? 25.078 -25.188 -25.219 1 97.75 146 LEU B O 1
ATOM 5149 N N . PRO B 1 147 ? 26.25 -23.5 -25.953 1 97.5 147 PRO B N 1
ATOM 5150 C CA . PRO B 1 147 ? 26.438 -24.125 -27.266 1 97.5 147 PRO B CA 1
ATOM 5151 C C . PRO B 1 147 ? 27.062 -25.516 -27.188 1 97.5 147 PRO B C 1
ATOM 5153 O O . PRO B 1 147 ? 26.719 -26.391 -27.969 1 97.5 147 PRO B O 1
ATOM 5156 N N . LYS B 1 148 ? 27.969 -25.781 -26.234 1 97.94 148 LYS B N 1
ATOM 5157 C CA . LYS B 1 148 ? 28.578 -27.109 -26.078 1 97.94 148 LYS B CA 1
ATOM 5158 C C . LYS B 1 148 ? 27.547 -28.141 -25.672 1 97.94 148 LYS B C 1
ATOM 5160 O O . LYS B 1 148 ? 27.594 -29.297 -26.109 1 97.94 148 LYS B O 1
ATOM 5165 N N . VAL B 1 149 ? 26.672 -27.781 -24.875 1 98.06 149 VAL B N 1
ATOM 5166 C CA . VAL B 1 149 ? 25.578 -28.641 -24.453 1 98.06 149 VAL B CA 1
ATOM 5167 C C . VAL B 1 149 ? 24.641 -28.891 -25.625 1 98.06 149 VAL B C 1
ATOM 5169 O O . VAL B 1 149 ? 24.25 -30.031 -25.891 1 98.06 149 VAL B O 1
ATOM 5172 N N . TRP B 1 150 ? 24.344 -27.828 -26.344 1 98.25 150 TRP B N 1
ATOM 5173 C CA . TRP B 1 150 ? 23.391 -27.875 -27.438 1 98.25 150 TRP B CA 1
ATOM 5174 C C . TRP B 1 150 ? 23.812 -28.922 -28.484 1 98.25 150 TRP B C 1
ATOM 5176 O O . TRP B 1 150 ? 22.969 -29.656 -29.016 1 98.25 150 TRP B O 1
ATOM 5186 N N . GLU B 1 151 ? 25.062 -29.031 -28.672 1 97.88 151 GLU B N 1
ATOM 5187 C CA . GLU B 1 151 ? 25.594 -29.906 -29.703 1 97.88 151 GLU B CA 1
ATOM 5188 C C . GLU B 1 151 ? 25.453 -31.375 -29.328 1 97.88 151 GLU B C 1
ATOM 5190 O O . GLU B 1 151 ? 25.531 -32.25 -30.188 1 97.88 151 GLU B O 1
ATOM 5195 N N . GLN B 1 152 ? 25.219 -31.641 -28.109 1 98.44 152 GLN B N 1
ATOM 5196 C CA . GLN B 1 152 ? 25.219 -33.031 -27.625 1 98.44 152 GLN B CA 1
ATOM 5197 C C . GLN B 1 152 ? 23.812 -33.5 -27.359 1 98.44 152 GLN B C 1
ATOM 5199 O O . GLN B 1 152 ? 23.609 -34.688 -27.031 1 98.44 152 GLN B O 1
ATOM 5204 N N . ILE B 1 153 ? 22.828 -32.688 -27.609 1 98.5 153 ILE B N 1
ATOM 5205 C CA . ILE B 1 153 ? 21.469 -33 -27.188 1 98.5 153 ILE B CA 1
ATOM 5206 C C . ILE B 1 153 ? 20.875 -34.062 -28.141 1 98.5 153 ILE B C 1
ATOM 5208 O O . ILE B 1 153 ? 20.953 -33.906 -29.359 1 98.5 153 ILE B O 1
ATOM 5212 N N . GLU B 1 154 ? 20.375 -35.094 -27.562 1 98.5 154 GLU B N 1
ATOM 5213 C CA . GLU B 1 154 ? 19.531 -36.062 -28.281 1 98.5 154 GLU B CA 1
ATOM 5214 C C . GLU B 1 154 ? 18.062 -35.688 -28.156 1 98.5 154 GLU B C 1
ATOM 5216 O O . GLU B 1 154 ? 17.344 -35.656 -29.156 1 98.5 154 GLU B O 1
ATOM 5221 N N . TYR B 1 155 ? 17.625 -35.406 -26.922 1 98.06 155 TYR B N 1
ATOM 5222 C CA . TYR B 1 155 ? 16.25 -35.031 -26.641 1 98.06 155 TYR B CA 1
ATOM 5223 C C . TYR B 1 155 ? 16.172 -33.938 -25.594 1 98.06 155 TYR B C 1
ATOM 5225 O O . TYR B 1 155 ? 17.125 -33.781 -24.812 1 98.06 155 TYR B O 1
ATOM 5233 N N . PHE B 1 156 ? 15.133 -33.156 -25.625 1 97.94 156 PHE B N 1
ATOM 5234 C CA . PHE B 1 156 ? 14.602 -32.469 -24.438 1 97.94 156 PHE B CA 1
ATOM 5235 C C . PHE B 1 156 ? 13.477 -33.281 -23.812 1 97.94 156 PHE B C 1
ATOM 5237 O O . PHE B 1 156 ? 12.43 -33.5 -24.438 1 97.94 156 PHE B O 1
ATOM 5244 N N . LEU B 1 157 ? 13.641 -33.781 -22.625 1 97.44 157 LEU B N 1
ATOM 5245 C CA . LEU B 1 157 ? 12.602 -34.562 -21.984 1 97.44 157 LEU B CA 1
ATOM 5246 C C . LEU B 1 157 ? 11.953 -33.812 -20.844 1 97.44 157 LEU B C 1
ATOM 5248 O O . LEU B 1 157 ? 12.648 -33.312 -19.953 1 97.44 157 LEU B O 1
ATOM 5252 N N . PRO B 1 158 ? 10.609 -33.719 -20.859 1 97.19 158 PRO B N 1
ATOM 5253 C CA . PRO B 1 158 ? 9.953 -33.188 -19.672 1 97.19 158 PRO B CA 1
ATOM 5254 C C . PRO B 1 158 ? 10.211 -34 -18.422 1 97.19 158 PRO B C 1
ATOM 5256 O O . PRO B 1 158 ? 10.641 -35.156 -18.516 1 97.19 158 PRO B O 1
ATOM 5259 N N . PRO B 1 159 ? 9.977 -33.469 -17.25 1 97 159 PRO B N 1
ATOM 5260 C CA . PRO B 1 159 ? 10.359 -34.125 -16 1 97 159 PRO B CA 1
ATOM 5261 C C . PRO B 1 159 ? 9.711 -35.469 -15.828 1 97 159 PRO B C 1
ATOM 5263 O O . PRO B 1 159 ? 10.414 -36.469 -15.602 1 97 159 PRO B O 1
ATOM 5266 N N . ALA B 1 160 ? 8.414 -35.594 -15.938 1 97.12 160 ALA B N 1
ATOM 5267 C CA . ALA B 1 160 ? 7.746 -36.875 -15.742 1 97.12 160 ALA B CA 1
ATOM 5268 C C . ALA B 1 160 ? 8.219 -37.906 -16.766 1 97.12 160 ALA B C 1
ATOM 5270 O O . ALA B 1 160 ? 8.578 -39.031 -16.406 1 97.12 160 ALA B O 1
ATOM 5271 N N . PRO B 1 161 ? 8.281 -37.531 -18.016 1 97.5 161 PRO B N 1
ATOM 5272 C CA . PRO B 1 161 ? 8.797 -38.469 -19.031 1 97.5 161 PRO B CA 1
ATOM 5273 C C . PRO B 1 161 ? 10.203 -38.969 -18.719 1 97.5 161 PRO B C 1
ATOM 5275 O O . PRO B 1 161 ? 10.508 -40.125 -18.938 1 97.5 161 PRO B O 1
ATOM 5278 N N . TYR B 1 162 ? 11.047 -38.062 -18.25 1 98 162 TYR B N 1
ATOM 5279 C CA . TYR B 1 162 ? 12.398 -38.5 -17.906 1 98 162 TYR B CA 1
ATOM 5280 C C . TYR B 1 162 ? 12.375 -39.5 -16.766 1 98 162 TYR B C 1
ATOM 5282 O O . TYR B 1 162 ? 13.086 -40.5 -16.812 1 98 162 TYR B O 1
ATOM 5290 N N . ILE B 1 163 ? 11.633 -39.281 -15.805 1 98.25 163 ILE B N 1
ATOM 5291 C CA . ILE B 1 163 ? 11.578 -40.156 -14.656 1 98.25 163 ILE B CA 1
ATOM 5292 C C . ILE B 1 163 ? 10.953 -41.5 -15.07 1 98.25 163 ILE B C 1
ATOM 5294 O O . ILE B 1 163 ? 11.375 -42.562 -14.602 1 98.25 163 ILE B O 1
ATOM 5298 N N . VAL B 1 164 ? 9.953 -41.469 -15.898 1 98.44 164 VAL B N 1
ATOM 5299 C CA . VAL B 1 164 ? 9.359 -42.688 -16.438 1 98.44 164 VAL B CA 1
ATOM 5300 C C . VAL B 1 164 ? 10.422 -43.469 -17.188 1 98.44 164 VAL B C 1
ATOM 5302 O O . VAL B 1 164 ? 10.484 -44.719 -17.062 1 98.44 164 VAL B O 1
ATOM 5305 N N . TYR B 1 165 ? 11.266 -42.781 -17.953 1 98.38 165 TYR B N 1
ATOM 5306 C CA . TYR B 1 165 ? 12.375 -43.438 -18.625 1 98.38 165 TYR B CA 1
ATOM 5307 C C . TYR B 1 165 ? 13.281 -44.156 -17.625 1 98.38 165 TYR B C 1
ATOM 5309 O O . TYR B 1 165 ? 13.711 -45.281 -17.844 1 98.38 165 TYR B O 1
ATOM 5317 N N . THR B 1 166 ? 13.578 -43.5 -16.5 1 98.44 166 THR B N 1
ATOM 5318 C CA . THR B 1 166 ? 14.484 -44.094 -15.516 1 98.44 166 THR B CA 1
ATOM 5319 C C . THR B 1 166 ? 13.859 -45.344 -14.891 1 98.44 166 THR B C 1
ATOM 5321 O O . THR B 1 166 ? 14.57 -46.219 -14.43 1 98.44 166 THR B O 1
ATOM 5324 N N . LEU B 1 167 ? 12.578 -45.438 -14.914 1 98.69 167 LEU B N 1
ATOM 5325 C CA . LEU B 1 167 ? 11.875 -46.562 -14.289 1 98.69 167 LEU B CA 1
ATOM 5326 C C . LEU B 1 167 ? 11.672 -47.688 -15.281 1 98.69 167 LEU B C 1
ATOM 5328 O O . LEU B 1 167 ? 11.57 -48.844 -14.883 1 98.69 167 LEU B O 1
ATOM 5332 N N . THR B 1 168 ? 11.617 -47.406 -16.609 1 98.62 168 THR B N 1
ATOM 5333 C CA . THR B 1 168 ? 11.117 -48.375 -17.562 1 98.62 168 THR B CA 1
ATOM 5334 C C . THR B 1 168 ? 12.148 -48.625 -18.672 1 98.62 168 THR B C 1
ATOM 5336 O O . THR B 1 168 ? 12.07 -49.625 -19.375 1 98.62 168 THR B O 1
ATOM 5339 N N . GLY B 1 169 ? 12.969 -47.625 -18.875 1 98.06 169 GLY B N 1
ATOM 5340 C CA . GLY B 1 169 ? 13.883 -47.688 -20 1 98.06 169 GLY B CA 1
ATOM 5341 C C . GLY B 1 169 ? 13.266 -47.219 -21.297 1 98.06 169 GLY B C 1
ATOM 5342 O O . GLY B 1 169 ? 13.93 -47.188 -22.344 1 98.06 169 GLY B O 1
ATOM 5343 N N . GLU B 1 170 ? 12.008 -46.75 -21.297 1 98.19 170 GLU B N 1
ATOM 5344 C CA . GLU B 1 170 ? 11.297 -46.344 -22.5 1 98.19 170 GLU B CA 1
ATOM 5345 C C . GLU B 1 170 ? 11.156 -44.812 -22.578 1 98.19 170 GLU B C 1
ATOM 5347 O O . GLU B 1 170 ? 10.836 -44.188 -21.578 1 98.19 170 GLU B O 1
ATOM 5352 N N . VAL B 1 171 ? 11.406 -44.281 -23.766 1 97.94 171 VAL B N 1
ATOM 5353 C CA . VAL B 1 171 ? 11.242 -42.844 -23.984 1 97.94 171 VAL B CA 1
ATOM 5354 C C . VAL B 1 171 ? 9.875 -42.594 -24.609 1 97.94 171 VAL B C 1
ATOM 5356 O O . VAL B 1 171 ? 9.57 -43.062 -25.688 1 97.94 171 VAL B O 1
ATOM 5359 N N . ALA B 1 172 ? 9.055 -41.906 -23.922 1 97.88 172 ALA B N 1
ATOM 5360 C CA . ALA B 1 172 ? 7.746 -41.438 -24.375 1 97.88 172 ALA B CA 1
ATOM 5361 C C . ALA B 1 172 ? 7.359 -40.125 -23.703 1 97.88 172 ALA B C 1
ATOM 5363 O O . ALA B 1 172 ? 7.766 -39.875 -22.562 1 97.88 172 ALA B O 1
ATOM 5364 N N . VAL B 1 173 ? 6.656 -39.312 -24.406 1 97.38 173 VAL B N 1
ATOM 5365 C CA . VAL B 1 173 ? 6.176 -38.031 -23.844 1 97.38 173 VAL B CA 1
ATOM 5366 C C . VAL B 1 173 ? 4.652 -38 -23.906 1 97.38 173 VAL B C 1
ATOM 5368 O O . VAL B 1 173 ? 4.059 -38.25 -24.953 1 97.38 173 VAL B O 1
ATOM 5371 N N . ASP B 1 174 ? 4.023 -37.781 -22.75 1 97.06 174 ASP B N 1
ATOM 5372 C CA . ASP B 1 174 ? 2.57 -37.625 -22.734 1 97.06 174 ASP B CA 1
ATOM 5373 C C . ASP B 1 174 ? 2.145 -36.312 -23.406 1 97.06 174 ASP B C 1
ATOM 5375 O O . ASP B 1 174 ? 2.895 -35.344 -23.391 1 97.06 174 ASP B O 1
ATOM 5379 N N . TYR B 1 175 ? 0.931 -36.25 -23.922 1 97.06 175 TYR B N 1
ATOM 5380 C CA . TYR B 1 175 ? 0.421 -35.125 -24.656 1 97.06 175 TYR B CA 1
ATOM 5381 C C . TYR B 1 175 ? 0.391 -33.875 -23.781 1 97.06 175 TYR B C 1
ATOM 5383 O O . TYR B 1 175 ? 0.645 -32.75 -24.25 1 97.06 175 TYR B O 1
ATOM 5391 N N . SER B 1 176 ? 0.038 -34 -22.531 1 96.5 176 SER B N 1
ATOM 5392 C CA . SER B 1 176 ? -0.053 -32.875 -21.625 1 96.5 176 SER B CA 1
ATOM 5393 C C . SER B 1 176 ? 1.296 -32.188 -21.469 1 96.5 176 SER B C 1
ATOM 5395 O O . SER B 1 176 ? 1.39 -30.953 -21.594 1 96.5 176 SER B O 1
ATOM 5397 N N . SER B 1 177 ? 2.314 -32.938 -21.25 1 96.25 177 SER B N 1
ATOM 5398 C CA . SER B 1 177 ? 3.666 -32.406 -21.109 1 96.25 177 SER B CA 1
ATOM 5399 C C . SER B 1 177 ? 4.16 -31.797 -22.422 1 96.25 177 SER B C 1
ATOM 5401 O O . SER B 1 177 ? 4.836 -30.766 -22.422 1 96.25 177 SER B O 1
ATOM 5403 N N . ALA B 1 178 ? 3.887 -32.469 -23.484 1 96.5 178 ALA B N 1
ATOM 5404 C CA . ALA B 1 178 ? 4.293 -31.969 -24.797 1 96.5 178 ALA B CA 1
ATOM 5405 C C . ALA B 1 178 ? 3.688 -30.594 -25.078 1 96.5 178 ALA B C 1
ATOM 5407 O O . ALA B 1 178 ? 4.387 -29.688 -25.516 1 96.5 178 ALA B O 1
ATOM 5408 N N . GLY B 1 179 ? 2.447 -30.5 -24.812 1 95.31 179 GLY B N 1
ATOM 5409 C CA . GLY B 1 179 ? 1.759 -29.25 -25.047 1 95.31 179 GLY B CA 1
ATOM 5410 C C . GLY B 1 179 ? 2.266 -28.109 -24.172 1 95.31 179 GLY B C 1
ATOM 5411 O O . GLY B 1 179 ? 2.264 -26.953 -24.578 1 95.31 179 GLY B O 1
ATOM 5412 N N . ASN B 1 180 ? 2.662 -28.469 -23 1 94.94 180 ASN B N 1
ATOM 5413 C CA . ASN B 1 180 ? 3.061 -27.453 -22.031 1 94.94 180 ASN B CA 1
ATOM 5414 C C . ASN B 1 180 ? 4.402 -26.828 -22.391 1 94.94 180 ASN B C 1
ATOM 5416 O O . ASN B 1 180 ? 4.738 -25.75 -21.891 1 94.94 180 ASN B O 1
ATOM 5420 N N . VAL B 1 181 ? 5.191 -27.453 -23.25 1 94.44 181 VAL B N 1
ATOM 5421 C CA . VAL B 1 181 ? 6.449 -26.875 -23.703 1 94.44 181 VAL B CA 1
ATOM 5422 C C . VAL B 1 181 ? 6.18 -25.594 -24.484 1 94.44 181 VAL B C 1
ATOM 5424 O O . VAL B 1 181 ? 6.984 -24.656 -24.453 1 94.44 181 VAL B O 1
ATOM 5427 N N . GLY B 1 182 ? 5.086 -25.562 -25.172 1 92.19 182 GLY B N 1
ATOM 5428 C CA . GLY B 1 182 ? 4.727 -24.422 -26.016 1 92.19 182 GLY B CA 1
ATOM 5429 C C . GLY B 1 182 ? 5.551 -24.344 -27.281 1 92.19 182 GLY B C 1
ATOM 5430 O O . GLY B 1 182 ? 6.477 -25.125 -27.484 1 92.19 182 GLY B O 1
ATOM 5431 N N . GLY B 1 183 ? 5.211 -23.531 -28.141 1 94.81 183 GLY B N 1
ATOM 5432 C CA . GLY B 1 183 ? 5.938 -23.078 -29.312 1 94.81 183 GLY B CA 1
ATOM 5433 C C . GLY B 1 183 ? 6.148 -24.172 -30.344 1 94.81 183 GLY B C 1
ATOM 5434 O O . GLY B 1 183 ? 6.145 -23.922 -31.547 1 94.81 183 GLY B O 1
ATOM 5435 N N . VAL B 1 184 ? 6.375 -25.438 -29.797 1 96.81 184 VAL B N 1
ATOM 5436 C CA . VAL B 1 184 ? 6.82 -26.453 -30.75 1 96.81 184 VAL B CA 1
ATOM 5437 C C . VAL B 1 184 ? 5.801 -27.594 -30.812 1 96.81 184 VAL B C 1
ATOM 5439 O O . VAL B 1 184 ? 6.09 -28.672 -31.344 1 96.81 184 VAL B O 1
ATOM 5442 N N . PHE B 1 185 ? 4.719 -27.469 -30.203 1 97.44 185 PHE B N 1
ATOM 5443 C CA . PHE B 1 185 ? 3.662 -28.469 -30.188 1 97.44 185 PHE B CA 1
ATOM 5444 C C . PHE B 1 185 ? 2.385 -27.922 -30.812 1 97.44 185 PHE B C 1
ATOM 5446 O O . PHE B 1 185 ? 1.953 -26.812 -30.469 1 97.44 185 PHE B O 1
ATOM 5453 N N . ASP B 1 186 ? 1.815 -28.656 -31.766 1 97.62 186 ASP B N 1
ATOM 5454 C CA . ASP B 1 186 ? 0.537 -28.297 -32.375 1 97.62 186 ASP B CA 1
ATOM 5455 C C . ASP B 1 186 ? -0.632 -28.797 -31.531 1 97.62 186 ASP B C 1
ATOM 5457 O O . ASP B 1 186 ? -0.914 -30 -31.484 1 97.62 186 ASP B O 1
ATOM 5461 N N . LEU B 1 187 ? -1.302 -27.875 -30.922 1 96.94 187 LEU B N 1
ATOM 5462 C CA . LEU B 1 187 ? -2.34 -28.203 -29.953 1 96.94 187 LEU B CA 1
ATOM 5463 C C . LEU B 1 187 ? -3.52 -28.891 -30.625 1 96.94 187 LEU B C 1
ATOM 5465 O O . LEU B 1 187 ? -4.121 -29.797 -30.062 1 96.94 187 LEU B O 1
ATOM 5469 N N . LYS B 1 188 ? -3.855 -28.531 -31.828 1 93.56 188 LYS B N 1
ATOM 5470 C CA . LYS B 1 188 ? -4.996 -29.078 -32.562 1 93.56 188 LYS B CA 1
ATOM 5471 C C . LYS B 1 188 ? -4.68 -30.469 -33.125 1 93.56 188 LYS B C 1
ATOM 5473 O O . LYS B 1 188 ? -5.484 -31.391 -32.969 1 93.56 188 LYS B O 1
ATOM 5478 N N . GLU B 1 189 ? -3.518 -30.609 -33.656 1 95.25 189 GLU B N 1
ATOM 5479 C CA . GLU B 1 189 ? -3.148 -31.859 -34.312 1 95.25 189 GLU B CA 1
ATOM 5480 C C . GLU B 1 189 ? -2.531 -32.844 -33.344 1 95.25 189 GLU B C 1
ATOM 5482 O O . GLU B 1 189 ? -2.387 -34.031 -33.656 1 95.25 189 GLU B O 1
ATOM 5487 N N . ARG B 1 190 ? -2.18 -32.438 -32.219 1 96.56 190 ARG B N 1
ATOM 5488 C CA . ARG B 1 190 ? -1.603 -33.25 -31.141 1 96.56 190 ARG B CA 1
ATOM 5489 C C . ARG B 1 190 ? -0.314 -33.938 -31.609 1 96.56 190 ARG B C 1
ATOM 5491 O O . ARG B 1 190 ? -0.15 -35.125 -31.438 1 96.56 190 ARG B O 1
ATOM 5498 N N . LYS B 1 191 ? 0.535 -33.125 -32.094 1 97.38 191 LYS B N 1
ATOM 5499 C CA . LYS B 1 191 ? 1.862 -33.594 -32.5 1 97.38 191 LYS B CA 1
ATOM 5500 C C . LYS B 1 191 ? 2.883 -32.469 -32.406 1 97.38 191 LYS B C 1
ATOM 5502 O O . LYS B 1 191 ? 2.512 -31.281 -32.344 1 97.38 191 LYS B O 1
ATOM 5507 N N . TRP B 1 192 ? 4.117 -32.844 -32.406 1 97.94 192 TRP B N 1
ATOM 5508 C CA . TRP B 1 192 ? 5.152 -31.828 -32.531 1 97.94 192 TRP B CA 1
ATOM 5509 C C . TRP B 1 192 ? 5.043 -31.094 -33.844 1 97.94 192 TRP B C 1
ATOM 5511 O O . TRP B 1 192 ? 4.754 -31.688 -34.875 1 97.94 192 TRP B O 1
ATOM 5521 N N . SER B 1 193 ? 5.277 -29.828 -33.812 1 98 193 SER B N 1
ATOM 5522 C CA . SER B 1 193 ? 5.176 -29.016 -35.031 1 98 193 SER B CA 1
ATOM 5523 C C . SER B 1 193 ? 6.539 -28.859 -35.688 1 98 193 SER B C 1
ATOM 5525 O O . SER B 1 193 ? 7.359 -28.047 -35.281 1 98 193 SER B O 1
ATOM 5527 N N . GLU B 1 194 ? 6.688 -29.562 -36.781 1 97.44 194 GLU B N 1
ATOM 5528 C CA . GLU B 1 194 ? 7.926 -29.422 -37.531 1 97.44 194 GLU B CA 1
ATOM 5529 C C . GLU B 1 194 ? 8.109 -28 -38.031 1 97.44 194 GLU B C 1
ATOM 5531 O O . GLU B 1 194 ? 9.219 -27.469 -38 1 97.44 194 GLU B O 1
ATOM 5536 N N . GLU B 1 195 ? 7.066 -27.438 -38.469 1 96.75 195 GLU B N 1
ATOM 5537 C CA . GLU B 1 195 ? 7.086 -26.078 -39 1 96.75 195 GLU B CA 1
ATOM 5538 C C . GLU B 1 195 ? 7.555 -25.094 -37.938 1 96.75 195 GLU B C 1
ATOM 5540 O O . GLU B 1 195 ? 8.406 -24.234 -38.188 1 96.75 195 GLU B O 1
ATOM 5545 N N . MET B 1 196 ? 6.988 -25.188 -36.781 1 97.5 196 MET B N 1
ATOM 5546 C CA . MET B 1 196 ? 7.367 -24.266 -35.719 1 97.5 196 MET B CA 1
ATOM 5547 C C . MET B 1 196 ? 8.805 -24.516 -35.281 1 97.5 196 MET B C 1
ATOM 5549 O O . MET B 1 196 ? 9.523 -23.578 -34.938 1 97.5 196 MET B O 1
ATOM 5553 N N . CYS B 1 197 ? 9.195 -25.797 -35.219 1 97.88 197 CYS B N 1
ATOM 5554 C CA . CYS B 1 197 ? 10.586 -26.109 -34.906 1 97.88 197 CYS B CA 1
ATOM 5555 C C . CYS B 1 197 ? 11.531 -25.406 -35.875 1 97.88 197 CYS B C 1
ATOM 5557 O O . CYS B 1 197 ? 12.516 -24.797 -35.469 1 97.88 197 CYS B O 1
ATOM 5559 N N . GLU B 1 198 ? 11.172 -25.484 -37.094 1 97.62 198 GLU B N 1
ATOM 5560 C CA . GLU B 1 198 ? 11.992 -24.859 -38.125 1 97.62 198 GLU B CA 1
ATOM 5561 C C . GLU B 1 198 ? 12.031 -23.344 -37.969 1 97.62 198 GLU B C 1
ATOM 5563 O O . GLU B 1 198 ? 13.102 -22.734 -38 1 97.62 198 GLU B O 1
ATOM 5568 N N . ASN B 1 199 ? 10.883 -22.766 -37.781 1 97.12 199 ASN B N 1
ATOM 5569 C CA . ASN B 1 199 ? 10.797 -21.312 -37.625 1 97.12 199 ASN B CA 1
ATOM 5570 C C . ASN B 1 199 ? 11.609 -20.844 -36.438 1 97.12 199 ASN B C 1
ATOM 5572 O O . ASN B 1 199 ? 12.195 -19.75 -36.469 1 97.12 199 ASN B O 1
ATOM 5576 N N . LEU B 1 200 ? 11.672 -21.641 -35.406 1 97.69 200 LEU B N 1
ATOM 5577 C CA . LEU B 1 200 ? 12.297 -21.234 -34.156 1 97.69 200 LEU B CA 1
ATOM 5578 C C . LEU B 1 200 ? 13.773 -21.641 -34.125 1 97.69 200 LEU B C 1
ATOM 5580 O O . LEU B 1 200 ? 14.508 -21.25 -33.219 1 97.69 200 LEU B O 1
ATOM 5584 N N . GLY B 1 201 ? 14.156 -22.375 -35.094 1 97.31 201 GLY B N 1
ATOM 5585 C CA . GLY B 1 201 ? 15.531 -22.844 -35.125 1 97.31 201 GLY B CA 1
ATOM 5586 C C . GLY B 1 201 ? 15.812 -23.922 -34.094 1 97.31 201 GLY B C 1
ATOM 5587 O O . GLY B 1 201 ? 16.922 -24 -33.562 1 97.31 201 GLY B O 1
ATOM 5588 N N . ILE B 1 202 ? 14.867 -24.703 -33.781 1 98 202 ILE B N 1
ATOM 5589 C CA . ILE B 1 202 ? 15.008 -25.828 -32.875 1 98 202 ILE B CA 1
ATOM 5590 C C . ILE B 1 202 ? 14.969 -27.141 -33.656 1 98 202 ILE B C 1
ATOM 5592 O O . ILE B 1 202 ? 13.984 -27.438 -34.344 1 98 202 ILE B O 1
ATOM 5596 N N . PRO B 1 203 ? 16.016 -27.906 -33.625 1 98.25 203 PRO B N 1
ATOM 5597 C CA . PRO B 1 203 ? 16.016 -29.156 -34.375 1 98.25 203 PRO B CA 1
ATOM 5598 C C . PRO B 1 203 ? 14.844 -30.062 -33.969 1 98.25 203 PRO B C 1
ATOM 5600 O O . PRO B 1 203 ? 14.641 -30.359 -32.781 1 98.25 203 PRO B O 1
ATOM 5603 N N . PHE B 1 204 ? 14.18 -30.516 -34.969 1 97.88 204 PHE B N 1
ATOM 5604 C CA . PHE B 1 204 ? 13 -31.359 -34.75 1 97.88 204 PHE B CA 1
ATOM 5605 C C . PHE B 1 204 ? 13.375 -32.656 -34.062 1 97.88 204 PHE B C 1
ATOM 5607 O O . PHE B 1 204 ? 12.586 -33.188 -33.281 1 97.88 204 PHE B O 1
ATOM 5614 N N . LYS B 1 205 ? 14.57 -33.125 -34.219 1 97.31 205 LYS B N 1
ATOM 5615 C CA . LYS B 1 205 ? 15.047 -34.375 -33.656 1 97.31 205 LYS B CA 1
ATOM 5616 C C . LYS B 1 205 ? 15.109 -34.312 -32.125 1 97.31 205 LYS B C 1
ATOM 5618 O O . LYS B 1 205 ? 15.188 -35.344 -31.469 1 97.31 205 LYS B O 1
ATOM 5623 N N . PHE B 1 206 ? 15.133 -33.125 -31.609 1 98.12 206 PHE B N 1
ATOM 5624 C CA . PHE B 1 206 ? 15.188 -32.969 -30.156 1 98.12 206 PHE B CA 1
ATOM 5625 C C . PHE B 1 206 ? 13.875 -33.406 -29.516 1 98.12 206 PHE B C 1
ATOM 5627 O O . PHE B 1 206 ? 13.805 -33.594 -28.312 1 98.12 206 PHE B O 1
ATOM 5634 N N . MET B 1 207 ? 12.789 -33.562 -30.297 1 97.69 207 MET B N 1
ATOM 5635 C CA . MET B 1 207 ? 11.461 -33.938 -29.797 1 97.69 207 MET B CA 1
ATOM 5636 C C . MET B 1 207 ? 11.234 -35.438 -29.938 1 97.69 207 MET B C 1
ATOM 5638 O O . MET B 1 207 ? 11.172 -35.969 -31.062 1 97.69 207 MET B O 1
ATOM 5642 N N . PRO B 1 208 ? 11.039 -36.094 -28.797 1 97.31 208 PRO B N 1
ATOM 5643 C CA . PRO B 1 208 ? 10.797 -37.531 -28.906 1 97.31 208 PRO B CA 1
ATOM 5644 C C . PRO B 1 208 ? 9.602 -37.875 -29.781 1 97.31 208 PRO B C 1
ATOM 5646 O O . PRO B 1 208 ? 8.555 -37.219 -29.672 1 97.31 208 PRO B O 1
ATOM 5649 N N . GLU B 1 209 ? 9.711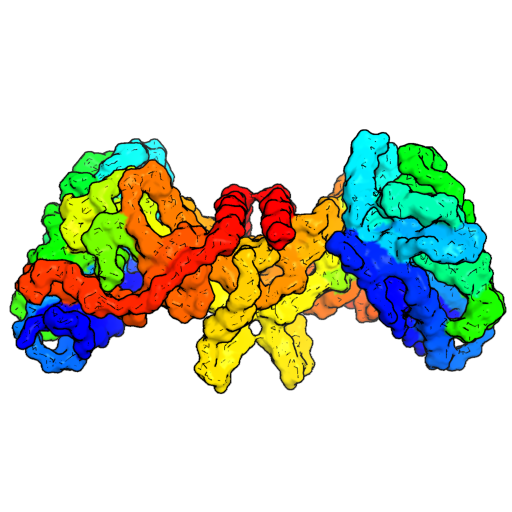 -38.844 -30.531 1 96.62 209 GLU B N 1
ATOM 5650 C CA . GLU B 1 209 ? 8.703 -39.188 -31.516 1 96.62 209 GLU B CA 1
ATOM 5651 C C . GLU B 1 209 ? 7.48 -39.844 -30.859 1 96.62 209 GLU B C 1
ATOM 5653 O O . GLU B 1 209 ? 6.348 -39.625 -31.297 1 96.62 209 GLU B O 1
ATOM 5658 N N . ARG B 1 210 ? 7.668 -40.625 -29.797 1 98 210 ARG B N 1
ATOM 5659 C CA . ARG B 1 210 ? 6.574 -41.344 -29.188 1 98 210 ARG B CA 1
ATOM 5660 C C . ARG B 1 210 ? 5.777 -40.469 -28.234 1 98 210 ARG B C 1
ATOM 5662 O O . ARG B 1 210 ? 6.191 -40.219 -27.109 1 98 210 ARG B O 1
ATOM 5669 N N . LEU B 1 211 ? 4.664 -40.031 -28.797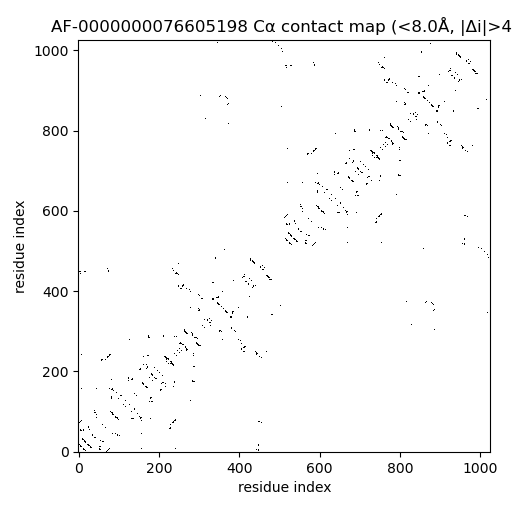 1 97.31 211 LEU B N 1
ATOM 5670 C CA . LEU B 1 211 ? 3.689 -39.312 -27.969 1 97.31 211 LEU B CA 1
ATOM 5671 C C . LEU B 1 211 ? 2.59 -40.25 -27.5 1 97.31 211 LEU B C 1
ATOM 5673 O O . LEU B 1 211 ? 2.137 -41.125 -28.25 1 97.31 211 LEU B O 1
ATOM 5677 N N . VAL B 1 212 ? 2.191 -40.125 -26.234 1 97.56 212 VAL B N 1
ATOM 5678 C CA . VAL B 1 212 ? 1.238 -41.094 -25.672 1 97.56 212 VAL B CA 1
ATOM 5679 C C . VAL B 1 212 ? 0.151 -40.344 -24.906 1 97.56 212 VAL B C 1
ATOM 5681 O O . VAL B 1 212 ? 0.343 -39.188 -24.5 1 97.56 212 VAL B O 1
ATOM 5684 N N . GLU B 1 213 ? -0.991 -41.031 -24.75 1 96.88 213 GLU B N 1
ATOM 5685 C CA . GLU B 1 213 ? -2.01 -40.562 -23.812 1 96.88 213 GLU B CA 1
ATOM 5686 C C . GLU B 1 213 ? -1.522 -40.688 -22.375 1 96.88 213 GLU B C 1
ATOM 5688 O O . GLU B 1 213 ? -0.657 -41.5 -22.078 1 96.88 213 GLU B O 1
ATOM 5693 N N . CYS B 1 214 ? -2.121 -39.906 -21.5 1 96.5 214 CYS B N 1
ATOM 5694 C CA . CYS B 1 214 ? -1.766 -39.969 -20.094 1 96.5 214 CYS B CA 1
ATOM 5695 C C . CYS B 1 214 ? -2.307 -41.25 -19.453 1 96.5 214 CYS B C 1
ATOM 5697 O O . CYS B 1 214 ? -2.051 -41.5 -18.281 1 96.5 214 CYS B O 1
ATOM 5699 N N . THR B 1 215 ? -3.01 -42.062 -20.203 1 96.06 215 THR B N 1
ATOM 5700 C CA . THR B 1 215 ? -3.555 -43.344 -19.734 1 96.06 215 THR B CA 1
ATOM 5701 C C . THR B 1 215 ? -2.924 -44.5 -20.469 1 96.06 215 THR B C 1
ATOM 5703 O O . THR B 1 215 ? -3.441 -45.625 -20.422 1 96.06 215 THR B O 1
ATOM 5706 N N . ASP B 1 216 ? -1.896 -44.281 -21.188 1 97.31 216 ASP B N 1
ATOM 5707 C CA . ASP B 1 216 ? -1.174 -45.344 -21.859 1 97.31 216 ASP B CA 1
ATOM 5708 C C . ASP B 1 216 ? -0.061 -45.906 -20.969 1 97.31 216 ASP B C 1
ATOM 5710 O O . ASP B 1 216 ? 0.606 -45.156 -20.266 1 97.31 216 ASP B O 1
ATOM 5714 N N . ILE B 1 217 ? 0.08 -47.188 -21.031 1 98.5 217 ILE B N 1
ATOM 5715 C CA . ILE B 1 217 ? 1.24 -47.812 -20.391 1 98.5 217 ILE B CA 1
ATOM 5716 C C . ILE B 1 217 ? 2.486 -47.562 -21.234 1 98.5 217 ILE B C 1
ATOM 5718 O O . ILE B 1 217 ? 2.52 -47.906 -22.422 1 98.5 217 ILE B O 1
ATOM 5722 N N . VAL B 1 218 ? 3.439 -46.938 -20.641 1 98.56 218 VAL B N 1
ATOM 5723 C CA . VAL B 1 218 ? 4.668 -46.594 -21.344 1 98.56 218 VAL B CA 1
ATOM 5724 C C . VAL B 1 218 ? 5.617 -47.781 -21.328 1 98.56 218 VAL B C 1
ATOM 5726 O O . VAL B 1 218 ? 6.273 -48.062 -22.344 1 98.56 218 VAL B O 1
ATOM 5729 N N . GLY B 1 219 ? 5.703 -48.375 -20.219 1 98.62 219 GLY B N 1
ATOM 5730 C CA . GLY B 1 219 ? 6.555 -49.531 -19.984 1 98.62 219 GLY B CA 1
ATOM 5731 C C . GLY B 1 219 ? 6.352 -50.156 -18.625 1 98.62 219 GLY B C 1
ATOM 5732 O O . GLY B 1 219 ? 5.344 -49.906 -17.953 1 98.62 219 GLY B O 1
ATOM 5733 N N . GLY B 1 220 ? 7.273 -51.094 -18.328 1 98.62 220 GLY B N 1
ATOM 5734 C CA . GLY B 1 220 ? 7.242 -51.75 -17.031 1 98.62 220 GLY B CA 1
ATOM 5735 C C . GLY B 1 220 ? 8.484 -51.469 -16.203 1 98.62 220 GLY B C 1
ATOM 5736 O O . GLY B 1 220 ? 9.562 -51.219 -16.75 1 98.62 220 GLY B O 1
ATOM 5737 N N . ILE B 1 221 ? 8.258 -51.625 -14.922 1 98.81 221 ILE B N 1
ATOM 5738 C CA . ILE B 1 221 ? 9.367 -51.469 -13.984 1 98.81 221 ILE B CA 1
ATOM 5739 C C . ILE B 1 221 ? 10.508 -52.406 -14.352 1 98.81 221 ILE B C 1
ATOM 5741 O O . ILE B 1 221 ? 10.305 -53.594 -14.523 1 98.81 221 ILE B O 1
ATOM 5745 N N . THR B 1 222 ? 11.727 -51.812 -14.453 1 98.75 222 THR B N 1
ATOM 5746 C CA . THR B 1 222 ? 12.914 -52.625 -14.734 1 98.75 222 THR B CA 1
ATOM 5747 C C . THR B 1 222 ? 13.43 -53.281 -13.469 1 98.75 222 THR B C 1
ATOM 5749 O O . THR B 1 222 ? 12.945 -53 -12.375 1 98.75 222 THR B O 1
ATOM 5752 N N . GLU B 1 223 ? 14.422 -54.156 -13.695 1 98.5 223 GLU B N 1
ATOM 5753 C CA . GLU B 1 223 ? 15.055 -54.812 -12.547 1 98.5 223 GLU B CA 1
ATOM 5754 C C . GLU B 1 223 ? 15.719 -53.781 -11.625 1 98.5 223 GLU B C 1
ATOM 5756 O O . GLU B 1 223 ? 15.562 -53.844 -10.406 1 98.5 223 GLU B O 1
ATOM 5761 N N . GLU B 1 224 ? 16.375 -52.906 -12.227 1 98.12 224 GLU B N 1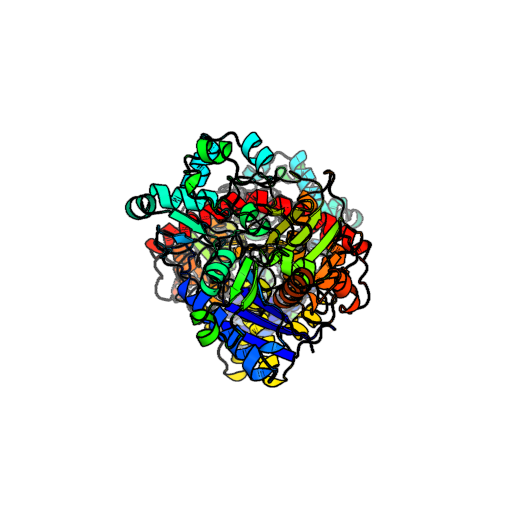
ATOM 5762 C CA . GLU B 1 224 ? 17.062 -51.875 -11.453 1 98.12 224 GLU B CA 1
ATOM 5763 C C . GLU B 1 224 ? 16.062 -51.031 -10.68 1 98.12 224 GLU B C 1
ATOM 5765 O O . GLU B 1 224 ? 16.266 -50.719 -9.5 1 98.12 224 GLU B O 1
ATOM 5770 N N . ALA B 1 225 ? 15.008 -50.625 -11.367 1 98.5 225 ALA B N 1
ATOM 5771 C CA . ALA B 1 225 ? 13.992 -49.781 -10.719 1 98.5 225 ALA B CA 1
ATOM 5772 C C . ALA B 1 225 ? 13.273 -50.562 -9.625 1 98.5 225 ALA B C 1
ATOM 5774 O O . ALA B 1 225 ? 12.883 -50 -8.602 1 98.5 225 ALA B O 1
ATOM 5775 N N . SER B 1 226 ? 13.094 -51.812 -9.844 1 98.56 226 SER B N 1
ATOM 5776 C CA . SER B 1 226 ? 12.469 -52.656 -8.836 1 98.56 226 SER B CA 1
ATOM 5777 C C . SER B 1 226 ? 13.258 -52.656 -7.531 1 98.56 226 SER B C 1
ATOM 5779 O O . SER B 1 226 ? 12.672 -52.594 -6.445 1 98.56 226 SER B O 1
ATOM 5781 N N . GLU B 1 227 ? 14.531 -52.688 -7.645 1 98.25 227 GLU B N 1
ATOM 5782 C CA . GLU B 1 227 ? 15.398 -52.656 -6.469 1 98.25 227 GLU B CA 1
ATOM 5783 C C . GLU B 1 227 ? 15.273 -51.312 -5.734 1 98.25 227 GLU B C 1
ATOM 5785 O O . GLU B 1 227 ? 15.297 -51.281 -4.504 1 98.25 227 GLU B O 1
ATOM 5790 N N . LYS B 1 228 ? 15.102 -50.281 -6.461 1 98.38 228 LYS B N 1
ATOM 5791 C CA . LYS B 1 228 ? 15.07 -48.938 -5.887 1 98.38 228 LYS B CA 1
ATOM 5792 C C . LYS B 1 228 ? 13.695 -48.625 -5.309 1 98.38 228 LYS B C 1
ATOM 5794 O O . LYS B 1 228 ? 13.578 -47.938 -4.309 1 98.38 228 LYS B O 1
ATOM 5799 N N . THR B 1 229 ? 12.602 -49.156 -5.895 1 98.56 229 THR B N 1
ATOM 5800 C CA . THR B 1 229 ? 11.258 -48.719 -5.57 1 98.56 229 THR B CA 1
ATOM 5801 C C . THR B 1 229 ? 10.516 -49.75 -4.746 1 98.56 229 THR B C 1
ATOM 5803 O O . THR B 1 229 ? 9.5 -49.469 -4.113 1 98.56 229 THR B O 1
ATOM 5806 N N . GLY B 1 230 ? 10.961 -51 -4.832 1 98.12 230 GLY B N 1
ATOM 5807 C CA . GLY B 1 230 ? 10.25 -52.094 -4.172 1 98.12 230 GLY B CA 1
ATOM 5808 C C . GLY B 1 230 ? 9.094 -52.625 -4.988 1 98.12 230 GLY B C 1
ATOM 5809 O O . GLY B 1 230 ? 8.367 -53.5 -4.535 1 98.12 230 GLY B O 1
ATOM 5810 N N . LEU B 1 231 ? 8.891 -52.188 -6.184 1 98.62 231 LEU B N 1
ATOM 5811 C CA . LEU B 1 231 ? 7.832 -52.688 -7.059 1 98.62 231 LEU B CA 1
ATOM 5812 C C . LEU B 1 231 ? 8.266 -53.938 -7.793 1 98.62 231 LEU B C 1
ATOM 5814 O O . LEU B 1 231 ? 9.469 -54.188 -7.977 1 98.62 231 LEU B O 1
ATOM 5818 N N . LYS B 1 232 ? 7.301 -54.688 -8.234 1 98.31 232 LYS B N 1
ATOM 5819 C CA . LYS B 1 232 ? 7.598 -55.875 -9.023 1 98.31 232 LYS B CA 1
ATOM 5820 C C . LYS B 1 232 ? 8.062 -55.5 -10.43 1 98.31 232 LYS B C 1
ATOM 5822 O O . LYS B 1 232 ? 7.508 -54.594 -11.047 1 98.31 232 LYS B O 1
ATOM 5827 N N . VAL B 1 233 ? 9.094 -56.281 -10.898 1 98.38 233 VAL B N 1
ATOM 5828 C CA . VAL B 1 233 ? 9.523 -56.094 -12.281 1 98.38 233 VAL B CA 1
ATOM 5829 C C . VAL B 1 233 ? 8.336 -56.281 -13.227 1 98.38 233 VAL B C 1
ATOM 5831 O O . VAL B 1 233 ? 7.551 -57.219 -13.062 1 98.38 233 VAL B O 1
ATOM 5834 N N . GLY B 1 234 ? 8.188 -55.344 -14.141 1 98.5 234 GLY B N 1
ATOM 5835 C CA . GLY B 1 234 ? 7.113 -55.469 -15.109 1 98.5 234 GLY B CA 1
ATOM 5836 C C . GLY B 1 234 ? 5.879 -54.688 -14.727 1 98.5 234 GLY B C 1
ATOM 5837 O O . GLY B 1 234 ? 4.969 -54.5 -15.539 1 98.5 234 GLY B O 1
ATOM 5838 N N . THR B 1 235 ? 5.805 -54.219 -13.453 1 98.62 235 THR B N 1
ATOM 5839 C CA . THR B 1 235 ? 4.672 -53.375 -13.062 1 98.62 235 THR B CA 1
ATOM 5840 C C . THR B 1 235 ? 4.488 -52.25 -14.047 1 98.62 235 THR B C 1
ATOM 5842 O O . THR B 1 235 ? 5.438 -51.5 -14.344 1 98.62 235 THR B O 1
ATOM 5845 N N . PRO B 1 236 ? 3.275 -52 -14.586 1 98.81 236 PRO B N 1
ATOM 5846 C CA . PRO B 1 236 ? 3.035 -50.969 -15.57 1 98.81 236 PRO B CA 1
ATOM 5847 C C . PRO B 1 236 ? 3.334 -49.562 -15.031 1 98.81 236 PRO B C 1
ATOM 5849 O O . PRO B 1 236 ? 2.992 -49.25 -13.891 1 98.81 236 PRO B O 1
ATOM 5852 N N . VAL B 1 237 ? 4.016 -48.781 -15.836 1 98.88 237 VAL B N 1
ATOM 5853 C CA . VAL B 1 237 ? 4.309 -47.406 -15.516 1 98.88 237 VAL B CA 1
ATOM 5854 C C . VAL B 1 237 ? 3.633 -46.469 -16.531 1 98.88 237 VAL B C 1
ATOM 5856 O O . VAL B 1 237 ? 3.758 -46.688 -17.75 1 98.88 237 VAL B O 1
ATOM 5859 N N . ILE B 1 238 ? 2.875 -45.469 -16.047 1 98.19 238 ILE B N 1
ATOM 5860 C CA . ILE B 1 238 ? 2.109 -44.531 -16.859 1 98.19 238 ILE B CA 1
ATOM 5861 C C . ILE B 1 238 ? 2.658 -43.125 -16.672 1 98.19 238 ILE B C 1
ATOM 5863 O O . ILE B 1 238 ? 3.041 -42.75 -15.562 1 98.19 238 ILE B O 1
ATOM 5867 N N . CYS B 1 239 ? 2.773 -42.406 -17.75 1 95.69 239 CYS B N 1
ATOM 5868 C CA . CYS B 1 239 ? 3.074 -41 -17.672 1 95.69 239 CYS B CA 1
ATOM 5869 C C . CYS B 1 239 ? 1.806 -40.188 -17.453 1 95.69 239 CYS B C 1
ATOM 5871 O O . CYS B 1 239 ? 1.065 -39.906 -18.406 1 95.69 239 CYS B O 1
ATOM 5873 N N . GLY B 1 240 ? 1.47 -39.75 -16.281 1 90.75 240 GLY B N 1
ATOM 5874 C CA . GLY B 1 240 ? 0.238 -39.125 -15.836 1 90.75 240 GLY B CA 1
ATOM 5875 C C . GLY B 1 240 ? 0.043 -37.719 -16.391 1 90.75 240 GLY B C 1
ATOM 5876 O O . GLY B 1 240 ? -1.076 -37.219 -16.406 1 90.75 240 GLY B O 1
ATOM 5877 N N . GLY B 1 241 ? 1.222 -37.031 -16.781 1 95 241 GLY B N 1
ATOM 5878 C CA . GLY B 1 241 ? 1.082 -35.719 -17.375 1 95 241 GLY B CA 1
ATOM 5879 C C . GLY B 1 241 ? 1.606 -34.594 -16.484 1 95 241 GLY B C 1
ATOM 5880 O O . GLY B 1 241 ? 2.508 -34.812 -15.68 1 95 241 GLY B O 1
ATOM 5881 N N . VAL B 1 242 ? 1.098 -33.344 -16.797 1 96.12 242 VAL B N 1
ATOM 5882 C CA . VAL B 1 242 ? 1.428 -32.188 -15.992 1 96.12 242 VAL B CA 1
ATOM 5883 C C . VAL B 1 242 ? 0.59 -32.188 -14.711 1 96.12 242 VAL B C 1
ATOM 5885 O O . VAL B 1 242 ? -0.58 -32.562 -14.727 1 96.12 242 VAL B O 1
ATOM 5888 N N . ASP B 1 243 ? 1.137 -31.781 -13.625 1 94.81 243 ASP B N 1
ATOM 5889 C CA . ASP B 1 243 ? 0.511 -31.906 -12.312 1 94.81 243 ASP B CA 1
ATOM 5890 C C . ASP B 1 243 ? -0.765 -31.078 -12.219 1 94.81 243 ASP B C 1
ATOM 5892 O O . ASP B 1 243 ? -1.736 -31.484 -11.578 1 94.81 243 ASP B O 1
ATOM 5896 N N . ALA B 1 244 ? -0.846 -29.922 -12.953 1 92.94 244 ALA B N 1
ATOM 5897 C CA . ALA B 1 244 ? -1.991 -29.031 -12.828 1 92.94 244 ALA B CA 1
ATOM 5898 C C . ALA B 1 244 ? -3.258 -29.672 -13.375 1 92.94 244 ALA B C 1
ATOM 5900 O O . ALA B 1 244 ? -4.266 -29.781 -12.672 1 92.94 244 ALA B O 1
ATOM 5901 N N . PRO B 1 245 ? -3.254 -30.125 -14.633 1 95.44 245 PRO B N 1
ATOM 5902 C CA . PRO B 1 245 ? -4.453 -30.828 -15.102 1 95.44 245 PRO B CA 1
ATOM 5903 C C . PRO B 1 245 ? -4.758 -32.094 -14.305 1 95.44 245 PRO B C 1
ATOM 5905 O O . PRO B 1 245 ? -5.922 -32.438 -14.109 1 95.44 245 PRO B O 1
ATOM 5908 N N . VAL B 1 246 ? -3.75 -32.781 -13.797 1 95.94 246 VAL B N 1
ATOM 5909 C CA . VAL B 1 246 ? -3.975 -34 -13.016 1 95.94 246 VAL B CA 1
ATOM 5910 C C . VAL B 1 246 ? -4.641 -33.656 -11.688 1 95.94 246 VAL B C 1
ATOM 5912 O O . VAL B 1 246 ? -5.57 -34.312 -11.25 1 95.94 246 VAL B O 1
ATOM 5915 N N . ALA B 1 247 ? -4.129 -32.625 -11.109 1 93.5 247 ALA B N 1
ATOM 5916 C CA . ALA B 1 247 ? -4.738 -32.156 -9.867 1 93.5 247 ALA B CA 1
ATOM 5917 C C . ALA B 1 247 ? -6.176 -31.703 -10.102 1 93.5 247 ALA B C 1
ATOM 5919 O O . ALA B 1 247 ? -7.055 -31.953 -9.273 1 93.5 247 ALA B O 1
ATOM 5920 N N . THR B 1 248 ? -6.426 -31 -11.188 1 93.81 248 THR B N 1
ATOM 5921 C CA . THR B 1 248 ? -7.766 -30.547 -11.547 1 93.81 248 THR B CA 1
ATOM 5922 C C . THR B 1 248 ? -8.703 -31.734 -11.758 1 93.81 248 THR B C 1
ATOM 5924 O O . THR B 1 248 ? -9.852 -31.703 -11.32 1 93.81 248 THR B O 1
ATOM 5927 N N . MET B 1 249 ? -8.203 -32.688 -12.383 1 94.44 249 MET B N 1
ATOM 5928 C CA . MET B 1 249 ? -8.961 -33.938 -12.539 1 94.44 249 MET B CA 1
ATOM 5929 C C . MET B 1 249 ? -9.273 -34.562 -11.18 1 94.44 249 MET B C 1
ATOM 5931 O O . MET B 1 249 ? -10.398 -35 -10.93 1 94.44 249 MET B O 1
ATOM 5935 N N . GLY B 1 250 ? -8.266 -34.625 -10.344 1 93.44 250 GLY B N 1
ATOM 5936 C CA . GLY B 1 250 ? -8.453 -35.125 -9 1 93.44 250 GLY B CA 1
ATOM 5937 C C . GLY B 1 250 ? -9.539 -34.406 -8.227 1 93.44 250 GLY B C 1
ATOM 5938 O O . GLY B 1 250 ? -10.156 -35 -7.332 1 93.44 250 GLY B O 1
ATOM 5939 N N . ALA B 1 251 ? -9.742 -33.219 -8.633 1 93.06 251 ALA B N 1
ATOM 5940 C CA . ALA B 1 251 ? -10.758 -32.375 -7.977 1 93.06 251 ALA B CA 1
ATOM 5941 C C . ALA B 1 251 ? -12.125 -32.594 -8.633 1 93.06 251 ALA B C 1
ATOM 5943 O O . ALA B 1 251 ? -13.094 -31.906 -8.273 1 93.06 251 ALA B O 1
ATOM 5944 N N . GLY B 1 252 ? -12.18 -33.438 -9.625 1 91.12 252 GLY B N 1
ATOM 5945 C CA . GLY B 1 252 ? -13.461 -33.812 -10.18 1 91.12 252 GLY B CA 1
ATOM 5946 C C . GLY B 1 252 ? -13.773 -33.156 -11.508 1 91.12 252 GLY B C 1
ATOM 5947 O O . GLY B 1 252 ? -14.883 -33.281 -12.031 1 91.12 252 GLY B O 1
ATOM 5948 N N . ALA B 1 253 ? -12.906 -32.406 -12.008 1 92.88 253 ALA B N 1
ATOM 5949 C CA . ALA B 1 253 ? -13.109 -31.781 -13.312 1 92.88 253 ALA B CA 1
ATOM 5950 C C . ALA B 1 253 ? -12.773 -32.75 -14.438 1 92.88 253 ALA B C 1
ATOM 5952 O O . ALA B 1 253 ? -11.609 -33.125 -14.625 1 92.88 253 ALA B O 1
ATOM 5953 N N . LEU B 1 254 ? -13.789 -33.125 -15.242 1 93 254 LEU B N 1
ATOM 5954 C CA . LEU B 1 254 ? -13.586 -34.188 -16.203 1 93 254 LEU B CA 1
ATOM 5955 C C . LEU B 1 254 ? -14.242 -33.875 -17.547 1 93 254 LEU B C 1
ATOM 5957 O O . LEU B 1 254 ? -13.992 -34.531 -18.547 1 93 254 LEU B O 1
ATOM 5961 N N . ALA B 1 255 ? -15.016 -32.844 -17.469 1 92.12 255 ALA B N 1
ATOM 5962 C CA . ALA B 1 255 ? -15.797 -32.562 -18.672 1 92.12 255 ALA B CA 1
ATOM 5963 C C . ALA B 1 255 ? -15.695 -31.078 -19.062 1 92.12 255 ALA B C 1
ATOM 5965 O O . ALA B 1 255 ? -15.297 -30.25 -18.234 1 92.12 255 ALA B O 1
ATOM 5966 N N . GLU B 1 256 ? -16.094 -30.859 -20.281 1 94.44 256 GLU B N 1
ATOM 5967 C CA . GLU B 1 256 ? -16.141 -29.484 -20.75 1 94.44 256 GLU B CA 1
ATOM 5968 C C . GLU B 1 256 ? -16.859 -28.562 -19.766 1 94.44 256 GLU B C 1
ATOM 5970 O O . GLU B 1 256 ? -17.938 -28.906 -19.281 1 94.44 256 GLU B O 1
ATOM 5975 N N . GLY B 1 257 ? -16.172 -27.438 -19.484 1 95.44 257 GLY B N 1
ATOM 5976 C CA . GLY B 1 257 ? -16.797 -26.438 -18.641 1 95.44 257 GLY B CA 1
ATOM 5977 C C . GLY B 1 257 ? -16.391 -26.531 -17.188 1 95.44 257 GLY B C 1
ATOM 5978 O O . GLY B 1 257 ? -16.469 -25.547 -16.438 1 95.44 257 GLY B O 1
ATOM 5979 N N . ASN B 1 258 ? -16 -27.766 -16.734 1 96.19 258 ASN B N 1
ATOM 5980 C CA . ASN B 1 258 ? -15.516 -27.891 -15.367 1 96.19 258 ASN B CA 1
ATOM 5981 C C . ASN B 1 258 ? -14.305 -26.984 -15.125 1 96.19 258 ASN B C 1
ATOM 5983 O O . ASN B 1 258 ? -13.414 -26.891 -15.977 1 96.19 258 ASN B O 1
ATOM 5987 N N . HIS B 1 259 ? -14.328 -26.25 -14.07 1 96.75 259 HIS B N 1
ATOM 5988 C CA . HIS B 1 259 ? -13.18 -25.406 -13.758 1 96.75 259 HIS B CA 1
ATOM 5989 C C . HIS B 1 259 ? -12.922 -25.375 -12.25 1 96.75 259 HIS B C 1
ATOM 5991 O O . HIS B 1 259 ? -13.852 -25.453 -11.453 1 96.75 259 HIS B O 1
ATOM 5997 N N . VAL B 1 260 ? -11.641 -25.422 -11.922 1 96.5 260 VAL B N 1
ATOM 5998 C CA . VAL B 1 260 ? -11.156 -25.531 -10.547 1 96.5 260 VAL B CA 1
ATOM 5999 C C . VAL B 1 260 ? -10.094 -24.469 -10.281 1 96.5 260 VAL B C 1
ATOM 6001 O O . VAL B 1 260 ? -9.25 -24.203 -11.133 1 96.5 260 VAL B O 1
ATOM 6004 N N . ALA B 1 261 ? -10.188 -23.812 -9.141 1 96.19 261 ALA B N 1
ATOM 6005 C CA . ALA B 1 261 ? -9.133 -22.938 -8.656 1 96.19 261 ALA B CA 1
ATOM 6006 C C . ALA B 1 261 ? -8.398 -23.562 -7.473 1 96.19 261 ALA B C 1
ATOM 6008 O O . ALA B 1 261 ? -9.008 -23.844 -6.441 1 96.19 261 ALA B O 1
ATOM 6009 N N . MET B 1 262 ? -7.18 -23.828 -7.648 1 93.44 262 MET B N 1
ATOM 6010 C CA . MET B 1 262 ? -6.309 -24.297 -6.578 1 93.44 262 MET B CA 1
ATOM 6011 C C . MET B 1 262 ? -5.645 -23.141 -5.859 1 93.44 262 MET B C 1
ATOM 6013 O O . MET B 1 262 ? -4.77 -22.469 -6.418 1 93.44 262 MET B O 1
ATOM 6017 N N . LEU B 1 263 ? -6.012 -22.969 -4.621 1 92.06 263 LEU B N 1
ATOM 6018 C CA . LEU B 1 263 ? -5.598 -21.797 -3.85 1 92.06 263 LEU B CA 1
ATOM 6019 C C . LEU B 1 263 ? -4.566 -22.188 -2.793 1 92.06 263 LEU B C 1
ATOM 6021 O O . LEU B 1 263 ? -4.898 -22.312 -1.613 1 92.06 263 LEU B O 1
ATOM 6025 N N . GLY B 1 264 ? -3.287 -22.328 -3.086 1 88.75 264 GLY B N 1
ATOM 6026 C CA . GLY B 1 264 ? -2.178 -22.578 -2.182 1 88.75 264 GLY B CA 1
ATOM 6027 C C . GLY B 1 264 ? -1.28 -21.375 -1.988 1 88.75 264 GLY B C 1
ATOM 6028 O O . GLY B 1 264 ? -1.766 -20.25 -1.786 1 88.75 264 GLY B O 1
ATOM 6029 N N . THR B 1 265 ? 0.101 -21.688 -2.074 1 86.75 265 THR B N 1
ATOM 6030 C CA . THR B 1 265 ? 1.062 -20.594 -2.043 1 86.75 265 THR B CA 1
ATOM 6031 C C . THR B 1 265 ? 0.825 -19.641 -3.205 1 86.75 265 THR B C 1
ATOM 6033 O O . THR B 1 265 ? 0.883 -18.422 -3.031 1 86.75 265 THR B O 1
ATOM 6036 N N . SER B 1 266 ? 0.554 -20.203 -4.328 1 91.19 266 SER B N 1
ATOM 6037 C CA . SER B 1 266 ? 0.13 -19.516 -5.535 1 91.19 266 SER B CA 1
ATOM 6038 C C . SER B 1 266 ? -1.286 -19.906 -5.938 1 91.19 266 SER B C 1
ATOM 6040 O O . SER B 1 266 ? -1.968 -20.625 -5.199 1 91.19 266 SER B O 1
ATOM 6042 N N . MET B 1 267 ? -1.796 -19.328 -6.926 1 94.19 267 MET B N 1
ATOM 6043 C CA . MET B 1 267 ? -3.125 -19.656 -7.426 1 94.19 267 MET B CA 1
ATOM 6044 C C . MET B 1 267 ? -3.053 -20.172 -8.859 1 94.19 267 MET B C 1
ATOM 6046 O O . MET B 1 267 ? -2.326 -19.625 -9.688 1 94.19 267 MET B O 1
ATOM 6050 N N . CYS B 1 268 ? -3.744 -21.297 -9.109 1 94.69 268 CYS B N 1
ATOM 6051 C CA . CYS B 1 268 ? -3.92 -21.859 -10.453 1 94.69 268 CYS B CA 1
ATOM 6052 C C . CYS B 1 268 ? -5.391 -22.125 -10.742 1 94.69 268 CYS B C 1
ATOM 6054 O O . CYS B 1 268 ? -6.047 -22.875 -10.016 1 94.69 268 CYS B O 1
ATOM 6056 N N . TRP B 1 269 ? -5.891 -21.438 -11.672 1 97.19 269 TRP B N 1
ATOM 6057 C CA . TRP B 1 269 ? -7.238 -21.688 -12.164 1 97.19 269 TRP B CA 1
ATOM 6058 C C . TRP B 1 269 ? -7.199 -22.328 -13.547 1 97.19 269 TRP B C 1
ATOM 6060 O O . TRP B 1 269 ? -6.523 -21.844 -14.445 1 97.19 269 TRP B O 1
ATOM 6070 N N . GLY B 1 270 ? -7.883 -23.422 -13.68 1 96.81 270 GLY B N 1
ATOM 6071 C CA . GLY B 1 270 ? -7.941 -24.109 -14.961 1 96.81 270 GLY B CA 1
ATOM 6072 C C . GLY B 1 270 ? -9.32 -24.656 -15.289 1 96.81 270 GLY B C 1
ATOM 6073 O O . GLY B 1 270 ? -10.148 -24.828 -14.391 1 96.81 270 GLY B O 1
ATOM 6074 N N . PHE B 1 271 ? -9.562 -24.828 -16.531 1 96.69 271 PHE B N 1
ATOM 6075 C CA . PHE B 1 271 ? -10.828 -25.406 -16.969 1 96.69 271 PHE B CA 1
ATOM 6076 C C . PHE B 1 271 ? -10.617 -26.312 -18.172 1 96.69 271 PHE B C 1
ATOM 6078 O O . PHE B 1 271 ? -9.586 -26.25 -18.844 1 96.69 271 PHE B O 1
ATOM 6085 N N . ILE B 1 272 ? -11.562 -27.203 -18.359 1 96.88 272 ILE B N 1
ATOM 6086 C CA . ILE B 1 272 ? -11.547 -28.156 -19.453 1 96.88 272 ILE B CA 1
ATOM 6087 C C . ILE B 1 272 ? -12.359 -27.625 -20.625 1 96.88 272 ILE B C 1
ATOM 6089 O O . ILE B 1 272 ? -13.477 -27.125 -20.453 1 96.88 272 ILE B O 1
ATOM 6093 N N . THR B 1 273 ? -11.789 -27.719 -21.797 1 96.06 273 THR B N 1
ATOM 6094 C CA . THR B 1 273 ? -12.477 -27.234 -22.984 1 96.06 273 THR B CA 1
ATOM 6095 C C . THR B 1 273 ? -12.117 -28.094 -24.203 1 96.06 273 THR B C 1
ATOM 6097 O O . THR B 1 273 ? -11.062 -28.734 -24.234 1 96.06 273 THR B O 1
ATOM 6100 N N . GLU B 1 274 ? -13 -28.078 -25.141 1 93.62 274 GLU B N 1
ATOM 6101 C CA . GLU B 1 274 ? -12.727 -28.734 -26.422 1 93.62 274 GLU B CA 1
ATOM 6102 C C . GLU B 1 274 ? -12.258 -27.719 -27.469 1 93.62 274 GLU B C 1
ATOM 6104 O O . GLU B 1 274 ? -11.914 -28.094 -28.594 1 93.62 274 GLU B O 1
ATOM 6109 N N . LYS B 1 275 ? -12.227 -26.453 -27.031 1 92.62 275 LYS B N 1
ATOM 6110 C CA . LYS B 1 275 ? -11.922 -25.375 -27.969 1 92.62 275 LYS B CA 1
ATOM 6111 C C . LYS B 1 275 ? -10.484 -24.891 -27.812 1 92.62 275 LYS B C 1
ATOM 6113 O O . LYS B 1 275 ? -10.086 -24.469 -26.719 1 92.62 275 LYS B O 1
ATOM 6118 N N . PRO B 1 276 ? -9.703 -24.891 -28.922 1 92.06 276 PRO B N 1
ATOM 6119 C CA . PRO B 1 276 ? -8.352 -24.312 -28.859 1 92.06 276 PRO B CA 1
ATOM 6120 C C . PRO B 1 276 ? -8.336 -22.812 -29.062 1 92.06 276 PRO B C 1
ATOM 6122 O O . PRO B 1 276 ? -9.328 -22.234 -29.531 1 92.06 276 PRO B O 1
ATOM 6125 N N . ASN B 1 277 ? -7.234 -22.125 -28.734 1 93.38 277 ASN B N 1
ATOM 6126 C CA . ASN B 1 277 ? -6.918 -20.734 -29.078 1 93.38 277 ASN B CA 1
ATOM 6127 C C . ASN B 1 277 ? -7.949 -19.766 -28.5 1 93.38 277 ASN B C 1
ATOM 6129 O O . ASN B 1 277 ? -8.453 -18.891 -29.203 1 93.38 277 ASN B O 1
ATOM 6133 N N . LEU B 1 278 ? -8.258 -20.016 -27.266 1 93.12 278 LEU B N 1
ATOM 6134 C CA . LEU B 1 278 ? -9.266 -19.203 -26.594 1 93.12 278 LEU B CA 1
ATOM 6135 C C . LEU B 1 278 ? -8.672 -17.875 -26.156 1 93.12 278 LEU B C 1
ATOM 6137 O O . LEU B 1 278 ? -9.328 -16.828 -26.234 1 93.12 278 LEU B O 1
ATOM 6141 N N . SER B 1 279 ? -7.461 -17.859 -25.625 1 93.88 279 SER B N 1
ATOM 6142 C CA . SER B 1 279 ? -6.844 -16.656 -25.094 1 93.88 279 SER B CA 1
ATOM 6143 C C . SER B 1 279 ? -5.32 -16.75 -25.125 1 93.88 279 SER B C 1
ATOM 6145 O O . SER B 1 279 ? -4.742 -17.703 -24.594 1 93.88 279 SER B O 1
ATOM 6147 N N . PRO B 1 280 ? -4.691 -15.758 -25.703 1 93.38 280 PRO B N 1
ATOM 6148 C CA . PRO B 1 280 ? -3.225 -15.75 -25.703 1 93.38 280 PRO B CA 1
ATOM 6149 C C . PRO B 1 280 ? -2.641 -15.406 -24.328 1 93.38 280 PRO B C 1
ATOM 6151 O O . PRO B 1 280 ? -1.429 -15.516 -24.125 1 93.38 280 PRO B O 1
ATOM 6154 N N . ASN B 1 281 ? -3.5 -15.031 -23.375 1 94.5 281 ASN B N 1
ATOM 6155 C CA . ASN B 1 281 ? -3.029 -14.633 -22.047 1 94.5 281 ASN B CA 1
ATOM 6156 C C . ASN B 1 281 ? -3.039 -15.797 -21.062 1 94.5 281 ASN B C 1
ATOM 6158 O O . ASN B 1 281 ? -2.625 -15.648 -19.922 1 94.5 281 ASN B O 1
ATOM 6162 N N . LEU B 1 282 ? -3.531 -16.906 -21.484 1 96.25 282 LEU B N 1
ATOM 6163 C CA . LEU B 1 282 ? -3.576 -18.125 -20.672 1 96.25 282 LEU B CA 1
ATOM 6164 C C . LEU B 1 282 ? -2.684 -19.203 -21.266 1 96.25 282 LEU B C 1
ATOM 6166 O O . LEU B 1 282 ? -2.078 -19 -22.328 1 96.25 282 LEU B O 1
ATOM 6170 N N . VAL B 1 283 ? -2.531 -20.297 -20.578 1 96 283 VAL B N 1
ATOM 6171 C CA . VAL B 1 283 ? -1.725 -21.422 -21.031 1 96 283 VAL B CA 1
ATOM 6172 C C . VAL B 1 283 ? -2.631 -22.594 -21.375 1 96 283 VAL B C 1
ATOM 6174 O O . VAL B 1 283 ? -3.492 -22.984 -20.578 1 96 283 VAL B O 1
ATOM 6177 N N . SER B 1 284 ? -2.465 -23.125 -22.531 1 96.44 284 SER B N 1
ATOM 6178 C CA . SER B 1 284 ? -3.264 -24.266 -22.953 1 96.44 284 SER B CA 1
ATOM 6179 C C . SER B 1 284 ? -2.387 -25.469 -23.25 1 96.44 284 SER B C 1
ATOM 6181 O O . SER B 1 284 ? -1.276 -25.344 -23.766 1 96.44 284 SER B O 1
ATOM 6183 N N . MET B 1 285 ? -2.871 -26.625 -22.875 1 96.69 285 MET B N 1
ATOM 6184 C CA . MET B 1 285 ? -2.246 -27.906 -23.156 1 96.69 285 MET B CA 1
ATOM 6185 C C . MET B 1 285 ? -3.291 -29.016 -23.234 1 96.69 285 MET B C 1
ATOM 6187 O O . MET B 1 285 ? -4.418 -28.844 -22.766 1 96.69 285 MET B O 1
ATOM 6191 N N . PRO B 1 286 ? -2.93 -30.141 -23.812 1 96.69 286 PRO B N 1
ATOM 6192 C CA . PRO B 1 286 ? -3.873 -31.266 -23.75 1 96.69 286 PRO B CA 1
ATOM 6193 C C . PRO B 1 286 ? -4.191 -31.688 -22.328 1 96.69 286 PRO B C 1
ATOM 6195 O O . PRO B 1 286 ? -3.312 -31.656 -21.453 1 96.69 286 PRO B O 1
ATOM 6198 N N . HIS B 1 287 ? -5.387 -32.062 -22.078 1 96 287 HIS B N 1
ATOM 6199 C CA . HIS B 1 287 ? -5.801 -32.531 -20.781 1 96 287 HIS B CA 1
ATOM 6200 C C . HIS B 1 287 ? -5.191 -33.906 -20.484 1 96 287 HIS B C 1
ATOM 6202 O O . HIS B 1 287 ? -4.629 -34.562 -21.375 1 96 287 HIS B O 1
ATOM 6208 N N . CYS B 1 288 ? -5.266 -34.375 -19.203 1 94.56 288 CYS B N 1
ATOM 6209 C CA . CYS B 1 288 ? -4.664 -35.656 -18.812 1 94.56 288 CYS B CA 1
ATOM 6210 C C . CYS B 1 288 ? -5.594 -36.812 -19.125 1 94.56 288 CYS B C 1
ATOM 6212 O O . CYS B 1 288 ? -5.16 -37.969 -19.156 1 94.56 288 CYS B O 1
ATOM 6214 N N . VAL B 1 289 ? -6.855 -36.594 -19.266 1 93.12 289 VAL B N 1
ATOM 6215 C CA . VAL B 1 289 ? -7.793 -37.625 -19.734 1 93.12 289 VAL B CA 1
ATOM 6216 C C . VAL B 1 289 ? -8.305 -37.25 -21.125 1 93.12 289 VAL B C 1
ATOM 6218 O O . VAL B 1 289 ? -8.57 -36.062 -21.391 1 93.12 289 VAL B O 1
ATOM 6221 N N . ASP B 1 290 ? -8.383 -38.188 -22 1 91.81 290 ASP B N 1
ATOM 6222 C CA . ASP B 1 290 ? -8.766 -37.938 -23.391 1 91.81 290 ASP B CA 1
ATOM 6223 C C . ASP B 1 290 ? -7.938 -36.812 -24 1 91.81 290 ASP B C 1
ATOM 6225 O O . ASP B 1 290 ? -8.492 -35.844 -24.547 1 91.81 290 ASP B O 1
ATOM 6229 N N . SER B 1 291 ? -6.637 -36.875 -23.812 1 92.38 291 SER B N 1
ATOM 6230 C CA . SER B 1 291 ? -5.699 -35.812 -24.172 1 92.38 291 SER B CA 1
ATOM 6231 C C . SER B 1 291 ? -5.762 -35.531 -25.656 1 92.38 291 SER B C 1
ATOM 6233 O O . SER B 1 291 ? -5.445 -34.406 -26.078 1 92.38 291 SER B O 1
ATOM 6235 N N . SER B 1 292 ? -6.211 -36.469 -26.453 1 88.81 292 SER B N 1
ATOM 6236 C CA . SER B 1 292 ? -6.273 -36.281 -27.906 1 88.81 292 SER B CA 1
ATOM 6237 C C . SER B 1 292 ? -7.41 -35.344 -28.297 1 88.81 292 SER B C 1
ATOM 6239 O O . SER B 1 292 ? -7.398 -34.781 -29.391 1 88.81 292 SER B O 1
ATOM 6241 N N . ASP B 1 293 ? -8.336 -35.156 -27.312 1 89.69 293 ASP B N 1
ATOM 6242 C CA . ASP B 1 293 ? -9.531 -34.438 -27.734 1 89.69 293 ASP B CA 1
ATOM 6243 C C . ASP B 1 293 ? -9.789 -33.25 -26.812 1 89.69 293 ASP B C 1
ATOM 6245 O O . ASP B 1 293 ? -10.461 -32.281 -27.188 1 89.69 293 ASP B O 1
ATOM 6249 N N . ILE B 1 294 ? -9.328 -33.438 -25.656 1 94.12 294 ILE B N 1
ATOM 6250 C CA . ILE B 1 294 ? -9.727 -32.469 -24.641 1 94.12 294 ILE B CA 1
ATOM 6251 C C . ILE B 1 294 ? -8.523 -31.625 -24.219 1 94.12 294 ILE B C 1
ATOM 6253 O O . ILE B 1 294 ? -7.402 -32.125 -24.141 1 94.12 294 ILE B O 1
ATOM 6257 N N . ILE B 1 295 ? -8.789 -30.266 -24.047 1 96.56 295 ILE B N 1
ATOM 6258 C CA . ILE B 1 295 ? -7.758 -29.297 -23.719 1 96.56 295 ILE B CA 1
ATOM 6259 C C . ILE B 1 295 ? -7.949 -28.812 -22.281 1 96.56 295 ILE B C 1
ATOM 6261 O O . ILE B 1 295 ? -9.086 -28.672 -21.812 1 96.56 295 ILE B O 1
ATOM 6265 N N . TYR B 1 296 ? -6.863 -28.656 -21.578 1 96.69 296 TYR B N 1
ATOM 6266 C CA . TYR B 1 296 ? -6.801 -27.953 -20.297 1 96.69 296 TYR B CA 1
ATOM 6267 C C . TYR B 1 296 ? -6.207 -26.562 -20.484 1 96.69 296 TYR B C 1
ATOM 6269 O O . TYR B 1 296 ? -5.098 -26.406 -21 1 96.69 296 TYR B O 1
ATOM 6277 N N . THR B 1 297 ? -6.961 -25.516 -20.172 1 96.75 297 THR B N 1
ATOM 6278 C CA . THR B 1 297 ? -6.492 -24.141 -20.219 1 96.75 297 THR B CA 1
ATOM 6279 C C . THR B 1 297 ? -6.465 -23.531 -18.812 1 96.75 297 THR B C 1
ATOM 6281 O O . THR B 1 297 ? -7.414 -23.703 -18.047 1 96.75 297 THR B O 1
ATOM 6284 N N . PHE B 1 298 ? -5.332 -22.859 -18.547 1 96.06 298 PHE B N 1
ATOM 6285 C CA . PHE B 1 298 ? -5.27 -22.375 -17.172 1 96.06 298 PHE B CA 1
ATOM 6286 C C . PHE B 1 298 ? -4.508 -21.047 -17.094 1 96.06 298 PHE B C 1
ATOM 6288 O O . PHE B 1 298 ? -3.83 -20.672 -18.062 1 96.06 298 PHE B O 1
ATOM 6295 N N . GLY B 1 299 ? -4.73 -20.328 -16.078 1 95.69 299 GLY B N 1
ATOM 6296 C CA . GLY B 1 299 ? -3.988 -19.156 -15.609 1 95.69 299 GLY B CA 1
ATOM 6297 C C . GLY B 1 299 ? -3.73 -19.172 -14.117 1 95.69 299 GLY B C 1
ATOM 6298 O O . GLY B 1 299 ? -4.316 -19.969 -13.391 1 95.69 299 GLY B O 1
ATOM 6299 N N . GLY B 1 300 ? -2.785 -18.375 -13.758 1 93.81 300 GLY B N 1
ATOM 6300 C CA . GLY B 1 300 ? -2.471 -18.406 -12.336 1 93.81 300 GLY B CA 1
ATOM 6301 C C . GLY B 1 300 ? -1.801 -17.141 -11.844 1 93.81 300 GLY B C 1
ATOM 6302 O O . GLY B 1 300 ? -1.293 -16.344 -12.648 1 93.81 300 GLY B O 1
ATOM 6303 N N . ALA B 1 301 ? -1.893 -16.969 -10.547 1 94.5 301 ALA B N 1
ATOM 6304 C CA . ALA B 1 301 ? -1.22 -15.875 -9.852 1 94.5 301 ALA B CA 1
ATOM 6305 C C . ALA B 1 301 ? 0.043 -16.359 -9.148 1 94.5 301 ALA B C 1
ATOM 6307 O O . ALA B 1 301 ? 0.064 -17.453 -8.594 1 94.5 301 ALA B O 1
ATOM 6308 N N . ALA B 1 302 ? 1.085 -15.578 -9.164 1 91.88 302 ALA B N 1
ATOM 6309 C CA . ALA B 1 302 ? 2.359 -15.945 -8.555 1 91.88 302 ALA B CA 1
ATOM 6310 C C . ALA B 1 302 ? 2.223 -16.094 -7.043 1 91.88 302 ALA B C 1
ATOM 6312 O O . ALA B 1 302 ? 2.938 -16.875 -6.418 1 91.88 302 ALA B O 1
ATOM 6313 N N . THR B 1 303 ? 1.303 -15.281 -6.492 1 92.81 303 THR B N 1
ATOM 6314 C CA . THR B 1 303 ? 1.076 -15.367 -5.051 1 92.81 303 THR B CA 1
ATOM 6315 C C . THR B 1 303 ? -0.417 -15.383 -4.738 1 92.81 303 THR B C 1
ATOM 6317 O O . THR B 1 303 ? -1.214 -14.781 -5.461 1 92.81 303 THR B O 1
ATOM 6320 N N . ALA B 1 304 ? -0.812 -16.125 -3.74 1 95.19 304 ALA B N 1
ATOM 6321 C CA . ALA B 1 304 ? -2.143 -16.172 -3.139 1 95.19 304 ALA B CA 1
ATOM 6322 C C . ALA B 1 304 ? -2.057 -16.391 -1.631 1 95.19 304 ALA B C 1
ATOM 6324 O O . ALA B 1 304 ? -1.942 -15.43 -0.867 1 95.19 304 ALA B O 1
ATOM 6325 N N . GLY B 1 305 ? -1.942 -17.672 -1.22 1 93.06 305 GLY B N 1
ATOM 6326 C CA . GLY B 1 305 ? -1.72 -17.938 0.193 1 93.06 305 GLY B CA 1
ATOM 6327 C C . GLY B 1 305 ? -0.428 -17.344 0.716 1 93.06 305 GLY B C 1
ATOM 6328 O O . GLY B 1 305 ? -0.337 -16.969 1.892 1 93.06 305 GLY B O 1
ATOM 6329 N N . ALA B 1 306 ? 0.546 -17.203 -0.123 1 90.5 306 ALA B N 1
ATOM 6330 C CA . ALA B 1 306 ? 1.855 -16.672 0.26 1 90.5 306 ALA B CA 1
ATOM 6331 C C . ALA B 1 306 ? 1.74 -15.258 0.818 1 90.5 306 ALA B C 1
ATOM 6333 O O . ALA B 1 306 ? 2.477 -14.883 1.734 1 90.5 306 ALA B O 1
ATOM 6334 N N . ILE B 1 307 ? 0.843 -14.422 0.271 1 95.25 307 ILE B N 1
ATOM 6335 C CA . ILE B 1 307 ? 0.794 -13.047 0.736 1 95.25 307 ILE B CA 1
ATOM 6336 C C . ILE B 1 307 ? 0.078 -12.977 2.082 1 95.25 307 ILE B C 1
ATOM 6338 O O . ILE B 1 307 ? 0.366 -12.102 2.904 1 95.25 307 ILE B O 1
ATOM 6342 N N . LEU B 1 308 ? -0.889 -13.906 2.357 1 96.19 308 LEU B N 1
ATOM 6343 C CA . LEU B 1 308 ? -1.5 -13.953 3.682 1 96.19 308 LEU B CA 1
ATOM 6344 C C . LEU B 1 308 ? -0.505 -14.453 4.723 1 96.19 308 LEU B C 1
ATOM 6346 O O . LEU B 1 308 ? -0.546 -14.031 5.879 1 96.19 308 LEU B O 1
ATOM 6350 N N . ARG B 1 309 ? 0.319 -15.406 4.277 1 92.81 309 ARG B N 1
ATOM 6351 C CA . ARG B 1 309 ? 1.395 -15.82 5.172 1 92.81 309 ARG B CA 1
ATOM 6352 C C . ARG B 1 309 ? 2.32 -14.648 5.488 1 92.81 309 ARG B C 1
ATOM 6354 O O . ARG B 1 309 ? 2.717 -14.461 6.641 1 92.81 309 ARG B O 1
ATOM 6361 N N . TRP B 1 310 ? 2.703 -13.914 4.469 1 95.88 310 TRP B N 1
ATOM 6362 C CA . TRP B 1 310 ? 3.49 -12.703 4.676 1 95.88 310 TRP B CA 1
ATOM 6363 C C . TRP B 1 310 ? 2.787 -11.75 5.637 1 95.88 310 TRP B C 1
ATOM 6365 O O . TRP B 1 310 ? 3.408 -11.227 6.566 1 95.88 310 TRP B O 1
ATOM 6375 N N . PHE B 1 311 ? 1.476 -11.516 5.402 1 98.19 311 PHE B N 1
ATOM 6376 C CA . PHE B 1 311 ? 0.681 -10.648 6.266 1 98.19 311 PHE B CA 1
ATOM 6377 C C . PHE B 1 311 ? 0.75 -11.109 7.715 1 98.19 311 PHE B C 1
ATOM 6379 O O . PHE B 1 311 ? 0.98 -10.305 8.617 1 98.19 311 PHE B O 1
ATOM 6386 N N . ARG B 1 312 ? 0.519 -12.406 7.945 1 96.31 312 ARG B N 1
ATOM 6387 C CA . ARG B 1 312 ? 0.568 -13 9.273 1 96.31 312 ARG B CA 1
ATOM 6388 C C . ARG B 1 312 ? 1.929 -12.773 9.93 1 96.31 312 ARG B C 1
ATOM 6390 O O . ARG B 1 312 ? 2.008 -12.359 11.086 1 96.31 312 ARG B O 1
ATOM 6397 N N . ASP B 1 313 ? 2.963 -12.961 9.18 1 94.75 313 ASP B N 1
ATOM 6398 C CA . ASP B 1 313 ? 4.32 -12.945 9.711 1 94.75 313 ASP B CA 1
ATOM 6399 C C . ASP B 1 313 ? 4.801 -11.516 9.953 1 94.75 313 ASP B C 1
ATOM 6401 O O . ASP B 1 313 ? 5.621 -11.273 10.836 1 94.75 313 ASP B O 1
ATOM 6405 N N . VAL B 1 314 ? 4.324 -10.555 9.172 1 96.19 314 VAL B N 1
ATOM 6406 C CA . VAL B 1 314 ? 4.844 -9.195 9.211 1 96.19 314 VAL B CA 1
ATOM 6407 C C . VAL B 1 314 ? 3.885 -8.297 9.984 1 96.19 314 VAL B C 1
ATOM 6409 O O . VAL B 1 314 ? 4.312 -7.457 10.781 1 96.19 314 VAL B O 1
ATOM 6412 N N . ILE B 1 315 ? 2.58 -8.43 9.758 1 97.25 315 ILE B N 1
ATOM 6413 C CA . ILE B 1 315 ? 1.571 -7.531 10.312 1 97.25 315 ILE B CA 1
ATOM 6414 C C . ILE B 1 315 ? 0.819 -8.234 11.438 1 97.25 315 ILE B C 1
ATOM 6416 O O . ILE B 1 315 ? 0.516 -7.617 12.469 1 97.25 315 ILE B O 1
ATOM 6420 N N . GLY B 1 316 ? 0.521 -9.523 11.281 1 96.5 316 GLY B N 1
ATOM 6421 C CA . GLY B 1 316 ? -0.277 -10.281 12.234 1 96.5 316 GLY B CA 1
ATOM 6422 C C . GLY B 1 316 ? 0.551 -10.938 13.328 1 96.5 316 GLY B C 1
ATOM 6423 O O . GLY B 1 316 ? 0.259 -12.055 13.75 1 96.5 316 GLY B O 1
ATOM 6424 N N . THR B 1 317 ? 1.6 -10.328 13.758 1 93.94 317 THR B N 1
ATOM 6425 C CA . THR B 1 317 ? 2.529 -10.93 14.703 1 93.94 317 THR B CA 1
ATOM 6426 C C . THR B 1 317 ? 1.851 -11.18 16.047 1 93.94 317 THR B C 1
ATOM 6428 O O . THR B 1 317 ? 2.168 -12.148 16.734 1 93.94 317 THR B O 1
ATOM 6431 N N . GLU B 1 318 ? 0.952 -10.289 16.438 1 92.88 318 GLU B N 1
ATOM 6432 C CA . GLU B 1 318 ? 0.197 -10.508 17.672 1 92.88 318 GLU B CA 1
ATOM 6433 C C . GLU B 1 318 ? -0.629 -11.789 17.594 1 92.88 318 GLU B C 1
ATOM 6435 O O . GLU B 1 318 ? -0.666 -12.562 18.547 1 92.88 318 GLU B O 1
ATOM 6440 N N . GLU B 1 319 ? -1.305 -12.055 16.531 1 94.38 319 GLU B N 1
ATOM 6441 C CA . GLU B 1 319 ? -2.1 -13.258 16.312 1 94.38 319 GLU B CA 1
ATOM 6442 C C . GLU B 1 319 ? -1.22 -14.508 16.297 1 94.38 319 GLU B C 1
ATOM 6444 O O . GLU B 1 319 ? -1.619 -15.562 16.797 1 94.38 319 GLU B O 1
ATOM 6449 N N . LEU B 1 320 ? -0.035 -14.414 15.656 1 92.5 320 LEU B N 1
ATOM 6450 C CA . LEU B 1 320 ? 0.91 -15.523 15.656 1 92.5 320 LEU B CA 1
ATOM 6451 C C . LEU B 1 320 ? 1.333 -15.883 17.078 1 92.5 320 LEU B C 1
ATOM 6453 O O . LEU B 1 320 ? 1.485 -17.062 17.406 1 92.5 320 LEU B O 1
ATOM 6457 N N . GLU B 1 321 ? 1.511 -14.836 17.891 1 90.81 321 GLU B N 1
ATOM 6458 C CA . GLU B 1 321 ? 1.858 -15.07 19.281 1 90.81 321 GLU B CA 1
ATOM 6459 C C . GLU B 1 321 ? 0.726 -15.781 20.016 1 90.81 321 GLU B C 1
ATOM 6461 O O . GLU B 1 321 ? 0.972 -16.656 20.844 1 90.81 321 GLU B O 1
ATOM 6466 N N . VAL B 1 322 ? -0.439 -15.359 19.812 1 90.69 322 VAL B N 1
ATOM 6467 C CA . VAL B 1 322 ? -1.603 -15.953 20.453 1 90.69 322 VAL B CA 1
ATOM 6468 C C . VAL B 1 322 ? -1.737 -17.422 20.031 1 90.69 322 VAL B C 1
ATOM 6470 O O . VAL B 1 322 ? -2.102 -18.281 20.828 1 90.69 322 VAL B O 1
ATOM 6473 N N . GLU B 1 323 ? -1.531 -17.672 18.719 1 90.75 323 GLU B N 1
ATOM 6474 C CA . GLU B 1 323 ? -1.549 -19.047 18.219 1 90.75 323 GLU B CA 1
ATOM 6475 C C . GLU B 1 323 ? -0.601 -19.938 19.016 1 90.75 323 GLU B C 1
ATOM 6477 O O . GLU B 1 323 ? -0.961 -21.062 19.391 1 90.75 323 GLU B O 1
ATOM 6482 N N . GLU B 1 324 ? 0.565 -19.438 19.312 1 86.62 324 GLU B N 1
ATOM 6483 C CA . GLU B 1 324 ? 1.57 -20.203 20.047 1 86.62 324 GLU B CA 1
ATOM 6484 C C . GLU B 1 324 ? 1.131 -20.438 21.484 1 86.62 324 GLU B C 1
ATOM 6486 O O . GLU B 1 324 ? 1.43 -21.484 22.078 1 86.62 324 GLU B O 1
ATOM 6491 N N . LYS B 1 325 ? 0.33 -19.5 22.078 1 88.38 325 LYS B N 1
ATOM 6492 C CA . LYS B 1 325 ? -0.041 -19.547 23.484 1 88.38 325 LYS B CA 1
ATOM 6493 C C . LYS B 1 325 ? -1.34 -20.328 23.688 1 88.38 325 LYS B C 1
ATOM 6495 O O . LYS B 1 325 ? -1.493 -21.047 24.672 1 88.38 325 LYS B O 1
ATOM 6500 N N . LEU B 1 326 ? -2.322 -20.156 22.75 1 89.81 326 LEU B N 1
ATOM 6501 C CA . LEU B 1 326 ? -3.664 -20.672 23 1 89.81 326 LEU B CA 1
ATOM 6502 C C . LEU B 1 326 ? -4.027 -21.75 21.984 1 89.81 326 LEU B C 1
ATOM 6504 O O . LEU B 1 326 ? -5.098 -22.344 22.078 1 89.81 326 LEU B O 1
ATOM 6508 N N . ASP B 1 327 ? -3.137 -22.031 21 1 91.12 327 ASP B N 1
ATOM 6509 C CA . ASP B 1 327 ? -3.342 -23.047 19.969 1 91.12 327 ASP B CA 1
ATOM 6510 C C . ASP B 1 327 ? -4.547 -22.703 19.094 1 91.12 327 ASP B C 1
ATOM 6512 O O . ASP B 1 327 ? -5.395 -23.562 18.828 1 91.12 327 ASP B O 1
ATOM 6516 N N . ILE B 1 328 ? -4.785 -21.453 18.922 1 91 328 ILE B N 1
ATOM 6517 C CA . ILE B 1 328 ? -5.754 -20.969 17.953 1 91 328 ILE B CA 1
ATOM 6518 C C . ILE B 1 328 ? -5.031 -20.453 16.703 1 91 328 ILE B C 1
ATOM 6520 O O . ILE B 1 328 ? -4.156 -19.594 16.797 1 91 328 ILE B O 1
ATOM 6524 N N . ASN B 1 329 ? -5.414 -20.984 15.578 1 93.12 329 ASN B N 1
ATOM 6525 C CA . ASN B 1 329 ? -4.742 -20.656 14.328 1 93.12 329 ASN B CA 1
ATOM 6526 C C . ASN B 1 329 ? -4.77 -19.156 14.062 1 93.12 329 ASN B C 1
ATOM 6528 O O . ASN B 1 329 ? -5.82 -18.516 14.164 1 93.12 329 ASN B O 1
ATOM 6532 N N . ALA B 1 330 ? -3.621 -18.578 13.805 1 94.81 330 ALA B N 1
ATOM 6533 C CA . ALA B 1 330 ? -3.488 -17.141 13.578 1 94.81 330 ALA B CA 1
ATOM 6534 C C . ALA B 1 330 ? -4.406 -16.688 12.453 1 94.81 330 ALA B C 1
ATOM 6536 O O . ALA B 1 330 ? -4.945 -15.57 12.5 1 94.81 330 ALA B O 1
ATOM 6537 N N . TYR B 1 331 ? -4.59 -17.516 11.453 1 95.56 331 TYR B N 1
ATOM 6538 C CA . TYR B 1 331 ? -5.461 -17.156 10.344 1 95.56 331 TYR B CA 1
ATOM 6539 C C . TYR B 1 331 ? -6.91 -17.047 10.797 1 95.56 331 TYR B C 1
ATOM 6541 O O . TYR B 1 331 ? -7.656 -16.188 10.312 1 95.56 331 TYR B O 1
ATOM 6549 N N . THR B 1 332 ? -7.305 -17.906 11.68 1 95.69 332 THR B N 1
ATOM 6550 C CA . THR B 1 332 ? -8.656 -17.859 12.227 1 95.69 332 THR B CA 1
ATOM 6551 C C . THR B 1 332 ? -8.883 -16.531 12.969 1 95.69 332 THR B C 1
ATOM 6553 O O . THR B 1 332 ? -9.93 -15.914 12.828 1 95.69 332 THR B O 1
ATOM 6556 N N . LEU B 1 333 ? -7.914 -16.156 13.75 1 96.25 333 LEU B N 1
ATOM 6557 C CA . LEU B 1 333 ? -8 -14.898 14.484 1 96.25 333 LEU B CA 1
ATOM 6558 C C . LEU B 1 333 ? -8.094 -13.711 13.531 1 96.25 333 LEU B C 1
ATOM 6560 O O . LEU B 1 333 ? -8.875 -12.789 13.758 1 96.25 333 LEU B O 1
ATOM 6564 N N . LEU B 1 334 ? -7.305 -13.719 12.484 1 97.31 334 LEU B N 1
ATOM 6565 C CA . LEU B 1 334 ? -7.332 -12.656 11.484 1 97.31 334 LEU B CA 1
ATOM 6566 C C . LEU B 1 334 ? -8.656 -12.656 10.727 1 97.31 334 LEU B C 1
ATOM 6568 O O . LEU B 1 334 ? -9.211 -11.594 10.445 1 97.31 334 LEU B O 1
ATOM 6572 N N . ASP B 1 335 ? -9.188 -13.828 10.438 1 97.25 335 ASP B N 1
ATOM 6573 C CA . ASP B 1 335 ? -10.492 -13.945 9.797 1 97.25 335 ASP B CA 1
ATOM 6574 C C . ASP B 1 335 ? -11.586 -13.312 10.648 1 97.25 335 ASP B C 1
ATOM 6576 O O . ASP B 1 335 ? -12.477 -12.633 10.117 1 97.25 335 ASP B O 1
ATOM 6580 N N . LEU B 1 336 ? -11.508 -13.57 11.914 1 96.88 336 LEU B N 1
ATOM 6581 C CA . LEU B 1 336 ? -12.508 -13.031 12.828 1 96.88 336 LEU B CA 1
ATOM 6582 C C . LEU B 1 336 ? -12.469 -11.5 12.828 1 96.88 336 LEU B C 1
ATOM 6584 O O . LEU B 1 336 ? -13.516 -10.852 12.914 1 96.88 336 LEU B O 1
ATOM 6588 N N . LYS B 1 337 ? -11.328 -10.914 12.68 1 96.62 337 LYS B N 1
ATOM 6589 C CA . LYS B 1 337 ? -11.18 -9.461 12.656 1 96.62 337 LYS B CA 1
ATOM 6590 C C . LYS B 1 337 ? -11.758 -8.875 11.375 1 96.62 337 LYS B C 1
ATOM 6592 O O . LYS B 1 337 ? -12.188 -7.719 11.352 1 96.62 337 LYS B O 1
ATOM 6597 N N . ALA B 1 338 ? -11.773 -9.664 10.297 1 97.69 338 ALA B N 1
ATOM 6598 C CA . ALA B 1 338 ? -12.148 -9.172 8.977 1 97.69 338 ALA B CA 1
ATOM 6599 C C . ALA B 1 338 ? -13.609 -9.477 8.664 1 97.69 338 ALA B C 1
ATOM 6601 O O . ALA B 1 338 ? -14.188 -8.906 7.742 1 97.69 338 ALA B O 1
ATOM 6602 N N . LYS B 1 339 ? -14.273 -10.359 9.406 1 96.38 339 LYS B N 1
ATOM 6603 C CA . LYS B 1 339 ? -15.539 -11.008 9.055 1 96.38 339 LYS B CA 1
ATOM 6604 C C . LYS B 1 339 ? -16.641 -9.977 8.867 1 96.38 339 LYS B C 1
ATOM 6606 O O . LYS B 1 339 ? -17.484 -10.125 7.977 1 96.38 339 LYS B O 1
ATOM 6611 N N . ASP B 1 340 ? -16.609 -8.859 9.625 1 96.31 340 ASP B N 1
ATOM 6612 C CA . ASP B 1 340 ? -17.734 -7.918 9.602 1 96.31 340 ASP B CA 1
ATOM 6613 C C . ASP B 1 340 ? -17.391 -6.684 8.773 1 96.31 340 ASP B C 1
ATOM 6615 O O . ASP B 1 340 ? -18.188 -5.754 8.68 1 96.31 340 ASP B O 1
ATOM 6619 N N . ILE B 1 341 ? -16.266 -6.652 8.242 1 96.69 341 ILE B N 1
ATOM 6620 C CA . ILE B 1 341 ? -15.867 -5.543 7.379 1 96.69 341 ILE B CA 1
ATOM 6621 C C . ILE B 1 341 ? -16.578 -5.652 6.035 1 96.69 341 ILE B C 1
ATOM 6623 O O . ILE B 1 341 ? -16.625 -6.723 5.43 1 96.69 341 ILE B O 1
ATOM 6627 N N . PRO B 1 342 ? -17.172 -4.609 5.5 1 96.44 342 PRO B N 1
ATOM 6628 C CA . PRO B 1 342 ? -17.938 -4.668 4.254 1 96.44 342 PRO B CA 1
ATOM 6629 C C . PRO B 1 342 ? -17.047 -4.922 3.033 1 96.44 342 PRO B C 1
ATOM 6631 O O . PRO B 1 342 ? -15.836 -4.703 3.086 1 96.44 342 PRO B O 1
ATOM 6634 N N . ALA B 1 343 ? -17.688 -5.371 1.906 1 97.69 343 ALA B N 1
ATOM 6635 C CA . ALA B 1 343 ? -17.016 -5.555 0.626 1 97.69 343 ALA B CA 1
ATOM 6636 C C . ALA B 1 343 ? -16.297 -4.277 0.202 1 97.69 343 ALA B C 1
ATOM 6638 O O . ALA B 1 343 ? -16.859 -3.186 0.28 1 97.69 343 ALA B O 1
ATOM 6639 N N . GLY B 1 344 ? -15.094 -4.422 -0.145 1 97.56 344 GLY B N 1
ATOM 6640 C CA . GLY B 1 344 ? -14.297 -3.281 -0.559 1 97.56 344 GLY B CA 1
ATOM 6641 C C . GLY B 1 344 ? -13.406 -2.738 0.548 1 97.56 344 GLY B C 1
ATOM 6642 O O . GLY B 1 344 ? -12.641 -1.801 0.332 1 97.56 344 GLY B O 1
ATOM 6643 N N . SER B 1 345 ? -13.578 -3.309 1.766 1 97.69 345 SER B N 1
ATOM 6644 C CA . SER B 1 345 ? -12.703 -3.029 2.896 1 97.69 345 SER B CA 1
ATOM 6645 C C . SER B 1 345 ? -12.586 -1.529 3.148 1 97.69 345 SER B C 1
ATOM 6647 O O . SER B 1 345 ? -11.492 -1.021 3.402 1 97.69 345 SER B O 1
ATOM 6649 N N . ASN B 1 346 ? -13.648 -0.808 2.939 1 95.38 346 ASN B N 1
ATOM 6650 C CA . ASN B 1 346 ? -13.742 0.627 3.189 1 95.38 346 ASN B CA 1
ATOM 6651 C C . ASN B 1 346 ? -12.742 1.409 2.344 1 95.38 346 ASN B C 1
ATOM 6653 O O . ASN B 1 346 ? -12.016 2.26 2.861 1 95.38 346 ASN B O 1
ATOM 6657 N N . GLY B 1 347 ? -12.617 1.023 1.077 1 96.38 347 GLY B N 1
ATOM 6658 C CA . GLY B 1 347 ? -11.883 1.841 0.125 1 96.38 347 GLY B CA 1
ATOM 6659 C C . GLY B 1 347 ? -10.484 1.328 -0.144 1 96.38 347 GLY B C 1
ATOM 6660 O O . GLY B 1 347 ? -9.742 1.912 -0.941 1 96.38 347 GLY B O 1
ATOM 6661 N N . LEU B 1 348 ? -10.086 0.171 0.471 1 97.94 348 LEU B N 1
ATOM 6662 C CA . LEU B 1 348 ? -8.758 -0.384 0.251 1 97.94 348 LEU B CA 1
ATOM 6663 C C . LEU B 1 348 ? -8.727 -1.231 -1.016 1 97.94 348 LEU B C 1
ATOM 6665 O O . LEU B 1 348 ? -9.68 -1.951 -1.312 1 97.94 348 LEU B O 1
ATOM 6669 N N . LEU B 1 349 ? -7.715 -1.116 -1.768 1 98.44 349 LEU B N 1
ATOM 6670 C CA . LEU B 1 349 ? -7.453 -1.902 -2.969 1 98.44 349 LEU B CA 1
ATOM 6671 C C . LEU B 1 349 ? -6.031 -2.453 -2.959 1 98.44 349 LEU B C 1
ATOM 6673 O O . LEU B 1 349 ? -5.07 -1.7 -2.781 1 98.44 349 LEU B O 1
ATOM 6677 N N . VAL B 1 350 ? -5.887 -3.785 -3.16 1 98.75 350 VAL B N 1
ATOM 6678 C CA . VAL B 1 350 ? -4.574 -4.422 -3.086 1 98.75 350 VAL B CA 1
ATOM 6679 C C . VAL B 1 350 ? -4.246 -5.09 -4.418 1 98.75 350 VAL B C 1
ATOM 6681 O O . VAL B 1 350 ? -5.07 -5.824 -4.973 1 98.75 350 VAL B O 1
ATOM 6684 N N . LEU B 1 351 ? -3.098 -4.758 -5.02 1 98.81 351 LEU B N 1
ATOM 6685 C CA . LEU B 1 351 ? -2.5 -5.609 -6.043 1 98.81 351 LEU B CA 1
ATOM 6686 C C . LEU B 1 351 ? -1.634 -6.695 -5.41 1 98.81 351 LEU B C 1
ATOM 6688 O O . LEU B 1 351 ? -0.638 -6.391 -4.75 1 98.81 351 LEU B O 1
ATOM 6692 N N . PRO B 1 352 ? -1.996 -7.934 -5.598 1 98.38 352 PRO B N 1
ATOM 6693 C CA . PRO B 1 352 ? -1.352 -9.016 -4.848 1 98.38 352 PRO B CA 1
ATOM 6694 C C . PRO B 1 352 ? -0.078 -9.523 -5.52 1 98.38 352 PRO B C 1
ATOM 6696 O O . PRO B 1 352 ? 0.208 -10.719 -5.484 1 98.38 352 PRO B O 1
ATOM 6699 N N . TYR B 1 353 ? 0.773 -8.688 -6.176 1 97.31 353 TYR B N 1
ATOM 6700 C CA . TYR B 1 353 ? 1.892 -9.094 -7.02 1 97.31 353 TYR B CA 1
ATOM 6701 C C . TYR B 1 353 ? 3.199 -9.07 -6.238 1 97.31 353 TYR B C 1
ATOM 6703 O O . TYR B 1 353 ? 4.148 -8.391 -6.625 1 97.31 353 TYR B O 1
ATOM 6711 N N . PHE B 1 354 ? 3.32 -9.906 -5.184 1 95.94 354 PHE B N 1
ATOM 6712 C CA . PHE B 1 354 ? 4.434 -9.859 -4.246 1 95.94 354 PHE B CA 1
ATOM 6713 C C . PHE B 1 354 ? 5.637 -10.617 -4.789 1 95.94 354 PHE B C 1
ATOM 6715 O O . PHE B 1 354 ? 6.707 -10.625 -4.176 1 95.94 354 PHE B O 1
ATOM 6722 N N . MET B 1 355 ? 5.531 -11.289 -5.957 1 90.25 355 MET B N 1
ATOM 6723 C CA . MET B 1 355 ? 6.625 -11.977 -6.645 1 90.25 355 MET B CA 1
ATOM 6724 C C . MET B 1 355 ? 6.551 -11.742 -8.148 1 90.25 355 MET B C 1
ATOM 6726 O O . MET B 1 355 ? 6.785 -12.664 -8.938 1 90.25 355 MET B O 1
ATOM 6730 N N . GLY B 1 356 ? 6.227 -10.508 -8.539 1 91.38 356 GLY B N 1
ATOM 6731 C CA . GLY B 1 356 ? 5.805 -10.375 -9.93 1 91.38 356 GLY B CA 1
ATOM 6732 C C . GLY B 1 356 ? 4.465 -11.031 -10.203 1 91.38 356 GLY B C 1
ATOM 6733 O O . GLY B 1 356 ? 3.779 -11.477 -9.281 1 91.38 356 GLY B O 1
ATOM 6734 N N . GLU B 1 357 ? 4.117 -11.008 -11.43 1 93.56 357 GLU B N 1
ATOM 6735 C CA . GLU B 1 357 ? 2.828 -11.633 -11.719 1 93.56 357 GLU B CA 1
ATOM 6736 C C . GLU B 1 357 ? 2.861 -12.398 -13.039 1 93.56 357 GLU B C 1
ATOM 6738 O O . GLU B 1 357 ? 3.604 -12.031 -13.953 1 93.56 357 GLU B O 1
ATOM 6743 N N . ARG B 1 358 ? 2.184 -13.547 -13.023 1 91.31 358 ARG B N 1
ATOM 6744 C CA . ARG B 1 358 ? 1.987 -14.359 -14.211 1 91.31 358 ARG B CA 1
ATOM 6745 C C . ARG B 1 358 ? 0.741 -13.93 -14.977 1 91.31 358 ARG B C 1
ATOM 6747 O O . ARG B 1 358 ? 0.505 -12.727 -15.156 1 91.31 358 ARG B O 1
ATOM 6754 N N . SER B 1 359 ? -0.039 -15.008 -15.508 1 93.88 359 SER B N 1
ATOM 6755 C CA . SER B 1 359 ? -1.256 -14.711 -16.25 1 93.88 359 SER B CA 1
ATOM 6756 C C . SER B 1 359 ? -2.223 -13.875 -15.43 1 93.88 359 SER B C 1
ATOM 6758 O O . SER B 1 359 ? -2.266 -13.992 -14.203 1 93.88 359 SER B O 1
ATOM 6760 N N . PRO B 1 360 ? -2.867 -12.93 -15.938 1 95.62 360 PRO B N 1
ATOM 6761 C CA . PRO B 1 360 ? -2.852 -12.703 -17.391 1 95.62 360 PRO B CA 1
ATOM 6762 C C . PRO B 1 360 ? -1.918 -11.57 -17.797 1 95.62 360 PRO B C 1
ATOM 6764 O O . PRO B 1 360 ? -1.842 -11.227 -18.984 1 95.62 360 PRO B O 1
ATOM 6767 N N . ILE B 1 361 ? -1.158 -10.977 -16.781 1 94.25 361 ILE B N 1
ATOM 6768 C CA . ILE B 1 361 ? -0.423 -9.773 -17.141 1 94.25 361 ILE B CA 1
ATOM 6769 C C . ILE B 1 361 ? 1.016 -10.133 -17.5 1 94.25 361 ILE B C 1
ATOM 6771 O O . ILE B 1 361 ? 1.689 -9.391 -18.219 1 94.25 361 ILE B O 1
ATOM 6775 N N . TRP B 1 362 ? 1.502 -11.211 -17.062 1 92.5 362 TRP B N 1
ATOM 6776 C CA . TRP B 1 362 ? 2.848 -11.695 -17.359 1 92.5 362 TRP B CA 1
ATOM 6777 C C . TRP B 1 362 ? 3.875 -10.578 -17.188 1 92.5 362 TRP B C 1
ATOM 6779 O O . TRP B 1 362 ? 4.598 -10.242 -18.125 1 92.5 362 TRP B O 1
ATOM 6789 N N . ASP B 1 363 ? 4.105 -10.086 -15.938 1 92.56 363 ASP B N 1
ATOM 6790 C CA . ASP B 1 363 ? 5.004 -8.977 -15.633 1 92.56 363 ASP B CA 1
ATOM 6791 C C . ASP B 1 363 ? 5.879 -9.297 -14.422 1 92.56 363 ASP B C 1
ATOM 6793 O O . ASP B 1 363 ? 5.414 -9.234 -13.281 1 92.56 363 ASP B O 1
ATOM 6797 N N . SER B 1 364 ? 7.117 -9.539 -14.703 1 87.81 364 SER B N 1
ATOM 6798 C CA . SER B 1 364 ? 8.039 -9.914 -13.641 1 87.81 364 SER B CA 1
ATOM 6799 C C . SER B 1 364 ? 8.367 -8.727 -12.742 1 87.81 364 SER B C 1
ATOM 6801 O O . SER B 1 364 ? 8.875 -8.906 -11.633 1 87.81 364 SER B O 1
ATOM 6803 N N . ASN B 1 365 ? 8.062 -7.496 -13.195 1 90.56 365 ASN B N 1
ATOM 6804 C CA . ASN B 1 365 ? 8.359 -6.293 -12.422 1 90.56 365 ASN B CA 1
ATOM 6805 C C . ASN B 1 365 ? 7.16 -5.84 -11.602 1 90.56 365 ASN B C 1
ATOM 6807 O O . ASN B 1 365 ? 7.258 -4.891 -10.82 1 90.56 365 ASN B O 1
ATOM 6811 N N . ALA B 1 366 ? 6.027 -6.5 -11.82 1 95.56 366 ALA B N 1
ATOM 6812 C CA . ALA B 1 366 ? 4.871 -6.145 -11 1 95.56 366 ALA B CA 1
ATOM 6813 C C . ALA B 1 366 ? 5.172 -6.328 -9.516 1 95.56 366 ALA B C 1
ATOM 6815 O O . ALA B 1 366 ? 5.926 -7.23 -9.133 1 95.56 366 ALA B O 1
ATOM 6816 N N . ARG B 1 367 ? 4.672 -5.457 -8.672 1 96.81 367 ARG B N 1
ATOM 6817 C CA . ARG B 1 367 ? 4.883 -5.48 -7.23 1 96.81 367 ARG B CA 1
ATOM 6818 C C . ARG B 1 367 ? 3.572 -5.273 -6.48 1 96.81 367 ARG B C 1
ATOM 6820 O O . ARG B 1 367 ? 2.602 -4.766 -7.051 1 96.81 367 ARG B O 1
ATOM 6827 N N . GLY B 1 368 ? 3.607 -5.738 -5.242 1 98.12 368 GLY B N 1
ATOM 6828 C CA . GLY B 1 368 ? 2.451 -5.5 -4.391 1 98.12 368 GLY B CA 1
ATOM 6829 C C . GLY B 1 368 ? 2.184 -4.027 -4.145 1 98.12 368 GLY B C 1
ATOM 6830 O O . GLY B 1 368 ? 3.115 -3.223 -4.086 1 98.12 368 GLY B O 1
ATOM 6831 N N . LEU B 1 369 ? 0.936 -3.701 -3.996 1 98.75 369 LEU B N 1
ATOM 6832 C CA . LEU B 1 369 ? 0.49 -2.322 -3.824 1 98.75 369 LEU B CA 1
ATOM 6833 C C . LEU B 1 369 ? -0.768 -2.262 -2.963 1 98.75 369 LEU B C 1
ATOM 6835 O O . LEU B 1 369 ? -1.671 -3.086 -3.117 1 98.75 369 LEU B O 1
ATOM 6839 N N . ILE B 1 370 ? -0.836 -1.401 -1.979 1 98.81 370 ILE B N 1
ATOM 6840 C CA . ILE B 1 370 ? -2.029 -1.086 -1.2 1 98.81 370 ILE B CA 1
ATOM 6841 C C . ILE B 1 370 ? -2.432 0.367 -1.438 1 98.81 370 ILE B C 1
ATOM 6843 O O . ILE B 1 370 ? -1.628 1.281 -1.239 1 98.81 370 ILE B O 1
ATOM 6847 N N . LEU B 1 371 ? -3.58 0.659 -1.884 1 98.69 371 LEU B N 1
ATOM 6848 C CA . LEU B 1 371 ? -4.102 2.004 -2.096 1 98.69 371 LEU B CA 1
ATOM 6849 C C . LEU B 1 371 ? -5.34 2.25 -1.241 1 98.69 371 LEU B C 1
ATOM 6851 O O . LEU B 1 371 ? -6.156 1.345 -1.051 1 98.69 371 LEU B O 1
ATOM 6855 N N . GLY B 1 372 ? -5.484 3.422 -0.769 1 97.94 372 GLY B N 1
ATOM 6856 C CA . GLY B 1 372 ? -6.727 3.822 -0.127 1 97.94 372 GLY B CA 1
ATOM 6857 C C . GLY B 1 372 ? -6.602 3.965 1.379 1 97.94 372 GLY B C 1
ATOM 6858 O O . GLY B 1 372 ? -7.598 4.176 2.072 1 97.94 372 GLY B O 1
ATOM 6859 N N . LEU B 1 373 ? -5.402 3.896 1.912 1 97.38 373 LEU B N 1
ATOM 6860 C CA . LEU B 1 373 ? -5.152 3.857 3.35 1 97.38 373 LEU B CA 1
ATOM 6861 C C . LEU B 1 373 ? -5.582 5.164 4.012 1 97.38 373 LEU B C 1
ATOM 6863 O O . LEU B 1 373 ? -5.363 6.246 3.457 1 97.38 373 LEU B O 1
ATOM 6867 N N . SER B 1 374 ? -6.215 5.082 5.105 1 94.31 374 SER B N 1
ATOM 6868 C CA . SER B 1 374 ? -6.574 6.176 6.004 1 94.31 374 SER B CA 1
ATOM 6869 C C . SER B 1 374 ? -6.395 5.773 7.461 1 94.31 374 SER B C 1
ATOM 6871 O O . SER B 1 374 ? -6.152 4.605 7.766 1 94.31 374 SER B O 1
ATOM 6873 N N . LEU B 1 375 ? -6.527 6.688 8.422 1 92.06 375 LEU B N 1
ATOM 6874 C CA . LEU B 1 375 ? -6.254 6.445 9.828 1 92.06 375 LEU B CA 1
ATOM 6875 C C . LEU B 1 375 ? -7.328 5.555 10.445 1 92.06 375 LEU B C 1
ATOM 6877 O O . LEU B 1 375 ? -7.145 5.027 11.547 1 92.06 375 LEU B O 1
ATOM 6881 N N . VAL B 1 376 ? -8.43 5.312 9.742 1 90.25 376 VAL B N 1
ATOM 6882 C CA . VAL B 1 376 ? -9.531 4.559 10.32 1 90.25 376 VAL B CA 1
ATOM 6883 C C . VAL B 1 376 ? -9.312 3.064 10.094 1 90.25 376 VAL B C 1
ATOM 6885 O O . VAL B 1 376 ? -9.977 2.232 10.719 1 90.25 376 VAL B O 1
ATOM 6888 N N . HIS B 1 377 ? -8.453 2.699 9.133 1 95.94 377 HIS B N 1
ATOM 6889 C CA . HIS B 1 377 ? -8.281 1.305 8.742 1 95.94 377 HIS B CA 1
ATOM 6890 C C . HIS B 1 377 ? -7.57 0.514 9.836 1 95.94 377 HIS B C 1
ATOM 6892 O O . HIS B 1 377 ? -6.602 0.999 10.43 1 95.94 377 HIS B O 1
ATOM 6898 N N . THR B 1 378 ? -8.062 -0.614 10.109 1 96.12 378 THR B N 1
ATOM 6899 C CA . THR B 1 378 ? -7.523 -1.535 11.102 1 96.12 378 THR B CA 1
ATOM 6900 C C . THR B 1 378 ? -6.82 -2.709 10.43 1 96.12 378 THR B C 1
ATOM 6902 O O . THR B 1 378 ? -6.828 -2.818 9.203 1 96.12 378 THR B O 1
ATOM 6905 N N . LYS B 1 379 ? -6.305 -3.525 11.273 1 97.81 379 LYS B N 1
ATOM 6906 C CA . LYS B 1 379 ? -5.68 -4.758 10.797 1 97.81 379 LYS B CA 1
ATOM 6907 C C . LYS B 1 379 ? -6.68 -5.621 10.039 1 97.81 379 LYS B C 1
ATOM 6909 O O . LYS B 1 379 ? -6.336 -6.23 9.023 1 97.81 379 LYS B O 1
ATOM 6914 N N . GLY B 1 380 ? -7.871 -5.727 10.516 1 98.06 380 GLY B N 1
ATOM 6915 C CA . GLY B 1 380 ? -8.922 -6.484 9.844 1 98.06 380 GLY B CA 1
ATOM 6916 C C . GLY B 1 380 ? -9.227 -5.973 8.453 1 98.06 380 GLY B C 1
ATOM 6917 O O . GLY B 1 380 ? -9.422 -6.762 7.523 1 98.06 380 GLY B O 1
ATOM 6918 N N . HIS B 1 381 ? -9.25 -4.621 8.273 1 98.12 381 HIS B N 1
ATOM 6919 C CA . HIS B 1 381 ? -9.477 -4.035 6.957 1 98.12 381 HIS B CA 1
ATOM 6920 C C . HIS B 1 381 ? -8.391 -4.453 5.973 1 98.12 381 HIS B C 1
ATOM 6922 O O . HIS B 1 381 ? -8.68 -4.824 4.832 1 98.12 381 HIS B O 1
ATOM 6928 N N . LEU B 1 382 ? -7.152 -4.391 6.465 1 98.62 382 LEU B N 1
ATOM 6929 C CA . LEU B 1 382 ? -6.023 -4.754 5.613 1 98.62 382 LEU B CA 1
ATOM 6930 C C . LEU B 1 382 ? -6.098 -6.227 5.215 1 98.62 382 LEU B C 1
ATOM 6932 O O . LEU B 1 382 ? -5.934 -6.562 4.039 1 98.62 382 LEU B O 1
ATOM 6936 N N . TYR B 1 383 ? -6.352 -7.062 6.18 1 98.56 383 TYR B N 1
ATOM 6937 C CA . TYR B 1 383 ? -6.398 -8.5 5.934 1 98.56 383 TYR B CA 1
ATOM 6938 C C . TYR B 1 383 ? -7.461 -8.844 4.895 1 98.56 383 TYR B C 1
ATOM 6940 O O . TYR B 1 383 ? -7.199 -9.594 3.953 1 98.56 383 TYR B O 1
ATOM 6948 N N . LYS B 1 384 ? -8.633 -8.305 5.016 1 98.56 384 LYS B N 1
ATOM 6949 C CA . LYS B 1 384 ? -9.703 -8.547 4.051 1 98.56 384 LYS B CA 1
ATOM 6950 C C . LYS B 1 384 ? -9.32 -8.031 2.666 1 98.56 384 LYS B C 1
ATOM 6952 O O . LYS B 1 384 ? -9.602 -8.68 1.655 1 98.56 384 LYS B O 1
ATOM 6957 N N . ALA B 1 385 ? -8.742 -6.832 2.629 1 98.75 385 ALA B N 1
ATOM 6958 C CA . ALA B 1 385 ? -8.32 -6.266 1.347 1 98.75 385 ALA B CA 1
ATOM 6959 C C . ALA B 1 385 ? -7.332 -7.184 0.637 1 98.75 385 ALA B C 1
ATOM 6961 O O . ALA B 1 385 ? -7.344 -7.285 -0.592 1 98.75 385 ALA B O 1
ATOM 6962 N N . PHE B 1 386 ? -6.41 -7.816 1.397 1 98.69 386 PHE B N 1
ATOM 6963 C CA . PHE B 1 386 ? -5.477 -8.781 0.826 1 98.69 386 PHE B CA 1
ATOM 6964 C C . PHE B 1 386 ? -6.227 -9.953 0.213 1 98.69 386 PHE B C 1
ATOM 6966 O O . PHE B 1 386 ? -5.914 -10.383 -0.902 1 98.69 386 PHE B O 1
ATOM 6973 N N . MET B 1 387 ? -7.227 -10.461 0.93 1 98.44 387 MET B N 1
ATOM 6974 C CA . MET B 1 387 ? -8.047 -11.555 0.408 1 98.44 387 MET B CA 1
ATOM 6975 C C . MET B 1 387 ? -8.766 -11.133 -0.87 1 98.44 387 MET B C 1
ATOM 6977 O O . MET B 1 387 ? -8.789 -11.883 -1.848 1 98.44 387 MET B O 1
ATOM 6981 N N . GLU B 1 388 ? -9.32 -9.953 -0.865 1 98.81 388 GLU B N 1
ATOM 6982 C CA . GLU B 1 388 ? -10.023 -9.43 -2.033 1 98.81 388 GLU B CA 1
ATOM 6983 C C . GLU B 1 388 ? -9.078 -9.289 -3.225 1 98.81 388 GLU B C 1
ATOM 6985 O O . GLU B 1 388 ? -9.461 -9.586 -4.359 1 98.81 388 GLU B O 1
ATOM 6990 N N . GLY B 1 389 ? -7.84 -8.805 -2.943 1 98.69 389 GLY B N 1
ATOM 6991 C CA . GLY B 1 389 ? -6.855 -8.664 -4.004 1 98.69 389 GLY B CA 1
ATOM 6992 C C . GLY B 1 389 ? -6.578 -9.969 -4.734 1 98.69 389 GLY B C 1
ATOM 6993 O O . GLY B 1 389 ? -6.52 -9.992 -5.965 1 98.69 389 GLY B O 1
ATOM 6994 N N . VAL B 1 390 ? -6.441 -11.023 -4.016 1 98.19 390 VAL B N 1
ATOM 6995 C CA . VAL B 1 390 ? -6.203 -12.336 -4.609 1 98.19 390 VAL B CA 1
ATOM 6996 C C . VAL B 1 390 ? -7.43 -12.773 -5.41 1 98.19 390 VAL B C 1
ATOM 6998 O O . VAL B 1 390 ? -7.301 -13.336 -6.5 1 98.19 390 VAL B O 1
ATOM 7001 N N . ALA B 1 391 ? -8.602 -12.508 -4.852 1 98.69 391 ALA B N 1
ATOM 7002 C CA . ALA B 1 391 ? -9.828 -12.867 -5.555 1 98.69 391 ALA B CA 1
ATOM 7003 C C . ALA B 1 391 ? -9.953 -12.102 -6.871 1 98.69 391 ALA B C 1
ATOM 7005 O O . ALA B 1 391 ? -10.43 -12.641 -7.867 1 98.69 391 ALA B O 1
ATOM 7006 N N . TYR B 1 392 ? -9.555 -10.797 -6.879 1 98.81 392 TYR B N 1
ATOM 7007 C CA . TYR B 1 392 ? -9.547 -10.039 -8.117 1 98.81 392 TYR B CA 1
ATOM 7008 C C . TYR B 1 392 ? -8.602 -10.664 -9.141 1 98.81 392 TYR B C 1
ATOM 7010 O O . TYR B 1 392 ? -8.891 -10.664 -10.344 1 98.81 392 TYR B O 1
ATOM 7018 N N . SER B 1 393 ? -7.465 -11.172 -8.688 1 98.31 393 SER B N 1
ATOM 7019 C CA . SER B 1 393 ? -6.527 -11.844 -9.586 1 98.31 393 SER B CA 1
ATOM 7020 C C . SER B 1 393 ? -7.156 -13.078 -10.219 1 98.31 393 SER B C 1
ATOM 7022 O O . SER B 1 393 ? -6.961 -13.336 -11.414 1 98.31 393 SER B O 1
ATOM 7024 N N . LEU B 1 394 ? -7.914 -13.82 -9.43 1 98.31 394 LEU B N 1
ATOM 7025 C CA . LEU B 1 394 ? -8.633 -14.969 -9.969 1 98.31 394 LEU B CA 1
ATOM 7026 C C . LEU B 1 394 ? -9.625 -14.531 -11.039 1 98.31 394 LEU B C 1
ATOM 7028 O O . LEU B 1 394 ? -9.641 -15.086 -12.148 1 98.31 394 LEU B O 1
ATOM 7032 N N . ARG B 1 395 ? -10.406 -13.57 -10.719 1 98.56 395 ARG B N 1
ATOM 7033 C CA . ARG B 1 395 ? -11.383 -13.062 -11.68 1 98.56 395 ARG B CA 1
ATOM 7034 C C . ARG B 1 395 ? -10.703 -12.586 -12.953 1 98.56 395 ARG B C 1
ATOM 7036 O O . ARG B 1 395 ? -11.203 -12.812 -14.055 1 98.56 395 ARG B O 1
ATOM 7043 N N . HIS B 1 396 ? -9.625 -11.852 -12.742 1 98.5 396 HIS B N 1
ATOM 7044 C CA . HIS B 1 396 ? -8.867 -11.344 -13.883 1 98.5 396 HIS B CA 1
ATOM 7045 C C . HIS B 1 396 ? -8.484 -12.469 -14.836 1 98.5 396 HIS B C 1
ATOM 7047 O O . HIS B 1 396 ? -8.57 -12.312 -16.062 1 98.5 396 HIS B O 1
ATOM 7053 N N . ASN B 1 397 ? -8.055 -13.602 -14.336 1 97.94 397 ASN B N 1
ATOM 7054 C CA . ASN B 1 397 ? -7.746 -14.766 -15.156 1 97.94 397 ASN B CA 1
ATOM 7055 C C . ASN B 1 397 ? -9 -15.328 -15.836 1 97.94 397 ASN B C 1
ATOM 7057 O O . ASN B 1 397 ? -8.984 -15.609 -17.031 1 97.94 397 ASN B O 1
ATOM 7061 N N . MET B 1 398 ? -10.039 -15.477 -15.094 1 97.56 398 MET B N 1
ATOM 7062 C CA . MET B 1 398 ? -11.273 -16.062 -15.609 1 97.56 398 MET B CA 1
ATOM 7063 C C . MET B 1 398 ? -11.844 -15.219 -16.75 1 97.56 398 MET B C 1
ATOM 7065 O O . MET B 1 398 ? -12.383 -15.758 -17.703 1 97.56 398 MET B O 1
ATOM 7069 N N . GLU B 1 399 ? -11.664 -13.969 -16.641 1 96.81 399 GLU B N 1
ATOM 7070 C CA . GLU B 1 399 ? -12.281 -13.07 -17.609 1 96.81 399 GLU B CA 1
ATOM 7071 C C . GLU B 1 399 ? -11.523 -13.062 -18.938 1 96.81 399 GLU B C 1
ATOM 7073 O O . GLU B 1 399 ? -11.984 -12.484 -19.922 1 96.81 399 GLU B O 1
ATOM 7078 N N . MET B 1 400 ? -10.367 -13.727 -18.953 1 96 400 MET B N 1
ATOM 7079 C CA . MET B 1 400 ? -9.594 -13.797 -20.203 1 96 400 MET B CA 1
ATOM 7080 C C . MET B 1 400 ? -10.305 -14.648 -21.234 1 96 400 MET B C 1
ATOM 7082 O O . MET B 1 400 ? -9.938 -14.641 -22.406 1 96 400 MET B O 1
ATOM 7086 N N . VAL B 1 401 ? -11.359 -15.375 -20.844 1 94.94 401 VAL B N 1
ATOM 7087 C CA . VAL B 1 401 ? -12.047 -16.219 -21.812 1 94.94 401 VAL B CA 1
ATOM 7088 C C . VAL B 1 401 ? -13.484 -15.742 -21.984 1 94.94 401 VAL B C 1
ATOM 7090 O O . VAL B 1 401 ? -14.289 -16.391 -22.672 1 94.94 401 VAL B O 1
ATOM 7093 N N . LEU B 1 402 ? -13.812 -14.656 -21.297 1 90.44 402 LEU B N 1
ATOM 7094 C CA . LEU B 1 402 ? -15.125 -14.07 -21.547 1 90.44 402 LEU B CA 1
ATOM 7095 C C . LEU B 1 402 ? -15.266 -13.625 -23 1 90.44 402 LEU B C 1
ATOM 7097 O O . LEU B 1 402 ? -14.336 -13.039 -23.562 1 90.44 402 LEU B O 1
ATOM 7101 N N . GLY B 1 403 ? -16.375 -13.867 -23.625 1 90.25 403 GLY B N 1
ATOM 7102 C CA . GLY B 1 403 ? -16.609 -13.484 -25 1 90.25 403 GLY B CA 1
ATOM 7103 C C . GLY B 1 403 ? -16.078 -14.5 -26 1 90.25 403 GLY B C 1
ATOM 7104 O O . GLY B 1 403 ? -16.281 -14.359 -27.203 1 90.25 403 GLY B O 1
ATOM 7105 N N . THR B 1 404 ? -15.312 -15.492 -25.547 1 93.69 404 THR B N 1
ATOM 7106 C CA . THR B 1 404 ? -14.859 -16.578 -26.406 1 93.69 404 THR B CA 1
ATOM 7107 C C . THR B 1 404 ? -15.883 -17.719 -26.422 1 93.69 404 THR B C 1
ATOM 7109 O O . THR B 1 404 ? -16.984 -17.578 -25.875 1 93.69 404 THR B O 1
ATOM 7112 N N . GLU B 1 405 ? -15.562 -18.812 -27.031 1 93.06 405 GLU B N 1
ATOM 7113 C CA . GLU B 1 405 ? -16.453 -19.953 -27.109 1 93.06 405 GLU B CA 1
ATOM 7114 C C . GLU B 1 405 ? -16.312 -20.844 -25.875 1 93.06 405 GLU B C 1
ATOM 7116 O O . GLU B 1 405 ? -16.938 -21.906 -25.797 1 93.06 405 GLU B O 1
ATOM 7121 N N . ALA B 1 406 ? -15.516 -20.375 -24.969 1 92.19 406 ALA B N 1
ATOM 7122 C CA . ALA B 1 406 ? -15.328 -21.172 -23.75 1 92.19 406 ALA B CA 1
ATOM 7123 C C . ALA B 1 406 ? -16.641 -21.344 -23 1 92.19 406 ALA B C 1
ATOM 7125 O O . ALA B 1 406 ? -17.438 -20.406 -22.906 1 92.19 406 ALA B O 1
ATOM 7126 N N . LYS B 1 407 ? -16.922 -22.547 -22.547 1 92.38 407 LYS B N 1
ATOM 7127 C CA . LYS B 1 407 ? -18.031 -22.828 -21.656 1 92.38 407 LYS B CA 1
ATOM 7128 C C . LYS B 1 407 ? -17.531 -23.078 -20.234 1 92.38 407 LYS B C 1
ATOM 7130 O O . LYS B 1 407 ? -16.688 -23.969 -20 1 92.38 407 LYS B O 1
ATOM 7135 N N . LEU B 1 408 ? -17.938 -22.25 -19.312 1 94.81 408 LEU B N 1
ATOM 7136 C CA . LEU B 1 408 ? -17.609 -22.469 -17.906 1 94.81 408 LEU B CA 1
ATOM 7137 C C . LEU B 1 408 ? -18.859 -22.875 -17.125 1 94.81 408 LEU B C 1
ATOM 7139 O O . LEU B 1 408 ? -19.922 -22.297 -17.297 1 94.81 408 LEU B O 1
ATOM 7143 N N . ASP B 1 409 ? -18.734 -23.859 -16.375 1 95.44 409 ASP B N 1
ATOM 7144 C CA . ASP B 1 409 ? -19.828 -24.281 -15.5 1 95.44 409 ASP B CA 1
ATOM 7145 C C . ASP B 1 409 ? -20.25 -23.156 -14.562 1 95.44 409 ASP B C 1
ATOM 7147 O O . ASP B 1 409 ? -19.469 -22.234 -14.305 1 95.44 409 ASP B O 1
ATOM 7151 N N . LYS B 1 410 ? -21.422 -23.391 -14.062 1 94.94 410 LYS B N 1
ATOM 7152 C CA . LYS B 1 410 ? -22 -22.359 -13.211 1 94.94 410 LYS B CA 1
ATOM 7153 C C . LYS B 1 410 ? -21.312 -22.328 -11.844 1 94.94 410 LYS B C 1
ATOM 7155 O O . LYS B 1 410 ? -21.344 -21.297 -11.148 1 94.94 410 LYS B O 1
ATOM 7160 N N . GLU B 1 411 ? -20.734 -23.469 -11.477 1 96.06 411 GLU B N 1
ATOM 7161 C CA . GLU B 1 411 ? -20.078 -23.547 -10.18 1 96.06 411 GLU B CA 1
ATOM 7162 C C . GLU B 1 411 ? -18.562 -23.609 -10.328 1 96.06 411 GLU B C 1
ATOM 7164 O O . GLU B 1 411 ? -18.047 -24.25 -11.258 1 96.06 411 GLU B O 1
ATOM 7169 N N . LEU B 1 412 ? -17.922 -22.938 -9.445 1 97.19 412 LEU B N 1
ATOM 7170 C CA . LEU B 1 412 ? -16.469 -22.969 -9.336 1 97.19 412 LEU B CA 1
ATOM 7171 C C . LEU B 1 412 ? -16.016 -23.828 -8.156 1 97.19 412 LEU B C 1
ATOM 7173 O O . LEU B 1 412 ? -16.469 -23.609 -7.023 1 97.19 412 LEU B O 1
ATOM 7177 N N . ILE B 1 413 ? -15.211 -24.812 -8.422 1 96 413 ILE B N 1
ATOM 7178 C CA . ILE B 1 413 ? -14.641 -25.594 -7.336 1 96 413 ILE B CA 1
ATOM 7179 C C . ILE B 1 413 ? -13.344 -24.953 -6.852 1 96 413 ILE B C 1
ATOM 7181 O O . ILE B 1 413 ? -12.492 -24.578 -7.66 1 96 413 ILE B O 1
ATOM 7185 N N . ILE B 1 414 ? -13.234 -24.766 -5.59 1 94.56 414 ILE B N 1
ATOM 7186 C CA . ILE B 1 414 ? -11.969 -24.266 -5.051 1 94.56 414 ILE B CA 1
ATOM 7187 C C . ILE B 1 414 ? -11.383 -25.297 -4.09 1 94.56 414 ILE B C 1
ATOM 7189 O O . ILE B 1 414 ? -12.117 -25.969 -3.355 1 94.56 414 ILE B O 1
ATOM 7193 N N . VAL B 1 415 ? -10.062 -25.453 -4.105 1 91.06 415 VAL B N 1
ATOM 7194 C CA . VAL B 1 415 ? -9.336 -26.359 -3.219 1 91.06 415 VAL B CA 1
ATOM 7195 C C . VAL B 1 415 ? -8.086 -25.672 -2.684 1 91.06 415 VAL B C 1
ATOM 7197 O O . VAL B 1 415 ? -7.691 -24.609 -3.191 1 91.06 415 VAL B O 1
ATOM 7200 N N . GLY B 1 416 ? -7.5 -26.188 -1.587 1 87.12 416 GLY B N 1
ATOM 7201 C CA . GLY B 1 416 ? -6.27 -25.656 -1.034 1 87.12 416 GLY B CA 1
ATOM 7202 C C . GLY B 1 416 ? -6.492 -24.812 0.213 1 87.12 416 GLY B C 1
ATOM 7203 O O . GLY B 1 416 ? -7.609 -24.75 0.735 1 87.12 416 GLY B O 1
ATOM 7204 N N . GLY B 1 417 ? -5.477 -24.188 0.661 1 83.12 417 GLY B N 1
ATOM 7205 C CA . GLY B 1 417 ? -5.504 -23.453 1.921 1 83.12 417 GLY B CA 1
ATOM 7206 C C . GLY B 1 417 ? -6.512 -22.328 1.934 1 83.12 417 GLY B C 1
ATOM 7207 O O . GLY B 1 417 ? -7.141 -22.062 2.961 1 83.12 417 GLY B O 1
ATOM 7208 N N . GLY B 1 418 ? -6.691 -21.656 0.809 1 86.88 418 GLY B N 1
ATOM 7209 C CA . GLY B 1 418 ? -7.637 -20.562 0.706 1 86.88 418 GLY B CA 1
ATOM 7210 C C . GLY B 1 418 ? -9.078 -20.984 0.913 1 86.88 418 GLY B C 1
ATOM 7211 O O . GLY B 1 418 ? -9.93 -20.156 1.255 1 86.88 418 GLY B O 1
ATOM 7212 N N . SER B 1 419 ? -9.352 -22.234 0.744 1 89.06 419 SER B N 1
ATOM 7213 C CA . SER B 1 419 ? -10.703 -22.75 0.895 1 89.06 419 SER B CA 1
ATOM 7214 C C . SER B 1 419 ? -11.039 -23.016 2.359 1 89.06 419 SER B C 1
ATOM 7216 O O . SER B 1 419 ? -12.203 -23.219 2.713 1 89.06 419 SER B O 1
ATOM 7218 N N . LYS B 1 420 ? -10.062 -22.953 3.232 1 89.19 420 LYS B N 1
ATOM 7219 C CA . LYS B 1 420 ? -10.25 -23.281 4.641 1 89.19 420 LYS B CA 1
ATOM 7220 C C . LYS B 1 420 ? -10.547 -22.047 5.469 1 89.19 420 LYS B C 1
ATOM 7222 O O . LYS B 1 420 ? -10.906 -22.141 6.645 1 89.19 420 LYS B O 1
ATOM 7227 N N . SER B 1 421 ? -10.383 -20.953 4.812 1 91.62 421 SER B N 1
ATOM 7228 C CA . SER B 1 421 ? -10.688 -19.688 5.477 1 91.62 421 SER B CA 1
ATOM 7229 C C . SER B 1 421 ? -12.18 -19.547 5.75 1 91.62 421 SER B C 1
ATOM 7231 O O . SER B 1 421 ? -13.008 -20 4.957 1 91.62 421 SER B O 1
ATOM 7233 N N . MET B 1 422 ? -12.422 -18.828 6.816 1 91.25 422 MET B N 1
ATOM 7234 C CA . MET B 1 422 ? -13.805 -18.562 7.203 1 91.25 422 MET B CA 1
ATOM 7235 C C . MET B 1 422 ? -14.461 -17.594 6.234 1 91.25 422 MET B C 1
ATOM 7237 O O . MET B 1 422 ? -15.672 -17.625 6.027 1 91.25 422 MET B O 1
ATOM 7241 N N . ASN B 1 423 ? -13.742 -16.719 5.637 1 96.38 423 ASN B N 1
ATOM 7242 C CA . ASN B 1 423 ? -14.289 -15.594 4.887 1 96.38 423 ASN B CA 1
ATOM 7243 C C . ASN B 1 423 ? -13.977 -15.711 3.396 1 96.38 423 ASN B C 1
ATOM 7245 O O . ASN B 1 423 ? -14.766 -15.258 2.559 1 96.38 423 ASN B O 1
ATOM 7249 N N . TRP B 1 424 ? -12.836 -16.297 3.064 1 97.38 424 TRP B N 1
ATOM 7250 C CA . TRP B 1 424 ? -12.234 -16.141 1.743 1 97.38 424 TRP B CA 1
ATOM 7251 C C . TRP B 1 424 ? -13.102 -16.812 0.675 1 97.38 424 TRP B C 1
ATOM 7253 O O . TRP B 1 424 ? -13.273 -16.266 -0.418 1 97.38 424 TRP B O 1
ATOM 7263 N N . PRO B 1 425 ? -13.742 -18 0.939 1 97.75 425 PRO B N 1
ATOM 7264 C CA . PRO B 1 425 ? -14.602 -18.625 -0.073 1 97.75 425 PRO B CA 1
ATOM 7265 C C . PRO B 1 425 ? -15.766 -17.719 -0.49 1 97.75 425 PRO B C 1
ATOM 7267 O O . PRO B 1 425 ? -16.094 -17.641 -1.676 1 97.75 425 PRO B O 1
ATOM 7270 N N . GLN B 1 426 ? -16.359 -17.062 0.526 1 98.31 426 GLN B N 1
ATOM 7271 C CA . GLN B 1 426 ? -17.438 -16.125 0.203 1 98.31 426 GLN B CA 1
ATOM 7272 C C . GLN B 1 426 ? -16.922 -14.984 -0.671 1 98.31 426 GLN B C 1
ATOM 7274 O O . GLN B 1 426 ? -17.609 -14.555 -1.604 1 98.31 426 GLN B O 1
ATOM 7279 N N . ILE B 1 427 ? -15.758 -14.5 -0.406 1 98.69 427 ILE B N 1
ATOM 7280 C CA . ILE B 1 427 ? -15.172 -13.406 -1.176 1 98.69 427 ILE B CA 1
ATOM 7281 C C . ILE B 1 427 ? -14.938 -13.859 -2.615 1 98.69 427 ILE B C 1
ATOM 7283 O O . ILE B 1 427 ? -15.227 -13.117 -3.559 1 98.69 427 ILE B O 1
ATOM 7287 N N . TYR B 1 428 ? -14.398 -15.078 -2.811 1 98.5 428 TYR B N 1
ATOM 7288 C CA . TYR B 1 428 ? -14.219 -15.609 -4.16 1 98.5 428 TYR B CA 1
ATOM 7289 C C . TYR B 1 428 ? -15.547 -15.664 -4.906 1 98.5 428 TYR B C 1
ATOM 7291 O O . TYR B 1 428 ? -15.625 -15.273 -6.07 1 98.5 428 TYR B O 1
ATOM 7299 N N . ALA B 1 429 ? -16.562 -16.156 -4.203 1 98.62 429 ALA B N 1
ATOM 7300 C CA . ALA B 1 429 ? -17.891 -16.234 -4.824 1 98.62 429 ALA B CA 1
ATOM 7301 C C . ALA B 1 429 ? -18.406 -14.859 -5.215 1 98.62 429 ALA B C 1
ATOM 7303 O O . ALA B 1 429 ? -18.859 -14.656 -6.34 1 98.62 429 ALA B O 1
ATOM 7304 N N . ASP B 1 430 ? -18.312 -13.914 -4.312 1 98.81 430 ASP B N 1
ATOM 7305 C CA . ASP B 1 430 ? -18.812 -12.562 -4.531 1 98.81 430 ASP B CA 1
ATOM 7306 C C . ASP B 1 430 ? -18.062 -11.867 -5.664 1 98.81 430 ASP B C 1
ATOM 7308 O O . ASP B 1 430 ? -18.656 -11.18 -6.492 1 98.81 430 ASP B O 1
ATOM 7312 N N . VAL B 1 431 ? -16.781 -12.008 -5.707 1 98.75 431 VAL B N 1
ATOM 7313 C CA . VAL B 1 431 ? -15.93 -11.297 -6.66 1 98.75 431 VAL B CA 1
ATOM 7314 C C . VAL B 1 431 ? -16.109 -11.898 -8.055 1 98.75 431 VAL B C 1
ATOM 7316 O O . VAL B 1 431 ? -16.203 -11.164 -9.039 1 98.75 431 VAL B O 1
ATOM 7319 N N . THR B 1 432 ? -16.156 -13.219 -8.164 1 98.12 432 THR B N 1
ATOM 7320 C CA . THR B 1 432 ? -16.219 -13.883 -9.469 1 98.12 432 THR B CA 1
ATOM 7321 C C . THR B 1 432 ? -17.656 -13.953 -9.969 1 98.12 432 THR B C 1
ATOM 7323 O O . THR B 1 432 ? -17.891 -14.039 -11.18 1 98.12 432 THR B O 1
ATOM 7326 N N . GLY B 1 433 ? -18.578 -13.961 -9 1 97.75 433 GLY B N 1
ATOM 7327 C CA . GLY B 1 433 ? -19.984 -14.117 -9.344 1 97.75 433 GLY B CA 1
ATOM 7328 C C . GLY B 1 433 ? -20.406 -15.57 -9.516 1 97.75 433 GLY B C 1
ATOM 7329 O O . GLY B 1 433 ? -21.547 -15.852 -9.852 1 97.75 433 GLY B O 1
ATOM 7330 N N . TYR B 1 434 ? -19.531 -16.547 -9.273 1 97.88 434 TYR B N 1
ATOM 7331 C CA . TYR B 1 434 ? -19.812 -17.969 -9.383 1 97.88 434 TYR B CA 1
ATOM 7332 C C . TYR B 1 434 ? -20.094 -18.578 -8.008 1 97.88 434 TYR B C 1
ATOM 7334 O O . TYR B 1 434 ? -19.375 -18.312 -7.047 1 97.88 434 TYR B O 1
ATOM 7342 N N . PRO B 1 435 ? -21.141 -19.375 -7.883 1 98.19 435 PRO B N 1
ATOM 7343 C CA . PRO B 1 435 ? -21.203 -20.219 -6.688 1 98.19 435 PRO B CA 1
ATOM 7344 C C . PRO B 1 435 ? -19.953 -21.078 -6.5 1 98.19 435 PRO B C 1
ATOM 7346 O O . PRO B 1 435 ? -19.406 -21.594 -7.477 1 98.19 435 PRO B O 1
ATOM 7349 N N . VAL B 1 436 ? -19.516 -21.203 -5.246 1 97.56 436 VAL B N 1
ATOM 7350 C CA . VAL B 1 436 ? -18.25 -21.891 -4.953 1 97.56 436 VAL B CA 1
ATOM 7351 C C . VAL B 1 436 ? -18.547 -23.203 -4.223 1 97.56 436 VAL B C 1
ATOM 7353 O O . VAL B 1 436 ? -19.328 -23.234 -3.271 1 97.56 436 VAL B O 1
ATOM 7356 N N . ARG B 1 437 ? -17.938 -24.234 -4.691 1 95.81 437 ARG B N 1
ATOM 7357 C CA . ARG B 1 437 ? -17.953 -25.531 -4.027 1 95.81 437 ARG B CA 1
ATOM 7358 C C . ARG B 1 437 ? -16.578 -25.875 -3.455 1 95.81 437 ARG B C 1
ATOM 7360 O O . ARG B 1 437 ? -15.562 -25.734 -4.137 1 95.81 437 ARG B O 1
ATOM 7367 N N . ILE B 1 438 ? -16.594 -26.328 -2.215 1 95.44 438 ILE B N 1
ATOM 7368 C CA . ILE B 1 438 ? -15.344 -26.672 -1.545 1 95.44 438 ILE B CA 1
ATOM 7369 C C . ILE B 1 438 ? -15.289 -28.172 -1.295 1 95.44 438 ILE B C 1
ATOM 7371 O O . ILE B 1 438 ? -16.234 -28.75 -0.769 1 95.44 438 ILE B O 1
ATOM 7375 N N . ILE B 1 439 ? -14.242 -28.781 -1.655 1 92.5 439 ILE B N 1
ATOM 7376 C CA . ILE B 1 439 ? -14.031 -30.203 -1.382 1 92.5 439 ILE B CA 1
ATOM 7377 C C . ILE B 1 439 ? -13.57 -30.375 0.063 1 92.5 439 ILE B C 1
ATOM 7379 O O . ILE B 1 439 ? -12.633 -29.719 0.511 1 92.5 439 ILE B O 1
ATOM 7383 N N . LYS B 1 440 ? -14.141 -31.281 0.742 1 86.69 440 LYS B N 1
ATOM 7384 C CA . LYS B 1 440 ? -13.883 -31.484 2.166 1 86.69 440 LYS B CA 1
ATOM 7385 C C . LYS B 1 440 ? -12.484 -32.062 2.4 1 86.69 440 LYS B C 1
ATOM 7387 O O . LYS B 1 440 ? -11.773 -31.594 3.295 1 86.69 440 LYS B O 1
ATOM 7392 N N . ASN B 1 441 ? -12.117 -32.969 1.582 1 80.25 441 ASN B N 1
ATOM 7393 C CA . ASN B 1 441 ? -10.836 -33.656 1.755 1 80.25 441 ASN B CA 1
ATOM 7394 C C . ASN B 1 441 ? -9.75 -33 0.904 1 80.25 441 ASN B C 1
ATOM 7396 O O . ASN B 1 441 ? -10.047 -32.375 -0.112 1 80.25 441 ASN B O 1
ATOM 7400 N N . ASP B 1 442 ? -8.516 -33.125 1.409 1 75.94 442 ASP B N 1
ATOM 7401 C CA . ASP B 1 442 ? -7.406 -32.625 0.603 1 75.94 442 ASP B CA 1
ATOM 7402 C C . ASP B 1 442 ? -7.199 -33.469 -0.639 1 75.94 442 ASP B C 1
ATOM 7404 O O . ASP B 1 442 ? -7.207 -34.719 -0.553 1 75.94 442 ASP B O 1
ATOM 7408 N N . VAL B 1 443 ? -7.293 -32.875 -1.682 1 74.31 443 VAL B N 1
ATOM 7409 C CA . VAL B 1 443 ? -7.086 -33.562 -2.953 1 74.31 443 VAL B CA 1
ATOM 7410 C C . VAL B 1 443 ? -5.832 -33 -3.635 1 74.31 443 VAL B C 1
ATOM 7412 O O . VAL B 1 443 ? -5.652 -31.797 -3.73 1 74.31 443 VAL B O 1
ATOM 7415 N N . GLU B 1 444 ? -4.945 -33.906 -3.967 1 79.44 444 GLU B N 1
ATOM 7416 C CA . GLU B 1 444 ? -3.715 -33.531 -4.645 1 79.44 444 GLU B CA 1
ATOM 7417 C C . GLU B 1 444 ? -3.463 -34.375 -5.875 1 79.44 444 GLU B C 1
ATOM 7419 O O . GLU B 1 444 ? -4.246 -35.281 -6.176 1 79.44 444 GLU B O 1
ATOM 7424 N N . ALA B 1 445 ? -2.533 -33.969 -6.633 1 87.25 445 ALA B N 1
ATOM 7425 C CA . ALA B 1 445 ? -2.207 -34.562 -7.922 1 87.25 445 ALA B CA 1
ATOM 7426 C C . ALA B 1 445 ? -1.953 -36.062 -7.785 1 87.25 445 ALA B C 1
ATOM 7428 O O . ALA B 1 445 ? -2.355 -36.844 -8.648 1 87.25 445 ALA B O 1
ATOM 7429 N N . PRO B 1 446 ? -1.462 -36.625 -6.66 1 93.12 446 PRO B N 1
ATOM 7430 C CA . PRO B 1 446 ? -1.17 -38.062 -6.582 1 93.12 446 PRO B CA 1
ATOM 7431 C C . PRO B 1 446 ? -2.428 -38.906 -6.66 1 93.12 446 PRO B C 1
ATOM 7433 O O . PRO B 1 446 ? -2.393 -40 -7.219 1 93.12 446 PRO B O 1
ATOM 7436 N N . LEU B 1 447 ? -3.506 -38.406 -6.137 1 93.44 447 LEU B N 1
ATOM 7437 C CA . LEU B 1 447 ? -4.75 -39.156 -6.258 1 93.44 447 LEU B CA 1
ATOM 7438 C C . LEU B 1 447 ? -5.168 -39.281 -7.719 1 93.44 447 LEU B C 1
ATOM 7440 O O . LEU B 1 447 ? -5.578 -40.375 -8.164 1 93.44 447 LEU B O 1
ATOM 7444 N N . GLY B 1 448 ? -5.094 -38.156 -8.43 1 95.19 448 GLY B N 1
ATOM 7445 C CA . GLY B 1 448 ? -5.367 -38.219 -9.859 1 95.19 448 GLY B CA 1
ATOM 7446 C C . GLY B 1 448 ? -4.469 -39.156 -10.609 1 95.19 448 GLY B C 1
ATOM 7447 O O . GLY B 1 448 ? -4.93 -39.906 -11.492 1 95.19 448 GLY B O 1
ATOM 7448 N N . ASP B 1 449 ? -3.248 -39.188 -10.25 1 97.62 449 ASP B N 1
ATOM 7449 C CA . ASP B 1 449 ? -2.283 -40.094 -10.883 1 97.62 449 ASP B CA 1
ATOM 7450 C C . ASP B 1 449 ? -2.664 -41.531 -10.648 1 97.62 449 ASP B C 1
ATOM 7452 O O . ASP B 1 449 ? -2.586 -42.375 -11.57 1 97.62 449 ASP B O 1
ATOM 7456 N N . ALA B 1 450 ? -3.043 -41.844 -9.445 1 97.5 450 ALA B N 1
ATOM 7457 C CA . ALA B 1 450 ? -3.455 -43.219 -9.141 1 97.5 450 ALA B CA 1
ATOM 7458 C C . ALA B 1 450 ? -4.648 -43.625 -10 1 97.5 450 ALA B C 1
ATOM 7460 O O . ALA B 1 450 ? -4.719 -44.781 -10.469 1 97.5 450 ALA B O 1
ATOM 7461 N N . VAL B 1 451 ? -5.508 -42.75 -10.172 1 96.94 451 VAL B N 1
ATOM 7462 C CA . VAL B 1 451 ? -6.684 -43.031 -10.992 1 96.94 451 VAL B CA 1
ATOM 7463 C C . VAL B 1 451 ? -6.262 -43.25 -12.445 1 96.94 451 VAL B C 1
ATOM 7465 O O . VAL B 1 451 ? -6.77 -44.125 -13.117 1 96.94 451 VAL B O 1
ATOM 7468 N N . LEU B 1 452 ? -5.352 -42.438 -12.938 1 97.5 452 LEU B N 1
ATOM 7469 C CA . LEU B 1 452 ? -4.832 -42.594 -14.289 1 97.5 452 LEU B CA 1
ATOM 7470 C C . LEU B 1 452 ? -4.203 -44 -14.453 1 97.5 452 LEU B C 1
ATOM 7472 O O . LEU B 1 452 ? -4.406 -44.656 -15.469 1 97.5 452 LEU B O 1
ATOM 7476 N N . ALA B 1 453 ? -3.428 -44.406 -13.461 1 98.19 453 ALA B N 1
ATOM 7477 C CA . ALA B 1 453 ? -2.855 -45.75 -13.477 1 98.19 453 ALA B CA 1
ATOM 7478 C C . ALA B 1 453 ? -3.949 -46.812 -13.516 1 98.19 453 ALA B C 1
ATOM 7480 O O . ALA B 1 453 ? -3.816 -47.812 -14.211 1 98.19 453 ALA B O 1
ATOM 7481 N N . GLY B 1 454 ? -4.984 -46.625 -12.75 1 98.12 454 GLY B N 1
ATOM 7482 C CA . GLY B 1 454 ? -6.113 -47.531 -12.727 1 98.12 454 GLY B CA 1
ATOM 7483 C C . GLY B 1 454 ? -6.805 -47.656 -14.07 1 98.12 454 GLY B C 1
ATOM 7484 O O . GLY B 1 454 ? -7.176 -48.75 -14.492 1 98.12 454 GLY B O 1
ATOM 7485 N N . ILE B 1 455 ? -6.996 -46.594 -14.711 1 97.06 455 ILE B N 1
ATOM 7486 C CA . ILE B 1 455 ? -7.629 -46.594 -16.031 1 97.06 455 ILE B CA 1
ATOM 7487 C C . ILE B 1 455 ? -6.742 -47.344 -17.016 1 97.06 455 ILE B C 1
ATOM 7489 O O . ILE B 1 455 ? -7.223 -48.188 -17.766 1 97.06 455 ILE B O 1
ATOM 7493 N N . ALA B 1 456 ? -5.477 -47.031 -17.031 1 97.56 456 ALA B N 1
ATOM 7494 C CA . ALA B 1 456 ? -4.523 -47.625 -17.953 1 97.56 456 ALA B CA 1
ATOM 7495 C C . ALA B 1 456 ? -4.488 -49.156 -17.781 1 97.56 456 ALA B C 1
ATOM 7497 O O . ALA B 1 456 ? -4.328 -49.906 -18.75 1 97.56 456 ALA B O 1
ATOM 7498 N N . THR B 1 457 ? -4.676 -49.656 -16.562 1 97.81 457 THR B N 1
ATOM 7499 C CA . THR B 1 457 ? -4.508 -51.062 -16.25 1 97.81 457 THR B CA 1
ATOM 7500 C C . THR B 1 457 ? -5.859 -51.781 -16.219 1 97.81 457 THR B C 1
ATOM 7502 O O . THR B 1 457 ? -5.922 -52.969 -16.031 1 97.81 457 THR B O 1
ATOM 7505 N N . GLY B 1 458 ? -6.875 -51 -16.266 1 97.12 458 GLY B N 1
ATOM 7506 C CA . GLY B 1 458 ? -8.211 -51.562 -16.297 1 97.12 458 GLY B CA 1
ATOM 7507 C C . GLY B 1 458 ? -8.805 -51.781 -14.914 1 97.12 458 GLY B C 1
ATOM 7508 O O . GLY B 1 458 ? -9.922 -52.281 -14.773 1 97.12 458 GLY B O 1
ATOM 7509 N N . VAL B 1 459 ? -8.086 -51.406 -13.898 1 97.56 459 VAL B N 1
ATOM 7510 C CA . VAL B 1 459 ? -8.57 -51.531 -12.523 1 97.56 459 VAL B CA 1
ATOM 7511 C C . VAL B 1 459 ? -9.734 -50.594 -12.297 1 97.56 459 VAL B C 1
ATOM 7513 O O . VAL B 1 459 ? -10.672 -50.906 -11.562 1 97.56 459 VAL B O 1
ATOM 7516 N N . ILE B 1 460 ? -9.641 -49.375 -12.906 1 96.25 460 ILE B N 1
ATOM 7517 C CA . ILE B 1 460 ? -10.68 -48.375 -12.875 1 96.25 460 ILE B CA 1
ATOM 7518 C C . ILE B 1 460 ? -11.25 -48.188 -14.281 1 96.25 460 ILE B C 1
ATOM 7520 O O . ILE B 1 460 ? -10.5 -48.031 -15.25 1 96.25 460 ILE B O 1
ATOM 7524 N N . SER B 1 461 ? -12.555 -48.219 -14.391 1 93.56 461 SER B N 1
ATOM 7525 C CA . SER B 1 461 ? -13.195 -48.219 -15.703 1 93.56 461 SER B CA 1
ATOM 7526 C C . SER B 1 461 ? -13.188 -46.812 -16.328 1 93.56 461 SER B C 1
ATOM 7528 O O . SER B 1 461 ? -13.016 -46.688 -17.531 1 93.56 461 SER B O 1
ATOM 7530 N N . ASP B 1 462 ? -13.484 -45.906 -15.5 1 92.31 462 ASP B N 1
ATOM 7531 C CA . ASP B 1 462 ? -13.484 -44.531 -16.031 1 92.31 462 ASP B CA 1
ATOM 7532 C C . ASP B 1 462 ? -13.211 -43.531 -14.914 1 92.31 462 ASP B C 1
ATOM 7534 O O . ASP B 1 462 ? -13.383 -43.844 -13.734 1 92.31 462 ASP B O 1
ATOM 7538 N N . PRO B 1 463 ? -12.758 -42.375 -15.359 1 92.5 463 PRO B N 1
ATOM 7539 C CA . PRO B 1 463 ? -12.32 -41.375 -14.375 1 92.5 463 PRO B CA 1
ATOM 7540 C C . PRO B 1 463 ? -13.484 -40.781 -13.562 1 92.5 463 PRO B C 1
ATOM 7542 O O . PRO B 1 463 ? -13.258 -40.156 -12.539 1 92.5 463 PRO B O 1
ATOM 7545 N N . ASN B 1 464 ? -14.719 -41 -13.859 1 92.88 464 ASN B N 1
ATOM 7546 C CA . ASN B 1 464 ? -15.875 -40.469 -13.148 1 92.88 464 ASN B CA 1
ATOM 7547 C C . ASN B 1 464 ? -15.977 -41.031 -11.734 1 92.88 464 ASN B C 1
ATOM 7549 O O . ASN B 1 464 ? -16.703 -40.5 -10.898 1 92.88 464 ASN B O 1
ATOM 7553 N N . VAL B 1 465 ? -15.266 -42.094 -11.438 1 93.31 465 VAL B N 1
ATOM 7554 C CA . VAL B 1 465 ? -15.234 -42.656 -10.094 1 93.31 465 VAL B CA 1
ATOM 7555 C C . VAL B 1 465 ? -14.805 -41.594 -9.086 1 93.31 465 VAL B C 1
ATOM 7557 O O . VAL B 1 465 ? -15.219 -41.594 -7.93 1 93.31 465 VAL B O 1
ATOM 7560 N N . LEU B 1 466 ? -13.992 -40.656 -9.562 1 92.56 466 LEU B N 1
ATOM 7561 C CA . LEU B 1 466 ? -13.531 -39.562 -8.695 1 92.56 466 LEU B CA 1
ATOM 7562 C C . LEU B 1 466 ? -14.711 -38.781 -8.125 1 92.56 466 LEU B C 1
ATOM 7564 O O . LEU B 1 466 ? -14.672 -38.375 -6.965 1 92.56 466 LEU B O 1
ATOM 7568 N N . LYS B 1 467 ? -15.688 -38.531 -8.898 1 89.62 467 LYS B N 1
ATOM 7569 C CA . LYS B 1 467 ? -16.859 -37.812 -8.438 1 89.62 467 LYS B CA 1
ATOM 7570 C C . LYS B 1 467 ? -17.531 -38.5 -7.27 1 89.62 467 LYS B C 1
ATOM 7572 O O . LYS B 1 467 ? -18.109 -37.875 -6.391 1 89.62 467 LYS B O 1
ATOM 7577 N N . ASP B 1 468 ? -17.438 -39.812 -7.289 1 90.69 468 ASP B N 1
ATOM 7578 C CA . ASP B 1 468 ? -18.031 -40.625 -6.219 1 90.69 468 ASP B CA 1
ATOM 7579 C C . ASP B 1 468 ? -17.203 -40.531 -4.941 1 90.69 468 ASP B C 1
ATOM 7581 O O . ASP B 1 468 ? -17.719 -40.719 -3.842 1 90.69 468 ASP B O 1
ATOM 7585 N N . TRP B 1 469 ? -15.953 -40.281 -5.133 1 91.44 469 TRP B N 1
ATOM 7586 C CA . TRP B 1 469 ? -15.047 -40.281 -3.994 1 91.44 469 TRP B CA 1
ATOM 7587 C C . TRP B 1 469 ? -15.039 -38.906 -3.305 1 91.44 469 TRP B C 1
ATOM 7589 O O . TRP B 1 469 ? -14.641 -38.812 -2.143 1 91.44 469 TRP B O 1
ATOM 7599 N N . LEU B 1 470 ? -15.453 -37.875 -4.043 1 90.81 470 LEU B N 1
ATOM 7600 C CA . LEU B 1 470 ? -15.328 -36.5 -3.543 1 90.81 470 LEU B CA 1
ATOM 7601 C C . LEU B 1 470 ? -16.531 -36.125 -2.689 1 90.81 470 LEU B C 1
ATOM 7603 O O . LEU B 1 470 ? -17.656 -36.5 -2.996 1 90.81 470 LEU B O 1
ATOM 7607 N N . GLU B 1 471 ? -16.281 -35.531 -1.58 1 91.25 471 GLU B N 1
ATOM 7608 C CA . GLU B 1 471 ? -17.297 -34.938 -0.728 1 91.25 471 GLU B CA 1
ATOM 7609 C C . GLU B 1 471 ? -17.188 -33.406 -0.735 1 91.25 471 GLU B C 1
ATOM 7611 O O . GLU B 1 471 ? -16.078 -32.844 -0.691 1 91.25 471 GLU B O 1
ATOM 7616 N N . PHE B 1 472 ? -18.344 -32.781 -0.841 1 93.06 472 PHE B N 1
ATOM 7617 C CA . PHE B 1 472 ? -18.344 -31.328 -0.936 1 93.06 472 PHE B CA 1
ATOM 7618 C C . PHE B 1 472 ? -19.047 -30.703 0.27 1 93.06 472 PHE B C 1
ATOM 7620 O O . PHE B 1 472 ? -19.984 -31.297 0.816 1 93.06 472 PHE B O 1
ATOM 7627 N N . ASP B 1 473 ? -18.578 -29.547 0.644 1 93.31 473 ASP B N 1
ATOM 7628 C CA . ASP B 1 473 ? -19.312 -28.703 1.578 1 93.31 473 ASP B CA 1
ATOM 7629 C C . ASP B 1 473 ? -20.516 -28.062 0.897 1 93.31 473 ASP B C 1
ATOM 7631 O O . ASP B 1 473 ? -20.734 -28.25 -0.3 1 93.31 473 ASP B O 1
ATOM 7635 N N . GLU B 1 474 ? -21.328 -27.422 1.714 1 94.5 474 GLU B N 1
ATOM 7636 C CA . GLU B 1 474 ? -22.438 -26.672 1.145 1 94.5 474 GLU B CA 1
ATOM 7637 C C . GLU B 1 474 ? -21.953 -25.609 0.161 1 94.5 474 GLU B C 1
ATOM 7639 O O . GLU B 1 474 ? -20.922 -24.984 0.383 1 94.5 474 GLU B O 1
ATOM 7644 N N . VAL B 1 475 ? -22.75 -25.438 -0.874 1 96.94 475 VAL B N 1
ATOM 7645 C CA . VAL B 1 475 ? -22.406 -24.453 -1.9 1 96.94 475 VAL B CA 1
ATOM 7646 C C . VAL B 1 475 ? -22.484 -23.047 -1.323 1 96.94 475 VAL B C 1
ATOM 7648 O O . VAL B 1 475 ? -23.438 -22.719 -0.603 1 96.94 475 VAL B O 1
ATOM 7651 N N . ILE B 1 476 ? -21.531 -22.234 -1.593 1 97.81 476 ILE B N 1
ATOM 7652 C CA . ILE B 1 476 ? -21.5 -20.828 -1.181 1 97.81 476 ILE B CA 1
ATOM 7653 C C . ILE B 1 476 ? -21.984 -19.953 -2.332 1 97.81 476 ILE B C 1
ATOM 7655 O O . ILE B 1 476 ? -21.328 -19.859 -3.369 1 97.81 476 ILE B O 1
ATOM 7659 N N . GLN B 1 477 ? -23.078 -19.328 -2.137 1 98.44 477 GLN B N 1
ATOM 7660 C CA . GLN B 1 477 ? -23.656 -18.484 -3.178 1 98.44 477 GLN B CA 1
ATOM 7661 C C . GLN B 1 477 ? -23.078 -17.078 -3.133 1 98.44 477 GLN B C 1
ATOM 7663 O O . GLN B 1 477 ? -22.828 -16.531 -2.055 1 98.44 477 GLN B O 1
ATOM 7668 N N . PRO B 1 478 ? -22.938 -16.453 -4.32 1 98.38 478 PRO B N 1
ATOM 7669 C CA . PRO B 1 478 ? -22.516 -15.039 -4.309 1 98.38 478 PRO B CA 1
ATOM 7670 C C . PRO B 1 478 ? -23.562 -14.133 -3.66 1 98.38 478 PRO B C 1
ATOM 7672 O O . PRO B 1 478 ? -24.766 -14.328 -3.838 1 98.38 478 PRO B O 1
ATOM 7675 N N . ASN B 1 479 ? -23.094 -13.227 -2.863 1 98.25 479 ASN B N 1
ATOM 7676 C CA . ASN B 1 479 ? -23.922 -12.133 -2.385 1 98.25 479 ASN B CA 1
ATOM 7677 C C . ASN B 1 479 ? -24.078 -11.031 -3.434 1 98.25 479 ASN B C 1
ATOM 7679 O O . ASN B 1 479 ? -23.094 -10.398 -3.816 1 98.25 479 ASN B O 1
ATOM 7683 N N . VAL B 1 480 ? -25.281 -10.719 -3.852 1 97.81 480 VAL B N 1
ATOM 7684 C CA . VAL B 1 480 ? -25.562 -9.836 -4.98 1 97.81 480 VAL B CA 1
ATOM 7685 C C . VAL B 1 480 ? -25.031 -8.438 -4.691 1 97.81 480 VAL B C 1
ATOM 7687 O O . VAL B 1 480 ? -24.438 -7.801 -5.559 1 97.81 480 VAL B O 1
ATOM 7690 N N . GLU B 1 481 ? -25.266 -7.922 -3.531 1 97.12 481 GLU B N 1
ATOM 7691 C CA . GLU B 1 481 ? -24.812 -6.582 -3.17 1 97.12 481 GLU B CA 1
ATOM 7692 C C . GLU B 1 481 ? -23.297 -6.5 -3.162 1 97.12 481 GLU B C 1
ATOM 7694 O O . GLU B 1 481 ? -22.719 -5.527 -3.652 1 97.12 481 GLU B O 1
ATOM 7699 N N . ASN B 1 482 ? -22.672 -7.473 -2.584 1 98 482 ASN B N 1
ATOM 7700 C CA . ASN B 1 482 ? -21.219 -7.52 -2.59 1 98 482 ASN B CA 1
ATOM 7701 C C . ASN B 1 482 ? -20.656 -7.57 -4.012 1 98 482 ASN B C 1
ATOM 7703 O O . ASN B 1 482 ? -19.688 -6.887 -4.328 1 98 482 ASN B O 1
ATOM 7707 N N . LYS B 1 483 ? -21.266 -8.391 -4.852 1 98.38 483 LYS B N 1
ATOM 7708 C CA . LYS B 1 483 ? -20.797 -8.531 -6.227 1 98.38 483 LYS B CA 1
ATOM 7709 C C . LYS B 1 483 ? -20.812 -7.195 -6.957 1 98.38 483 LYS B C 1
ATOM 7711 O O . LYS B 1 483 ? -19.859 -6.844 -7.656 1 98.38 483 LYS B O 1
ATOM 7716 N N . LEU B 1 484 ? -21.906 -6.461 -6.797 1 97.62 484 LEU B N 1
ATOM 7717 C CA . LEU B 1 484 ? -22.031 -5.16 -7.445 1 97.62 484 LEU B CA 1
ATOM 7718 C C . LEU B 1 484 ? -20.906 -4.223 -6.996 1 97.62 484 LEU B C 1
ATOM 7720 O O . LEU B 1 484 ? -20.328 -3.5 -7.816 1 97.62 484 LEU B O 1
ATOM 7724 N N . LYS B 1 485 ? -20.641 -4.188 -5.758 1 97.5 485 LYS B N 1
ATOM 7725 C CA . LYS B 1 485 ? -19.562 -3.361 -5.215 1 97.5 485 LYS B CA 1
ATOM 7726 C C . LYS B 1 485 ? -18.203 -3.838 -5.715 1 97.5 485 LYS B C 1
ATOM 7728 O O . LYS B 1 485 ? -17.375 -3.029 -6.133 1 97.5 485 LYS B O 1
ATOM 7733 N N . TYR B 1 486 ? -17.938 -5.168 -5.668 1 98.56 486 TYR B N 1
ATOM 7734 C CA . TYR B 1 486 ? -16.672 -5.734 -6.113 1 98.56 486 TYR B CA 1
ATOM 7735 C C . TYR B 1 486 ? -16.453 -5.477 -7.602 1 98.56 486 TYR B C 1
ATOM 7737 O O . TYR B 1 486 ? -15.32 -5.309 -8.047 1 98.56 486 TYR B O 1
ATOM 7745 N N . ASP B 1 487 ? -17.594 -5.398 -8.375 1 98.62 487 ASP B N 1
ATOM 7746 C CA . ASP B 1 487 ? -17.453 -5.086 -9.797 1 98.62 487 ASP B CA 1
ATOM 7747 C C . ASP B 1 487 ? -16.828 -3.705 -10 1 98.62 487 ASP B C 1
ATOM 7749 O O . ASP B 1 487 ? -15.992 -3.523 -10.883 1 98.62 487 ASP B O 1
ATOM 7753 N N . GLN B 1 488 ? -17.203 -2.771 -9.203 1 98.38 488 GLN B N 1
ATOM 7754 C CA . GLN B 1 488 ? -16.656 -1.424 -9.297 1 98.38 488 GLN B CA 1
ATOM 7755 C C . GLN B 1 488 ? -15.195 -1.393 -8.852 1 98.38 488 GLN B C 1
ATOM 7757 O O . GLN B 1 488 ? -14.352 -0.777 -9.508 1 98.38 488 GLN B O 1
ATOM 7762 N N . TYR B 1 489 ? -14.883 -2.027 -7.762 1 98.44 489 TYR B N 1
ATOM 7763 C CA . TYR B 1 489 ? -13.508 -2.082 -7.27 1 98.44 489 TYR B CA 1
ATOM 7764 C C . TYR B 1 489 ? -12.609 -2.826 -8.25 1 98.44 489 TYR B C 1
ATOM 7766 O O . TYR B 1 489 ? -11.438 -2.477 -8.414 1 98.44 489 TYR B O 1
ATOM 7774 N N . TYR B 1 490 ? -13.156 -3.863 -8.906 1 98.69 490 TYR B N 1
ATOM 7775 C CA . TYR B 1 490 ? -12.383 -4.645 -9.867 1 98.69 490 TYR B CA 1
ATOM 7776 C C . TYR B 1 490 ? -11.938 -3.775 -11.039 1 98.69 490 TYR B C 1
ATOM 7778 O O . TYR B 1 490 ? -10.805 -3.9 -11.516 1 98.69 490 TYR B O 1
ATOM 7786 N N . GLU B 1 491 ? -12.812 -2.951 -11.492 1 98.62 491 GLU B N 1
ATOM 7787 C CA . GLU B 1 491 ? -12.43 -2.02 -12.547 1 98.62 491 GLU B CA 1
ATOM 7788 C C . GLU B 1 491 ? -11.234 -1.164 -12.125 1 98.62 491 GLU B C 1
ATOM 7790 O O . GLU B 1 491 ? -10.328 -0.914 -12.922 1 98.62 491 GLU B O 1
ATOM 7795 N N . GLN B 1 492 ? -11.211 -0.694 -10.891 1 98.62 492 GLN B N 1
ATOM 7796 C CA . GLN B 1 492 ? -10.109 0.113 -10.375 1 98.62 492 GLN B CA 1
ATOM 7797 C C . GLN B 1 492 ? -8.859 -0.735 -10.164 1 98.62 492 GLN B C 1
ATOM 7799 O O . GLN B 1 492 ? -7.738 -0.248 -10.32 1 98.62 492 GLN B O 1
ATOM 7804 N N . TYR B 1 493 ? -9.086 -1.995 -9.82 1 98.62 493 TYR B N 1
ATOM 7805 C CA . TYR B 1 493 ? -7.98 -2.941 -9.711 1 98.62 493 TYR B CA 1
ATOM 7806 C C . TYR B 1 493 ? -7.195 -3.016 -11.016 1 98.62 493 TYR B C 1
ATOM 7808 O O . TYR B 1 493 ? -5.965 -2.914 -11.016 1 98.62 493 TYR B O 1
ATOM 7816 N N . ILE B 1 494 ? -7.863 -3.154 -12.094 1 98.62 494 ILE B N 1
ATOM 7817 C CA . ILE B 1 494 ? -7.246 -3.227 -13.414 1 98.62 494 ILE B CA 1
ATOM 7818 C C . ILE B 1 494 ? -6.57 -1.897 -13.734 1 98.62 494 ILE B C 1
ATOM 7820 O O . ILE B 1 494 ? -5.406 -1.871 -14.148 1 98.62 494 ILE B O 1
ATOM 7824 N N . ASN B 1 495 ? -7.258 -0.781 -13.484 1 98.56 495 ASN B N 1
ATOM 7825 C CA . ASN B 1 495 ? -6.738 0.551 -13.766 1 98.56 495 ASN B CA 1
ATOM 7826 C C . ASN B 1 495 ? -5.492 0.855 -12.945 1 98.56 495 ASN B C 1
ATOM 7828 O O . ASN B 1 495 ? -4.574 1.525 -13.422 1 98.56 495 ASN B O 1
ATOM 7832 N N . LEU B 1 496 ? -5.512 0.458 -11.719 1 98.75 496 LEU B N 1
ATOM 7833 C CA . LEU B 1 496 ? -4.406 0.729 -10.805 1 98.75 496 LEU B CA 1
ATOM 7834 C C . LEU B 1 496 ? -3.104 0.148 -11.344 1 98.75 496 LEU B C 1
ATOM 7836 O O . LEU B 1 496 ? -2.076 0.831 -11.367 1 98.75 496 LEU B O 1
ATOM 7840 N N . TYR B 1 497 ? -3.143 -1.109 -11.789 1 98.56 497 TYR B N 1
ATOM 7841 C CA . TYR B 1 497 ? -1.944 -1.71 -12.359 1 98.56 497 TYR B CA 1
ATOM 7842 C C . TYR B 1 497 ? -1.511 -0.967 -13.617 1 98.56 497 TYR B C 1
ATOM 7844 O O . TYR B 1 497 ? -0.331 -0.65 -13.781 1 98.56 497 TYR B O 1
ATOM 7852 N N . GLU B 1 498 ? -2.432 -0.701 -14.461 1 98.31 498 GLU B N 1
ATOM 7853 C CA . GLU B 1 498 ? -2.109 -0.05 -15.727 1 98.31 498 GLU B CA 1
ATOM 7854 C C . GLU B 1 498 ? -1.448 1.306 -15.5 1 98.31 498 GLU B C 1
ATOM 7856 O O . GLU B 1 498 ? -0.566 1.708 -16.266 1 98.31 498 GLU B O 1
ATOM 7861 N N . ASN B 1 499 ? -1.806 2.012 -14.445 1 98.56 499 ASN B N 1
ATOM 7862 C CA . ASN B 1 499 ? -1.299 3.354 -14.18 1 98.56 499 ASN B CA 1
ATOM 7863 C C . ASN B 1 499 ? 0.004 3.314 -13.391 1 98.56 499 ASN B C 1
ATOM 7865 O O . ASN B 1 499 ? 0.694 4.328 -13.273 1 98.56 499 ASN B O 1
ATOM 7869 N N . THR B 1 500 ? 0.395 2.166 -12.836 1 98.62 500 THR B N 1
ATOM 7870 C CA . THR B 1 500 ? 1.532 2.184 -11.922 1 98.62 500 THR B CA 1
ATOM 7871 C C . THR B 1 500 ? 2.619 1.224 -12.391 1 98.62 500 THR B C 1
ATOM 7873 O O . THR B 1 500 ? 3.703 1.168 -11.805 1 98.62 500 THR B O 1
ATOM 7876 N N . GLN B 1 501 ? 2.387 0.393 -13.492 1 97.69 501 GLN B N 1
ATOM 7877 C CA . GLN B 1 501 ? 3.322 -0.64 -13.922 1 97.69 501 GLN B CA 1
ATOM 7878 C C . GLN B 1 501 ? 4.68 -0.039 -14.273 1 97.69 501 GLN B C 1
ATOM 7880 O O . GLN B 1 501 ? 5.719 -0.641 -14 1 97.69 501 GLN B O 1
ATOM 7885 N N . GLN B 1 502 ? 4.719 1.195 -14.883 1 97.62 502 GLN B N 1
ATOM 7886 C CA . GLN B 1 502 ? 5.992 1.82 -15.227 1 97.62 502 GLN B CA 1
ATOM 7887 C C . GLN B 1 502 ? 6.73 2.287 -13.977 1 97.62 502 GLN B C 1
ATOM 7889 O O . GLN B 1 502 ? 7.961 2.234 -13.922 1 97.62 502 GLN B O 1
ATOM 7894 N N . ILE B 1 503 ? 5.992 2.777 -12.984 1 98.12 503 ILE B N 1
ATOM 7895 C CA . ILE B 1 503 ? 6.598 3.201 -11.719 1 98.12 503 ILE B CA 1
ATOM 7896 C C . ILE B 1 503 ? 7.203 1.994 -11.008 1 98.12 503 ILE B C 1
ATOM 7898 O O . ILE B 1 503 ? 8.305 2.08 -10.453 1 98.12 503 ILE B O 1
ATOM 7902 N N . MET B 1 504 ? 6.469 0.826 -11.039 1 97.06 504 MET B N 1
ATOM 7903 C CA . MET B 1 504 ? 7 -0.403 -10.453 1 97.06 504 MET B CA 1
ATOM 7904 C C . MET B 1 504 ? 8.328 -0.788 -11.102 1 97.06 504 MET B C 1
ATOM 7906 O O . MET B 1 504 ? 9.273 -1.159 -10.406 1 97.06 504 MET B O 1
ATOM 7910 N N . LYS B 1 505 ? 8.398 -0.702 -12.414 1 94.25 505 LYS B N 1
ATOM 7911 C CA . LYS B 1 505 ? 9.625 -1.021 -13.148 1 94.25 505 LYS B CA 1
ATOM 7912 C C . LYS B 1 505 ? 10.766 -0.095 -12.742 1 94.25 505 LYS B C 1
ATOM 7914 O O . LYS B 1 505 ? 11.891 -0.548 -12.523 1 94.25 505 LYS B O 1
ATOM 7919 N N . THR B 1 506 ? 10.5 1.204 -12.617 1 96.38 506 THR B N 1
ATOM 7920 C CA . THR B 1 506 ? 11.508 2.199 -12.281 1 96.38 506 THR B CA 1
ATOM 7921 C C . THR B 1 506 ? 12.008 2 -10.859 1 96.38 506 THR B C 1
ATOM 7923 O O . THR B 1 506 ? 13.219 2.047 -10.602 1 96.38 506 THR B O 1
ATOM 7926 N N . VAL B 1 507 ? 11.133 1.798 -9.922 1 94.88 507 VAL B N 1
ATOM 7927 C CA . VAL B 1 507 ? 11.492 1.617 -8.523 1 94.88 507 VAL B CA 1
ATOM 7928 C C . VAL B 1 507 ? 12.344 0.363 -8.359 1 94.88 507 VAL B C 1
ATOM 7930 O O . VAL B 1 507 ? 13.312 0.357 -7.602 1 94.88 507 VAL B O 1
ATOM 7933 N N . THR B 1 508 ? 11.953 -0.684 -9.07 1 88.06 508 THR B N 1
ATOM 7934 C CA . THR B 1 508 ? 12.734 -1.916 -9.055 1 88.06 508 THR B CA 1
ATOM 7935 C C . THR B 1 508 ? 14.133 -1.675 -9.594 1 88.06 508 THR B C 1
ATOM 7937 O O . THR B 1 508 ? 15.109 -2.209 -9.062 1 88.06 508 THR B O 1
ATOM 7940 N N . ALA B 1 509 ? 14.242 -0.925 -10.633 1 90.88 509 ALA B N 1
ATOM 7941 C CA . ALA B 1 509 ? 15.539 -0.608 -11.234 1 90.88 509 ALA B CA 1
ATOM 7942 C C . ALA B 1 509 ? 16.406 0.185 -10.266 1 90.88 509 ALA B C 1
ATOM 7944 O O . ALA B 1 509 ? 17.625 -0.015 -10.211 1 90.88 509 ALA B O 1
ATOM 7945 N N . ILE B 1 510 ? 15.883 1.152 -9.477 1 92.56 510 ILE B N 1
ATOM 7946 C CA . ILE B 1 510 ? 16.609 1.947 -8.5 1 92.56 510 ILE B CA 1
ATOM 7947 C C . ILE B 1 510 ? 17.156 1.039 -7.402 1 92.56 510 ILE B C 1
ATOM 7949 O O . ILE B 1 510 ? 18.312 1.182 -6.984 1 92.56 510 ILE B O 1
ATOM 7953 N N . GLU B 1 511 ? 16.312 0.109 -6.918 1 85.81 511 GLU B N 1
ATOM 7954 C CA . GLU B 1 511 ? 16.688 -0.808 -5.844 1 85.81 511 GLU B CA 1
ATOM 7955 C C . GLU B 1 511 ? 17.891 -1.665 -6.234 1 85.81 511 GLU B C 1
ATOM 7957 O O . GLU B 1 511 ? 18.75 -1.96 -5.398 1 85.81 511 GLU B O 1
ATOM 7962 N N . ASN B 1 512 ? 17.938 -2.031 -7.496 1 75.38 512 ASN B N 1
ATOM 7963 C CA . ASN B 1 512 ? 18.984 -2.934 -7.977 1 75.38 512 ASN B CA 1
ATOM 7964 C C . ASN B 1 512 ? 20.281 -2.193 -8.234 1 75.38 512 ASN B C 1
ATOM 7966 O O . ASN B 1 512 ? 21.312 -2.814 -8.539 1 75.38 512 ASN B O 1
ATOM 7970 N N . LYS B 1 513 ? 20.281 -0.885 -8.203 1 75.25 513 LYS B N 1
ATOM 7971 C CA . LYS B 1 513 ? 21.5 -0.091 -8.336 1 75.25 513 LYS B CA 1
ATOM 7972 C C . LYS B 1 513 ? 22.156 0.15 -6.98 1 75.25 513 LYS B C 1
ATOM 7974 O O . LYS B 1 513 ? 23.375 0.186 -6.871 1 75.25 513 LYS B O 1
#

InterPro domains:
  IPR000577 Carbohydrate kinase, FGGY [PIRSF000538] (1-506)
  IPR018484 Carbohydrate kinase FGGY, N-terminal [PF00370] (3-250)
  IPR018485 Carbohydrate kinase FGGY, C-terminal [PF02782] (261-456)
  IPR043129 ATPase, nucleotide binding domain [SSF53067] (1-250)
  IPR043129 ATPase, nucleotide binding domain [SSF53067] (252-503)
  IPR050406 FGGY Carbohydrate Kinase [PTHR43095] (1-502)

Foldseek 3Di:
DAKFKFWEAELFWIKMFIADLLLHTQDIDIDTDDWDDPDVLFTWAALVRVLLRRLVGLQRNCVSNVDDLVRYQEYEYAYAFFWQAFFAFPVRHGLDTIRAQSHQPLVVLLVVCVVQPDQVVQCQFLLAGGGSSANLSVVVVCVVPVVVSVVGGQARHHNLQSSLCVFFVFGEAEQQRVSRNGQQAGQQQSAGHPVSCVSSVHDPSRHDHHYDAQLAFRGFGDPVSCVSNVHDTGRTYGHQHHFVLLLQLLLPADDAQAWEWEAAQKIKIKHKHQDGNLFNQWGKTQHRPPSNGMMIIMFIWPGGVNVLVVCCVPVVVVLVVVCVVVVDDSLQVLLVLQVPQAQCLQPKAKQQQCQHTGGRPHGRLDHIDIPDDDPVHDSNSVSVNSLLNRLLVVLNGVCSNPPHPGHHDQEYEYEYDQLPRPCNQQSNCLLNVGWYKYWPDHGGSRSSRRVSGCVSSVSHVDSNSSVVVTDIDDIRHHDPVSNVVSVVSSVVNVVVCVVCVVVSVVVVVVVVD/DAKFKFWEAELFWIKMFIADLLLHTQDIDIDTDDWDDPDVLFTWAALVVVLLRRLVGLQRNCVSNVDDLVRYQEYEYAYAFQWLAFFAFPVRHGLDTIRAQSHQPLVVLLVVCVVQPDQVVQCQFLLAGGGSSANLSVVVVCVVPVVVSLVGGQARHHNLQSSLCVFFVFGEAEQQRVSRNGQQAGQQQSAGHPVSCVSSVHDPSRHDHHYDAQLAFRGFGDPVSCVSNVHDTGRTYGHQHHFVLLLQLLLPADDAQAWEWEAAQKIKIKHKHQDGNLFNQWGKTQHRPPSNGMMIIMFIWPGGVNVLVVCCVPPVVVLVVVCVVVVDDSLQVLLVLQVPQAQCLQPKAKQQQCQHTGGRPHGRLDHIDIPDDDPVHDSNSVSVNSLLNRLLVVLNGVCSRPPHPGHHDQEYEYEYDQLPHPCNQQSNCLLNVGWYKYWPDHGGSRSSRRVSGCVSSVSHVDSNSSVVVTDIDDIRHHDPVSNVVSVVSSVVNVVVCVVCVVVSVVVVVVVVD

Nearest PDB structures (foldseek):
  3g25-assembly1_A  TM=8.692E-01  e=7.052E-42  Staphylococcus aureus subsp. aureus COL
  3ezw-assembly1_E  TM=9.070E-01  e=2.556E-38  Escherichia coli K-12
  6zq6-assembly2_B-3  TM=8.749E-01  e=2.876E-38  Thermochaetoides thermophila DSM 1495
  1glc-assembly1_G  TM=8.589E-01  e=5.835E-38  Escherichia coli
  6zq6-assembly1_A-2  TM=8.735E-01  e=1.499E-37  Thermochaetoides thermophila DSM 1495